Protein AF-A0A7L2TP23-F1 (afdb_monomer)

Organism: Pomatostomus ruficeps (NCBI:txid9176)

Secondary structure (DSSP, 8-state):
-HHHHHHHHHHHHHHHHHHHHHHHHHHHHHHHHHHHHHHHHHHHHHHHHHHHHHHHHHHHHHHHHHHHHHHHHHHHHHHHHHHHHHHHHHHHHHHHHHHHHTTSS----------SSHHHHHHHHHHHHHHHHHHHHHHHHHHHHHHHHHHHHHHHHHHHHHHHHHHHHHHHHHHHHHHHHHHHHHHHHHHHHHHHHHHHHHHHHHHHHHHHHHHHHHHHHHHHHHHHHHHHHHHHHHHHHHHHHHHHHHHHHHHHHHHHHHHHHHHHHHHHHHHHHHHHHHHHHHHHHHHHHHHHHHHHHHHHHHHHHHHHHHHHHHHHHHHHHHHHHHHHHHHHHHHHHHHHHHHHHHHHHHHHHGGGS-------------SHHHHHHHHHHHHHHHHHHHHHHHHHHHHHHHHHHHHHHHHHHHHHHHHHHHHHHHHHHHHHHHHHHHHHHHHHHHHHHHHHHHHHHHHHHHHHHHHHHHHHHHHHHHHHHHHHHHHHHHHHHHHHHHHHHHHHHHHHHHHHHHTTS----------------------------------------------------THHHHHHHHHHHHHHHHHHHHHHHHHHHHHHHHHHHHHHHHHHHHHHHHHHHHHHHHHHHHHHHHHHHHHHHHHHHHHHHHHHHHHHHHHHHHHHHHHHHHHHHHHHHHHHHHHHHHHHHHHH----HHHHHHHHHHHHHHHHHHHHHHHHHHHHHHHHHHHHHHHHHHHHHHHHHHHHHHHHHHHHHHHHHHHHHHHHHHHTTHHHHHHHHHHHHHHHHHHHHHHHHHHHHHHH--

Foldseek 3Di:
DVVVVVVVVVVVVVVVVVVVVVVVVVVVVVVVVVVVVVVVVVVVVVVVVVVVVVVVVVVVVVVVVVVVVVVVVVVVVVVVVVVVVVVVVVVVVVVVVVVVVVVPDDDDDDDDDDDDCVPVVVVVVVVVVVVVVVVVVVVVVVVVVVVVVVVVVVVVVVVVVVVVVVVVVVVVVVVVVVVVVVVVVVVVVVVVVVVVVVVVVVVVVVVVVVVVVVVVVVVVVVVVVVVVVVVVVVVVVVVVVVVVVVVVVVVVVVVVVVVVVVVVVVVVVVVVVVVVVVVVVVVVVVVVVVVVVVVVVVVVVVVVVVVVVVVVVVVVVVVVVVVVVVVVVVVVVVVVVVVVVVVVVVVVVVVVVCVVVVVPPPDDDDDDDDDDDDPPVPVPVVVVVVVVVVVVVVVVVVVVVVVVVVVVVVVVVVVVVVVVVVVVVVVVVVVVVVVVVVVVVVVVVVVVVVVVVVVVVVVVVVVVVVVVVVVVVVVVVVVVVVVVVVVVVVVVVVVVVVVVVVVVVVVVVVVVVVCVVVVVPDDDDDDDDDDDDDDDDDDDDDDDDDDDDDDYYDDDYYDDDDYDDDDDDDDDDVCPVCVPVCVVVVVVVVCVVVVVVVVVVVVVVVVVVVVVVVVVVVVVVVVVVVVVVVVVVVVVVVVVVVVVVVVVVVVVVVVVVVVVVVVVVVVVVVVVVVVVVVVVVVVVVVVVVVVVVVVVDPDDVVVVVVVVVVVVVVVVVVVVVVVVVVVVVVVVVVVVVVVVVVVVVVVVVVVVVVVVVVVVVVVVVVVVVVVVVVVVVVVVVVVVVVVVVVVVVVVVVVVVVVVVVVVVVD

Sequence (810 aa):
RFTLKQEEEKRLRAETLYEKTREKLRRKEEQYCKEMEEKQQLEIQSRNLEMELVTLRKLFKQVEDERDETQRQLSQEKSARALQEGLLNNHLWRQKELEEETRRTLGKSSDESNTEREEDLMCKNQLLQDEMAMLRLELDQVRLRHQEEEGKYLEENETLKEKNEDLKKELKLNEEALTQTVFQYNGQLNLLKTESAMLTSKLEQTKESKDKLETEIESFRSRLNTAVQELERHQSSKSDVERTFQRERDEWLRLQDKLHHDLSDVRDANKSLSQQLSKAESKANSLENELHQLRQTLREKTLLLEMTQKELSQTQCQAKEYDHARQVEKDQVNKLTIKQESMQERLAQLQSENLLLRQQLEDLQNKGIIKEKVVNDVQERFNDIFNKLRADTEKQVYLVEERNKDLNAKCIDLREQVFKYETDKIEREGMIRQLQQELADALKKQSMSEASLEVSTRYRSDLEEDKLHLQKELEKAKTKLRVVEEKYLQSERCVRDLKTALDEKEREATASAQKLQDQLLASSETNTTIKQLEEHVQRIEALQRDLLASASCESERKKVKKLVESKRPVELRLDQEMRRNLELQEDFKRLKRLLSRATKKIRVYEEREMESQLNLQGEMKSRYSEMVSEVDRLRAKVGELSQQLDKESKRCMQLEAEKQDLREQLSTLHGNCEELEKSKCQLKEEVAKLQHHLDTNAVDHSQIEQYKREVEERAGQEIRQKLQEVNLFLQAQAASQDRLEHIRANHHASLRNQLKDRIRDLECELDKIKNTQQDSTFPKECTLAEMEKYKELYLEEVKTRRCLAKKLER

Radius of gyration: 83.71 Å; Cα contacts (8 Å, |Δi|>4): 3; chains: 1; bounding box: 192×143×291 Å

Mean predicted aligned error: 25.72 Å

pLDDT: mean 78.63, std 18.39, range [23.0, 97.88]

Structure (mmCIF, N/CA/C/O backbone):
data_AF-A0A7L2TP23-F1
#
_entry.id   AF-A0A7L2TP23-F1
#
loop_
_atom_site.group_PDB
_atom_site.id
_atom_site.type_symbol
_atom_site.label_atom_id
_atom_site.label_alt_id
_atom_site.label_comp_id
_atom_site.label_asym_id
_atom_site.label_entity_id
_atom_site.label_seq_id
_atom_site.pdbx_PDB_ins_code
_atom_site.Cartn_x
_atom_site.Cartn_y
_atom_site.Cartn_z
_atom_site.occupancy
_atom_site.B_iso_or_equiv
_atom_site.auth_seq_id
_atom_site.auth_comp_id
_atom_site.auth_asym_id
_atom_site.auth_atom_id
_atom_site.pdbx_PDB_model_num
ATOM 1 N N . ARG A 1 1 ? 1.793 43.499 -14.882 1.00 55.81 1 ARG A N 1
ATOM 2 C CA . ARG A 1 1 ? 0.618 44.194 -14.289 1.00 55.81 1 ARG A CA 1
ATOM 3 C C . ARG A 1 1 ? -0.530 43.224 -14.004 1.00 55.81 1 ARG A C 1
ATOM 5 O O . ARG A 1 1 ? -0.825 43.066 -12.833 1.00 55.81 1 ARG A O 1
ATOM 12 N N . PHE A 1 2 ? -1.131 42.550 -14.995 1.00 59.69 2 PHE A N 1
ATOM 13 C CA . PHE A 1 2 ? -2.278 41.644 -14.761 1.00 59.69 2 PHE A CA 1
ATOM 14 C C . PHE A 1 2 ? -1.991 40.525 -13.737 1.00 59.69 2 PHE A C 1
ATOM 16 O O . PHE A 1 2 ? -2.726 40.378 -12.768 1.00 59.69 2 PHE A O 1
ATOM 23 N N . THR A 1 3 ? -0.862 39.825 -13.886 1.00 64.88 3 THR A N 1
ATOM 24 C CA . THR A 1 3 ? -0.388 38.790 -12.946 1.00 64.88 3 THR A CA 1
ATOM 25 C C . THR A 1 3 ? -0.216 39.287 -11.510 1.00 64.88 3 THR A C 1
ATOM 27 O O . THR A 1 3 ? -0.592 38.583 -10.582 1.00 64.88 3 THR A O 1
ATOM 30 N N . LEU A 1 4 ? 0.296 40.509 -11.319 1.00 69.75 4 LEU A N 1
ATOM 31 C CA . LEU A 1 4 ? 0.470 41.106 -9.989 1.00 69.75 4 LEU A CA 1
ATOM 32 C C . LEU A 1 4 ? -0.886 41.276 -9.289 1.00 69.75 4 LEU A C 1
ATOM 34 O O . LEU A 1 4 ? -1.044 40.837 -8.158 1.00 69.75 4 LEU A O 1
ATOM 38 N N . LYS A 1 5 ? -1.883 41.807 -10.011 1.00 74.56 5 LYS A N 1
ATOM 39 C CA . LYS A 1 5 ? -3.259 41.971 -9.518 1.00 74.56 5 LYS A CA 1
ATOM 40 C C . LYS A 1 5 ? -3.904 40.644 -9.115 1.00 74.56 5 LYS A C 1
ATOM 42 O O . LYS A 1 5 ? -4.607 40.572 -8.114 1.00 74.56 5 LYS A O 1
ATOM 47 N N . GLN A 1 6 ? -3.656 39.587 -9.888 1.00 73.50 6 GLN A N 1
ATOM 48 C CA . GLN A 1 6 ? -4.177 38.256 -9.587 1.00 73.50 6 GLN A CA 1
ATOM 49 C C . GLN A 1 6 ? -3.534 37.662 -8.320 1.00 73.50 6 GLN A C 1
ATOM 51 O O . GLN A 1 6 ? -4.212 36.975 -7.559 1.00 73.50 6 GLN A O 1
ATOM 56 N N . GLU A 1 7 ? -2.256 37.951 -8.061 1.00 78.56 7 GLU A N 1
ATOM 57 C CA . GLU A 1 7 ? -1.565 37.528 -6.836 1.00 78.56 7 GLU A CA 1
ATOM 58 C C . GLU A 1 7 ? -1.975 38.369 -5.613 1.00 78.56 7 GLU A C 1
ATOM 60 O O . GLU A 1 7 ? -2.178 37.822 -4.530 1.00 78.56 7 GLU A O 1
ATOM 65 N N . GLU A 1 8 ? -2.192 39.675 -5.796 1.00 79.81 8 GLU A N 1
ATOM 66 C CA . GLU A 1 8 ? -2.800 40.568 -4.799 1.00 79.81 8 GLU A CA 1
ATOM 67 C C . GLU A 1 8 ? -4.199 40.069 -4.395 1.00 79.81 8 GLU A C 1
ATOM 69 O O . GLU A 1 8 ? -4.491 39.956 -3.205 1.00 79.81 8 GLU A O 1
ATOM 74 N N . GLU A 1 9 ? -5.041 39.670 -5.356 1.00 82.31 9 GLU A N 1
ATOM 75 C CA . GLU A 1 9 ? -6.347 39.063 -5.070 1.00 82.31 9 GLU A CA 1
ATOM 76 C C . GLU A 1 9 ? -6.244 37.722 -4.333 1.00 82.31 9 GLU A C 1
ATOM 78 O O . GLU A 1 9 ? -7.007 37.493 -3.392 1.00 82.31 9 GLU A O 1
ATOM 83 N N . LYS A 1 10 ? -5.321 36.825 -4.715 1.00 83.44 10 LYS A N 1
ATOM 84 C CA . LYS A 1 10 ? -5.094 35.568 -3.974 1.00 83.44 10 LYS A CA 1
ATOM 85 C C . LYS A 1 10 ? -4.682 35.849 -2.532 1.00 83.44 10 LYS A C 1
ATOM 87 O O . LYS A 1 10 ? -5.232 35.232 -1.621 1.00 83.44 10 LYS A O 1
ATOM 92 N N . ARG A 1 11 ? -3.757 36.793 -2.322 1.00 83.44 11 ARG A N 1
ATOM 93 C CA . ARG A 1 11 ? -3.301 37.211 -0.992 1.00 83.44 11 ARG A CA 1
ATOM 94 C C . ARG A 1 11 ? -4.463 37.751 -0.162 1.00 83.44 11 ARG A C 1
ATOM 96 O O . ARG A 1 11 ? -4.667 37.267 0.945 1.00 83.44 11 ARG A O 1
ATOM 103 N N . LEU A 1 12 ? -5.275 38.652 -0.718 1.00 88.38 12 LEU A N 1
ATOM 104 C CA . LEU A 1 12 ? -6.444 39.216 -0.035 1.00 88.38 12 LEU A CA 1
ATOM 105 C C . LEU A 1 12 ? -7.477 38.134 0.337 1.00 88.38 12 LEU A C 1
ATOM 107 O O . LEU A 1 12 ? -8.048 38.157 1.429 1.00 88.38 12 LEU A O 1
ATOM 111 N N . ARG A 1 13 ? -7.702 37.150 -0.547 1.00 86.62 13 ARG A N 1
ATOM 112 C CA . ARG A 1 13 ? -8.581 35.994 -0.285 1.00 86.62 13 ARG A CA 1
ATOM 113 C C . ARG A 1 13 ? -8.020 35.102 0.829 1.00 86.62 13 ARG A C 1
ATOM 115 O O . ARG A 1 13 ? -8.777 34.715 1.715 1.00 86.62 13 ARG A O 1
ATOM 122 N N . ALA A 1 14 ? -6.717 34.812 0.820 1.00 85.69 14 ALA A N 1
ATOM 123 C CA . ALA A 1 14 ? -6.051 34.028 1.862 1.00 85.69 14 ALA A CA 1
ATOM 124 C C . ALA A 1 14 ? -6.078 34.737 3.229 1.00 85.69 14 ALA A C 1
ATOM 126 O O . ALA A 1 14 ? -6.421 34.122 4.233 1.00 85.69 14 ALA A O 1
ATOM 127 N N . GLU A 1 15 ? -5.813 36.042 3.257 1.00 89.25 15 GLU A N 1
ATOM 128 C CA . GLU A 1 15 ? -5.871 36.898 4.450 1.00 89.25 15 GLU A CA 1
ATOM 129 C C . GLU A 1 15 ? -7.302 36.977 5.021 1.00 89.25 15 GLU A C 1
ATOM 131 O O . GLU A 1 15 ? -7.513 36.808 6.222 1.00 89.25 15 GLU A O 1
ATOM 136 N N . THR A 1 16 ? -8.312 37.076 4.148 1.00 89.81 16 THR A N 1
ATOM 137 C CA . THR A 1 16 ? -9.736 37.000 4.528 1.00 89.81 16 THR A CA 1
ATOM 138 C C . THR A 1 16 ? -10.121 35.629 5.103 1.00 89.81 16 THR A C 1
ATOM 140 O O . THR A 1 16 ? -10.933 35.552 6.026 1.00 89.81 16 THR A O 1
ATOM 143 N N . LEU A 1 17 ? -9.574 34.530 4.571 1.00 87.44 17 LEU A N 1
ATOM 144 C CA . LEU A 1 17 ? -9.804 33.177 5.098 1.00 87.44 17 LEU A CA 1
ATOM 145 C C . LEU A 1 17 ? -9.088 32.956 6.438 1.00 87.44 17 LEU A C 1
ATOM 147 O O . LEU A 1 17 ? -9.661 32.337 7.337 1.00 87.44 17 LEU A O 1
ATOM 151 N N . TYR A 1 18 ? -7.882 33.504 6.593 1.00 87.38 18 TYR A N 1
ATOM 152 C CA . TYR A 1 18 ? -7.124 33.476 7.840 1.00 87.38 18 TYR A CA 1
ATOM 153 C C . TYR A 1 18 ? -7.872 34.207 8.960 1.00 87.38 18 TYR A C 1
ATOM 155 O O . TYR A 1 18 ? -8.158 33.594 9.988 1.00 87.38 18 TYR A O 1
ATOM 163 N N . GLU A 1 19 ? -8.306 35.455 8.747 1.00 91.19 19 GLU A N 1
ATOM 164 C CA . GLU A 1 19 ? -9.076 36.185 9.765 1.00 91.19 19 GLU A CA 1
ATOM 165 C C . GLU A 1 19 ? -10.434 35.533 10.057 1.00 91.19 19 GLU A C 1
ATOM 167 O O . GLU A 1 19 ? -10.790 35.379 11.223 1.00 91.19 19 GLU A O 1
ATOM 172 N N . LYS A 1 20 ? -11.156 35.013 9.052 1.00 91.25 20 LYS A N 1
ATOM 173 C CA . LYS A 1 20 ? -12.379 34.216 9.297 1.00 91.25 20 LYS A CA 1
ATOM 174 C C . LYS A 1 20 ? -12.125 32.965 10.145 1.00 91.25 20 LYS A C 1
ATOM 176 O O . LYS A 1 20 ? -13.022 32.525 10.862 1.00 91.25 20 LYS A O 1
ATOM 181 N N . THR A 1 21 ? -10.932 32.379 10.071 1.00 88.94 21 THR A N 1
ATOM 182 C CA . THR A 1 21 ? -10.550 31.209 10.878 1.00 88.94 21 THR A CA 1
ATOM 183 C C . THR A 1 21 ? -10.144 31.631 12.291 1.00 88.94 21 THR A C 1
ATOM 185 O O . THR A 1 21 ? -10.638 31.066 13.265 1.00 88.94 21 THR A O 1
ATOM 188 N N . ARG A 1 22 ? -9.344 32.694 12.415 1.00 90.69 22 ARG A N 1
ATOM 189 C CA . ARG A 1 22 ? -8.931 33.322 13.681 1.00 90.69 22 ARG A CA 1
ATOM 190 C C . ARG A 1 22 ? -10.117 33.844 14.499 1.00 90.69 22 ARG A C 1
ATOM 192 O O . ARG A 1 22 ? -10.142 33.719 15.718 1.00 90.69 22 ARG A O 1
ATOM 199 N N . GLU A 1 23 ? -11.122 34.411 13.842 1.00 91.25 23 GLU A N 1
ATOM 200 C CA . GLU A 1 23 ? -12.342 34.912 14.479 1.00 91.25 23 GLU A CA 1
ATOM 201 C C . GLU A 1 23 ? -13.310 33.774 14.863 1.00 91.25 23 GLU A C 1
ATOM 203 O O . GLU A 1 23 ? -14.025 33.874 15.859 1.00 91.25 23 GLU A O 1
ATOM 208 N N . LYS A 1 24 ? -13.317 32.651 14.129 1.00 87.00 24 LYS A N 1
ATOM 209 C CA . LYS A 1 24 ? -13.991 31.415 14.574 1.00 87.00 24 LYS A CA 1
ATOM 210 C C . LYS A 1 24 ? -13.304 30.789 15.789 1.00 87.00 24 LYS A C 1
ATOM 212 O O . LYS A 1 24 ? -14.002 30.250 16.642 1.00 87.00 24 LYS A O 1
ATOM 217 N N . LEU A 1 25 ? -11.972 30.860 15.867 1.00 87.25 25 LEU A N 1
ATOM 218 C CA . LEU A 1 25 ? -11.216 30.386 17.026 1.00 87.25 25 LEU A CA 1
ATOM 219 C C . LEU A 1 25 ? -11.551 31.226 18.266 1.00 87.25 25 LEU A C 1
ATOM 221 O O . LEU A 1 25 ? -12.028 30.658 19.243 1.00 87.25 25 LEU A O 1
ATOM 225 N N . ARG A 1 26 ? -11.469 32.563 18.172 1.00 91.94 26 ARG A N 1
ATOM 226 C CA . ARG A 1 26 ? -11.854 33.476 19.267 1.00 91.94 26 ARG A CA 1
ATOM 227 C C . ARG A 1 26 ? -13.272 33.240 19.784 1.00 91.94 26 ARG A C 1
ATOM 229 O O . ARG A 1 26 ? -13.457 33.122 20.986 1.00 91.94 26 ARG A O 1
ATOM 236 N N . ARG A 1 27 ? -14.264 33.056 18.902 1.00 92.56 27 ARG A N 1
ATOM 237 C CA . ARG A 1 27 ? -15.639 32.721 19.330 1.00 92.56 27 ARG A CA 1
ATOM 238 C C . ARG A 1 27 ? -15.732 31.405 20.114 1.00 92.56 27 ARG A C 1
ATOM 240 O O . ARG A 1 27 ? -16.564 31.306 21.007 1.00 92.56 27 ARG A O 1
ATOM 247 N N . LYS A 1 28 ? -14.898 30.403 19.803 1.00 89.06 28 LYS A N 1
ATOM 248 C CA . LYS A 1 28 ? -14.819 29.154 20.584 1.00 89.06 28 LYS A CA 1
ATOM 249 C C . LYS A 1 28 ? -14.083 29.343 21.909 1.00 89.06 28 LYS A C 1
ATOM 251 O O . LYS A 1 28 ? -14.502 28.768 22.903 1.00 89.06 28 LYS A O 1
ATOM 256 N N . GLU A 1 29 ? -13.019 30.139 21.933 1.00 86.62 29 GLU A N 1
ATOM 257 C CA . GLU A 1 29 ? -12.289 30.487 23.160 1.00 86.62 29 GLU A CA 1
ATOM 258 C C . GLU A 1 29 ? -13.206 31.253 24.132 1.00 86.62 29 GLU A C 1
ATOM 260 O O . GLU A 1 29 ? -13.350 30.856 25.283 1.00 86.62 29 GLU A O 1
ATOM 265 N N . GLU A 1 30 ? -13.930 32.265 23.643 1.00 92.12 30 GLU A N 1
ATOM 266 C CA . GLU A 1 30 ? -14.956 33.007 24.390 1.00 92.12 30 GLU A CA 1
ATOM 267 C C . GLU A 1 30 ? -16.103 32.110 24.888 1.00 92.12 30 GLU A C 1
ATOM 269 O O . GLU A 1 30 ? -16.625 32.336 25.980 1.00 92.12 30 GLU A O 1
ATOM 274 N N . GLN A 1 31 ? -16.502 31.094 24.113 1.00 88.50 31 GLN A N 1
ATOM 275 C CA . GLN A 1 31 ? -17.503 30.112 24.537 1.00 88.50 31 GLN A CA 1
ATOM 276 C C . GLN A 1 31 ? -16.965 29.214 25.663 1.00 88.50 31 GLN A C 1
ATOM 278 O O . GLN A 1 31 ? -17.620 29.091 26.694 1.00 88.50 31 GLN A O 1
ATOM 283 N N . TYR A 1 32 ? -15.760 28.651 25.520 1.00 84.69 32 TYR A N 1
ATOM 284 C CA . TYR A 1 32 ? -15.147 27.827 26.568 1.00 84.69 32 TYR A CA 1
ATOM 285 C C . TYR A 1 32 ? -14.877 28.606 27.863 1.00 84.69 32 TYR A C 1
ATOM 287 O O . TYR A 1 32 ? -14.998 28.033 28.944 1.00 84.69 32 TYR A O 1
ATOM 295 N N . CYS A 1 33 ? -14.556 29.903 27.786 1.00 88.56 33 CYS A N 1
ATOM 296 C CA . CYS A 1 33 ? -14.462 30.754 28.975 1.00 88.56 33 CYS A CA 1
ATOM 297 C C . CYS A 1 33 ? -15.804 30.835 29.718 1.00 88.56 33 CYS A C 1
ATOM 299 O O . CYS A 1 33 ? -15.832 30.610 30.924 1.00 88.56 33 CYS A O 1
ATOM 301 N N . LYS A 1 34 ? -16.920 31.057 29.008 1.00 92.06 34 LYS A N 1
ATOM 302 C CA . LYS A 1 34 ? -18.265 31.100 29.614 1.00 92.06 34 LYS A CA 1
ATOM 303 C C . LYS A 1 34 ? -18.680 29.756 30.206 1.00 92.06 34 LYS A C 1
ATOM 305 O O . LYS A 1 3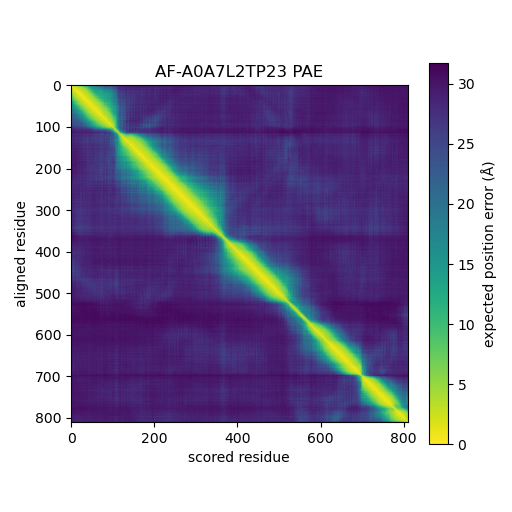4 ? -19.111 29.712 31.350 1.00 92.06 34 LYS A O 1
ATOM 310 N N . GLU A 1 35 ? -18.464 28.657 29.483 1.00 88.44 35 GLU A N 1
ATOM 311 C CA . GLU A 1 35 ? -18.729 27.299 29.987 1.00 88.44 35 GLU A CA 1
ATOM 312 C C . GLU A 1 35 ? -17.909 26.988 31.259 1.00 88.44 35 GLU A C 1
ATOM 314 O O . GLU A 1 35 ? -18.384 26.295 32.161 1.00 88.44 35 GLU A O 1
ATOM 319 N N . MET A 1 36 ? -16.692 27.534 31.378 1.00 88.69 36 MET A N 1
ATOM 320 C CA . MET A 1 36 ? -15.867 27.429 32.588 1.00 88.69 36 MET A CA 1
ATOM 321 C C . MET A 1 36 ? -16.326 28.356 33.725 1.00 88.69 36 MET A C 1
ATOM 323 O O . MET A 1 36 ? -16.290 27.935 34.882 1.00 88.69 36 MET A O 1
ATOM 327 N N . GLU A 1 37 ? -16.778 29.576 33.431 1.00 91.19 37 GLU A N 1
ATOM 328 C CA . GLU A 1 37 ? -17.357 30.507 34.414 1.00 91.19 37 GLU A CA 1
ATOM 329 C C . GLU A 1 37 ? -18.671 29.959 34.996 1.00 91.19 37 GLU A C 1
ATOM 331 O O . GLU A 1 37 ? -18.830 29.902 36.216 1.00 91.19 37 GLU A O 1
ATOM 336 N N . GLU A 1 38 ? -19.580 29.472 34.147 1.00 91.25 38 GLU A N 1
ATOM 337 C CA . GLU A 1 38 ? -20.828 28.808 34.546 1.00 91.25 38 GLU A CA 1
ATOM 338 C C . GLU A 1 38 ? -20.545 27.567 35.405 1.00 91.25 38 GLU A C 1
ATOM 340 O O . GLU A 1 38 ? -21.144 27.386 36.468 1.00 91.25 38 GLU A O 1
ATOM 345 N N . LYS A 1 39 ? -19.562 26.746 35.014 1.00 87.94 39 LYS A N 1
ATOM 346 C CA . LYS A 1 39 ? -19.129 25.588 35.805 1.00 87.94 39 LYS A CA 1
ATOM 347 C C . LYS A 1 39 ? -18.587 25.982 37.184 1.00 87.94 39 LYS A C 1
ATOM 349 O O . LYS A 1 39 ? -18.899 25.304 38.162 1.00 87.94 39 LYS A O 1
ATOM 354 N N . GLN A 1 40 ? -17.809 27.062 37.291 1.00 86.44 40 GLN A N 1
ATOM 355 C CA . GLN A 1 40 ? -17.327 27.564 38.585 1.00 86.44 40 GLN A CA 1
ATOM 356 C C . GLN A 1 40 ? -18.477 28.083 39.462 1.00 86.44 40 GLN A C 1
ATOM 358 O O . GLN A 1 40 ? -18.487 27.824 40.666 1.00 86.44 40 GLN A O 1
ATOM 363 N N . GLN A 1 41 ? -19.478 28.750 38.877 1.00 86.38 41 GLN A N 1
ATOM 364 C CA . GLN A 1 41 ? -20.677 29.175 39.608 1.00 86.38 41 GLN A CA 1
ATOM 365 C C . GLN A 1 41 ? -21.479 27.973 40.135 1.00 86.38 41 GLN A C 1
ATOM 367 O O . GLN A 1 41 ? -21.873 27.973 41.302 1.00 86.38 41 GLN A O 1
ATOM 372 N N . LEU A 1 42 ? -21.655 26.922 39.327 1.00 89.31 42 LEU A N 1
ATOM 373 C CA . LEU A 1 42 ? -22.305 25.675 39.749 1.00 89.31 42 LEU A CA 1
ATOM 374 C C . LEU A 1 42 ? -21.511 24.937 40.844 1.00 89.31 42 LEU A C 1
ATOM 376 O O . LEU A 1 42 ? -22.107 24.415 41.784 1.00 89.31 42 LEU A O 1
ATOM 380 N N . GLU A 1 43 ? -20.175 24.936 40.784 1.00 89.44 43 GLU A N 1
ATOM 381 C CA . GLU A 1 43 ? -19.316 24.357 41.832 1.00 89.44 43 GLU A CA 1
ATOM 382 C C . GLU A 1 43 ? -19.458 25.108 43.172 1.00 89.44 43 GLU A C 1
ATOM 384 O O . GLU A 1 43 ? -19.504 24.488 44.237 1.00 89.44 43 GLU A O 1
ATOM 389 N N . ILE A 1 44 ? -19.590 26.440 43.135 1.00 91.94 44 ILE A N 1
ATOM 390 C CA . ILE A 1 44 ? -19.871 27.267 44.320 1.00 91.94 44 ILE A CA 1
ATOM 391 C C . ILE A 1 44 ? -21.282 26.985 44.863 1.00 91.94 44 ILE A C 1
ATOM 393 O O . ILE A 1 44 ? -21.446 26.826 46.073 1.00 91.94 44 ILE A O 1
ATOM 397 N N . GLN A 1 45 ? -22.291 26.863 43.995 1.00 89.38 45 GLN A N 1
ATOM 398 C CA . GLN A 1 45 ? -23.658 26.515 44.405 1.00 89.38 45 GLN A CA 1
ATOM 399 C C . GLN A 1 45 ? -23.733 25.121 45.051 1.00 89.38 45 GLN A C 1
ATOM 401 O O . GLN A 1 45 ? -24.360 24.988 46.102 1.00 89.38 45 GLN A O 1
ATOM 406 N N . SER A 1 46 ? -23.036 24.114 44.504 1.00 87.19 46 SER A N 1
ATOM 407 C CA . SER A 1 46 ? -22.936 22.775 45.116 1.00 87.19 46 SER A CA 1
ATOM 408 C C . SER A 1 46 ? -22.347 22.849 46.524 1.00 87.19 46 SER A C 1
ATOM 410 O O . SER A 1 46 ? -22.957 22.357 47.469 1.00 87.19 46 SER A O 1
ATOM 412 N N . ARG A 1 47 ? -21.220 23.554 46.700 1.00 88.69 47 ARG A N 1
ATOM 413 C CA . ARG A 1 47 ? -20.589 23.726 48.021 1.00 88.69 47 ARG A CA 1
ATOM 414 C C . ARG A 1 47 ? -21.485 24.447 49.028 1.00 88.69 47 ARG A C 1
ATOM 416 O O . ARG A 1 47 ? -21.468 24.094 50.204 1.00 88.69 47 ARG A O 1
ATOM 423 N N . ASN A 1 48 ? -22.278 25.425 48.593 1.00 89.62 48 ASN A N 1
ATOM 424 C CA . ASN A 1 48 ? -23.236 26.103 49.469 1.00 89.62 48 ASN A CA 1
ATOM 425 C C . ASN A 1 48 ? -24.344 25.143 49.935 1.00 89.62 48 ASN A C 1
ATOM 427 O O . ASN A 1 48 ? -24.578 25.028 51.137 1.00 89.62 48 ASN A O 1
ATOM 431 N N . LEU A 1 49 ? -24.941 24.378 49.014 1.00 89.31 49 LEU A N 1
ATOM 432 C CA . LEU A 1 49 ? -25.947 23.359 49.339 1.00 89.31 49 LEU A CA 1
ATOM 433 C C . LEU A 1 49 ? -25.372 22.233 50.220 1.00 89.31 49 LEU A C 1
ATOM 435 O O . LEU A 1 49 ? -26.036 21.759 51.139 1.00 89.31 49 LEU A O 1
ATOM 439 N N . GLU A 1 50 ? -24.119 21.829 50.004 1.00 87.38 50 GLU A N 1
ATOM 440 C CA . GLU A 1 50 ? -23.409 20.875 50.866 1.00 87.38 50 GLU A CA 1
ATOM 441 C C . GLU A 1 50 ? -23.230 21.418 52.294 1.00 87.38 50 GLU A C 1
ATOM 443 O O . GLU A 1 50 ? -23.456 20.683 53.259 1.00 87.38 50 GLU A O 1
ATOM 448 N N . MET A 1 51 ? -22.888 22.704 52.454 1.00 90.56 51 MET A N 1
ATOM 449 C CA . MET A 1 51 ? -22.814 23.355 53.769 1.00 90.56 51 MET A CA 1
ATOM 450 C C . MET A 1 51 ? -24.188 23.448 54.448 1.00 90.56 51 MET A C 1
ATOM 452 O O . MET A 1 51 ? -24.287 23.152 55.641 1.00 90.56 51 MET A O 1
ATOM 456 N N . GLU A 1 52 ? -25.250 23.779 53.711 1.00 89.62 52 GLU A N 1
ATOM 457 C CA . GLU A 1 52 ? -26.631 23.792 54.220 1.00 89.62 52 GLU A CA 1
ATOM 458 C C . GLU A 1 52 ? -27.093 22.391 54.657 1.00 89.62 52 GLU A C 1
ATOM 460 O O . GLU A 1 52 ? -27.648 22.217 55.742 1.00 89.62 52 GLU A O 1
ATOM 465 N N . LEU A 1 53 ? -26.765 21.346 53.894 1.00 86.56 53 LEU A N 1
ATOM 466 C CA . LEU A 1 53 ? -27.023 19.953 54.280 1.00 86.56 53 LEU A CA 1
ATOM 467 C C . LEU A 1 53 ? -26.178 19.481 55.479 1.00 86.56 53 LEU A C 1
ATOM 469 O O . LEU A 1 53 ? -26.495 18.448 56.079 1.00 86.56 53 LEU A O 1
ATOM 473 N N . VAL A 1 54 ? -25.108 20.193 55.843 1.00 92.19 54 VAL A N 1
ATOM 474 C CA . VAL A 1 54 ? -24.320 19.949 57.065 1.00 92.19 54 VAL A CA 1
ATOM 475 C C . VAL A 1 54 ? -24.877 20.733 58.258 1.00 92.19 54 VAL A C 1
ATOM 477 O O . VAL A 1 54 ? -24.905 20.189 59.364 1.00 92.19 54 VAL A O 1
ATOM 480 N N . THR A 1 55 ? -25.363 21.966 58.079 1.00 88.56 55 THR A N 1
ATOM 481 C CA . THR A 1 55 ? -26.024 22.719 59.163 1.00 88.56 55 THR A CA 1
ATOM 482 C C . THR A 1 55 ? -27.383 22.117 59.513 1.00 88.56 55 THR A C 1
ATOM 484 O O . THR A 1 55 ? -27.642 21.880 60.692 1.00 88.56 55 THR A O 1
ATOM 487 N N . LEU A 1 56 ? -28.197 21.742 58.520 1.00 87.94 56 LEU A N 1
ATOM 488 C CA . LEU A 1 56 ? -29.470 21.043 58.729 1.00 87.94 56 LEU A CA 1
ATOM 489 C C . LEU A 1 56 ? -29.286 19.712 59.470 1.00 87.94 56 LEU A C 1
ATOM 491 O O . LEU A 1 56 ? -30.064 19.409 60.370 1.00 87.94 56 LEU A O 1
ATOM 495 N N . ARG A 1 57 ? -28.225 18.944 59.180 1.00 90.56 57 ARG A N 1
ATOM 496 C CA . ARG A 1 57 ? -27.916 17.707 59.926 1.00 90.56 57 ARG A CA 1
ATOM 497 C C . ARG A 1 57 ? -27.511 17.951 61.382 1.00 90.56 57 ARG A C 1
ATOM 499 O O . ARG A 1 57 ? -27.826 17.121 62.230 1.00 90.56 57 ARG A O 1
ATOM 506 N N . LYS A 1 58 ? -26.859 19.077 61.694 1.00 90.31 58 LYS A N 1
ATOM 507 C CA . LYS A 1 58 ? -26.573 19.473 63.086 1.00 90.31 58 LYS A CA 1
ATOM 508 C C . LYS A 1 58 ? -27.849 19.876 63.827 1.00 90.31 58 LYS A C 1
ATOM 510 O O . LYS A 1 58 ? -28.054 19.418 64.943 1.00 90.31 58 LYS A O 1
ATOM 515 N N . LEU A 1 59 ? -28.711 20.671 63.189 1.00 91.06 59 LEU A N 1
ATOM 516 C CA . LEU A 1 59 ? -30.001 21.086 63.752 1.00 91.06 59 LEU A CA 1
ATOM 517 C C . LEU A 1 59 ? -30.935 19.890 63.981 1.00 91.06 59 LEU A C 1
ATOM 519 O O . LEU A 1 59 ? -31.519 19.775 65.051 1.00 91.06 59 LEU A O 1
ATOM 523 N N . PHE A 1 60 ? -31.026 18.967 63.019 1.00 87.12 60 PHE A N 1
ATOM 524 C CA . PHE A 1 60 ? -31.818 17.745 63.167 1.00 87.12 60 PHE A CA 1
ATOM 525 C C . PHE A 1 60 ? -31.347 16.919 64.366 1.00 87.12 60 PHE A C 1
ATOM 527 O O . PHE A 1 60 ? -32.160 16.553 65.208 1.00 87.12 60 PHE A O 1
ATOM 534 N N . LYS A 1 61 ? -30.030 16.706 64.500 1.00 90.38 61 LYS A N 1
ATOM 535 C CA . LYS A 1 61 ? -29.480 15.973 65.642 1.00 90.38 61 LYS A CA 1
ATOM 536 C C . LYS A 1 61 ? -29.737 16.676 66.982 1.00 90.38 61 LYS A C 1
ATOM 538 O O . LYS A 1 61 ? -30.088 16.003 67.942 1.00 90.38 61 LYS A O 1
ATOM 543 N N . GLN A 1 62 ? -29.642 18.005 67.040 1.00 88.56 62 GLN A N 1
ATOM 544 C CA . GLN A 1 62 ? -30.014 18.754 68.244 1.00 88.56 62 GLN A CA 1
ATOM 545 C C . GLN A 1 62 ? -31.487 18.512 68.630 1.00 88.56 62 GLN A C 1
ATOM 547 O O . GLN A 1 62 ? -31.778 18.300 69.802 1.00 88.56 62 GLN A O 1
ATOM 552 N N . VAL A 1 63 ? -32.405 18.468 67.658 1.00 87.75 63 VAL A N 1
ATOM 553 C CA . VAL A 1 63 ? -33.827 18.156 67.904 1.00 87.75 63 VAL A CA 1
ATOM 554 C C . VAL A 1 63 ? -34.031 16.702 68.364 1.00 87.75 63 VAL A C 1
ATOM 556 O O . VAL A 1 63 ? -34.908 16.441 69.187 1.00 87.75 63 VAL A O 1
ATOM 559 N N . GLU A 1 64 ? -33.220 15.748 67.895 1.00 87.25 64 GLU A N 1
ATOM 560 C CA . GLU A 1 64 ? -33.218 14.375 68.428 1.00 87.25 64 GLU A CA 1
ATOM 561 C C . GLU A 1 64 ? -32.713 14.314 69.879 1.00 87.25 64 GLU A C 1
ATOM 563 O O . GLU A 1 64 ? -33.340 13.662 70.715 1.00 87.25 64 GLU A O 1
ATOM 568 N N . ASP A 1 65 ? -31.630 15.028 70.196 1.00 90.06 65 ASP A N 1
ATOM 569 C CA . ASP A 1 65 ? -31.073 15.102 71.550 1.00 90.06 65 ASP A CA 1
ATOM 570 C C . ASP A 1 65 ? -32.068 15.793 72.525 1.00 90.06 65 ASP A C 1
ATOM 572 O O . ASP A 1 65 ? -32.271 15.324 73.648 1.00 90.06 65 ASP A O 1
ATOM 576 N N . GLU A 1 66 ? -32.772 16.849 72.089 1.00 88.00 66 GLU A N 1
ATOM 577 C CA . GLU A 1 66 ? -33.834 17.543 72.850 1.00 88.00 66 GLU A CA 1
ATOM 578 C C . GLU A 1 66 ? -35.099 16.676 73.050 1.00 88.00 66 GLU A C 1
ATOM 580 O O . GLU A 1 66 ? -35.709 16.682 74.129 1.00 88.00 66 GLU A O 1
ATOM 585 N N . ARG A 1 67 ? -35.479 15.866 72.049 1.00 89.06 67 ARG A N 1
ATOM 586 C CA . ARG A 1 67 ? -36.529 14.838 72.183 1.00 89.06 67 ARG A CA 1
ATOM 587 C C . ARG A 1 67 ? -36.150 13.816 73.254 1.00 89.06 67 ARG A C 1
ATOM 589 O O . ARG A 1 67 ? -36.969 13.489 74.112 1.00 89.06 67 ARG A O 1
ATOM 596 N N . ASP A 1 68 ? -34.920 13.316 73.229 1.00 89.31 68 ASP A N 1
ATOM 597 C CA . ASP A 1 68 ? -34.490 12.265 74.155 1.00 89.31 68 ASP A CA 1
ATOM 598 C C . ASP A 1 68 ? -34.239 12.791 75.576 1.00 89.31 68 ASP A C 1
ATOM 600 O O . ASP A 1 68 ? -34.342 12.029 76.539 1.00 89.31 68 ASP A O 1
ATOM 604 N N . GLU A 1 69 ? -33.978 14.090 75.736 1.00 90.75 69 GLU A N 1
ATOM 605 C CA . GLU A 1 69 ? -34.006 14.786 77.025 1.00 90.75 69 GLU A CA 1
ATOM 606 C C . GLU A 1 69 ? -35.436 14.885 77.587 1.00 90.75 69 GLU A C 1
ATOM 608 O O . GLU A 1 69 ? -35.703 14.423 78.700 1.00 90.75 69 GLU A O 1
ATOM 613 N N . THR A 1 70 ? -36.392 15.398 76.806 1.00 87.12 70 THR A N 1
ATOM 614 C CA . THR A 1 70 ? -37.795 15.545 77.246 1.00 87.12 70 THR A CA 1
ATOM 615 C C . THR A 1 70 ? -38.475 14.198 77.531 1.00 87.12 70 THR A C 1
ATOM 617 O O . THR A 1 70 ? -39.195 14.066 78.525 1.00 87.12 70 THR A O 1
ATOM 620 N N . GLN A 1 71 ? -38.168 13.154 76.755 1.00 86.12 71 GLN A N 1
ATOM 621 C CA . GLN A 1 71 ? -38.584 11.767 77.015 1.00 86.12 71 GLN A CA 1
ATOM 622 C C . GLN A 1 71 ? -38.060 11.242 78.370 1.00 86.12 71 GLN A C 1
ATOM 624 O O . GLN A 1 71 ? -38.755 10.507 79.085 1.00 86.12 71 GLN A O 1
ATOM 629 N N . ARG A 1 72 ? -36.840 11.636 78.762 1.00 88.00 72 ARG A N 1
ATOM 630 C CA . ARG A 1 72 ? -36.209 11.241 80.033 1.00 88.00 72 ARG A CA 1
ATOM 631 C C . ARG A 1 72 ? -36.828 11.972 81.220 1.00 88.00 72 ARG A C 1
ATOM 633 O O . ARG A 1 72 ? -37.142 11.331 82.223 1.00 88.00 72 ARG A O 1
ATOM 640 N N . GLN A 1 73 ? -37.089 13.269 81.076 1.00 86.19 73 GLN A N 1
ATOM 641 C CA . GLN A 1 73 ? -37.787 14.083 82.077 1.00 86.19 73 GLN A CA 1
ATOM 642 C C . GLN A 1 73 ? -39.215 13.571 82.318 1.00 86.19 73 GLN A C 1
ATOM 644 O O . GLN A 1 73 ? -39.605 13.355 83.464 1.00 86.19 73 GLN A O 1
ATOM 649 N N . LEU A 1 74 ? -39.963 13.246 81.255 1.00 87.62 74 LEU A N 1
ATOM 650 C CA . LEU A 1 74 ? -41.288 12.619 81.358 1.00 87.62 74 LEU A CA 1
ATOM 651 C C . LEU A 1 74 ? -41.249 11.268 82.098 1.00 87.62 74 LEU A C 1
ATOM 653 O O . LEU A 1 74 ? -42.200 10.909 82.794 1.00 87.62 74 LEU A O 1
ATOM 657 N N . SER A 1 75 ? -40.159 10.513 81.959 1.00 83.31 75 SER A N 1
ATOM 658 C CA . SER A 1 75 ? -39.970 9.232 82.651 1.00 83.31 75 SER A CA 1
ATOM 659 C C . SER A 1 75 ? -39.664 9.420 84.145 1.00 83.31 75 SER A C 1
ATOM 661 O O . SER A 1 75 ? -40.206 8.695 84.979 1.00 83.31 75 SER A O 1
ATOM 663 N N . GLN A 1 76 ? -38.863 10.431 84.498 1.00 82.62 76 GLN A N 1
ATOM 664 C CA . GLN A 1 76 ? -38.593 10.814 85.891 1.00 82.62 76 GLN A CA 1
ATOM 665 C C . GLN A 1 76 ? -39.857 11.340 86.590 1.00 82.62 76 GLN A C 1
ATOM 667 O O . GLN A 1 76 ? -40.170 10.907 87.696 1.00 82.62 76 GLN A O 1
ATOM 672 N N . GLU A 1 77 ? -40.634 12.192 85.918 1.00 84.19 77 GLU A N 1
ATOM 673 C CA . GLU A 1 77 ? -41.907 12.734 86.412 1.00 84.19 77 GLU A CA 1
ATOM 674 C C . GLU A 1 77 ? -42.943 11.629 86.693 1.00 84.19 77 GLU A C 1
ATOM 676 O O . GLU A 1 77 ? -43.587 11.619 87.743 1.00 84.19 77 GLU A O 1
ATOM 681 N N . LYS A 1 78 ? -43.063 10.632 85.802 1.00 85.69 78 LYS A N 1
ATOM 682 C CA . LYS A 1 78 ? -43.903 9.442 86.045 1.00 85.69 78 LYS A CA 1
ATOM 683 C C . LYS A 1 78 ? -43.460 8.671 87.293 1.00 85.69 78 LYS A C 1
ATOM 685 O O . LYS A 1 78 ? -44.305 8.266 88.088 1.00 85.69 78 LYS A O 1
ATOM 690 N N . SER A 1 79 ? -42.149 8.507 87.490 1.00 83.31 79 SER A N 1
ATOM 691 C CA . SER A 1 79 ? -41.601 7.861 88.689 1.00 83.31 79 SER A CA 1
ATOM 692 C C . SER A 1 79 ? -41.878 8.667 89.963 1.00 83.31 79 SER A C 1
ATOM 694 O O . SER A 1 79 ? -42.169 8.074 90.999 1.00 83.31 79 SER A O 1
ATOM 696 N N . ALA A 1 80 ? -41.812 10.000 89.902 1.00 79.69 80 ALA A N 1
ATOM 697 C CA . ALA A 1 80 ? -42.085 10.875 91.041 1.00 79.69 80 ALA A CA 1
ATOM 698 C C . ALA A 1 80 ? -43.555 10.802 91.490 1.00 79.69 80 ALA A C 1
ATOM 700 O O . ALA A 1 80 ? -43.822 10.701 92.688 1.00 79.69 80 ALA A O 1
ATOM 701 N N . ARG A 1 81 ? -44.508 10.773 90.545 1.00 81.88 81 ARG A N 1
ATOM 702 C CA . ARG A 1 81 ? -45.945 10.634 90.853 1.00 81.88 81 ARG A CA 1
ATOM 703 C C . ARG A 1 81 ? -46.284 9.294 91.495 1.00 81.88 81 ARG A C 1
ATOM 705 O O . ARG A 1 81 ? -46.939 9.286 92.531 1.00 81.88 81 ARG A O 1
ATOM 712 N N . ALA A 1 82 ? -45.763 8.184 90.966 1.00 79.56 82 ALA A N 1
ATOM 713 C CA . ALA A 1 82 ? -45.952 6.863 91.575 1.00 79.56 82 ALA A CA 1
ATOM 714 C C . ALA A 1 82 ? -45.440 6.813 93.033 1.00 79.56 82 ALA A C 1
ATOM 716 O O . ALA A 1 82 ? -46.019 6.145 93.890 1.00 79.56 82 ALA A O 1
ATOM 717 N N . LEU A 1 83 ? -44.378 7.568 93.338 1.00 80.38 83 LEU A N 1
ATOM 718 C CA . LEU A 1 83 ? -43.819 7.685 94.686 1.00 80.38 83 LEU A CA 1
ATOM 719 C C . LEU A 1 83 ? -44.696 8.566 95.603 1.00 80.38 83 LEU A C 1
ATOM 721 O O . LEU A 1 83 ? -44.884 8.229 96.771 1.00 80.38 83 LEU A O 1
ATOM 725 N N . GLN A 1 84 ? -45.303 9.638 95.078 1.00 75.31 84 GLN A N 1
ATOM 726 C CA . GLN A 1 84 ? -46.303 10.442 95.799 1.00 75.31 84 GLN A CA 1
ATOM 727 C C . GLN A 1 84 ? -47.593 9.655 96.088 1.00 75.31 84 GLN A C 1
ATOM 729 O O . GLN A 1 84 ? -48.088 9.690 97.214 1.00 75.31 84 GLN A O 1
ATOM 734 N N . GLU A 1 85 ? -48.106 8.898 95.116 1.00 81.00 85 GLU A N 1
ATOM 735 C CA . GLU A 1 85 ? -49.264 8.007 95.285 1.00 81.00 85 GLU A CA 1
ATOM 736 C C . GLU A 1 85 ? -48.977 6.908 96.323 1.00 81.00 85 GLU A C 1
ATOM 738 O O . GLU A 1 85 ? -49.807 6.634 97.194 1.00 81.00 85 GLU A O 1
ATOM 743 N N . GLY A 1 86 ? -47.771 6.327 96.300 1.00 80.38 86 GLY A N 1
ATOM 744 C CA . GLY A 1 86 ? -47.313 5.368 97.308 1.00 80.38 86 GLY A CA 1
ATOM 745 C C . GLY A 1 86 ? -47.289 5.943 98.730 1.00 80.38 86 GLY A C 1
ATOM 746 O O . GLY A 1 86 ? -47.740 5.281 99.667 1.00 80.38 86 GLY A O 1
ATOM 747 N N . LEU A 1 87 ? -46.823 7.186 98.900 1.00 83.12 87 LEU A N 1
ATOM 748 C CA . LEU A 1 87 ? -46.836 7.887 100.191 1.00 83.12 87 LEU A CA 1
ATOM 749 C C . LEU A 1 87 ? -48.264 8.193 100.667 1.00 83.12 87 LEU A C 1
ATOM 751 O O . LEU A 1 87 ? -48.587 7.932 101.828 1.00 83.12 87 LEU A O 1
ATOM 755 N N . LEU A 1 88 ? -49.132 8.689 99.779 1.00 80.38 88 LEU A N 1
ATOM 756 C CA . LEU A 1 88 ? -50.528 9.010 100.097 1.00 80.38 88 LEU A CA 1
ATOM 757 C C . LEU A 1 88 ? -51.289 7.770 100.596 1.00 80.38 88 LEU A C 1
ATOM 759 O O . LEU A 1 88 ? -51.947 7.817 101.637 1.00 80.38 88 LEU A O 1
ATOM 763 N N . ASN A 1 89 ? -51.124 6.637 99.907 1.00 81.38 89 ASN A N 1
ATOM 764 C CA . ASN A 1 89 ? -51.712 5.359 100.305 1.00 81.38 89 ASN A CA 1
ATOM 765 C C . ASN A 1 89 ? -51.169 4.852 101.656 1.00 81.38 89 ASN A C 1
ATOM 767 O O . ASN A 1 89 ? -51.927 4.287 102.444 1.00 81.38 89 ASN A O 1
ATOM 771 N N . ASN A 1 90 ? -49.887 5.088 101.969 1.00 80.25 90 ASN A N 1
ATOM 772 C CA . ASN A 1 90 ? -49.299 4.692 103.255 1.00 80.25 90 ASN A CA 1
ATOM 773 C C . ASN A 1 90 ? -49.905 5.475 104.436 1.00 80.25 90 ASN A C 1
ATOM 775 O O . ASN A 1 90 ? -50.207 4.889 105.478 1.00 80.25 90 ASN A O 1
ATOM 779 N N . HIS A 1 91 ? -50.140 6.781 104.260 1.00 72.06 91 HIS A N 1
ATOM 780 C CA . HIS A 1 91 ? -50.833 7.608 105.252 1.00 72.06 91 HIS A CA 1
ATOM 781 C C . HIS A 1 91 ? -52.286 7.161 105.467 1.00 72.06 91 HIS A C 1
ATOM 783 O O . HIS A 1 91 ? -52.720 7.046 106.614 1.00 72.06 91 HIS A O 1
ATOM 789 N N . LEU A 1 92 ? -53.009 6.846 104.386 1.00 75.50 92 LEU A N 1
ATOM 790 C CA . LEU A 1 92 ? -54.396 6.373 104.453 1.00 75.50 92 LEU A CA 1
ATOM 791 C C . LEU A 1 92 ? -54.529 5.058 105.245 1.00 75.50 92 LEU A C 1
ATOM 793 O O . LEU A 1 92 ? -55.492 4.864 105.985 1.00 75.50 92 LEU A O 1
ATOM 797 N N . TRP A 1 93 ? -53.542 4.165 105.114 1.00 70.62 93 TRP A N 1
ATOM 798 C CA . TRP A 1 93 ? -53.495 2.896 105.847 1.00 70.62 93 TRP A CA 1
ATOM 799 C C . TRP A 1 93 ? -53.226 3.111 107.346 1.00 70.62 93 TRP A C 1
ATOM 801 O O . TRP A 1 93 ? -53.932 2.557 108.187 1.00 70.62 93 TRP A O 1
ATOM 811 N N . ARG A 1 94 ? -52.270 3.992 107.683 1.00 72.25 94 ARG A N 1
ATOM 812 C CA . ARG A 1 94 ? -51.931 4.356 109.074 1.00 72.25 94 ARG A CA 1
ATOM 813 C C . ARG A 1 94 ? -53.105 4.946 109.854 1.00 72.25 94 ARG A C 1
ATOM 815 O O . ARG A 1 94 ? -53.200 4.734 111.059 1.00 72.25 94 ARG A O 1
ATOM 822 N N . GLN A 1 95 ? -53.985 5.689 109.185 1.00 67.31 95 GLN A N 1
ATOM 823 C CA . GLN A 1 95 ? -55.150 6.283 109.837 1.00 67.31 95 GLN A CA 1
ATOM 824 C C . GLN A 1 95 ? -56.141 5.209 110.320 1.00 67.31 95 GLN A C 1
ATOM 826 O O . GLN A 1 95 ? -56.543 5.234 111.483 1.00 67.31 95 GLN A O 1
ATOM 831 N N . LYS A 1 96 ? -56.473 4.225 109.471 1.00 69.38 96 LYS A N 1
ATOM 832 C CA . LYS A 1 96 ? -57.379 3.119 109.836 1.00 69.38 96 LYS A CA 1
ATOM 833 C C . LYS A 1 96 ? -56.858 2.274 111.000 1.00 69.38 96 LYS A C 1
ATOM 835 O O . LYS A 1 96 ? -57.639 1.818 111.826 1.00 69.38 96 LYS A O 1
ATOM 840 N N . GLU A 1 97 ? -55.543 2.080 111.070 1.00 69.06 97 GLU A N 1
ATOM 841 C CA . GLU A 1 97 ? -54.880 1.313 112.131 1.00 69.06 97 GLU A CA 1
ATOM 842 C C . GLU A 1 97 ? -55.129 1.940 113.524 1.00 69.06 97 GLU A C 1
ATOM 844 O O . GLU A 1 97 ? -55.478 1.240 114.473 1.00 69.06 97 GLU A O 1
ATOM 849 N N . LEU A 1 98 ? -55.077 3.274 113.629 1.00 61.19 98 LEU A N 1
ATOM 850 C CA . LEU A 1 98 ? -55.361 4.023 114.867 1.00 61.19 98 LEU A CA 1
ATOM 851 C C . LEU A 1 98 ? -56.861 4.049 115.240 1.00 61.19 98 LEU A C 1
ATOM 853 O O . LEU A 1 98 ? -57.216 4.043 116.425 1.00 61.19 98 LEU A O 1
ATOM 857 N N . GLU A 1 99 ? -57.746 4.061 114.241 1.00 61.47 99 GLU A N 1
ATOM 858 C CA . GLU A 1 99 ? -59.206 3.979 114.419 1.00 61.47 99 GLU A CA 1
ATOM 859 C C . GLU A 1 99 ? -59.653 2.581 114.908 1.00 61.47 99 GLU A C 1
ATOM 861 O O . GLU A 1 99 ? -60.619 2.458 115.661 1.00 61.47 99 GLU A O 1
ATOM 866 N N . GLU A 1 100 ? -58.923 1.520 114.551 1.00 59.12 100 GLU A N 1
ATOM 867 C CA . GLU A 1 100 ? -59.127 0.165 115.084 1.00 59.12 100 GLU A CA 1
ATOM 868 C C . GLU A 1 100 ? -58.625 0.012 116.531 1.00 59.12 100 GLU A C 1
ATOM 870 O O . GLU A 1 100 ? -59.293 -0.622 117.354 1.00 59.12 100 GLU A O 1
ATOM 875 N N . GLU A 1 101 ? -57.464 0.590 116.853 1.00 55.34 101 GLU A N 1
ATOM 876 C CA . GLU A 1 101 ? -56.806 0.455 118.161 1.00 55.34 101 GLU A CA 1
ATOM 877 C C . GLU A 1 101 ? -57.650 1.055 119.298 1.00 55.34 101 GLU A C 1
ATOM 879 O O . GLU A 1 101 ? -57.847 0.445 120.353 1.00 55.34 101 GLU A O 1
ATOM 884 N N . THR A 1 102 ? -58.247 2.221 119.044 1.00 48.62 102 THR A N 1
ATOM 885 C CA . THR A 1 102 ? -59.121 2.931 119.995 1.00 48.62 102 THR A CA 1
ATOM 886 C C . THR A 1 102 ? -60.446 2.214 120.287 1.00 48.62 102 THR A C 1
ATOM 888 O O . THR A 1 102 ? -61.099 2.525 121.283 1.00 48.62 102 THR A O 1
ATOM 891 N N . ARG A 1 103 ? -60.832 1.213 119.484 1.00 51.28 103 ARG A N 1
ATOM 892 C CA . ARG A 1 103 ? -62.085 0.450 119.638 1.00 51.28 103 ARG A CA 1
ATOM 893 C C . ARG A 1 103 ? -61.979 -0.731 120.621 1.00 51.28 103 ARG A C 1
ATOM 895 O O . ARG A 1 103 ? -62.999 -1.322 120.965 1.00 51.28 103 ARG A O 1
ATOM 902 N N . ARG A 1 104 ? -60.772 -1.109 121.069 1.00 43.09 104 ARG A N 1
ATOM 903 C CA . ARG A 1 104 ? -60.517 -2.374 121.802 1.00 43.09 104 ARG A CA 1
ATOM 904 C C . ARG A 1 104 ? -60.525 -2.281 123.339 1.00 43.09 104 ARG A C 1
ATOM 906 O O . ARG A 1 104 ? -60.376 -3.305 123.997 1.00 43.09 104 ARG A O 1
ATOM 913 N N . THR A 1 105 ? -60.684 -1.096 123.932 1.00 36.28 105 THR A N 1
ATOM 914 C CA . THR A 1 105 ? -60.293 -0.838 125.339 1.00 36.28 105 THR A CA 1
ATOM 915 C C . THR A 1 105 ? -61.431 -0.699 126.364 1.00 36.28 105 THR A C 1
ATOM 917 O O . THR A 1 105 ? -61.145 -0.379 127.518 1.00 36.28 105 THR A O 1
ATOM 920 N N . LEU A 1 106 ? -62.704 -0.944 126.011 1.00 33.50 106 LEU A N 1
ATOM 921 C CA . LEU A 1 106 ? -63.838 -0.629 126.900 1.00 33.50 106 LEU A CA 1
ATOM 922 C C . LEU A 1 106 ? -64.799 -1.802 127.211 1.00 33.50 106 LEU A C 1
ATOM 924 O O . LEU A 1 106 ? -65.642 -2.167 126.397 1.00 33.50 106 LEU A O 1
ATOM 928 N N . GLY A 1 107 ? -64.759 -2.274 128.467 1.00 27.69 107 GLY A N 1
ATOM 929 C CA . GLY A 1 107 ? -65.957 -2.697 129.215 1.00 27.69 107 GLY A CA 1
ATOM 930 C C . GLY A 1 107 ? -66.143 -4.185 129.564 1.00 27.69 107 GLY A C 1
ATOM 931 O O . GLY A 1 107 ? -66.451 -4.993 128.689 1.00 27.69 107 GLY A O 1
ATOM 932 N N . LYS A 1 108 ? -66.109 -4.499 130.877 1.00 28.75 108 LYS A N 1
ATOM 933 C CA . LYS A 1 108 ? -67.143 -5.233 131.668 1.00 28.75 108 LYS A CA 1
ATOM 934 C C . LYS A 1 108 ? -66.665 -5.524 133.106 1.00 28.75 108 LYS A C 1
ATOM 936 O O . LYS A 1 108 ? -65.466 -5.645 133.333 1.00 28.75 108 LYS A O 1
ATOM 941 N N . SER A 1 109 ? -67.596 -5.645 134.063 1.00 23.00 109 SER A N 1
ATOM 942 C CA . SER A 1 109 ? -67.304 -5.944 135.482 1.00 23.00 109 SER A CA 1
ATOM 943 C C . SER A 1 109 ? -68.536 -6.409 136.286 1.00 23.00 109 SER A C 1
ATOM 945 O O . SER A 1 109 ? -69.603 -5.832 136.101 1.00 23.00 109 SER A O 1
ATOM 947 N N . SER A 1 110 ? -68.316 -7.312 137.255 1.00 23.11 110 SER A N 1
ATOM 948 C CA . SER A 1 110 ? -69.124 -7.594 138.470 1.00 23.11 110 SER A CA 1
ATOM 949 C C . SER A 1 110 ? -70.530 -8.217 138.335 1.00 23.11 110 SER A C 1
ATOM 951 O O . SER A 1 110 ? -71.522 -7.518 138.156 1.00 23.11 110 SER A O 1
ATOM 953 N N . ASP A 1 111 ? -70.607 -9.544 138.472 1.00 25.25 111 ASP A N 1
ATOM 954 C CA . ASP A 1 111 ? -70.979 -10.280 139.707 1.00 25.25 111 ASP A CA 1
ATOM 955 C C . ASP A 1 111 ? -72.076 -9.761 140.677 1.00 25.25 111 ASP A C 1
ATOM 957 O O . ASP A 1 111 ? -72.038 -8.610 141.104 1.00 25.25 111 ASP A O 1
ATOM 961 N N . GLU A 1 112 ? -72.901 -10.731 141.136 1.00 27.33 112 GLU A N 1
ATOM 962 C CA . GLU A 1 112 ? -73.538 -10.895 142.477 1.00 27.33 112 GLU A CA 1
ATOM 963 C C . GLU A 1 112 ? -74.586 -9.866 143.002 1.00 27.33 112 GLU A C 1
ATOM 965 O O . GLU A 1 112 ? -74.579 -8.699 142.639 1.00 27.33 112 GLU A O 1
ATOM 970 N N . SER A 1 113 ? -75.530 -10.194 143.911 1.00 30.88 113 SER A N 1
ATOM 971 C CA . SER A 1 113 ? -76.170 -11.472 144.320 1.00 30.88 113 SER A CA 1
ATOM 972 C C . SER A 1 113 ? -77.484 -11.218 145.122 1.00 30.88 113 SER A C 1
ATOM 974 O O . SER A 1 113 ? -77.765 -10.090 145.517 1.00 30.88 113 SER A O 1
ATOM 976 N N . ASN A 1 114 ? -78.260 -12.285 145.376 1.00 28.94 114 ASN A N 1
ATOM 977 C CA . ASN A 1 114 ? -79.199 -12.507 146.503 1.00 28.94 114 ASN A CA 1
ATOM 978 C C . ASN A 1 114 ? -80.450 -11.604 146.739 1.00 28.94 114 ASN A C 1
ATOM 980 O O . ASN A 1 114 ? -80.383 -10.480 147.228 1.00 28.94 114 ASN A O 1
ATOM 984 N N . THR A 1 115 ? -81.632 -12.194 146.477 1.00 40.25 115 THR A N 1
ATOM 985 C CA . THR A 1 115 ? -82.667 -12.584 147.482 1.00 40.25 115 THR A CA 1
ATOM 986 C C . THR A 1 115 ? -82.750 -11.723 148.765 1.00 40.25 115 THR A C 1
ATOM 988 O O . THR A 1 115 ? -81.895 -11.830 149.635 1.00 40.25 115 THR A O 1
ATOM 991 N N . GLU A 1 116 ? -83.731 -10.835 148.963 1.00 39.69 116 GLU A N 1
ATOM 992 C CA . GLU A 1 116 ? -85.144 -11.172 149.274 1.00 39.69 116 GLU A CA 1
ATOM 993 C C . GLU A 1 116 ? -86.169 -10.634 148.263 1.00 39.69 116 GLU A C 1
ATOM 995 O O . GLU A 1 116 ? -87.378 -10.790 148.421 1.00 39.69 116 GLU A O 1
ATOM 1000 N N . ARG A 1 117 ? -85.710 -9.998 147.184 1.00 48.06 117 ARG A N 1
ATOM 1001 C CA . ARG A 1 117 ? -86.565 -9.423 146.129 1.00 48.06 117 ARG A CA 1
ATOM 1002 C C . ARG A 1 117 ? -87.193 -10.501 145.223 1.00 48.06 117 ARG A C 1
ATOM 1004 O O . ARG A 1 117 ? -87.451 -10.245 144.057 1.00 48.06 117 ARG A O 1
ATOM 1011 N N . GLU A 1 118 ? -87.349 -11.721 145.724 1.00 47.09 118 GLU A N 1
ATOM 1012 C CA . GLU A 1 118 ? -87.195 -12.962 144.959 1.00 47.09 118 GLU A CA 1
ATOM 1013 C C . GLU A 1 118 ? -88.391 -13.305 144.065 1.00 47.09 118 GLU A C 1
ATOM 1015 O O . GLU A 1 118 ? -88.182 -13.776 142.957 1.00 47.09 118 GLU A O 1
ATOM 1020 N N . GLU A 1 119 ? -89.626 -12.978 144.454 1.00 48.03 119 GLU A N 1
ATOM 1021 C CA . GLU A 1 119 ? -90.816 -13.197 143.608 1.00 48.03 119 GLU A CA 1
ATOM 1022 C C . GLU A 1 119 ? -90.953 -12.131 142.500 1.00 48.03 119 GLU A C 1
ATOM 1024 O O . GLU A 1 119 ? -91.232 -12.444 141.342 1.00 48.03 119 GLU A O 1
ATOM 1029 N N . ASP A 1 120 ? -90.667 -10.865 142.822 1.00 55.78 120 ASP A N 1
ATOM 1030 C CA . ASP A 1 120 ? -90.644 -9.759 141.849 1.00 55.78 120 ASP A CA 1
ATOM 1031 C C . ASP A 1 120 ? -89.420 -9.868 140.913 1.00 55.78 120 ASP A C 1
ATOM 1033 O O . ASP A 1 120 ? -89.478 -9.518 139.730 1.00 55.78 120 ASP A O 1
ATOM 1037 N N . LEU A 1 121 ? -88.318 -10.434 141.426 1.00 56.88 121 LEU A N 1
ATOM 1038 C CA . LEU A 1 121 ? -87.208 -10.927 140.622 1.00 56.88 121 LEU A CA 1
ATOM 1039 C C . LEU A 1 121 ? -87.577 -12.186 139.848 1.00 56.88 121 LEU A C 1
ATOM 1041 O O . LEU A 1 121 ? -87.094 -12.277 138.743 1.00 56.88 121 LEU A O 1
ATOM 1045 N N . MET A 1 122 ? -88.413 -13.120 140.304 1.00 57.69 122 MET A N 1
ATOM 1046 C CA . MET A 1 122 ? -88.808 -14.283 139.488 1.00 57.69 122 MET A CA 1
ATOM 1047 C C . MET A 1 122 ? -89.543 -13.837 138.220 1.00 57.69 122 MET A C 1
ATOM 1049 O O . MET A 1 122 ? -89.183 -14.276 137.131 1.00 57.69 122 MET A O 1
ATOM 1053 N N . CYS A 1 123 ? -90.470 -12.878 138.311 1.00 61.88 123 CYS A N 1
ATOM 1054 C CA . CYS A 1 123 ? -91.097 -12.285 137.121 1.00 61.88 123 CYS A CA 1
ATOM 1055 C C . CYS A 1 123 ? -90.097 -11.523 136.229 1.00 61.88 123 CYS A C 1
ATOM 1057 O O . CYS A 1 123 ? -90.134 -11.659 135.006 1.00 61.88 123 CYS A O 1
ATOM 1059 N N . LYS A 1 124 ? -89.170 -10.745 136.809 1.00 72.31 124 LYS A N 1
ATOM 1060 C CA . LYS A 1 124 ? -88.136 -10.029 136.031 1.00 72.31 124 LYS A CA 1
ATOM 1061 C C . LYS A 1 124 ? -87.040 -10.942 135.483 1.00 72.31 124 LYS A C 1
ATOM 1063 O O . LYS A 1 124 ? -86.482 -10.634 134.446 1.00 72.31 124 LYS A O 1
ATOM 1068 N N . ASN A 1 125 ? -86.746 -12.051 136.145 1.00 70.69 125 ASN A N 1
ATOM 1069 C CA . ASN A 1 125 ? -85.773 -13.068 135.763 1.00 70.69 125 ASN A CA 1
ATOM 1070 C C . ASN A 1 125 ? -86.383 -13.990 134.706 1.00 70.69 125 ASN A C 1
ATOM 1072 O O . ASN A 1 125 ? -85.666 -14.379 133.804 1.00 70.69 125 ASN A O 1
ATOM 1076 N N . GLN A 1 126 ? -87.699 -14.239 134.715 1.00 75.81 126 GLN A N 1
ATOM 1077 C CA . GLN A 1 126 ? -88.382 -14.823 133.559 1.00 75.81 126 GLN A CA 1
ATOM 1078 C C . GLN A 1 126 ? -88.296 -13.882 132.350 1.00 75.81 126 GLN A C 1
ATOM 1080 O O . GLN A 1 126 ? -87.805 -14.296 131.311 1.00 75.81 126 GLN A O 1
ATOM 1085 N N . LEU A 1 127 ? -88.649 -12.597 132.498 1.00 79.44 127 LEU A N 1
ATOM 1086 C CA . LEU A 1 127 ? -88.507 -11.612 131.413 1.00 79.44 127 LEU A CA 1
ATOM 1087 C C . LEU A 1 127 ? -87.059 -11.473 130.911 1.00 79.44 127 LEU A C 1
ATOM 1089 O O . LEU A 1 127 ? -86.841 -11.424 129.707 1.00 79.44 127 LEU A O 1
ATOM 1093 N N . LEU A 1 128 ? -86.069 -11.464 131.809 1.00 81.31 128 LEU A N 1
ATOM 1094 C CA . LEU A 1 128 ? -84.647 -11.437 131.454 1.00 81.31 128 LEU A CA 1
ATOM 1095 C C . LEU A 1 128 ? -84.151 -12.781 130.899 1.00 81.31 128 LEU A C 1
ATOM 1097 O O . LEU A 1 128 ? -83.216 -12.780 130.111 1.00 81.31 128 LEU A O 1
ATOM 1101 N N . GLN A 1 129 ? -84.751 -13.920 131.255 1.00 77.44 129 GLN A N 1
ATOM 1102 C CA . GLN A 1 129 ? -84.474 -15.220 130.631 1.00 77.44 129 GLN A CA 1
ATOM 1103 C C . GLN A 1 129 ? -85.066 -15.292 129.226 1.00 77.44 129 GLN A C 1
ATOM 1105 O O . GLN A 1 129 ? -84.397 -15.805 128.334 1.00 77.44 129 GLN A O 1
ATOM 1110 N N . ASP A 1 130 ? -86.258 -14.738 129.012 1.00 81.38 130 ASP A N 1
ATOM 1111 C CA . ASP A 1 130 ? -86.905 -14.629 127.705 1.00 81.38 130 ASP A CA 1
ATOM 1112 C C . ASP A 1 130 ? -86.126 -13.645 126.808 1.00 81.38 130 ASP A C 1
ATOM 1114 O O . ASP A 1 130 ? -85.831 -13.954 125.654 1.00 81.38 130 ASP A O 1
ATOM 1118 N N . GLU A 1 131 ? -85.682 -12.505 127.352 1.00 86.00 131 GLU A N 1
ATOM 1119 C CA . GLU A 1 131 ? -84.796 -11.547 126.674 1.00 86.00 131 GLU A CA 1
ATOM 1120 C C . GLU A 1 131 ? -83.405 -12.151 126.409 1.00 86.00 131 GLU A C 1
ATOM 1122 O O . GLU A 1 131 ? -82.885 -12.034 125.303 1.00 86.00 131 GLU A O 1
ATOM 1127 N N . MET A 1 132 ? -82.818 -12.894 127.355 1.00 80.81 132 MET A N 1
ATOM 1128 C CA . MET A 1 132 ? -81.584 -13.656 127.124 1.00 80.81 132 MET A CA 1
ATOM 1129 C C . MET A 1 132 ? -81.775 -14.794 126.116 1.00 80.81 132 MET A C 1
ATOM 1131 O O . MET A 1 132 ? -80.823 -15.127 125.415 1.00 80.81 132 MET A O 1
ATOM 1135 N N . ALA A 1 133 ? -82.957 -15.405 126.022 1.00 84.00 133 ALA A N 1
ATOM 1136 C CA . ALA A 1 133 ? -83.267 -16.425 125.025 1.00 84.00 133 ALA A CA 1
ATOM 1137 C C . ALA A 1 133 ? -83.406 -15.802 123.630 1.00 84.00 133 ALA A C 1
ATOM 1139 O O . ALA A 1 133 ? -82.841 -16.337 122.678 1.00 84.00 133 ALA A O 1
ATOM 1140 N N . MET A 1 134 ? -84.054 -14.639 123.522 1.00 88.50 134 MET A N 1
ATOM 1141 C CA . MET A 1 134 ? -84.108 -13.847 122.291 1.00 88.50 134 MET A CA 1
ATOM 1142 C C . MET A 1 134 ? -82.720 -13.355 121.870 1.00 88.50 134 MET A C 1
ATOM 1144 O O . MET A 1 134 ? -82.321 -13.594 120.738 1.00 88.50 134 MET A O 1
ATOM 1148 N N . LEU A 1 135 ? -81.925 -12.781 122.777 1.00 85.69 135 LEU A N 1
ATOM 1149 C CA . LEU A 1 135 ? -80.555 -12.340 122.485 1.00 85.69 135 LEU A CA 1
ATOM 1150 C C . LEU A 1 135 ? -79.612 -13.509 122.154 1.00 85.69 135 LEU A C 1
ATOM 1152 O O . LEU A 1 135 ? -78.689 -13.339 121.361 1.00 85.69 135 LEU A O 1
ATOM 1156 N N . ARG A 1 136 ? -79.837 -14.710 122.710 1.00 88.50 136 ARG A N 1
ATOM 1157 C CA . ARG A 1 136 ? -79.149 -15.941 122.274 1.00 88.50 136 ARG A CA 1
ATOM 1158 C C . ARG A 1 136 ? -79.580 -16.346 120.868 1.00 88.50 136 ARG A C 1
ATOM 1160 O O . ARG A 1 136 ? -78.714 -16.604 120.043 1.00 88.50 136 ARG A O 1
ATOM 1167 N N . LEU A 1 137 ? -80.880 -16.341 120.576 1.00 89.44 137 LEU A N 1
ATOM 1168 C CA . LEU A 1 137 ? -81.415 -16.658 119.251 1.00 89.44 137 LEU A CA 1
ATOM 1169 C C . LEU A 1 137 ? -80.926 -15.664 118.184 1.00 89.44 137 LEU A C 1
ATOM 1171 O O . LEU A 1 137 ? -80.564 -16.077 117.088 1.00 89.44 137 LEU A O 1
ATOM 1175 N N . GLU A 1 138 ? -80.861 -14.372 118.500 1.00 88.19 138 GLU A N 1
ATOM 1176 C CA . GLU A 1 138 ? -80.301 -13.333 117.632 1.00 88.19 138 GLU A CA 1
ATOM 1177 C C . GLU A 1 138 ? -78.790 -13.496 117.450 1.00 88.19 138 GLU A C 1
ATOM 1179 O O . GLU A 1 138 ? -78.302 -13.410 116.324 1.00 88.19 138 GLU A O 1
ATOM 1184 N N . LEU A 1 139 ? -78.045 -13.800 118.519 1.00 88.44 139 LEU A N 1
ATOM 1185 C CA . LEU A 1 139 ? -76.616 -14.111 118.441 1.00 88.44 139 LEU A CA 1
ATOM 1186 C C . LEU A 1 139 ? -76.353 -15.357 117.582 1.00 88.44 139 LEU A C 1
ATOM 1188 O O . LEU A 1 139 ? -75.410 -15.360 116.795 1.00 88.44 139 LEU A O 1
ATOM 1192 N N . ASP A 1 140 ? -77.189 -16.388 117.689 1.00 89.00 140 ASP A N 1
ATOM 1193 C CA . ASP A 1 140 ? -77.083 -17.615 116.898 1.00 89.00 140 ASP A CA 1
ATOM 1194 C C . ASP A 1 140 ? -77.532 -17.406 115.440 1.00 89.00 140 ASP A C 1
ATOM 1196 O O . ASP A 1 140 ? -76.900 -17.942 114.534 1.00 89.00 140 ASP A O 1
ATOM 1200 N N . GLN A 1 141 ? -78.510 -16.533 115.169 1.00 89.62 141 GLN A N 1
ATOM 1201 C CA . GLN A 1 141 ? -78.815 -16.068 113.807 1.00 89.62 141 GLN A CA 1
ATOM 1202 C C . GLN A 1 141 ? -77.677 -15.233 113.202 1.00 89.62 141 GLN A C 1
ATOM 1204 O O . GLN A 1 141 ? -77.390 -15.359 112.013 1.00 89.62 141 GLN A O 1
ATOM 1209 N N . VAL A 1 142 ? -77.019 -14.376 113.992 1.00 89.31 142 VAL A N 1
ATOM 1210 C CA . VAL A 1 142 ? -75.838 -13.610 113.555 1.00 89.31 142 VAL A CA 1
ATOM 1211 C C . VAL A 1 142 ? -74.666 -14.551 113.278 1.00 89.31 142 VAL A C 1
ATOM 1213 O O . VAL A 1 142 ? -74.013 -14.396 112.252 1.00 89.31 142 VAL A O 1
ATOM 1216 N N . ARG A 1 143 ? -74.436 -15.562 114.126 1.00 91.19 143 ARG A N 1
ATOM 1217 C CA . ARG A 1 143 ? -73.442 -16.624 113.891 1.00 91.19 143 ARG A CA 1
ATOM 1218 C C . ARG A 1 143 ? -73.739 -17.410 112.618 1.00 91.19 143 ARG A C 1
ATOM 1220 O O . ARG A 1 143 ? -72.819 -17.621 111.839 1.00 91.19 143 ARG A O 1
ATOM 1227 N N . LEU A 1 144 ? -74.996 -17.792 112.382 1.00 90.31 144 LEU A N 1
ATOM 1228 C CA . LEU A 1 144 ? -75.390 -18.518 111.174 1.00 90.31 144 LEU A CA 1
ATOM 1229 C C . LEU A 1 144 ? -75.141 -17.672 109.916 1.00 90.31 144 LEU A C 1
ATOM 1231 O O . LEU A 1 144 ? -74.464 -18.133 109.003 1.00 90.31 144 LEU A O 1
ATOM 1235 N N . ARG A 1 145 ? -75.586 -16.405 109.899 1.00 89.69 145 ARG A N 1
ATOM 1236 C CA . ARG A 1 145 ? -75.300 -15.478 108.786 1.00 89.69 145 ARG A CA 1
ATOM 1237 C C . ARG A 1 145 ? -73.801 -15.269 108.577 1.00 89.69 145 ARG A C 1
ATOM 1239 O O . ARG A 1 145 ? -73.349 -15.278 107.440 1.00 89.69 145 ARG A O 1
ATOM 1246 N N . HIS A 1 146 ? -73.026 -15.141 109.654 1.00 89.94 146 HIS A N 1
ATOM 1247 C CA . HIS A 1 146 ? -71.575 -15.002 109.565 1.00 89.94 146 HIS A CA 1
ATOM 1248 C C . HIS A 1 146 ? -70.921 -16.255 108.963 1.00 89.94 146 HIS A C 1
ATOM 1250 O O . HIS A 1 146 ? -70.089 -16.112 108.076 1.00 89.94 146 HIS A O 1
ATOM 1256 N N . GLN A 1 147 ? -71.349 -17.460 109.355 1.00 86.75 147 GLN A N 1
ATOM 1257 C CA . GLN A 1 147 ? -70.880 -18.726 108.775 1.00 86.75 147 GLN A CA 1
ATOM 1258 C C . GLN A 1 147 ? -71.295 -18.889 107.302 1.00 86.75 147 GLN A C 1
ATOM 1260 O O . GLN A 1 147 ? -70.517 -19.390 106.494 1.00 86.75 147 GLN A O 1
ATOM 1265 N N . GLU A 1 148 ? -72.491 -18.433 106.920 1.00 88.25 148 GLU A N 1
ATOM 1266 C CA . GLU A 1 148 ? -72.923 -18.379 105.517 1.00 88.25 148 GLU A CA 1
ATOM 1267 C C . GLU A 1 148 ? -72.119 -17.363 104.687 1.00 88.25 148 GLU A C 1
ATOM 1269 O O . GLU A 1 148 ? -71.921 -17.564 103.491 1.00 88.25 148 GLU A O 1
ATOM 1274 N N . GLU A 1 149 ? -71.689 -16.249 105.283 1.00 89.94 149 GLU A N 1
ATOM 1275 C CA . GLU A 1 149 ? -70.821 -15.251 104.646 1.00 89.94 149 GLU A CA 1
ATOM 1276 C C . GLU A 1 149 ? -69.375 -15.753 104.532 1.00 89.94 149 GLU A C 1
ATOM 1278 O O . GLU A 1 149 ? -68.797 -15.678 103.451 1.00 89.94 149 GLU A O 1
ATOM 1283 N N . GLU A 1 150 ? -68.815 -16.355 105.586 1.00 88.31 150 GLU A N 1
ATOM 1284 C CA . GLU A 1 150 ? -67.518 -17.047 105.546 1.00 88.31 150 GLU A CA 1
ATOM 1285 C C . GLU A 1 150 ? -67.509 -18.158 104.486 1.00 88.31 150 GLU A C 1
ATOM 1287 O O . GLU A 1 150 ? -66.553 -18.258 103.719 1.00 88.31 150 GLU A O 1
ATOM 1292 N N . GLY A 1 151 ? -68.593 -18.936 104.378 1.00 90.19 151 GLY A N 1
ATOM 1293 C CA . GLY A 1 151 ? -68.779 -19.933 103.323 1.00 90.19 151 GLY A CA 1
ATOM 1294 C C . GLY A 1 151 ? -68.685 -19.329 101.919 1.00 90.19 151 GLY A C 1
ATOM 1295 O O . GLY A 1 151 ? -67.881 -19.792 101.112 1.00 90.19 151 GLY A O 1
ATOM 1296 N N . LYS A 1 152 ? -69.420 -18.241 101.650 1.00 92.12 152 LYS A N 1
ATOM 1297 C CA . LYS A 1 152 ? -69.369 -17.525 100.358 1.00 92.12 152 LYS A CA 1
ATOM 1298 C C . LYS A 1 152 ? -67.969 -16.984 100.061 1.00 92.12 152 LYS A C 1
ATOM 1300 O O . LYS A 1 152 ? -67.475 -17.166 98.953 1.00 92.12 152 LYS A O 1
ATOM 1305 N N . TYR A 1 153 ? -67.289 -16.381 101.040 1.00 89.25 153 TYR A N 1
ATOM 1306 C CA . TYR A 1 153 ? -65.920 -15.891 100.846 1.00 89.25 153 TYR A CA 1
ATOM 1307 C C . TYR A 1 153 ? -64.908 -17.024 100.608 1.00 89.25 153 TYR A C 1
ATOM 1309 O O . TYR A 1 153 ? -63.933 -16.818 99.883 1.00 89.25 153 TYR A O 1
ATOM 1317 N N . LEU A 1 154 ? -65.114 -18.216 101.178 1.00 89.81 154 LEU A N 1
ATOM 1318 C CA . LEU A 1 154 ? -64.296 -19.398 100.889 1.00 89.81 154 LEU A CA 1
ATOM 1319 C C . LEU A 1 154 ? -64.558 -19.934 99.474 1.00 89.81 154 LEU A C 1
ATOM 1321 O O . LEU A 1 154 ? -63.601 -20.178 98.742 1.00 89.81 154 LEU A O 1
ATOM 1325 N N . GLU A 1 155 ? -65.822 -20.044 99.057 1.00 89.94 155 GLU A N 1
ATOM 1326 C CA . GLU A 1 155 ? -66.206 -20.431 97.691 1.00 89.94 155 GLU A CA 1
ATOM 1327 C C . GLU A 1 155 ? -65.645 -19.449 96.646 1.00 89.94 155 GLU A C 1
ATOM 1329 O O . GLU A 1 155 ? -64.997 -19.867 95.682 1.00 89.94 155 GLU A O 1
ATOM 1334 N N . GLU A 1 156 ? -65.794 -18.138 96.860 1.00 91.94 156 GLU A N 1
ATOM 1335 C CA . GLU A 1 156 ? -65.203 -17.108 95.999 1.00 91.94 156 GLU A CA 1
ATOM 1336 C C . GLU A 1 156 ? -63.675 -17.243 95.918 1.00 91.94 156 GLU A C 1
ATOM 1338 O O . GLU A 1 156 ? -63.122 -17.210 94.814 1.00 91.94 156 GLU A O 1
ATOM 1343 N N . ASN A 1 157 ? -62.993 -17.473 97.048 1.00 87.56 157 ASN A N 1
ATOM 1344 C CA . ASN A 1 157 ? -61.545 -17.697 97.075 1.00 87.56 157 ASN A CA 1
ATOM 1345 C C . ASN A 1 157 ? -61.120 -18.950 96.296 1.00 87.56 157 ASN A C 1
ATOM 1347 O O . ASN A 1 157 ? -60.117 -18.885 95.585 1.00 87.56 157 ASN A O 1
ATOM 1351 N N . GLU A 1 158 ? -61.846 -20.068 96.379 1.00 91.31 158 GLU A N 1
ATOM 1352 C CA . GLU A 1 158 ? -61.527 -21.255 95.572 1.00 91.31 158 GLU A CA 1
ATOM 1353 C C . GLU A 1 158 ? -61.745 -20.999 94.073 1.00 91.31 158 GLU A C 1
ATOM 1355 O O . GLU A 1 158 ? -60.841 -21.281 93.284 1.00 91.31 158 GLU A O 1
ATOM 1360 N N . THR A 1 159 ? -62.844 -20.351 93.654 1.00 90.94 159 THR A N 1
ATOM 1361 C CA . THR A 1 159 ? -63.008 -20.015 92.221 1.00 90.94 159 THR A CA 1
ATOM 1362 C C . THR A 1 159 ? -61.959 -19.016 91.723 1.00 90.94 159 THR A C 1
ATOM 1364 O O . THR A 1 159 ? -61.608 -19.026 90.543 1.00 90.94 159 THR A O 1
ATOM 1367 N N . LEU A 1 160 ? -61.440 -18.139 92.591 1.00 90.94 160 LEU A N 1
ATOM 1368 C CA . LEU A 1 160 ? -60.339 -17.234 92.256 1.00 90.94 160 LEU A CA 1
ATOM 1369 C C . LEU A 1 160 ? -58.992 -17.965 92.194 1.00 90.94 160 LEU A C 1
ATOM 1371 O O . LEU A 1 160 ? -58.186 -17.637 91.323 1.00 90.94 160 LEU A O 1
ATOM 1375 N N . LYS A 1 161 ? -58.740 -18.968 93.045 1.00 91.75 161 LYS A N 1
ATOM 1376 C CA . LYS A 1 161 ? -57.558 -19.843 92.936 1.00 91.75 161 LYS A CA 1
ATOM 1377 C C . LYS A 1 161 ? -57.578 -20.643 91.638 1.00 91.75 161 LYS A C 1
ATOM 1379 O O . LYS A 1 161 ? -56.573 -20.649 90.936 1.00 91.75 161 LYS A O 1
ATOM 1384 N N . GLU A 1 162 ? -58.713 -21.251 91.296 1.00 90.62 162 GLU A N 1
ATOM 1385 C CA . GLU A 1 162 ? -58.885 -22.033 90.066 1.00 90.62 162 GLU A CA 1
ATOM 1386 C C . GLU A 1 162 ? -58.586 -21.178 88.823 1.00 90.62 162 GLU A C 1
ATOM 1388 O O . GLU A 1 162 ? -57.675 -21.503 88.061 1.00 90.62 162 GLU A O 1
ATOM 1393 N N . LYS A 1 163 ? -59.212 -19.995 88.714 1.00 92.75 163 LYS A N 1
ATOM 1394 C CA . LYS A 1 163 ? -58.925 -19.006 87.655 1.00 92.75 163 LYS A CA 1
ATOM 1395 C C . LYS A 1 163 ? -57.453 -18.578 87.615 1.00 92.75 163 LYS A C 1
ATOM 1397 O O . LYS A 1 163 ? -56.901 -18.396 86.534 1.00 92.75 163 LYS A O 1
ATOM 1402 N N . ASN A 1 164 ? -56.795 -18.414 88.767 1.00 87.62 164 ASN A N 1
ATOM 1403 C CA . ASN A 1 164 ? -55.368 -18.077 88.817 1.00 87.62 164 ASN A CA 1
ATOM 1404 C C . ASN A 1 164 ? -54.470 -19.235 88.350 1.00 87.62 164 ASN A C 1
ATOM 1406 O O . ASN A 1 164 ? -53.451 -18.983 87.711 1.00 87.62 164 ASN A O 1
ATOM 1410 N N . GLU A 1 165 ? -54.814 -20.490 88.644 1.00 92.81 165 GLU A N 1
ATOM 1411 C CA . GLU A 1 165 ? -54.079 -21.644 88.118 1.00 92.81 165 GLU A CA 1
ATOM 1412 C C . GLU A 1 165 ? -54.331 -21.858 86.621 1.00 92.81 165 GLU A C 1
ATOM 1414 O O . GLU A 1 165 ? -53.402 -22.234 85.910 1.00 92.81 165 GLU A O 1
ATOM 1419 N N . ASP A 1 166 ? -55.527 -21.568 86.109 1.00 90.56 166 ASP A N 1
ATOM 1420 C CA . ASP A 1 166 ? -55.798 -21.598 84.666 1.00 90.56 166 ASP A CA 1
ATOM 1421 C C . ASP A 1 166 ? -55.034 -20.504 83.911 1.00 90.56 166 ASP A C 1
ATOM 1423 O O . ASP A 1 166 ? -54.311 -20.818 82.965 1.00 90.56 166 ASP A O 1
ATOM 1427 N N . LEU A 1 167 ? -55.043 -19.259 84.398 1.00 89.31 167 LEU A N 1
ATOM 1428 C CA . LEU A 1 167 ? -54.227 -18.177 83.827 1.00 89.31 167 LEU A CA 1
ATOM 1429 C C . LEU A 1 167 ? -52.717 -18.493 83.860 1.00 89.31 167 LEU A C 1
ATOM 1431 O O . LEU A 1 167 ? -51.990 -18.128 82.937 1.00 89.31 167 LEU A O 1
ATOM 1435 N N . LYS A 1 168 ? -52.222 -19.223 84.873 1.00 89.06 168 LYS A N 1
ATOM 1436 C CA . LYS A 1 168 ? -50.829 -19.720 84.901 1.00 89.06 168 LYS A CA 1
ATOM 1437 C C . LYS A 1 168 ? -50.558 -20.807 83.856 1.00 89.06 168 LYS A C 1
ATOM 1439 O O . LYS A 1 168 ? -49.434 -20.879 83.355 1.00 89.06 168 LYS A O 1
ATOM 1444 N N . LYS A 1 169 ? -51.537 -21.664 83.541 1.00 91.19 169 LYS A N 1
ATOM 1445 C CA . LYS A 1 169 ? -51.424 -22.671 82.467 1.00 91.19 169 LYS A CA 1
ATOM 1446 C C . LYS A 1 169 ? -51.397 -21.977 81.105 1.00 91.19 169 LYS A C 1
ATOM 1448 O O . LYS A 1 169 ? -50.496 -22.249 80.317 1.00 91.19 169 LYS A O 1
ATOM 1453 N N . GLU A 1 170 ? -52.309 -21.035 80.863 1.00 89.56 170 GLU A N 1
ATOM 1454 C CA . GLU A 1 170 ? -52.340 -20.229 79.635 1.00 89.56 170 GLU A CA 1
ATOM 1455 C C . GLU A 1 170 ? -51.052 -19.420 79.440 1.00 89.56 170 GLU A C 1
ATOM 1457 O O . GLU A 1 170 ? -50.487 -19.424 78.347 1.00 89.56 170 GLU A O 1
ATOM 1462 N N . LEU A 1 171 ? -50.535 -18.774 80.493 1.00 91.19 171 LEU A N 1
ATOM 1463 C CA . LEU A 1 171 ? -49.279 -18.023 80.420 1.00 91.19 171 LEU A CA 1
ATOM 1464 C C . LEU A 1 171 ? -48.108 -18.916 79.982 1.00 91.19 171 LEU A C 1
ATOM 1466 O O . LEU A 1 171 ? -47.389 -18.554 79.055 1.00 91.19 171 LEU A O 1
ATOM 1470 N N . LYS A 1 172 ? -47.963 -20.109 80.575 1.00 92.38 172 LYS A N 1
ATOM 1471 C CA . LYS A 1 172 ? -46.921 -21.074 80.183 1.00 92.38 172 LYS A CA 1
ATOM 1472 C C . LYS A 1 172 ? -47.080 -21.567 78.748 1.00 92.38 172 LYS A C 1
ATOM 1474 O O . LYS A 1 172 ? -46.096 -21.635 78.023 1.00 92.38 172 LYS A O 1
ATOM 1479 N N . LEU A 1 173 ? -48.305 -21.864 78.312 1.00 88.00 173 LEU A N 1
ATOM 1480 C CA . LEU A 1 173 ? -48.568 -22.266 76.926 1.00 88.00 173 LEU A CA 1
ATOM 1481 C C . LEU A 1 173 ? -48.214 -21.144 75.933 1.00 88.00 173 LEU A C 1
ATOM 1483 O O . LEU A 1 173 ? -47.686 -21.423 74.858 1.00 88.00 173 LEU A O 1
ATOM 1487 N N . ASN A 1 174 ? -48.423 -19.879 76.310 1.00 87.00 174 ASN A N 1
ATOM 1488 C CA . ASN A 1 174 ? -47.993 -18.722 75.522 1.00 87.00 174 ASN A CA 1
ATOM 1489 C C . ASN A 1 174 ? -46.460 -18.539 75.521 1.00 87.00 174 ASN A C 1
ATOM 1491 O O . ASN A 1 174 ? -45.891 -18.225 74.476 1.00 87.00 174 ASN A O 1
ATOM 1495 N N . GLU A 1 175 ? -45.767 -18.785 76.638 1.00 89.50 175 GLU A N 1
ATOM 1496 C CA . GLU A 1 175 ? -44.293 -18.806 76.705 1.00 89.50 175 GLU A CA 1
ATOM 1497 C C . GLU A 1 175 ? -43.692 -19.941 75.845 1.00 89.50 175 GLU A C 1
ATOM 1499 O O . GLU A 1 175 ? -42.712 -19.737 75.118 1.00 89.50 175 GLU A O 1
ATOM 1504 N N . GLU A 1 176 ? -44.308 -21.126 75.858 1.00 89.88 176 GLU A N 1
ATOM 1505 C CA . GLU A 1 176 ? -43.937 -22.275 75.021 1.00 89.88 176 GLU A CA 1
ATOM 1506 C C . GLU A 1 176 ? -44.201 -22.007 73.525 1.00 89.88 176 GLU A C 1
ATOM 1508 O O . GLU A 1 176 ? -43.350 -22.296 72.681 1.00 89.88 176 GLU A O 1
ATOM 1513 N N . ALA A 1 177 ? -45.328 -21.380 73.172 1.00 90.50 177 ALA A N 1
ATOM 1514 C CA . ALA A 1 177 ? -45.619 -20.968 71.796 1.00 90.50 177 ALA A CA 1
ATOM 1515 C C . ALA A 1 177 ? -44.653 -19.874 71.294 1.00 90.50 177 ALA A C 1
ATOM 1517 O O . ALA A 1 177 ? -44.152 -19.938 70.164 1.00 90.50 177 ALA A O 1
ATOM 1518 N N . LEU A 1 178 ? -44.329 -18.889 72.139 1.00 91.50 178 LEU A N 1
ATOM 1519 C CA . LEU A 1 178 ? -43.371 -17.836 71.805 1.00 91.50 178 LEU A CA 1
ATOM 1520 C C . LEU A 1 178 ? -41.962 -18.411 71.597 1.00 91.50 178 LEU A C 1
ATOM 1522 O O . LEU A 1 178 ? -41.303 -18.093 70.609 1.00 91.50 178 LEU A O 1
ATOM 1526 N N . THR A 1 179 ? -41.506 -19.312 72.469 1.00 89.69 179 THR A N 1
ATOM 1527 C CA . THR A 1 179 ? -40.193 -19.958 72.303 1.00 89.69 179 THR A CA 1
ATOM 1528 C C . THR A 1 179 ? -40.136 -20.876 71.076 1.00 89.69 179 THR A C 1
ATOM 1530 O O . THR A 1 179 ? -39.112 -20.887 70.389 1.00 89.69 179 THR A O 1
ATOM 1533 N N . GLN A 1 180 ? -41.229 -21.558 70.708 1.00 89.69 180 GLN A N 1
ATOM 1534 C CA . GLN A 1 180 ? -41.309 -22.304 69.443 1.00 89.69 180 GLN A CA 1
ATOM 1535 C C . GLN A 1 180 ? -41.238 -21.397 68.206 1.00 89.69 180 GLN A C 1
ATOM 1537 O O . GLN A 1 180 ? -40.474 -21.692 67.286 1.00 89.69 180 GLN A O 1
ATOM 1542 N N . THR A 1 181 ? -41.977 -20.282 68.166 1.00 89.81 181 THR A N 1
ATOM 1543 C CA . THR A 1 181 ? -41.909 -19.348 67.022 1.00 89.81 181 THR A CA 1
ATOM 1544 C C . THR A 1 181 ? -40.525 -18.704 66.898 1.00 89.81 181 THR A C 1
ATOM 1546 O O . THR A 1 181 ? -39.969 -18.660 65.800 1.00 89.81 181 THR A O 1
ATOM 1549 N N . VAL A 1 182 ? -39.897 -18.312 68.013 1.00 91.38 182 VAL A N 1
ATOM 1550 C CA . VAL A 1 182 ? -38.500 -17.840 68.039 1.00 91.38 182 VAL A CA 1
ATOM 1551 C C . VAL A 1 182 ? -37.533 -18.910 67.516 1.00 91.38 182 VAL A C 1
ATOM 1553 O O . VAL A 1 182 ? -36.635 -18.587 66.737 1.00 91.38 182 VAL A O 1
ATOM 1556 N N . PHE A 1 183 ? -37.723 -20.187 67.868 1.00 88.56 183 PHE A N 1
ATOM 1557 C CA . PHE A 1 183 ? -36.909 -21.283 67.335 1.00 88.56 183 PHE A CA 1
ATOM 1558 C C . PHE A 1 183 ? -37.093 -21.466 65.818 1.00 88.56 183 PHE A C 1
ATOM 1560 O O . PHE A 1 183 ? -36.105 -21.623 65.101 1.00 88.56 183 PHE A O 1
ATOM 1567 N N . GLN A 1 184 ? -38.326 -21.375 65.305 1.00 91.25 184 GLN A N 1
ATOM 1568 C CA . GLN A 1 184 ? -38.611 -21.448 63.865 1.00 91.25 184 GLN A CA 1
ATOM 1569 C C . GLN A 1 184 ? -37.957 -20.294 63.088 1.00 91.25 184 GLN A C 1
ATOM 1571 O O . GLN A 1 184 ? -37.272 -20.541 62.093 1.00 91.25 184 GLN A O 1
ATOM 1576 N N . TYR A 1 185 ? -38.092 -19.049 63.561 1.00 91.38 185 TYR A N 1
ATOM 1577 C CA . TYR A 1 185 ? -37.438 -17.891 62.940 1.00 91.38 185 TYR A CA 1
ATOM 1578 C C . TYR A 1 185 ? -35.909 -17.975 63.016 1.00 91.38 185 TYR A C 1
ATOM 1580 O O . TYR A 1 185 ? -35.233 -17.642 62.045 1.00 91.38 185 TYR A O 1
ATOM 1588 N N . ASN A 1 186 ? -35.343 -18.483 64.115 1.00 91.94 186 ASN A N 1
ATOM 1589 C CA . ASN A 1 186 ? -33.906 -18.747 64.219 1.00 91.94 186 ASN A CA 1
ATOM 1590 C C . ASN A 1 186 ? -33.464 -19.847 63.229 1.00 91.94 186 ASN A C 1
ATOM 1592 O O . ASN A 1 186 ? -32.422 -19.723 62.589 1.00 91.94 186 ASN A O 1
ATOM 1596 N N . GLY A 1 187 ? -34.270 -20.894 63.027 1.00 92.38 187 GLY A N 1
ATOM 1597 C CA . GLY A 1 187 ? -34.038 -21.913 61.998 1.00 92.38 187 GLY A CA 1
ATOM 1598 C C . GLY A 1 187 ? -33.986 -21.321 60.585 1.00 92.38 187 GLY A C 1
ATOM 1599 O O . GLY A 1 187 ? -33.006 -21.523 59.867 1.00 92.38 187 GLY A O 1
ATOM 1600 N N . GLN A 1 188 ? -34.989 -20.517 60.215 1.00 92.19 188 GLN A N 1
ATOM 1601 C CA . GLN A 1 188 ? -35.036 -19.806 58.929 1.00 92.19 188 GLN A CA 1
ATOM 1602 C C . GLN A 1 188 ? -33.856 -18.835 58.757 1.00 92.19 188 GLN A C 1
ATOM 1604 O O . GLN A 1 188 ? -33.215 -18.822 57.708 1.00 92.19 188 GLN A O 1
ATOM 1609 N N . LEU A 1 189 ? -33.514 -18.070 59.799 1.00 94.38 189 LEU A N 1
ATOM 1610 C CA . LEU A 1 189 ? -32.373 -17.152 59.797 1.00 94.38 189 LEU A CA 1
ATOM 1611 C C . LEU A 1 189 ? -31.045 -17.889 59.570 1.00 94.38 189 LEU A C 1
ATOM 1613 O O . LEU A 1 189 ? -30.199 -17.403 58.821 1.00 94.38 189 LEU A O 1
ATOM 1617 N N . ASN A 1 190 ? -30.855 -19.064 60.178 1.00 92.62 190 ASN A N 1
ATOM 1618 C CA . ASN A 1 190 ? -29.652 -19.868 59.963 1.00 92.62 190 ASN A CA 1
ATOM 1619 C C . ASN A 1 190 ? -29.606 -20.482 58.557 1.00 92.62 190 ASN A C 1
ATOM 1621 O O . ASN A 1 190 ? -28.537 -20.467 57.948 1.00 92.62 190 ASN A O 1
ATOM 1625 N N . LEU A 1 191 ? -30.739 -20.929 58.000 1.00 94.94 191 LEU A N 1
ATOM 1626 C CA . LEU A 1 191 ? -30.818 -21.370 56.600 1.00 94.94 191 LEU A CA 1
ATOM 1627 C C . LEU A 1 191 ? -30.411 -20.238 55.644 1.00 94.94 191 LEU A C 1
ATOM 1629 O O . LEU A 1 191 ? -29.423 -20.385 54.925 1.00 94.94 191 LEU A O 1
ATOM 1633 N N . LEU A 1 192 ? -31.057 -19.070 55.734 1.00 92.44 192 LEU A N 1
ATOM 1634 C CA . LEU A 1 192 ? -30.726 -17.881 54.932 1.00 92.44 192 LEU A CA 1
ATOM 1635 C C . LEU A 1 192 ? -29.258 -17.445 55.098 1.00 92.44 192 LEU A C 1
ATOM 1637 O O . LEU A 1 192 ? -28.611 -17.017 54.141 1.00 92.44 192 LEU A O 1
ATOM 1641 N N . LYS A 1 193 ? -28.690 -17.594 56.300 1.00 95.44 193 LYS A N 1
ATOM 1642 C CA . LYS A 1 193 ? -27.272 -17.323 56.576 1.00 95.44 193 LYS A CA 1
ATOM 1643 C C . LYS A 1 193 ? -26.342 -18.328 55.885 1.00 95.44 193 LYS A C 1
ATOM 1645 O O . LYS A 1 193 ? -25.306 -17.916 55.363 1.00 95.44 193 LYS A O 1
ATOM 1650 N N . THR A 1 194 ? -26.704 -19.613 55.824 1.00 93.06 194 THR A N 1
ATOM 1651 C CA . THR A 1 194 ? -25.947 -20.621 55.055 1.00 93.06 194 THR A CA 1
ATOM 1652 C C . THR A 1 194 ? -26.095 -20.454 53.542 1.00 93.06 194 THR A C 1
ATOM 1654 O O . THR A 1 194 ? -25.111 -20.608 52.821 1.00 93.06 194 THR A O 1
ATOM 1657 N N . GLU A 1 195 ? -27.270 -20.056 53.050 1.00 94.25 195 GLU A N 1
ATOM 1658 C CA . GLU A 1 195 ? -27.480 -19.733 51.635 1.00 94.25 195 GLU A CA 1
ATOM 1659 C C . GLU A 1 195 ? -26.674 -18.498 51.224 1.00 94.25 195 GLU A C 1
ATOM 1661 O O . GLU A 1 195 ? -25.964 -18.538 50.222 1.00 94.25 195 GLU A O 1
ATOM 1666 N N . SER A 1 196 ? -26.678 -17.440 52.040 1.00 89.06 196 SER A N 1
ATOM 1667 C CA . SER A 1 196 ? -25.841 -16.248 51.844 1.00 89.06 196 SER A CA 1
ATOM 1668 C C . SER A 1 196 ? -24.340 -16.584 51.831 1.00 89.06 196 SER A C 1
ATOM 1670 O O . SER A 1 196 ? -23.605 -16.131 50.948 1.00 89.06 196 SER A O 1
ATOM 1672 N N . ALA A 1 197 ? -23.876 -17.458 52.733 1.00 95.19 197 ALA A N 1
ATOM 1673 C CA . ALA A 1 197 ? -22.500 -17.962 52.729 1.00 95.19 197 ALA A CA 1
ATOM 1674 C C . ALA A 1 197 ? -22.168 -18.790 51.467 1.00 95.19 197 ALA A C 1
ATOM 1676 O O . ALA A 1 197 ? -21.080 -18.665 50.904 1.00 95.19 197 ALA A O 1
ATOM 1677 N N . MET A 1 198 ? -23.109 -19.600 50.966 1.00 95.75 198 MET A N 1
ATOM 1678 C CA . MET A 1 198 ? -22.919 -20.350 49.721 1.00 95.75 198 MET A CA 1
ATOM 1679 C C . MET A 1 198 ? -22.924 -19.432 48.489 1.00 95.75 198 MET A C 1
ATOM 1681 O O . MET A 1 198 ? -22.128 -19.632 47.572 1.00 95.75 198 MET A O 1
ATOM 1685 N N . LEU A 1 199 ? -23.801 -18.428 48.448 1.00 94.56 199 LEU A N 1
ATOM 1686 C CA . LEU A 1 199 ? -23.900 -17.471 47.344 1.00 94.56 199 LEU A CA 1
ATOM 1687 C C . LEU A 1 199 ? -22.672 -16.559 47.276 1.00 94.56 199 LEU A C 1
ATOM 1689 O O . LEU A 1 199 ? -22.147 -16.345 46.187 1.00 94.56 199 LEU A O 1
ATOM 1693 N N . THR A 1 200 ? -22.160 -16.090 48.417 1.00 93.94 200 THR A N 1
ATOM 1694 C CA . THR A 1 200 ? -20.896 -15.334 48.471 1.00 93.94 200 THR A CA 1
ATOM 1695 C C . THR A 1 200 ? -19.697 -16.194 48.062 1.00 93.94 200 THR A C 1
ATOM 1697 O O . THR A 1 200 ? -18.881 -15.738 47.267 1.00 93.94 200 THR A O 1
ATOM 1700 N N . SER A 1 201 ? -19.627 -17.463 48.486 1.00 95.31 201 SER A N 1
ATOM 1701 C CA . SER A 1 201 ? -18.592 -18.403 48.022 1.00 95.31 201 SER A CA 1
ATOM 1702 C C . SER A 1 201 ? -18.647 -18.653 46.505 1.00 95.31 201 SER A C 1
ATOM 1704 O O . SER A 1 201 ? -17.617 -18.579 45.833 1.00 95.31 201 SER A O 1
ATOM 1706 N N . LYS A 1 202 ? -19.843 -18.875 45.939 1.00 96.38 202 LYS A N 1
ATOM 1707 C CA . LYS A 1 202 ? -20.047 -19.009 44.484 1.00 96.38 202 LYS A CA 1
ATOM 1708 C C . LYS A 1 202 ? -19.673 -17.728 43.735 1.00 96.38 202 LYS A C 1
ATOM 1710 O O . LYS A 1 202 ? -19.028 -17.803 42.692 1.00 96.38 202 LYS A O 1
ATOM 1715 N N . LEU A 1 203 ? -20.034 -16.559 44.268 1.00 93.56 203 LEU A N 1
ATOM 1716 C CA . LEU A 1 203 ? -19.666 -15.265 43.693 1.00 93.56 203 LEU A CA 1
ATOM 1717 C C . LEU A 1 203 ? -18.140 -15.102 43.635 1.00 93.56 203 LEU A C 1
ATOM 1719 O O . LEU A 1 203 ? -17.615 -14.759 42.576 1.00 93.56 203 LEU A O 1
ATOM 1723 N N . GLU A 1 204 ? -17.420 -15.413 44.715 1.00 94.62 204 GLU A N 1
ATOM 1724 C CA . GLU A 1 204 ? -15.954 -15.328 44.729 1.00 94.62 204 GLU A CA 1
ATOM 1725 C C . GLU A 1 204 ? -15.310 -16.303 43.734 1.00 94.62 204 GLU A C 1
ATOM 1727 O O . GLU A 1 204 ? -14.440 -15.903 42.962 1.00 94.62 204 GLU A O 1
ATOM 1732 N N . GLN A 1 205 ? -15.820 -17.537 43.642 1.00 95.75 205 GLN A N 1
ATOM 1733 C CA . GLN A 1 205 ? -15.388 -18.501 42.626 1.00 95.75 205 GLN A CA 1
ATOM 1734 C C . GLN A 1 205 ? -15.597 -17.967 41.195 1.00 95.75 205 GLN A C 1
ATOM 1736 O O . GLN A 1 205 ? -14.732 -18.151 40.334 1.00 95.75 205 GLN A O 1
ATOM 1741 N N . THR A 1 206 ? -16.713 -17.273 40.925 1.00 94.31 206 THR A N 1
ATOM 1742 C CA . THR A 1 206 ? -16.937 -16.658 39.606 1.00 94.31 206 THR A CA 1
ATOM 1743 C C . THR A 1 206 ? -15.990 -15.490 39.329 1.00 94.31 206 THR A C 1
ATOM 1745 O O . THR A 1 206 ? -15.461 -15.429 38.218 1.00 94.31 206 THR A O 1
ATOM 1748 N N . LYS A 1 207 ? -15.685 -14.630 40.316 1.00 96.56 207 LYS A N 1
ATOM 1749 C CA . LYS A 1 207 ? -14.659 -13.576 40.175 1.00 96.56 207 LYS A CA 1
ATOM 1750 C C . LYS A 1 207 ? -13.296 -14.179 39.853 1.00 96.56 207 LYS A C 1
ATOM 1752 O O . LYS A 1 207 ? -12.721 -13.843 38.828 1.00 96.56 207 LYS A O 1
ATOM 1757 N N . GLU A 1 208 ? -12.838 -15.149 40.645 1.00 95.75 208 GLU A N 1
ATOM 1758 C CA . GLU A 1 208 ? -11.579 -15.853 40.395 1.00 95.75 208 GLU A CA 1
ATOM 1759 C C . GLU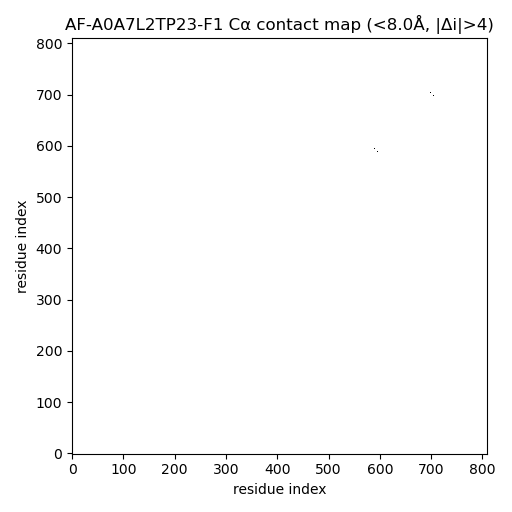 A 1 208 ? -11.505 -16.433 38.975 1.00 95.75 208 GLU A C 1
ATOM 1761 O O . GLU A 1 208 ? -10.454 -16.381 38.340 1.00 95.75 208 GLU A O 1
ATOM 1766 N N . SER A 1 209 ? -12.604 -17.011 38.474 1.00 94.94 209 SER A N 1
ATOM 1767 C CA . SER A 1 209 ? -12.656 -17.559 37.113 1.00 94.94 209 SER A CA 1
ATOM 1768 C C . SER A 1 209 ? -12.594 -16.472 36.033 1.00 94.94 209 SER A C 1
ATOM 1770 O O . SER A 1 209 ? -11.894 -16.643 35.035 1.00 94.94 209 SER A O 1
ATOM 1772 N N . LYS A 1 210 ? -13.257 -15.330 36.258 1.00 96.94 210 LYS A N 1
ATOM 1773 C CA . LYS A 1 210 ? -13.215 -14.157 35.379 1.00 96.94 210 LYS A CA 1
ATOM 1774 C C . LYS A 1 210 ? -11.812 -13.557 35.340 1.00 96.94 210 LYS A C 1
ATOM 1776 O O . LYS A 1 210 ? -11.302 -13.286 34.260 1.00 96.94 210 LYS A O 1
ATOM 1781 N N . ASP A 1 211 ? -11.182 -13.371 36.493 1.00 94.69 211 ASP A N 1
ATOM 1782 C CA . ASP A 1 211 ? -9.886 -12.702 36.589 1.00 94.69 211 ASP A CA 1
ATOM 1783 C C . ASP A 1 211 ? -8.780 -13.563 35.951 1.00 94.69 211 ASP A C 1
ATOM 1785 O O . ASP A 1 211 ? -7.923 -13.043 35.237 1.00 94.69 211 ASP A O 1
ATOM 1789 N N . LYS A 1 212 ? -8.863 -14.898 36.081 1.00 96.38 212 LYS A N 1
ATOM 1790 C CA . LYS A 1 212 ? -8.015 -15.843 35.326 1.00 96.38 212 LYS A CA 1
ATOM 1791 C C . LYS A 1 212 ? -8.183 -15.648 33.811 1.00 96.38 212 LYS A C 1
ATOM 1793 O O . LYS A 1 212 ? -7.190 -15.425 33.119 1.00 96.38 212 LYS A O 1
ATOM 1798 N N . LEU A 1 213 ? -9.421 -15.619 33.309 1.00 94.88 213 LEU A N 1
ATOM 1799 C CA . LEU A 1 213 ? -9.712 -15.353 31.892 1.00 94.88 213 LEU A CA 1
ATOM 1800 C C . LEU A 1 213 ? -9.231 -13.965 31.425 1.00 94.88 213 LEU A C 1
ATOM 1802 O O . LEU A 1 213 ? -8.739 -13.838 30.306 1.00 94.88 213 LEU A O 1
ATOM 1806 N N . GLU A 1 214 ? -9.308 -12.929 32.262 1.00 95.69 214 GLU A N 1
ATOM 1807 C CA . GLU A 1 214 ? -8.774 -11.600 31.934 1.00 95.69 214 GLU A CA 1
ATOM 1808 C C . GLU A 1 214 ? -7.237 -11.599 31.840 1.00 95.69 214 GLU A C 1
ATOM 1810 O O . GLU A 1 214 ? -6.694 -10.980 30.921 1.00 95.69 214 GLU A O 1
ATOM 1815 N N . THR A 1 215 ? -6.526 -12.358 32.686 1.00 95.19 215 THR A N 1
ATOM 1816 C CA . THR A 1 215 ? -5.065 -12.536 32.535 1.00 95.19 215 THR A CA 1
ATOM 1817 C C . THR A 1 215 ? -4.684 -13.329 31.281 1.00 95.19 215 THR A C 1
ATOM 1819 O O . THR A 1 215 ? -3.690 -12.998 30.631 1.00 95.19 215 THR A O 1
ATOM 1822 N N . GLU A 1 216 ? -5.485 -14.321 30.875 1.00 96.44 216 GLU A N 1
ATOM 1823 C CA . GLU A 1 216 ? -5.293 -15.018 29.597 1.00 96.44 216 GLU A CA 1
ATOM 1824 C C . GLU A 1 216 ? -5.528 -14.076 28.409 1.00 96.44 216 GLU A C 1
ATOM 1826 O O . GLU A 1 216 ? -4.699 -14.015 27.501 1.00 96.44 216 GLU A O 1
ATOM 1831 N N . ILE A 1 217 ? -6.598 -13.274 28.432 1.00 94.69 217 ILE A N 1
ATOM 1832 C CA . ILE A 1 217 ? -6.888 -12.264 27.404 1.00 94.69 217 ILE A CA 1
ATOM 1833 C C . ILE A 1 217 ? -5.742 -11.248 27.283 1.00 94.69 217 ILE A C 1
ATOM 1835 O O . ILE A 1 217 ? -5.353 -10.914 26.163 1.00 94.69 217 ILE A O 1
ATOM 1839 N N . GLU A 1 218 ? -5.153 -10.787 28.388 1.00 96.31 218 GLU A N 1
ATOM 1840 C CA . GLU A 1 218 ? -4.018 -9.853 28.340 1.00 96.31 218 GLU A CA 1
ATOM 1841 C C . GLU A 1 218 ? -2.705 -10.527 27.887 1.00 96.31 218 GLU A C 1
ATOM 1843 O O . GLU A 1 218 ? -1.894 -9.924 27.176 1.00 96.31 218 GLU A O 1
ATOM 1848 N N . SER A 1 219 ? -2.529 -11.822 28.171 1.00 96.88 219 SER A N 1
ATOM 1849 C CA . SER A 1 219 ? -1.469 -12.652 27.577 1.00 96.88 219 SER A CA 1
ATOM 1850 C C . SER A 1 219 ? -1.639 -12.794 26.055 1.00 96.88 219 SER A C 1
ATOM 1852 O O . SER A 1 219 ? -0.678 -12.654 25.295 1.00 96.88 219 SER A O 1
ATOM 1854 N N . PHE A 1 220 ? -2.869 -12.977 25.560 1.00 96.31 220 PHE A N 1
ATOM 1855 C CA . PHE A 1 220 ? -3.145 -12.985 24.120 1.00 96.31 220 PHE A CA 1
ATOM 1856 C C . PHE A 1 220 ? -2.963 -11.602 23.474 1.00 96.31 220 PHE A C 1
ATOM 1858 O O . PHE A 1 220 ? -2.384 -11.525 22.390 1.00 96.31 220 PHE A O 1
ATOM 1865 N N . ARG A 1 221 ? -3.381 -10.508 24.129 1.00 97.38 221 ARG A N 1
ATOM 1866 C CA . ARG A 1 221 ? -3.175 -9.123 23.652 1.00 97.38 221 ARG A CA 1
ATOM 1867 C C . ARG A 1 221 ? -1.696 -8.764 23.541 1.00 97.38 221 ARG A C 1
ATOM 1869 O O . ARG A 1 221 ? -1.271 -8.255 22.507 1.00 97.38 221 ARG A O 1
ATOM 1876 N N . SER A 1 222 ? -0.903 -9.059 24.569 1.00 95.88 222 SER A N 1
ATOM 1877 C CA . SER A 1 222 ? 0.542 -8.799 24.558 1.00 95.88 222 SER A CA 1
ATOM 1878 C C . SER A 1 222 ? 1.259 -9.611 23.473 1.00 95.88 222 SER A C 1
ATOM 1880 O O . SER A 1 222 ? 1.996 -9.027 22.680 1.00 95.88 222 SER A O 1
ATOM 1882 N N . ARG A 1 223 ? 0.959 -10.912 23.336 1.00 97.88 223 ARG A N 1
ATOM 1883 C CA . ARG A 1 223 ? 1.470 -11.750 22.231 1.00 97.88 223 ARG A CA 1
ATOM 1884 C C . ARG A 1 223 ? 1.067 -11.234 20.846 1.00 97.88 223 ARG A C 1
ATOM 1886 O O . ARG A 1 223 ? 1.893 -11.242 19.935 1.00 97.88 223 ARG A O 1
ATOM 1893 N N . LEU A 1 224 ? -0.179 -10.783 20.679 1.00 96.75 224 LEU A N 1
ATOM 1894 C CA . LEU A 1 224 ? -0.665 -10.211 19.421 1.00 96.75 224 LEU A CA 1
ATOM 1895 C C . LEU A 1 224 ? 0.074 -8.910 19.081 1.00 96.75 224 LEU A C 1
ATOM 1897 O O . LEU A 1 224 ? 0.510 -8.744 17.946 1.00 96.75 224 LEU A O 1
ATOM 1901 N N . ASN A 1 225 ? 0.284 -8.028 20.062 1.00 96.19 225 ASN A N 1
ATOM 1902 C CA . ASN A 1 225 ? 1.055 -6.798 19.878 1.00 96.19 225 ASN A CA 1
ATOM 1903 C C . ASN A 1 225 ? 2.509 -7.084 19.467 1.00 96.19 225 ASN A C 1
ATOM 1905 O O . ASN A 1 225 ? 3.023 -6.406 18.581 1.00 96.19 225 ASN A O 1
ATOM 1909 N N . THR A 1 226 ? 3.163 -8.100 20.044 1.00 96.69 226 THR A N 1
ATOM 1910 C CA . THR A 1 226 ? 4.503 -8.527 19.598 1.00 96.69 226 THR A CA 1
ATOM 1911 C C . THR A 1 226 ? 4.487 -8.968 18.133 1.00 96.69 226 THR A C 1
ATOM 1913 O O . THR A 1 226 ? 5.270 -8.446 17.343 1.00 96.69 226 THR A O 1
ATOM 1916 N N . ALA A 1 227 ? 3.549 -9.838 17.743 1.00 95.31 227 ALA A N 1
ATOM 1917 C CA . ALA A 1 227 ? 3.430 -10.320 16.364 1.00 95.31 227 ALA A CA 1
ATOM 1918 C C . ALA A 1 227 ? 3.110 -9.198 15.352 1.00 95.31 227 ALA A C 1
ATOM 1920 O O . ALA A 1 227 ? 3.606 -9.220 14.226 1.00 95.31 227 ALA A O 1
ATOM 1921 N N . VAL A 1 228 ? 2.326 -8.186 15.746 1.00 96.25 228 VAL A N 1
ATOM 1922 C CA . VAL A 1 228 ? 2.075 -6.986 14.925 1.00 96.25 228 VAL A CA 1
ATOM 1923 C C . VAL A 1 228 ? 3.359 -6.173 14.743 1.00 96.25 228 VAL A C 1
ATOM 1925 O O . VAL A 1 228 ? 3.713 -5.855 13.611 1.00 96.25 228 VAL A O 1
ATOM 1928 N N . GLN A 1 229 ? 4.118 -5.909 15.811 1.00 96.50 229 GLN A N 1
ATOM 1929 C CA . GLN A 1 229 ? 5.392 -5.186 15.693 1.00 96.50 229 GLN A CA 1
ATOM 1930 C C . GLN A 1 229 ? 6.476 -5.983 14.940 1.00 96.50 229 GLN A C 1
ATOM 1932 O O . GLN A 1 229 ? 7.421 -5.405 14.400 1.00 96.50 229 GLN A O 1
ATOM 1937 N N . GLU A 1 230 ? 6.409 -7.314 14.928 1.00 96.12 230 GLU A N 1
ATOM 1938 C CA . GLU A 1 230 ? 7.255 -8.159 14.076 1.00 96.12 230 GLU A CA 1
ATOM 1939 C C . GLU A 1 230 ? 6.845 -8.024 12.603 1.00 96.12 230 GLU A C 1
ATOM 1941 O O . GLU A 1 230 ? 7.705 -7.790 11.752 1.00 96.12 230 GLU A O 1
ATOM 1946 N N . LEU A 1 231 ? 5.541 -8.059 12.299 1.00 95.81 231 LEU A N 1
ATOM 1947 C CA . LEU A 1 231 ? 5.010 -7.820 10.954 1.00 95.81 231 LEU A CA 1
ATOM 1948 C C . LEU A 1 231 ? 5.407 -6.434 10.415 1.00 95.81 231 LEU A C 1
ATOM 1950 O O . LEU A 1 231 ? 5.854 -6.333 9.274 1.00 95.81 231 LEU A O 1
ATOM 1954 N N . GLU A 1 232 ? 5.302 -5.383 11.231 1.00 96.31 232 GLU A N 1
ATOM 1955 C CA . GLU A 1 232 ? 5.711 -4.014 10.882 1.00 96.31 232 GLU A CA 1
ATOM 1956 C C . GLU A 1 232 ? 7.211 -3.931 10.546 1.00 96.31 232 GLU A C 1
ATOM 1958 O O . GLU A 1 232 ? 7.588 -3.341 9.531 1.00 96.31 232 GLU A O 1
ATOM 1963 N N . ARG A 1 233 ? 8.077 -4.585 11.339 1.00 96.12 233 ARG A N 1
ATOM 1964 C CA . ARG A 1 233 ? 9.525 -4.678 11.056 1.00 96.12 233 ARG A CA 1
ATOM 1965 C C . ARG A 1 233 ? 9.827 -5.489 9.794 1.00 96.12 233 ARG A C 1
ATOM 1967 O O . ARG A 1 233 ? 10.745 -5.146 9.051 1.00 96.12 233 ARG A O 1
ATOM 1974 N N . HIS A 1 234 ? 9.057 -6.539 9.516 1.00 95.25 234 HIS A N 1
ATOM 1975 C CA . HIS A 1 234 ? 9.180 -7.286 8.266 1.00 95.25 234 HIS A CA 1
ATOM 1976 C C . HIS A 1 234 ? 8.699 -6.473 7.055 1.00 95.25 234 HIS A C 1
ATOM 1978 O O . HIS A 1 234 ? 9.319 -6.558 5.997 1.00 95.25 234 HIS A O 1
ATOM 1984 N N . GLN A 1 235 ? 7.661 -5.642 7.191 1.00 94.12 235 GLN A N 1
ATOM 1985 C CA . GLN A 1 235 ? 7.208 -4.742 6.125 1.00 94.12 235 GLN A CA 1
ATOM 1986 C C . GLN A 1 235 ? 8.208 -3.614 5.840 1.00 94.12 235 GLN A C 1
ATOM 1988 O O . GLN A 1 235 ? 8.475 -3.335 4.668 1.00 94.12 235 GLN A O 1
ATOM 1993 N N . SER A 1 236 ? 8.808 -2.996 6.864 1.00 93.06 236 SER A N 1
ATOM 1994 C CA . SER A 1 236 ? 9.842 -1.973 6.654 1.00 93.06 236 SER A CA 1
ATOM 1995 C C . SER A 1 236 ? 11.101 -2.569 6.020 1.00 93.06 236 SER A C 1
ATOM 1997 O O . SER A 1 236 ? 11.536 -2.079 4.980 1.00 93.06 236 SER A O 1
ATOM 1999 N N . SER A 1 237 ? 11.597 -3.698 6.542 1.00 95.25 237 SER A N 1
ATOM 2000 C CA . SER A 1 237 ? 12.741 -4.423 5.973 1.00 95.25 237 SER A CA 1
ATOM 2001 C C . SER A 1 237 ? 12.487 -4.888 4.533 1.00 95.25 237 SER A C 1
ATOM 2003 O O . SER A 1 237 ? 13.352 -4.717 3.672 1.00 95.25 237 SER A O 1
ATOM 2005 N N . LYS A 1 238 ? 11.285 -5.397 4.225 1.00 96.56 238 LYS A N 1
ATOM 2006 C CA . LYS A 1 238 ? 10.881 -5.709 2.847 1.00 96.56 238 LYS A CA 1
ATOM 2007 C C . LYS A 1 238 ? 10.941 -4.458 1.961 1.00 96.56 238 LYS A C 1
ATOM 2009 O O . LYS A 1 238 ? 11.507 -4.514 0.874 1.00 96.56 238 LYS A O 1
ATOM 2014 N N . SER A 1 239 ? 10.408 -3.335 2.440 1.00 94.44 239 SER A N 1
ATOM 2015 C CA . SER A 1 239 ? 10.411 -2.062 1.707 1.00 94.44 239 SER A CA 1
ATOM 2016 C C . SER A 1 239 ? 11.829 -1.522 1.476 1.00 94.44 239 SER A C 1
ATOM 2018 O O . SER A 1 239 ? 12.081 -0.874 0.462 1.00 94.44 239 SER A O 1
ATOM 2020 N N . ASP A 1 240 ? 12.768 -1.776 2.395 1.00 96.19 240 ASP A N 1
ATOM 2021 C CA . ASP A 1 240 ? 14.186 -1.448 2.214 1.00 96.19 240 ASP A CA 1
ATOM 2022 C C . ASP A 1 240 ? 14.825 -2.280 1.098 1.00 96.19 240 ASP A C 1
ATOM 2024 O O . ASP A 1 240 ? 15.508 -1.716 0.242 1.00 96.19 240 ASP A O 1
ATOM 2028 N N . VAL A 1 241 ? 14.540 -3.586 1.065 1.00 95.44 241 VAL A N 1
ATOM 2029 C CA . VAL A 1 241 ? 15.037 -4.528 0.048 1.00 95.44 241 VAL A CA 1
ATOM 2030 C C . VAL A 1 241 ? 14.420 -4.269 -1.334 1.00 95.44 241 VAL A C 1
ATOM 2032 O O . VAL A 1 241 ? 15.125 -4.279 -2.341 1.00 95.44 241 VAL A O 1
ATOM 2035 N N . GLU A 1 242 ? 13.127 -3.948 -1.416 1.00 95.56 242 GLU A N 1
ATOM 2036 C CA . GLU A 1 242 ? 12.497 -3.514 -2.674 1.00 95.56 242 GLU A CA 1
ATOM 2037 C C . GLU A 1 242 ? 13.123 -2.200 -3.182 1.00 95.56 242 GLU A C 1
ATOM 2039 O O . GLU A 1 242 ? 13.374 -2.048 -4.381 1.00 95.56 242 GLU A O 1
ATOM 2044 N N . ARG A 1 243 ? 13.490 -1.282 -2.274 1.00 96.94 243 ARG A N 1
ATOM 2045 C CA . ARG A 1 243 ? 14.228 -0.055 -2.616 1.00 96.94 243 ARG A CA 1
ATOM 2046 C C . ARG A 1 243 ? 15.697 -0.294 -2.988 1.00 96.94 243 ARG A C 1
ATOM 2048 O O . ARG A 1 243 ? 16.243 0.537 -3.711 1.00 96.94 243 ARG A O 1
ATOM 2055 N N . THR A 1 244 ? 16.372 -1.359 -2.546 1.00 95.94 244 THR A N 1
ATOM 2056 C CA . THR A 1 244 ? 17.705 -1.713 -3.085 1.00 95.94 244 THR A CA 1
ATOM 2057 C C . THR A 1 244 ? 17.588 -2.352 -4.461 1.00 95.94 244 THR A C 1
ATOM 2059 O O . THR A 1 244 ? 18.237 -1.865 -5.383 1.00 95.94 244 THR A O 1
ATOM 2062 N N . PHE A 1 245 ? 16.682 -3.317 -4.652 1.00 93.00 245 PHE A N 1
ATOM 2063 C CA . PHE A 1 245 ? 16.464 -3.934 -5.964 1.00 93.00 245 PHE A CA 1
ATOM 2064 C C . PHE A 1 245 ? 16.059 -2.922 -7.042 1.00 93.00 245 PHE A C 1
ATOM 2066 O O . PHE A 1 245 ? 16.505 -3.044 -8.181 1.00 93.00 245 PHE A O 1
ATOM 2073 N N . GLN A 1 246 ? 15.259 -1.897 -6.721 1.00 95.50 246 GLN A N 1
ATOM 2074 C CA . GLN A 1 246 ? 14.938 -0.876 -7.721 1.00 95.50 246 GLN A CA 1
ATOM 2075 C C . GLN A 1 246 ? 16.168 -0.045 -8.124 1.00 95.50 246 GLN A C 1
ATOM 2077 O O . GLN A 1 246 ? 16.352 0.197 -9.312 1.00 95.50 246 GLN A O 1
ATOM 2082 N N . ARG A 1 247 ? 17.058 0.313 -7.183 1.00 96.69 247 ARG A N 1
ATOM 2083 C CA . ARG A 1 247 ? 18.322 1.001 -7.517 1.00 96.69 247 ARG A CA 1
ATOM 2084 C C . ARG A 1 247 ? 19.223 0.129 -8.389 1.00 96.69 247 ARG A C 1
ATOM 2086 O O . ARG A 1 247 ? 19.745 0.618 -9.381 1.00 96.69 247 ARG A O 1
ATOM 2093 N N . GLU A 1 248 ? 19.350 -1.158 -8.066 1.00 95.94 248 GLU A N 1
ATOM 2094 C CA . GLU A 1 248 ? 20.119 -2.120 -8.869 1.00 95.94 248 GLU A CA 1
ATOM 2095 C C . GLU A 1 248 ? 19.554 -2.258 -10.293 1.00 95.94 248 GLU A C 1
ATOM 2097 O O . GLU A 1 248 ? 20.318 -2.317 -11.256 1.00 95.94 248 GLU A O 1
ATOM 2102 N N . ARG A 1 249 ? 18.222 -2.238 -10.458 1.00 96.88 249 ARG A N 1
ATOM 2103 C CA . ARG A 1 249 ? 17.569 -2.199 -11.779 1.00 96.88 249 ARG A CA 1
ATOM 2104 C C . ARG A 1 249 ? 17.849 -0.897 -12.528 1.00 96.88 249 ARG A C 1
ATOM 2106 O O . ARG A 1 249 ? 18.154 -0.952 -13.715 1.00 96.88 249 ARG A O 1
ATOM 2113 N N . ASP A 1 250 ? 17.767 0.251 -11.858 1.00 96.81 250 ASP A N 1
ATOM 2114 C CA . ASP A 1 250 ? 18.031 1.562 -12.465 1.00 96.81 250 ASP A CA 1
ATOM 2115 C C . ASP A 1 250 ? 19.511 1.704 -12.878 1.00 96.81 250 ASP A C 1
ATOM 2117 O O . ASP A 1 250 ? 19.824 2.273 -13.924 1.00 96.81 250 ASP A O 1
ATOM 2121 N N . GLU A 1 251 ? 20.436 1.156 -12.088 1.00 97.25 251 GLU A N 1
ATOM 2122 C CA . GLU A 1 251 ? 21.865 1.086 -12.407 1.00 97.25 251 GLU A CA 1
ATOM 2123 C C . GLU A 1 251 ? 22.153 0.103 -13.548 1.00 97.25 251 GLU A C 1
ATOM 2125 O O . GLU A 1 251 ? 22.912 0.437 -14.459 1.00 97.25 251 GLU A O 1
ATOM 2130 N N . TRP A 1 252 ? 21.501 -1.064 -13.566 1.00 97.38 252 TRP A N 1
ATOM 2131 C CA . TRP A 1 252 ? 21.596 -2.014 -14.676 1.00 97.38 252 TRP A CA 1
ATOM 2132 C C . TRP A 1 252 ? 21.070 -1.420 -15.988 1.00 97.38 252 TRP A C 1
ATOM 2134 O O . TRP A 1 252 ? 21.728 -1.565 -17.016 1.00 97.38 252 TRP A O 1
ATOM 2144 N N . LEU A 1 253 ? 19.949 -0.687 -15.957 1.00 96.88 253 LEU A N 1
ATOM 2145 C CA . LEU A 1 253 ? 19.420 0.032 -17.121 1.00 96.88 253 LEU A CA 1
ATOM 2146 C C . LEU A 1 253 ? 20.411 1.092 -17.621 1.00 96.88 253 LEU A C 1
ATOM 2148 O O . LEU A 1 253 ? 20.738 1.099 -18.802 1.00 96.88 253 LEU A O 1
ATOM 2152 N N . ARG A 1 254 ? 20.995 1.911 -16.735 1.00 97.62 254 ARG A N 1
ATOM 2153 C CA . ARG A 1 254 ? 22.037 2.889 -17.119 1.00 97.62 254 ARG A CA 1
ATOM 2154 C C . ARG A 1 254 ? 23.271 2.231 -17.742 1.00 97.62 254 ARG A C 1
ATOM 2156 O O . ARG A 1 254 ? 23.861 2.787 -18.668 1.00 97.62 254 ARG A O 1
ATOM 2163 N N . LEU A 1 255 ? 23.680 1.060 -17.247 1.00 97.19 255 LEU A N 1
ATOM 2164 C CA . LEU A 1 255 ? 24.777 0.281 -17.830 1.00 97.19 255 LEU A CA 1
ATOM 2165 C C . LEU A 1 255 ? 24.387 -0.330 -19.184 1.00 97.19 255 LEU A C 1
ATOM 2167 O O . LEU A 1 255 ? 25.206 -0.330 -20.102 1.00 97.19 255 LEU A O 1
ATOM 2171 N N . GLN A 1 256 ? 23.145 -0.797 -19.335 1.00 96.19 256 GLN A N 1
ATOM 2172 C CA . GLN A 1 256 ? 22.602 -1.279 -20.603 1.00 96.19 256 GLN A CA 1
ATOM 2173 C C . GLN A 1 256 ? 22.545 -0.152 -21.644 1.00 96.19 256 GLN A C 1
ATOM 2175 O O . GLN A 1 256 ? 23.028 -0.344 -22.759 1.00 96.19 256 GLN A O 1
ATOM 2180 N N . ASP A 1 257 ? 22.017 1.019 -21.289 1.00 96.69 257 ASP A N 1
ATOM 2181 C CA . ASP A 1 257 ? 21.964 2.199 -22.155 1.00 96.69 257 ASP A CA 1
ATOM 2182 C C . ASP A 1 257 ? 23.367 2.629 -22.573 1.00 96.69 25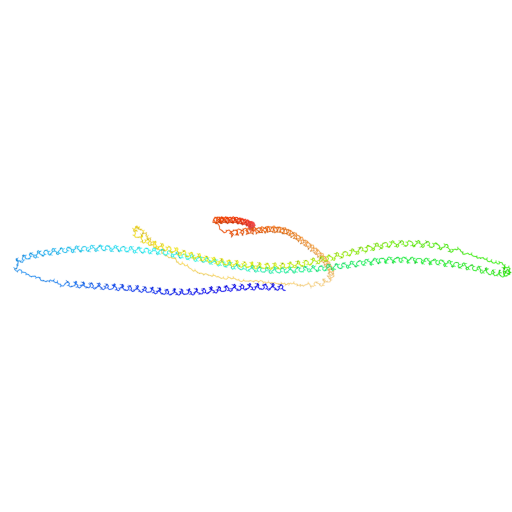7 ASP A C 1
ATOM 2184 O O . ASP A 1 257 ? 23.619 2.837 -23.762 1.00 96.69 257 ASP A O 1
ATOM 2188 N N . LYS A 1 258 ? 24.313 2.696 -21.626 1.00 97.69 258 LYS A N 1
ATOM 2189 C CA . LYS A 1 258 ? 25.711 3.007 -21.936 1.00 97.69 258 LYS A CA 1
ATOM 2190 C C . LYS A 1 258 ? 26.296 2.010 -22.940 1.00 97.69 258 LYS A C 1
ATOM 2192 O O . LYS A 1 258 ? 26.862 2.435 -23.940 1.00 97.69 258 LYS A O 1
ATOM 2197 N N . LEU A 1 259 ? 26.107 0.706 -22.727 1.00 97.06 259 LEU A N 1
ATOM 2198 C CA . LEU A 1 259 ? 26.574 -0.320 -23.665 1.00 97.06 259 LEU A CA 1
ATOM 2199 C C . LEU A 1 259 ? 25.934 -0.181 -25.056 1.00 97.06 259 LEU A C 1
ATOM 2201 O O . LEU A 1 259 ? 26.604 -0.453 -26.048 1.00 97.06 259 LEU A O 1
ATOM 2205 N N . HIS A 1 260 ? 24.681 0.274 -25.167 1.00 97.25 260 HIS A N 1
ATOM 2206 C CA . HIS A 1 260 ? 24.062 0.557 -26.469 1.00 97.25 260 HIS A CA 1
ATOM 2207 C C . HIS A 1 260 ? 24.668 1.785 -27.163 1.00 97.25 260 HIS A C 1
ATOM 2209 O O . HIS A 1 260 ? 24.837 1.749 -28.382 1.00 97.25 260 HIS A O 1
ATOM 2215 N N . HIS A 1 261 ? 25.038 2.831 -26.415 1.00 96.88 261 HIS A N 1
ATOM 2216 C CA . HIS A 1 261 ? 25.768 3.984 -26.955 1.00 96.88 261 HIS A CA 1
ATOM 2217 C C . HIS A 1 261 ? 27.180 3.572 -27.402 1.00 96.88 261 HIS A C 1
ATOM 2219 O O . HIS A 1 261 ? 27.508 3.740 -28.575 1.00 96.88 261 HIS A O 1
ATOM 2225 N N . ASP A 1 262 ? 27.953 2.913 -26.529 1.00 97.25 262 ASP A N 1
ATOM 2226 C CA . ASP A 1 262 ? 29.299 2.400 -26.828 1.00 97.25 262 ASP A CA 1
ATOM 2227 C C . ASP A 1 262 ? 29.281 1.478 -28.080 1.00 97.25 262 ASP A C 1
ATOM 2229 O O . ASP A 1 262 ? 30.143 1.571 -28.958 1.00 97.25 262 ASP A O 1
ATOM 2233 N N . LEU A 1 263 ? 28.260 0.617 -28.222 1.00 96.75 263 LEU A N 1
ATOM 2234 C CA . LEU A 1 263 ? 28.058 -0.235 -29.405 1.00 96.75 263 LEU A CA 1
ATOM 2235 C C . LEU A 1 263 ? 27.624 0.533 -30.663 1.00 96.75 263 LEU A C 1
ATOM 2237 O O . LEU A 1 263 ? 27.900 0.063 -31.771 1.00 96.75 263 LEU A O 1
ATOM 2241 N N . SER A 1 264 ? 26.939 1.671 -30.531 1.00 95.88 264 SER A N 1
ATOM 2242 C CA . SER A 1 264 ? 26.584 2.528 -31.668 1.00 95.88 264 SER A CA 1
ATOM 2243 C C . SER A 1 264 ? 27.806 3.289 -32.178 1.00 95.88 264 SER A C 1
ATOM 2245 O O . SER A 1 264 ? 28.066 3.274 -33.381 1.00 95.88 264 SER A O 1
ATOM 2247 N N . ASP A 1 265 ? 28.614 3.847 -31.277 1.00 97.12 265 ASP A N 1
ATOM 2248 C CA . ASP A 1 265 ? 29.855 4.549 -31.615 1.00 97.12 265 ASP A CA 1
ATOM 2249 C C . ASP A 1 265 ? 30.846 3.612 -32.322 1.00 97.12 265 ASP A C 1
ATOM 2251 O O . ASP A 1 265 ? 31.373 3.938 -33.389 1.00 97.12 265 ASP A O 1
ATOM 2255 N N . VAL A 1 266 ? 31.036 2.391 -31.803 1.00 95.12 266 VAL A N 1
ATOM 2256 C CA . VAL A 1 266 ? 31.862 1.357 -32.456 1.00 95.12 266 VAL A CA 1
ATOM 2257 C C . VAL A 1 266 ? 31.286 0.943 -33.817 1.00 95.12 266 VAL A C 1
ATOM 2259 O O . VAL A 1 266 ? 32.040 0.730 -34.771 1.00 95.12 266 VAL A O 1
ATOM 2262 N N . ARG A 1 267 ? 29.957 0.852 -33.952 1.00 97.38 267 ARG A N 1
ATOM 2263 C CA . ARG A 1 267 ? 29.291 0.527 -35.225 1.00 97.38 267 ARG A CA 1
ATOM 2264 C C . ARG A 1 267 ? 29.503 1.622 -36.268 1.00 97.38 267 ARG A C 1
ATOM 2266 O O . ARG A 1 267 ? 29.770 1.298 -37.425 1.00 97.38 267 ARG A O 1
ATOM 2273 N N . ASP A 1 268 ? 29.418 2.889 -35.883 1.00 95.94 268 ASP A N 1
ATOM 2274 C CA . ASP A 1 268 ? 29.555 4.021 -36.802 1.00 95.94 268 ASP A CA 1
ATOM 2275 C C . ASP A 1 268 ? 31.023 4.322 -37.138 1.00 95.94 268 ASP A C 1
ATOM 2277 O O . ASP A 1 268 ? 31.340 4.608 -38.298 1.00 95.94 268 ASP A O 1
ATOM 2281 N N . ALA A 1 269 ? 31.945 4.093 -36.198 1.00 96.56 269 ALA A N 1
ATOM 2282 C CA . ALA A 1 269 ? 33.374 4.000 -36.489 1.00 96.56 269 ALA A CA 1
ATOM 2283 C C . ALA A 1 269 ? 33.667 2.887 -37.515 1.00 96.56 269 ALA A C 1
ATOM 2285 O O . ALA A 1 269 ? 34.376 3.125 -38.495 1.00 96.56 269 ALA A O 1
ATOM 2286 N N . ASN A 1 270 ? 33.068 1.699 -37.364 1.00 95.31 270 ASN A N 1
ATOM 2287 C CA . ASN A 1 270 ? 33.237 0.599 -38.318 1.00 95.31 270 ASN A CA 1
ATOM 2288 C C . ASN A 1 270 ? 32.626 0.909 -39.702 1.00 95.31 270 ASN A C 1
ATOM 2290 O O . ASN A 1 270 ? 33.243 0.607 -40.726 1.00 95.31 270 ASN A O 1
ATOM 2294 N N . LYS A 1 271 ? 31.466 1.586 -39.774 1.00 96.62 271 LYS A N 1
ATOM 2295 C CA . LYS A 1 271 ? 30.927 2.119 -41.046 1.00 96.62 271 LYS A CA 1
ATOM 2296 C C . LYS A 1 271 ? 31.917 3.086 -41.704 1.00 96.62 271 LYS A C 1
ATOM 2298 O O . LYS A 1 271 ? 32.167 2.971 -42.902 1.00 96.62 271 LYS A O 1
ATOM 2303 N N . SER A 1 272 ? 32.493 4.015 -40.937 1.00 96.31 272 SER A N 1
ATOM 2304 C CA . SER A 1 272 ? 33.481 4.985 -41.431 1.00 96.31 272 SER A CA 1
ATOM 2305 C C . SER A 1 272 ? 34.737 4.293 -41.971 1.00 96.31 272 SER A C 1
ATOM 2307 O O . SER A 1 272 ? 35.152 4.564 -43.098 1.00 96.31 272 SER A O 1
ATOM 2309 N N . LEU A 1 273 ? 35.290 3.327 -41.230 1.00 96.31 273 LEU A N 1
ATOM 2310 C CA . LEU A 1 273 ? 36.432 2.518 -41.670 1.00 96.31 273 LEU A CA 1
ATOM 2311 C C . LEU A 1 273 ? 36.105 1.685 -42.920 1.00 96.31 273 LEU A C 1
ATOM 2313 O O . LEU A 1 273 ? 36.899 1.666 -43.854 1.00 96.31 273 LEU A O 1
ATOM 2317 N N . SER A 1 274 ? 34.913 1.089 -43.007 1.00 95.44 274 SER A N 1
ATOM 2318 C CA . SER A 1 274 ? 34.452 0.347 -44.196 1.00 95.44 274 SER A CA 1
ATOM 2319 C C . SER A 1 274 ? 34.300 1.251 -45.434 1.00 95.44 274 SER A C 1
ATOM 2321 O O . SER A 1 274 ? 34.621 0.860 -46.560 1.00 95.44 274 SER A O 1
ATOM 2323 N N . GLN A 1 275 ? 33.863 2.502 -45.249 1.00 96.81 275 GLN A N 1
ATOM 2324 C CA . GLN A 1 275 ? 33.839 3.506 -46.319 1.00 96.81 275 GLN A CA 1
ATOM 2325 C C . GLN A 1 275 ? 35.241 3.998 -46.705 1.00 96.81 275 GLN A C 1
ATOM 2327 O O . GLN A 1 275 ? 35.458 4.365 -47.858 1.00 96.81 275 GLN A O 1
ATOM 2332 N N . GLN A 1 276 ? 36.195 4.043 -45.772 1.00 96.38 276 GLN A N 1
ATOM 2333 C CA . GLN A 1 276 ? 37.592 4.361 -46.082 1.00 96.38 276 GLN A CA 1
ATOM 2334 C C . GLN A 1 276 ? 38.270 3.206 -46.827 1.00 96.38 276 GLN A C 1
ATOM 2336 O O . GLN A 1 276 ? 38.977 3.459 -47.801 1.00 96.38 276 GLN A O 1
ATOM 2341 N N . LEU A 1 277 ? 37.987 1.960 -46.436 1.00 96.44 277 LEU A N 1
ATOM 2342 C CA . LEU A 1 277 ? 38.478 0.752 -47.094 1.00 96.44 277 LEU A CA 1
ATOM 2343 C C . LEU A 1 277 ? 38.001 0.678 -48.549 1.00 96.44 277 LEU A C 1
ATOM 2345 O O . LEU A 1 277 ? 38.837 0.645 -49.442 1.00 96.44 277 LEU A O 1
ATOM 2349 N N . SER A 1 278 ? 36.699 0.805 -48.821 1.00 95.62 278 SER A N 1
ATOM 2350 C CA . SER A 1 278 ? 36.187 0.790 -50.207 1.00 95.62 278 SER A CA 1
ATOM 2351 C C . SER A 1 278 ? 36.702 1.957 -51.071 1.00 95.62 278 SER A C 1
ATOM 2353 O O . SER A 1 278 ? 36.919 1.807 -52.278 1.00 95.62 278 SER A O 1
ATOM 2355 N N . LYS A 1 279 ? 36.996 3.119 -50.467 1.00 96.81 279 LYS A N 1
ATOM 2356 C CA . LYS A 1 279 ? 37.702 4.238 -51.128 1.00 96.81 279 LYS A CA 1
ATOM 2357 C C . LYS A 1 279 ? 39.192 3.957 -51.373 1.00 96.81 279 LYS A C 1
ATOM 2359 O O . LYS A 1 279 ? 39.768 4.558 -52.276 1.00 96.81 279 LYS A O 1
ATOM 2364 N N . ALA A 1 280 ? 39.829 3.094 -50.583 1.00 95.00 280 ALA A N 1
ATOM 2365 C CA . ALA A 1 280 ? 41.205 2.651 -50.802 1.00 95.00 280 ALA A CA 1
ATOM 2366 C C . ALA A 1 280 ? 41.268 1.537 -51.860 1.00 95.00 280 ALA A C 1
ATOM 2368 O O . ALA A 1 280 ? 42.085 1.617 -52.770 1.00 95.00 280 ALA A O 1
ATOM 2369 N N . GLU A 1 281 ? 40.356 0.565 -51.802 1.00 96.12 281 GLU A N 1
ATOM 2370 C CA . GLU A 1 281 ? 40.205 -0.523 -52.777 1.00 96.12 281 GLU A CA 1
ATOM 2371 C C . GLU A 1 281 ? 39.915 0.016 -54.183 1.00 96.12 281 GLU A C 1
ATOM 2373 O O . GLU A 1 281 ? 40.598 -0.340 -55.137 1.00 96.12 281 GLU A O 1
ATOM 2378 N N . SER A 1 282 ? 38.970 0.952 -54.327 1.00 95.38 282 SER A N 1
ATOM 2379 C CA . SER A 1 282 ? 38.681 1.579 -55.630 1.00 95.38 282 SER A CA 1
ATOM 2380 C C . SER A 1 282 ? 39.878 2.342 -56.220 1.00 95.38 282 SER A C 1
ATOM 2382 O O . SER A 1 282 ? 40.066 2.315 -57.436 1.00 95.38 282 SER A O 1
ATOM 2384 N N . LYS A 1 283 ? 40.731 2.953 -55.383 1.00 97.19 283 LYS A N 1
ATOM 2385 C CA . LYS A 1 283 ? 42.004 3.569 -55.811 1.00 97.19 283 LYS A CA 1
ATOM 2386 C C . LYS A 1 283 ? 43.083 2.540 -56.147 1.00 97.19 283 LYS A C 1
ATOM 2388 O O . LYS A 1 283 ? 43.833 2.744 -57.092 1.00 97.19 283 LYS A O 1
ATOM 2393 N N . ALA A 1 284 ? 43.174 1.442 -55.398 1.00 95.25 284 ALA A N 1
ATOM 2394 C CA . ALA A 1 284 ? 44.083 0.345 -55.720 1.00 95.25 284 ALA A CA 1
ATOM 2395 C C . ALA A 1 284 ? 43.722 -0.260 -57.086 1.00 95.25 284 ALA A C 1
ATOM 2397 O O . ALA A 1 284 ? 44.590 -0.405 -57.941 1.00 95.25 284 ALA A O 1
ATOM 2398 N N . ASN A 1 285 ? 42.428 -0.479 -57.332 1.00 96.44 285 ASN A N 1
ATOM 2399 C CA . ASN A 1 285 ? 41.911 -0.971 -58.604 1.00 96.44 285 ASN A CA 1
ATOM 2400 C C . ASN A 1 285 ? 42.157 0.020 -59.758 1.00 96.44 285 ASN A C 1
ATOM 2402 O O . ASN A 1 285 ? 42.463 -0.418 -60.866 1.00 96.44 285 ASN A O 1
ATOM 2406 N N . SER A 1 286 ? 42.051 1.342 -59.552 1.00 96.31 286 SER A N 1
ATOM 2407 C CA . SER A 1 286 ? 42.383 2.307 -60.618 1.00 96.31 286 SER A CA 1
ATOM 2408 C C . SER A 1 286 ? 43.880 2.290 -60.943 1.00 96.31 286 SER A C 1
ATOM 2410 O O . SER A 1 286 ? 44.244 2.155 -62.109 1.00 96.31 286 SER A O 1
ATOM 2412 N N . LEU A 1 287 ? 44.740 2.299 -59.919 1.00 95.62 287 LEU A N 1
ATOM 2413 C CA . LEU A 1 287 ? 46.195 2.219 -60.074 1.00 95.62 287 LEU A CA 1
ATOM 2414 C C . LEU A 1 287 ? 46.653 0.891 -60.699 1.00 95.62 287 LEU A C 1
ATOM 2416 O O . LEU A 1 287 ? 47.596 0.886 -61.486 1.00 95.62 287 LEU A O 1
ATOM 2420 N N . GLU A 1 288 ? 45.993 -0.233 -60.405 1.00 95.88 288 GLU A N 1
ATOM 2421 C CA . GLU A 1 288 ? 46.285 -1.519 -61.049 1.00 95.88 288 GLU A CA 1
ATOM 2422 C C . GLU A 1 288 ? 45.897 -1.515 -62.537 1.00 95.88 288 GLU A C 1
ATOM 2424 O O . GLU A 1 288 ? 46.658 -2.014 -63.370 1.00 95.88 288 GLU A O 1
ATOM 2429 N N . ASN A 1 289 ? 44.772 -0.887 -62.898 1.00 95.88 289 ASN A N 1
ATOM 2430 C CA . ASN A 1 289 ? 44.374 -0.703 -64.296 1.00 95.88 289 ASN A CA 1
ATOM 2431 C C . ASN A 1 289 ? 45.342 0.225 -65.057 1.00 95.88 289 ASN A C 1
ATOM 2433 O O . ASN A 1 289 ? 45.778 -0.121 -66.156 1.00 95.88 289 ASN A O 1
ATOM 2437 N N . GLU A 1 290 ? 45.740 1.357 -64.469 1.00 96.62 290 GLU A N 1
ATOM 2438 C CA . GLU A 1 290 ? 46.771 2.255 -65.018 1.00 96.62 290 GLU A CA 1
ATOM 2439 C C . GLU A 1 290 ? 48.104 1.510 -65.218 1.00 96.62 290 GLU A C 1
ATOM 2441 O O . GLU A 1 290 ? 48.720 1.568 -66.284 1.00 96.62 290 GLU A O 1
ATOM 2446 N N . LEU A 1 291 ? 48.524 0.725 -64.224 1.00 95.88 291 LEU A N 1
ATOM 2447 C CA . LEU A 1 291 ? 49.729 -0.100 -64.277 1.00 95.88 291 LEU A CA 1
ATOM 2448 C C . LEU A 1 291 ? 49.626 -1.217 -65.332 1.00 95.88 291 LEU A C 1
ATOM 2450 O O . LEU A 1 291 ? 50.633 -1.548 -65.966 1.00 95.88 291 LEU A O 1
ATOM 2454 N N . HIS A 1 292 ? 48.436 -1.770 -65.584 1.00 95.56 292 HIS A N 1
ATOM 2455 C CA . HIS A 1 292 ? 48.206 -2.703 -66.690 1.00 95.56 292 HIS A CA 1
ATOM 2456 C C . HIS A 1 292 ? 48.360 -2.011 -68.053 1.00 95.56 292 HIS A C 1
ATOM 2458 O O . HIS A 1 292 ? 49.075 -2.527 -68.915 1.00 95.56 292 HIS A O 1
ATOM 2464 N N . GLN A 1 293 ? 47.763 -0.828 -68.236 1.00 95.31 293 GLN A N 1
ATOM 2465 C CA . GLN A 1 293 ? 47.882 -0.031 -69.465 1.00 95.31 293 GLN A CA 1
ATOM 2466 C C . GLN A 1 293 ? 49.338 0.372 -69.742 1.00 95.31 293 GLN A C 1
ATOM 2468 O O . GLN A 1 293 ? 49.824 0.216 -70.866 1.00 95.31 293 GLN A O 1
ATOM 2473 N N . LEU A 1 294 ? 50.077 0.799 -68.711 1.00 95.44 294 LEU A N 1
ATOM 2474 C CA . LEU A 1 294 ? 51.506 1.108 -68.809 1.00 95.44 294 LEU A CA 1
ATOM 2475 C C . LEU A 1 294 ? 52.338 -0.138 -69.148 1.00 95.44 294 LEU A C 1
ATOM 2477 O O . LEU A 1 294 ? 53.224 -0.064 -69.999 1.00 95.44 294 LEU A O 1
ATOM 2481 N N . ARG A 1 295 ? 52.029 -1.306 -68.562 1.00 97.19 295 ARG A N 1
ATOM 2482 C CA . ARG A 1 295 ? 52.664 -2.587 -68.933 1.00 97.19 295 ARG A CA 1
ATOM 2483 C C . ARG A 1 295 ? 52.363 -2.996 -70.376 1.00 97.19 295 ARG A C 1
ATOM 2485 O O . ARG A 1 295 ? 53.248 -3.546 -71.027 1.00 97.19 295 ARG A O 1
ATOM 2492 N N . GLN A 1 296 ? 51.155 -2.757 -70.886 1.00 95.62 296 GLN A N 1
ATOM 2493 C CA . GLN A 1 296 ? 50.827 -3.010 -72.292 1.00 95.62 296 GLN A CA 1
ATOM 2494 C C . GLN A 1 296 ? 51.601 -2.061 -73.215 1.00 95.62 296 GLN A C 1
ATOM 2496 O O . GLN A 1 296 ? 52.342 -2.532 -74.074 1.00 95.62 296 GLN A O 1
ATOM 2501 N N . THR A 1 297 ? 51.520 -0.752 -72.967 1.00 95.94 297 THR A N 1
ATOM 2502 C CA . THR A 1 297 ? 52.247 0.273 -73.735 1.00 95.94 297 THR A CA 1
ATOM 2503 C C . THR A 1 297 ? 53.749 -0.016 -73.765 1.00 95.94 297 THR A C 1
ATOM 2505 O O . THR A 1 297 ? 54.383 0.085 -74.813 1.00 95.94 297 THR A O 1
ATOM 2508 N N . LEU A 1 298 ? 54.334 -0.433 -72.635 1.00 95.38 298 LEU A N 1
ATOM 2509 C CA . LEU A 1 298 ? 55.744 -0.811 -72.570 1.00 95.38 298 LEU A CA 1
ATOM 2510 C C . LEU A 1 298 ? 56.058 -2.015 -73.471 1.00 95.38 298 LEU A C 1
ATOM 2512 O O . LEU A 1 298 ? 57.016 -1.939 -74.234 1.00 95.38 298 LEU A O 1
ATOM 2516 N N . ARG A 1 299 ? 55.245 -3.085 -73.449 1.00 96.31 299 ARG A N 1
ATOM 2517 C CA . ARG A 1 299 ? 55.424 -4.240 -74.354 1.00 96.31 299 ARG A CA 1
ATOM 2518 C C . ARG A 1 299 ? 55.339 -3.831 -75.823 1.00 96.31 299 ARG A C 1
ATOM 2520 O O . ARG A 1 299 ? 56.161 -4.275 -76.615 1.00 96.31 299 ARG A O 1
ATOM 2527 N N . GLU A 1 300 ? 54.389 -2.972 -76.183 1.00 95.44 300 GLU A N 1
ATOM 2528 C CA . GLU A 1 300 ? 54.241 -2.454 -77.549 1.00 95.44 300 GLU A CA 1
ATOM 2529 C C . GLU A 1 300 ? 55.479 -1.653 -77.984 1.00 95.44 300 GLU A C 1
ATOM 2531 O O . GLU A 1 300 ? 55.978 -1.839 -79.095 1.00 95.44 300 GLU A O 1
ATOM 2536 N N . LYS A 1 301 ? 56.049 -0.823 -77.095 1.00 95.62 301 LYS A N 1
ATOM 2537 C CA . LYS A 1 301 ? 57.320 -0.123 -77.356 1.00 95.62 301 LYS A CA 1
ATOM 2538 C C . LYS A 1 301 ? 58.518 -1.075 -77.432 1.00 95.62 301 LYS A C 1
ATOM 2540 O O . LYS A 1 301 ? 59.380 -0.858 -78.279 1.00 95.62 301 LYS A O 1
ATOM 2545 N N . THR A 1 302 ? 58.575 -2.128 -76.614 1.00 96.06 302 THR A N 1
ATOM 2546 C CA . THR A 1 302 ? 59.620 -3.164 -76.699 1.00 96.06 302 THR A CA 1
ATOM 2547 C C . THR A 1 302 ? 59.550 -3.920 -78.025 1.00 96.06 302 THR A C 1
ATOM 2549 O O . THR A 1 302 ? 60.571 -4.049 -78.691 1.00 96.06 302 THR A O 1
ATOM 2552 N N . LEU A 1 303 ? 58.360 -4.347 -78.460 1.00 96.31 303 LEU A N 1
ATOM 2553 C CA . LEU A 1 303 ? 58.165 -5.028 -79.745 1.00 96.31 303 LEU A CA 1
ATOM 2554 C C . LEU A 1 303 ? 58.529 -4.127 -80.935 1.00 96.31 303 LEU A C 1
ATOM 2556 O O . LEU A 1 303 ? 59.177 -4.586 -81.874 1.00 96.31 303 LEU A O 1
ATOM 2560 N N . LEU A 1 304 ? 58.181 -2.837 -80.878 1.00 95.56 304 LEU A N 1
ATOM 2561 C CA . LEU A 1 304 ? 58.578 -1.863 -81.897 1.00 95.56 304 LEU A CA 1
ATOM 2562 C C . LEU A 1 304 ? 60.104 -1.658 -81.936 1.00 95.56 304 LEU A C 1
ATOM 2564 O O . LEU A 1 304 ? 60.677 -1.569 -83.018 1.00 95.56 304 LEU A O 1
ATOM 2568 N N . LEU A 1 305 ? 60.771 -1.624 -80.778 1.00 94.44 305 LEU A N 1
ATOM 2569 C CA . LEU A 1 305 ? 62.233 -1.535 -80.684 1.00 94.44 305 LEU A CA 1
ATOM 2570 C C . LEU A 1 305 ? 62.914 -2.812 -81.198 1.00 94.44 305 LEU A C 1
ATOM 2572 O O . LEU A 1 305 ? 63.928 -2.738 -81.886 1.00 94.44 305 LEU A O 1
ATOM 2576 N N . GLU A 1 306 ? 62.345 -3.987 -80.931 1.00 95.00 306 GLU A N 1
ATOM 2577 C CA . GLU A 1 306 ? 62.812 -5.236 -81.532 1.00 95.00 306 GLU A CA 1
ATOM 2578 C C . GLU A 1 306 ? 62.656 -5.255 -83.057 1.00 95.00 306 GLU A C 1
ATOM 2580 O O . GLU A 1 306 ? 63.516 -5.809 -83.741 1.00 95.00 306 GLU A O 1
ATOM 2585 N N . MET A 1 307 ? 61.574 -4.684 -83.601 1.00 95.19 307 MET A N 1
ATOM 2586 C CA . MET A 1 307 ? 61.392 -4.547 -85.049 1.00 95.19 307 MET A CA 1
ATOM 2587 C C . MET A 1 307 ? 62.440 -3.613 -85.655 1.00 95.19 307 MET A C 1
ATOM 2589 O O . MET A 1 307 ? 63.164 -4.038 -86.552 1.00 95.19 307 MET A O 1
ATOM 2593 N N . THR A 1 308 ? 62.606 -2.398 -85.126 1.00 92.94 308 THR A N 1
ATOM 2594 C CA . THR A 1 308 ? 63.587 -1.445 -85.674 1.00 92.94 308 THR A CA 1
ATOM 2595 C C . 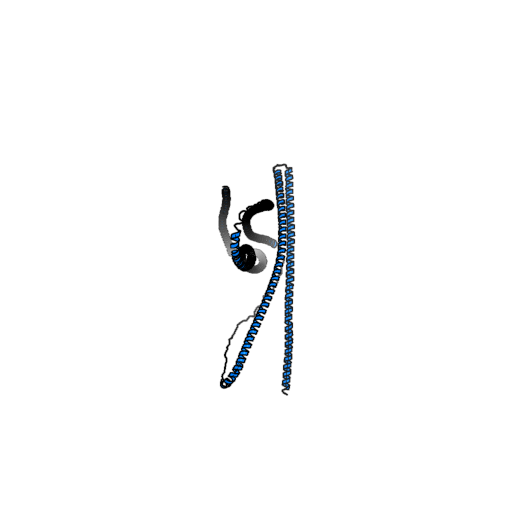THR A 1 308 ? 65.029 -1.927 -85.502 1.00 92.94 308 THR A C 1
ATOM 2597 O O . THR A 1 308 ? 65.861 -1.685 -86.372 1.00 92.94 308 THR A O 1
ATOM 2600 N N . GLN A 1 309 ? 65.338 -2.699 -84.453 1.00 93.62 309 GLN A N 1
ATOM 2601 C CA . GLN A 1 309 ? 66.638 -3.363 -84.307 1.00 93.62 309 GLN A CA 1
ATOM 2602 C C . GLN A 1 309 ? 66.854 -4.472 -85.357 1.00 93.62 309 GLN A C 1
ATOM 2604 O O . GLN A 1 309 ? 67.973 -4.637 -85.852 1.00 93.62 309 GLN A O 1
ATOM 2609 N N . LYS A 1 310 ? 65.802 -5.214 -85.737 1.00 93.31 310 LYS A N 1
ATOM 2610 C CA . LYS A 1 310 ? 65.854 -6.204 -86.832 1.00 93.31 310 LYS A CA 1
ATOM 2611 C C . LYS A 1 310 ? 66.043 -5.501 -88.183 1.00 93.31 310 LYS A C 1
ATOM 2613 O O . LYS A 1 310 ? 66.964 -5.863 -88.913 1.00 93.31 310 LYS A O 1
ATOM 2618 N N . GLU A 1 311 ? 65.282 -4.444 -88.462 1.00 93.31 311 GLU A N 1
ATOM 2619 C CA . GLU A 1 311 ? 65.412 -3.596 -89.662 1.00 93.31 311 GLU A CA 1
ATOM 2620 C C . GLU A 1 311 ? 66.808 -2.954 -89.774 1.00 93.31 311 GLU A C 1
ATOM 2622 O O . GLU A 1 311 ? 67.423 -2.968 -90.844 1.00 93.31 311 GLU A O 1
ATOM 2627 N N . LEU A 1 312 ? 67.367 -2.465 -88.661 1.00 92.81 312 LEU A N 1
ATOM 2628 C CA . LEU A 1 312 ? 68.736 -1.947 -88.588 1.00 92.81 312 LEU A CA 1
ATOM 2629 C C . LEU A 1 312 ? 69.774 -3.037 -88.898 1.00 92.81 312 LEU A C 1
ATOM 2631 O O . LEU A 1 312 ? 70.727 -2.789 -89.632 1.00 92.81 312 LEU A O 1
ATOM 2635 N N . SER A 1 313 ? 69.593 -4.258 -88.387 1.00 92.31 313 SER A N 1
ATOM 2636 C CA . SER A 1 313 ? 70.500 -5.370 -88.702 1.00 92.31 313 SER A CA 1
ATOM 2637 C C . SER A 1 313 ? 70.414 -5.801 -90.175 1.00 92.31 313 SER A C 1
ATOM 2639 O O . SER A 1 313 ? 71.445 -6.039 -90.804 1.00 92.31 313 SER A O 1
ATOM 2641 N N . GLN A 1 314 ? 69.211 -5.812 -90.762 1.00 93.12 314 GLN A N 1
ATOM 2642 C CA . GLN A 1 314 ? 68.990 -6.145 -92.171 1.00 93.12 314 GLN A CA 1
ATOM 2643 C C . GLN A 1 314 ? 69.589 -5.086 -93.106 1.00 93.12 314 GLN A C 1
ATOM 2645 O O . GLN A 1 314 ? 70.296 -5.430 -94.052 1.00 93.12 314 GLN A O 1
ATOM 2650 N N . THR A 1 315 ? 69.372 -3.801 -92.818 1.00 89.62 315 THR A N 1
ATOM 2651 C CA . THR A 1 315 ? 69.965 -2.698 -93.591 1.00 89.62 315 THR A CA 1
ATOM 2652 C C . THR A 1 315 ? 71.489 -2.645 -93.447 1.00 89.62 315 THR A C 1
ATOM 2654 O O . THR A 1 315 ? 72.176 -2.367 -94.426 1.00 89.62 315 THR A O 1
ATOM 2657 N N . GLN A 1 316 ? 72.053 -3.011 -92.288 1.00 91.31 316 GLN A N 1
ATOM 2658 C CA . GLN A 1 316 ? 73.504 -3.197 -92.135 1.00 91.31 316 GLN A CA 1
ATOM 2659 C C . GLN A 1 316 ? 74.061 -4.384 -92.939 1.00 91.31 316 GLN A C 1
ATOM 2661 O O . GLN A 1 316 ? 75.208 -4.321 -93.383 1.00 91.31 316 GLN A O 1
ATOM 2666 N N . CYS A 1 317 ? 73.296 -5.462 -93.134 1.00 89.00 317 CYS A N 1
ATOM 2667 C CA . CYS A 1 317 ? 73.680 -6.549 -94.042 1.00 89.00 317 CYS A CA 1
ATOM 2668 C C . CYS A 1 317 ? 73.651 -6.085 -95.504 1.00 89.00 317 CYS A C 1
ATOM 2670 O O . CYS A 1 317 ? 74.664 -6.206 -96.189 1.00 89.00 317 CYS A O 1
ATOM 2672 N N . GLN A 1 318 ? 72.564 -5.443 -95.940 1.00 89.62 318 GLN A N 1
ATOM 2673 C CA . GLN A 1 318 ? 72.445 -4.880 -97.291 1.00 89.62 318 GLN A CA 1
ATOM 2674 C C . GLN A 1 318 ? 73.541 -3.844 -97.587 1.00 89.62 318 GLN A C 1
ATOM 2676 O O . GLN A 1 318 ? 74.121 -3.849 -98.668 1.00 89.62 318 GLN A O 1
ATOM 2681 N N . ALA A 1 319 ? 73.898 -2.989 -96.624 1.00 88.81 319 ALA A N 1
ATOM 2682 C CA . ALA A 1 319 ? 75.005 -2.045 -96.776 1.00 88.81 319 ALA A CA 1
ATOM 2683 C C . ALA A 1 319 ? 76.349 -2.753 -97.037 1.00 88.81 319 ALA A C 1
ATOM 2685 O O . ALA A 1 319 ? 77.100 -2.328 -97.910 1.00 88.81 319 ALA A O 1
ATOM 2686 N N . LYS A 1 320 ? 76.628 -3.871 -96.347 1.00 90.50 320 LYS A N 1
ATOM 2687 C CA . LYS A 1 320 ? 77.833 -4.691 -96.581 1.00 90.50 320 LYS A CA 1
ATOM 2688 C C . LYS A 1 320 ? 77.805 -5.389 -97.942 1.00 90.50 320 LYS A C 1
ATOM 2690 O O . LYS A 1 320 ? 78.850 -5.506 -98.577 1.00 90.50 320 LYS A O 1
ATOM 2695 N N . GLU A 1 321 ? 76.633 -5.826 -98.400 1.00 88.75 321 GLU A N 1
ATOM 2696 C CA . GLU A 1 321 ? 76.438 -6.382 -99.745 1.00 88.75 321 GLU A CA 1
ATOM 2697 C C . GLU A 1 321 ? 76.716 -5.321 -100.823 1.00 88.75 321 GLU A C 1
ATOM 2699 O O . GLU A 1 321 ? 77.477 -5.587 -101.754 1.00 88.75 321 GLU A O 1
ATOM 2704 N N . TYR A 1 322 ? 76.205 -4.094 -100.659 1.00 85.69 322 TYR A N 1
ATOM 2705 C CA . TYR A 1 322 ? 76.496 -2.969 -101.557 1.00 85.69 322 TYR A CA 1
ATOM 2706 C C . TYR A 1 322 ? 77.961 -2.511 -101.501 1.00 85.69 322 TYR A C 1
ATOM 2708 O O . TYR A 1 322 ? 78.535 -2.224 -102.549 1.00 85.69 322 TYR A O 1
ATOM 2716 N N . ASP A 1 323 ? 78.602 -2.468 -100.329 1.00 88.06 323 ASP A N 1
ATOM 2717 C CA . ASP A 1 323 ? 80.036 -2.160 -100.223 1.00 88.06 323 ASP A CA 1
ATOM 2718 C C . ASP A 1 323 ? 80.899 -3.245 -100.891 1.00 88.06 323 ASP A C 1
ATOM 2720 O O . ASP A 1 323 ? 81.886 -2.916 -101.554 1.00 88.06 323 ASP A O 1
ATOM 2724 N N . HIS A 1 324 ? 80.517 -4.526 -100.787 1.00 88.88 324 HIS A N 1
ATOM 2725 C CA . HIS A 1 324 ? 81.187 -5.614 -101.502 1.00 88.88 324 HIS A CA 1
ATOM 2726 C C . HIS A 1 324 ? 80.975 -5.511 -103.019 1.00 88.88 324 HIS A C 1
ATOM 2728 O O . HIS A 1 324 ? 81.947 -5.585 -103.770 1.00 88.88 324 HIS A O 1
ATOM 2734 N N . ALA A 1 325 ? 79.743 -5.259 -103.474 1.00 89.56 325 ALA A N 1
ATOM 2735 C CA . ALA A 1 325 ? 79.439 -5.030 -104.885 1.00 89.56 325 ALA A CA 1
ATOM 2736 C C . ALA A 1 325 ? 80.230 -3.835 -105.444 1.00 89.56 325 ALA A C 1
ATOM 2738 O O . ALA A 1 325 ? 80.904 -3.978 -106.461 1.00 89.56 325 ALA A O 1
ATOM 2739 N N . ARG A 1 326 ? 80.263 -2.699 -104.732 1.00 84.75 326 ARG A N 1
ATOM 2740 C CA . ARG A 1 326 ? 81.053 -1.516 -105.110 1.00 84.75 326 ARG A CA 1
ATOM 2741 C C . ARG A 1 326 ? 82.559 -1.793 -105.098 1.00 84.75 326 ARG A C 1
ATOM 2743 O O . ARG A 1 326 ? 83.286 -1.196 -105.885 1.00 84.75 326 ARG A O 1
ATOM 2750 N N . GLN A 1 327 ? 83.058 -2.681 -104.235 1.00 88.06 327 GLN A N 1
ATOM 2751 C CA . GLN A 1 327 ? 84.464 -3.099 -104.265 1.00 88.06 327 GLN A CA 1
ATOM 2752 C C . GLN A 1 327 ? 84.762 -3.999 -105.477 1.00 88.06 327 GLN A C 1
ATOM 2754 O O . GLN A 1 327 ? 85.782 -3.797 -106.130 1.00 88.06 327 GLN A O 1
ATOM 2759 N N . VAL A 1 328 ? 83.862 -4.918 -105.845 1.00 87.44 328 VAL A N 1
ATOM 2760 C CA . VAL A 1 328 ? 83.977 -5.714 -107.082 1.00 87.44 328 VAL A CA 1
ATOM 2761 C C . VAL A 1 328 ? 83.904 -4.819 -108.323 1.00 87.44 328 VAL A C 1
ATOM 2763 O O . VAL A 1 328 ? 84.745 -4.950 -109.212 1.00 87.44 328 VAL A O 1
ATOM 2766 N N . GLU A 1 329 ? 82.973 -3.861 -108.364 1.00 82.69 329 GLU A N 1
ATOM 2767 C CA . GLU A 1 329 ? 82.913 -2.834 -109.408 1.00 82.69 329 GLU A CA 1
ATOM 2768 C C . GLU A 1 329 ? 84.193 -2.005 -109.446 1.00 82.69 329 GLU A C 1
ATOM 2770 O O . GLU A 1 329 ? 84.747 -1.820 -110.522 1.00 82.69 329 GLU A O 1
ATOM 2775 N N . LYS A 1 330 ? 84.724 -1.562 -108.301 1.00 87.38 330 LYS A N 1
ATOM 2776 C CA . LYS A 1 330 ? 85.994 -0.827 -108.224 1.00 87.38 330 LYS A CA 1
ATOM 2777 C C . LYS A 1 330 ? 87.163 -1.655 -108.753 1.00 87.38 330 LYS A C 1
ATOM 2779 O O . LYS A 1 330 ? 87.976 -1.123 -109.498 1.00 87.38 330 LYS A O 1
ATOM 2784 N N . ASP A 1 331 ? 87.244 -2.946 -108.444 1.00 86.31 331 ASP A N 1
ATOM 2785 C CA . ASP A 1 331 ? 88.302 -3.822 -108.961 1.00 86.31 331 ASP A CA 1
ATOM 2786 C C . ASP A 1 331 ? 88.114 -4.171 -110.445 1.00 86.31 331 ASP A C 1
ATOM 2788 O O . ASP A 1 331 ? 89.087 -4.445 -111.153 1.00 86.31 331 ASP A O 1
ATOM 2792 N N . GLN A 1 332 ? 86.882 -4.123 -110.950 1.00 86.19 332 GLN A N 1
ATOM 2793 C CA . GLN A 1 332 ? 86.577 -4.225 -112.375 1.00 86.19 332 GLN A CA 1
ATOM 2794 C C . GLN A 1 332 ? 86.866 -2.912 -113.119 1.00 86.19 332 GLN A C 1
ATOM 2796 O O . GLN A 1 332 ? 87.428 -2.960 -114.212 1.00 86.19 332 GLN A O 1
ATOM 2801 N N . VAL A 1 333 ? 86.595 -1.759 -112.504 1.00 83.69 333 VAL A N 1
ATOM 2802 C CA . VAL A 1 333 ? 87.014 -0.432 -112.966 1.00 83.69 333 VAL A CA 1
ATOM 2803 C C . VAL A 1 333 ? 88.533 -0.357 -112.982 1.00 83.69 333 VAL A C 1
ATOM 2805 O O . VAL A 1 333 ? 89.059 -0.056 -114.033 1.00 83.69 333 VAL A O 1
ATOM 2808 N N . ASN A 1 334 ? 89.257 -0.763 -111.935 1.00 85.31 334 ASN A N 1
ATOM 2809 C CA . ASN A 1 334 ? 90.727 -0.814 -111.930 1.00 85.31 334 ASN A CA 1
ATOM 2810 C C . ASN A 1 334 ? 91.278 -1.643 -113.112 1.00 85.31 334 ASN A C 1
ATOM 2812 O O . ASN A 1 334 ? 92.207 -1.219 -113.797 1.00 85.31 334 ASN A O 1
ATOM 2816 N N . LYS A 1 335 ? 90.672 -2.802 -113.417 1.00 87.25 335 LYS A N 1
ATOM 2817 C CA . LYS A 1 335 ? 91.021 -3.615 -114.604 1.00 87.25 335 LYS A CA 1
ATOM 2818 C C . LYS A 1 335 ? 90.687 -2.916 -115.927 1.00 87.25 335 LYS A C 1
ATOM 2820 O O . LYS A 1 335 ? 91.384 -3.139 -116.916 1.00 87.25 335 LYS A O 1
ATOM 2825 N N . LEU A 1 336 ? 89.625 -2.113 -115.973 1.00 81.00 336 LEU A N 1
ATOM 2826 C CA . LEU A 1 336 ? 89.277 -1.281 -117.127 1.00 81.00 336 LEU A CA 1
ATOM 2827 C C . LEU A 1 336 ? 90.177 -0.044 -117.235 1.00 81.00 336 LEU A C 1
ATOM 2829 O O . LEU A 1 336 ? 90.519 0.312 -118.350 1.00 81.00 336 LEU A O 1
ATOM 2833 N N . THR A 1 337 ? 90.635 0.540 -116.127 1.00 83.19 337 THR A N 1
ATOM 2834 C CA . THR A 1 337 ? 91.593 1.648 -116.069 1.00 83.19 337 THR A CA 1
ATOM 2835 C C . THR A 1 337 ? 92.948 1.196 -116.592 1.00 83.19 337 THR A C 1
ATOM 2837 O O . THR A 1 337 ? 93.440 1.815 -117.518 1.00 83.19 337 THR A O 1
ATOM 2840 N N . ILE A 1 338 ? 93.476 0.042 -116.167 1.00 82.12 338 ILE A N 1
ATOM 2841 C CA . ILE A 1 338 ? 94.724 -0.523 -116.725 1.00 82.12 338 ILE A CA 1
ATOM 2842 C C . ILE A 1 338 ? 94.593 -0.799 -118.241 1.00 82.12 338 ILE A C 1
ATOM 2844 O O . ILE A 1 338 ? 95.524 -0.580 -119.024 1.00 82.12 338 ILE A O 1
ATOM 2848 N N . LYS A 1 339 ? 93.415 -1.249 -118.698 1.00 82.50 339 LYS A N 1
ATOM 2849 C CA . LYS A 1 339 ? 93.111 -1.386 -120.137 1.00 82.50 339 LYS A CA 1
ATOM 2850 C C . LYS A 1 339 ? 92.980 -0.034 -120.843 1.00 82.50 339 LYS A C 1
ATOM 2852 O O . LYS A 1 339 ? 93.387 0.082 -121.992 1.00 82.50 339 LYS A O 1
ATOM 2857 N N . GLN A 1 340 ? 92.421 0.974 -120.182 1.00 76.81 340 GLN A N 1
ATOM 2858 C CA . GLN A 1 340 ? 92.262 2.324 -120.707 1.00 76.81 340 GLN A CA 1
ATOM 2859 C C . GLN A 1 340 ? 93.611 3.039 -120.785 1.00 76.81 340 GLN A C 1
ATOM 2861 O O . GLN A 1 340 ? 93.860 3.694 -121.781 1.00 76.81 340 GLN A O 1
ATOM 2866 N N . GLU A 1 341 ? 94.495 2.873 -119.803 1.00 78.38 341 GLU A N 1
ATOM 2867 C CA . GLU A 1 341 ? 95.856 3.414 -119.760 1.00 78.38 341 GLU A CA 1
ATOM 2868 C C . GLU A 1 341 ? 96.705 2.812 -120.882 1.00 78.38 341 GLU A C 1
ATOM 2870 O O . GLU A 1 341 ? 97.222 3.551 -121.714 1.00 78.38 341 GLU A O 1
ATOM 2875 N N . SER A 1 342 ? 96.729 1.480 -121.017 1.00 77.12 342 SER A N 1
ATOM 2876 C CA . SER A 1 342 ? 97.393 0.816 -122.154 1.00 77.12 342 SER A CA 1
ATOM 2877 C C . SER A 1 342 ? 96.740 1.127 -123.512 1.00 77.12 342 SER A C 1
ATOM 2879 O O . SER A 1 342 ? 97.413 1.116 -124.545 1.00 77.12 342 SER A O 1
ATOM 2881 N N . MET A 1 343 ? 95.446 1.475 -123.549 1.00 74.38 343 MET A N 1
ATOM 2882 C CA . MET A 1 343 ? 94.821 2.069 -124.736 1.00 74.38 343 MET A CA 1
ATOM 2883 C C . MET A 1 343 ? 95.115 3.564 -124.909 1.00 74.38 343 MET A C 1
ATOM 2885 O O . MET A 1 343 ? 95.086 4.015 -126.046 1.00 74.38 343 MET A O 1
ATOM 2889 N N . GLN A 1 344 ? 95.416 4.326 -123.856 1.00 73.62 344 GLN A N 1
ATOM 2890 C CA . GLN A 1 344 ? 95.742 5.756 -123.894 1.00 73.62 344 GLN A CA 1
ATOM 2891 C C . GLN A 1 344 ? 97.200 6.002 -124.266 1.00 73.62 344 GLN A C 1
ATOM 2893 O O . GLN A 1 344 ? 97.454 6.971 -124.967 1.00 73.62 344 GLN A O 1
ATOM 2898 N N . GLU A 1 345 ? 98.135 5.113 -123.928 1.00 71.12 345 GLU A N 1
ATOM 2899 C CA . GLU A 1 345 ? 99.466 5.093 -124.553 1.00 71.12 345 GLU A CA 1
ATOM 2900 C C . GLU A 1 345 ? 99.334 4.883 -126.070 1.00 71.12 345 GLU A C 1
ATOM 2902 O O . GLU A 1 345 ? 99.909 5.618 -126.876 1.00 71.12 345 GLU A O 1
ATOM 2907 N N . ARG A 1 346 ? 98.479 3.935 -126.473 1.00 77.00 346 ARG A N 1
ATOM 2908 C CA . ARG A 1 346 ? 98.174 3.647 -127.882 1.00 77.00 346 ARG A CA 1
ATOM 2909 C C . ARG A 1 346 ? 97.398 4.778 -128.569 1.00 77.00 346 ARG A C 1
ATOM 2911 O O . ARG A 1 346 ? 97.597 5.028 -129.752 1.00 77.00 346 ARG A O 1
ATOM 2918 N N . LEU A 1 347 ? 96.542 5.495 -127.839 1.00 70.81 347 LEU A N 1
ATOM 2919 C CA . LEU A 1 347 ? 95.844 6.683 -128.335 1.00 70.81 347 LEU A CA 1
ATOM 2920 C C . LEU A 1 347 ? 96.751 7.911 -128.363 1.00 70.81 347 LEU A C 1
ATOM 2922 O O . LEU A 1 347 ? 96.553 8.737 -129.238 1.00 70.81 347 LEU A O 1
ATOM 2926 N N . ALA A 1 348 ? 97.756 8.026 -127.494 1.00 71.38 348 ALA A N 1
ATOM 2927 C CA . ALA A 1 348 ? 98.771 9.075 -127.570 1.00 71.38 348 ALA A CA 1
ATOM 2928 C C . ALA A 1 348 ? 99.613 8.920 -128.848 1.00 71.38 348 ALA A C 1
ATOM 2930 O O . ALA A 1 348 ? 99.820 9.901 -129.560 1.00 71.38 348 ALA A O 1
ATOM 2931 N N . GLN A 1 349 ? 99.984 7.681 -129.200 1.00 64.00 349 GLN A N 1
ATOM 2932 C CA . GLN A 1 349 ? 100.605 7.347 -130.492 1.00 64.00 349 GLN A CA 1
ATOM 2933 C C . GLN A 1 349 ? 99.712 7.729 -131.690 1.00 64.00 349 GLN A C 1
ATOM 2935 O O . GLN A 1 349 ? 100.207 8.263 -132.674 1.00 64.00 349 GLN A O 1
ATOM 2940 N N . LEU A 1 350 ? 98.391 7.535 -131.591 1.00 66.56 350 LEU A N 1
ATOM 2941 C CA . LEU A 1 350 ? 97.424 7.950 -132.622 1.00 66.56 350 LEU A CA 1
ATOM 2942 C C . LEU A 1 350 ? 97.026 9.442 -132.539 1.00 66.56 350 LEU A C 1
ATOM 2944 O O . LEU A 1 350 ? 96.358 9.956 -133.440 1.00 66.56 350 LEU A O 1
ATOM 2948 N N . GLN A 1 351 ? 97.393 10.158 -131.469 1.00 61.22 351 GLN A N 1
ATOM 2949 C CA . GLN A 1 351 ? 97.048 11.569 -131.247 1.00 61.22 351 GLN A CA 1
ATOM 2950 C C . GLN A 1 351 ? 98.132 12.536 -131.714 1.00 61.22 351 GLN A C 1
ATOM 2952 O O . GLN A 1 351 ? 97.780 13.636 -132.136 1.00 61.22 351 GLN A O 1
ATOM 2957 N N . SER A 1 352 ? 99.403 12.127 -131.752 1.00 66.75 352 SER A N 1
ATOM 2958 C CA . SER A 1 352 ? 100.408 12.814 -132.575 1.00 66.75 352 SER A CA 1
ATOM 2959 C C . SER A 1 352 ? 100.017 12.767 -134.058 1.00 66.75 352 SER A C 1
ATOM 2961 O O . SER A 1 352 ? 100.065 13.793 -134.733 1.00 66.75 352 SER A O 1
ATOM 2963 N N . GLU A 1 353 ? 99.530 11.621 -134.543 1.00 61.31 353 GLU A N 1
ATOM 2964 C CA . GLU A 1 353 ? 98.995 11.472 -135.905 1.00 61.31 353 GLU A CA 1
ATOM 2965 C C . GLU A 1 353 ? 97.709 12.296 -136.119 1.00 61.31 353 GLU A C 1
ATOM 2967 O O . GLU A 1 353 ? 97.577 12.994 -137.123 1.00 61.31 353 GLU A O 1
ATOM 2972 N N . ASN A 1 354 ? 96.774 12.308 -135.159 1.00 57.47 354 ASN A N 1
ATOM 2973 C CA . ASN A 1 354 ? 95.556 13.126 -135.266 1.00 57.47 354 ASN A CA 1
ATOM 2974 C C . ASN A 1 354 ? 95.794 14.638 -135.124 1.00 57.47 354 ASN A C 1
ATOM 2976 O O . ASN A 1 354 ? 94.945 15.410 -135.571 1.00 57.47 354 ASN A O 1
ATOM 2980 N N . LEU A 1 355 ? 96.913 15.093 -134.551 1.00 67.25 355 LEU A N 1
ATOM 2981 C CA . LEU A 1 355 ? 97.252 16.521 -134.536 1.00 67.25 355 LEU A CA 1
ATOM 2982 C C . LEU A 1 355 ? 97.440 17.058 -135.967 1.00 67.25 355 LEU A C 1
ATOM 2984 O O . LEU A 1 355 ? 97.051 18.186 -136.253 1.00 67.25 355 LEU A O 1
ATOM 2988 N N . LEU A 1 356 ? 97.941 16.211 -136.876 1.00 57.56 356 LEU A N 1
ATOM 2989 C CA . LEU A 1 356 ? 98.097 16.501 -138.304 1.00 57.56 356 LEU A CA 1
ATOM 2990 C C . LEU A 1 356 ? 96.751 16.569 -139.057 1.00 57.56 356 LEU A C 1
ATOM 2992 O O . LEU A 1 356 ? 96.638 17.263 -140.062 1.00 57.56 356 LEU A O 1
ATOM 2996 N N . LEU A 1 357 ? 95.725 15.859 -138.570 1.00 55.84 357 LEU A N 1
ATOM 2997 C CA . LEU A 1 357 ? 94.399 15.765 -139.201 1.00 55.84 357 LEU A CA 1
ATOM 2998 C C . LEU A 1 357 ? 93.383 16.771 -138.638 1.00 55.84 357 LEU A C 1
ATOM 3000 O O . LEU A 1 357 ? 92.460 17.183 -139.338 1.00 55.84 357 LEU A O 1
ATOM 3004 N N . ARG A 1 358 ? 93.542 17.215 -137.385 1.00 47.00 358 ARG A N 1
ATOM 3005 C CA . ARG A 1 358 ? 92.614 18.173 -136.751 1.00 47.00 358 ARG A CA 1
ATOM 3006 C C . ARG A 1 358 ? 92.650 19.576 -137.354 1.00 47.00 358 ARG A C 1
ATOM 3008 O O . ARG A 1 358 ? 91.684 20.308 -137.190 1.00 47.00 358 ARG A O 1
ATOM 3015 N N . GLN A 1 359 ? 93.679 19.904 -138.133 1.00 47.16 359 GLN A N 1
ATOM 3016 C CA . GLN A 1 359 ? 93.745 21.139 -138.921 1.00 47.16 359 GLN A CA 1
ATOM 3017 C C . GLN A 1 359 ? 92.822 21.128 -140.167 1.00 47.16 359 GLN A C 1
ATOM 3019 O O . GLN A 1 359 ? 92.850 22.065 -140.957 1.00 47.16 359 GLN A O 1
ATOM 3024 N N . GLN A 1 360 ? 92.011 20.074 -140.359 1.00 47.31 360 GLN A N 1
ATOM 3025 C CA . GLN A 1 360 ? 91.082 19.909 -141.492 1.00 47.31 360 GLN A CA 1
ATOM 3026 C C . GLN A 1 360 ? 89.600 19.760 -141.086 1.00 47.31 360 GLN A C 1
ATOM 3028 O O . GLN A 1 360 ? 88.757 19.572 -141.960 1.00 47.31 360 GLN A O 1
ATOM 3033 N N . LEU A 1 361 ? 89.270 19.800 -139.786 1.00 50.12 361 LEU A N 1
ATOM 3034 C CA . LEU A 1 361 ? 87.901 19.591 -139.269 1.00 50.12 361 LEU A CA 1
ATOM 3035 C C . LEU A 1 361 ? 87.455 20.640 -138.233 1.00 50.12 361 LEU A C 1
ATOM 3037 O O . LEU A 1 361 ? 86.554 20.406 -137.426 1.00 50.12 361 LEU A O 1
ATOM 3041 N N . GLU A 1 362 ? 88.053 21.824 -138.303 1.00 45.16 362 GLU A N 1
ATOM 3042 C CA . GLU A 1 362 ? 87.368 23.064 -137.930 1.00 45.16 362 GLU A CA 1
ATOM 3043 C C . GLU A 1 362 ? 86.338 23.420 -139.044 1.00 45.16 362 GLU A C 1
ATOM 3045 O O . GLU A 1 362 ? 86.388 22.857 -140.137 1.00 45.16 362 GLU A O 1
ATOM 3050 N N . ASP A 1 363 ? 85.376 24.311 -138.774 1.00 36.59 363 ASP A N 1
ATOM 3051 C CA . ASP A 1 363 ? 84.420 24.882 -139.757 1.00 36.59 363 ASP A CA 1
ATOM 3052 C C . ASP A 1 363 ? 83.220 24.067 -140.329 1.00 36.59 363 ASP A C 1
ATOM 3054 O O . ASP A 1 363 ? 82.682 24.436 -141.372 1.00 36.59 363 ASP A O 1
ATOM 3058 N N . LEU A 1 364 ? 82.629 23.092 -139.607 1.00 38.50 364 LEU A N 1
ATOM 3059 C CA . LEU A 1 364 ? 81.219 22.660 -139.857 1.00 38.50 364 LEU A CA 1
ATOM 3060 C C . LEU A 1 364 ? 80.292 22.584 -138.613 1.00 38.50 364 LEU A C 1
ATOM 3062 O O . LEU A 1 364 ? 79.560 21.630 -138.380 1.00 38.50 364 LEU A O 1
ATOM 3066 N N . GLN A 1 365 ? 80.298 23.673 -137.842 1.00 33.59 365 GLN A N 1
ATOM 3067 C CA . GLN A 1 365 ? 79.117 24.385 -137.308 1.00 33.59 365 GLN A CA 1
ATOM 3068 C C . GLN A 1 365 ? 77.832 23.659 -136.782 1.00 33.59 365 GLN A C 1
ATOM 3070 O O . GLN A 1 365 ? 76.988 23.203 -137.543 1.00 33.59 365 GLN A O 1
ATOM 3075 N N . ASN A 1 366 ? 77.537 23.941 -135.496 1.00 30.77 366 ASN A N 1
ATOM 3076 C CA . ASN A 1 366 ? 76.282 24.547 -134.966 1.00 30.77 366 ASN A CA 1
ATOM 3077 C C . ASN A 1 366 ? 74.967 23.756 -134.644 1.00 30.77 366 ASN A C 1
ATOM 3079 O O . ASN A 1 366 ? 74.204 23.390 -135.527 1.00 30.77 366 ASN A O 1
ATOM 3083 N N . LYS A 1 367 ? 74.575 23.874 -133.350 1.00 36.94 367 LYS A N 1
ATOM 3084 C CA . LYS A 1 367 ? 73.244 24.277 -132.778 1.00 36.94 367 LYS A CA 1
ATOM 3085 C C . LYS A 1 367 ? 72.021 23.319 -132.746 1.00 36.94 367 LYS A C 1
ATOM 3087 O O . LYS A 1 367 ? 71.621 22.740 -133.743 1.00 36.94 367 LYS A O 1
ATOM 3092 N N . GLY A 1 368 ? 71.301 23.348 -131.606 1.00 32.94 368 GLY A N 1
ATOM 3093 C CA . GLY A 1 368 ? 69.895 22.907 -131.443 1.00 32.94 368 GLY A CA 1
ATOM 3094 C C . GLY A 1 368 ? 69.474 22.696 -129.968 1.00 32.94 368 GLY A C 1
ATOM 3095 O O . GLY A 1 368 ? 70.209 22.052 -129.229 1.00 32.94 368 GLY A O 1
ATOM 3096 N N . ILE A 1 369 ? 68.330 23.243 -129.510 1.00 37.62 369 ILE A N 1
ATOM 3097 C CA . ILE A 1 369 ? 67.843 23.187 -128.100 1.00 37.62 369 ILE A CA 1
ATOM 3098 C C . ILE A 1 369 ? 66.294 23.104 -128.058 1.00 37.62 369 ILE A C 1
ATOM 3100 O O . ILE A 1 369 ? 65.658 23.569 -129.000 1.00 37.62 369 ILE A O 1
ATOM 3104 N N . ILE A 1 370 ? 65.721 22.591 -126.946 1.00 43.34 370 ILE A N 1
ATOM 3105 C CA . ILE A 1 370 ? 64.430 22.945 -126.270 1.00 43.34 370 ILE A CA 1
ATOM 3106 C C . ILE A 1 370 ? 63.548 21.726 -125.926 1.00 43.34 370 ILE A C 1
ATOM 3108 O O . ILE A 1 370 ? 63.209 20.934 -126.804 1.00 43.34 370 ILE A O 1
ATOM 3112 N N . LYS A 1 371 ? 63.061 21.665 -124.669 1.00 36.88 371 LYS A N 1
ATOM 3113 C CA . LYS A 1 371 ? 61.675 21.257 -124.335 1.00 36.88 371 LYS A CA 1
ATOM 3114 C C . LYS A 1 371 ? 61.266 21.603 -122.894 1.00 36.88 371 LYS A C 1
ATOM 3116 O O . LYS A 1 371 ? 61.687 20.955 -121.945 1.00 36.88 371 LYS A O 1
ATOM 3121 N N . GLU A 1 372 ? 60.356 22.562 -122.765 1.00 48.19 372 GLU A N 1
ATOM 3122 C CA . GLU A 1 372 ? 59.565 22.841 -121.561 1.00 48.19 372 GLU A CA 1
ATOM 3123 C C . GLU A 1 372 ? 58.094 22.552 -121.901 1.00 48.19 372 GLU A C 1
ATOM 3125 O O . GLU A 1 372 ? 57.553 23.185 -122.810 1.00 48.19 372 GLU A O 1
ATOM 3130 N N . LYS A 1 373 ? 57.466 21.545 -121.263 1.00 50.00 373 LYS A N 1
ATOM 3131 C CA . LYS A 1 373 ? 56.027 21.244 -121.466 1.00 50.00 373 LYS A CA 1
ATOM 3132 C C . LYS A 1 373 ? 55.361 20.263 -120.477 1.00 50.00 373 LYS A C 1
ATOM 3134 O O . LYS A 1 373 ? 54.358 19.658 -120.831 1.00 50.00 373 LYS A O 1
ATOM 3139 N N . VAL A 1 374 ? 55.913 20.063 -119.275 1.00 54.84 374 VAL A N 1
ATOM 3140 C CA . VAL A 1 374 ? 55.509 18.955 -118.364 1.00 54.84 374 VAL A CA 1
ATOM 3141 C C . VAL A 1 374 ? 54.879 19.430 -117.038 1.00 54.84 374 VAL A C 1
ATOM 3143 O O . VAL A 1 374 ? 54.317 18.630 -116.302 1.00 54.84 374 VAL A O 1
ATOM 3146 N N . VAL A 1 375 ? 54.936 20.727 -116.716 1.00 54.41 375 VAL A N 1
ATOM 3147 C CA . VAL A 1 375 ? 54.626 21.227 -115.357 1.00 54.41 375 VAL A CA 1
ATOM 3148 C C . VAL A 1 375 ? 53.120 21.369 -115.062 1.00 54.41 375 VAL A C 1
ATOM 3150 O O . VAL A 1 375 ? 52.716 21.217 -113.912 1.00 54.41 375 VAL A O 1
ATOM 3153 N N . ASN A 1 376 ? 52.268 21.615 -116.064 1.00 56.94 376 ASN A N 1
ATOM 3154 C CA . ASN A 1 376 ? 50.867 21.994 -115.814 1.00 56.94 376 ASN A CA 1
ATOM 3155 C C . ASN A 1 376 ? 49.957 20.826 -115.372 1.00 56.94 376 ASN A C 1
ATOM 3157 O O . ASN A 1 376 ? 49.110 21.020 -114.502 1.00 56.94 376 ASN A O 1
ATOM 3161 N N . ASP A 1 377 ? 50.149 19.616 -115.907 1.00 56.19 377 ASP A N 1
ATOM 3162 C CA . ASP A 1 377 ? 49.219 18.481 -115.727 1.00 56.19 377 ASP A CA 1
ATOM 3163 C C . ASP A 1 377 ? 49.190 17.903 -114.293 1.00 56.19 377 ASP A C 1
ATOM 3165 O O . ASP A 1 377 ? 48.297 17.126 -113.938 1.00 56.19 377 ASP A O 1
ATOM 3169 N N . VAL A 1 378 ? 50.169 18.266 -113.458 1.00 60.84 378 VAL A N 1
ATOM 3170 C CA . VAL A 1 378 ? 50.272 17.822 -112.056 1.00 60.84 378 VAL A CA 1
ATOM 3171 C C . VAL A 1 378 ? 49.448 18.715 -111.121 1.00 60.84 378 VAL A C 1
ATOM 3173 O O . VAL A 1 378 ? 48.881 18.224 -110.143 1.00 60.84 378 VAL A O 1
ATOM 3176 N N . GLN A 1 379 ? 49.341 20.012 -111.427 1.00 49.38 379 GLN A N 1
ATOM 3177 C CA . GLN A 1 379 ? 48.796 21.023 -110.514 1.00 49.38 379 GLN A CA 1
ATOM 3178 C C . GLN A 1 379 ? 47.288 20.853 -110.260 1.00 49.38 379 GLN A C 1
ATOM 3180 O O . GLN A 1 379 ? 46.805 21.086 -109.153 1.00 49.38 379 GLN A O 1
ATOM 3185 N N . GLU A 1 380 ? 46.535 20.422 -111.273 1.00 60.09 380 GLU A N 1
ATOM 3186 C CA . GLU A 1 380 ? 45.071 20.326 -111.212 1.00 60.09 380 GLU A CA 1
ATOM 3187 C C . GLU A 1 380 ? 44.591 19.142 -110.350 1.00 60.09 380 GLU A C 1
ATOM 3189 O O . GLU A 1 380 ? 43.632 19.264 -109.585 1.00 60.09 380 GLU A O 1
ATOM 3194 N N . ARG A 1 381 ? 45.313 18.011 -110.388 1.00 62.28 381 ARG A N 1
ATOM 3195 C CA . ARG A 1 381 ? 44.927 16.768 -109.691 1.00 62.28 381 ARG A CA 1
ATOM 3196 C C . ARG A 1 381 ? 45.013 16.861 -108.165 1.00 62.28 381 ARG A C 1
ATOM 3198 O O . ARG A 1 381 ? 44.274 16.161 -107.476 1.00 62.28 381 ARG A O 1
ATOM 3205 N N . PHE A 1 382 ? 45.885 17.715 -107.626 1.00 58.81 382 PHE A N 1
ATOM 3206 C CA . PHE A 1 382 ? 46.013 17.897 -106.176 1.00 58.81 382 PHE A CA 1
ATOM 3207 C C . PHE A 1 382 ? 44.836 18.669 -105.563 1.00 58.81 382 PHE A C 1
ATOM 3209 O O . PHE A 1 382 ? 44.393 18.326 -104.464 1.00 58.81 382 PHE A O 1
ATOM 3216 N N . ASN A 1 383 ? 44.281 19.655 -106.277 1.00 66.94 383 ASN A N 1
ATOM 3217 C CA . ASN A 1 383 ? 43.151 20.455 -105.790 1.00 66.94 383 ASN A CA 1
ATOM 3218 C C . ASN A 1 383 ? 41.889 19.601 -105.572 1.00 66.94 383 ASN A C 1
ATOM 3220 O O . ASN A 1 383 ? 41.172 19.774 -104.585 1.00 66.94 383 ASN A O 1
ATOM 3224 N N . ASP A 1 384 ? 41.644 18.640 -106.464 1.00 69.44 384 ASP A N 1
ATOM 3225 C CA . ASP A 1 384 ? 40.437 17.810 -106.441 1.00 69.44 384 ASP A CA 1
ATOM 3226 C C . ASP A 1 384 ? 40.419 16.790 -105.280 1.00 69.44 384 ASP A C 1
ATOM 3228 O O . ASP A 1 384 ? 39.359 16.447 -104.751 1.00 69.44 384 ASP A O 1
ATOM 3232 N N . ILE A 1 385 ? 41.599 16.358 -104.814 1.00 68.62 385 ILE A N 1
ATOM 3233 C CA . ILE A 1 385 ? 41.760 15.527 -103.607 1.00 68.62 385 ILE A CA 1
ATOM 3234 C C . ILE A 1 385 ? 41.556 16.373 -102.339 1.00 68.62 385 ILE A C 1
ATOM 3236 O O . ILE A 1 385 ? 40.869 15.947 -101.406 1.00 68.62 385 ILE A O 1
ATOM 3240 N N . PHE A 1 386 ? 42.107 17.592 -102.314 1.00 67.88 386 PHE A N 1
ATOM 3241 C CA . PHE A 1 386 ? 42.048 18.487 -101.153 1.00 67.88 386 PHE A CA 1
ATOM 3242 C C . PHE A 1 386 ? 40.609 18.884 -100.782 1.00 67.88 386 PHE A C 1
ATOM 3244 O O . PHE A 1 386 ? 40.254 18.939 -99.602 1.00 67.88 386 PHE A O 1
ATOM 3251 N N . ASN A 1 387 ? 39.758 19.110 -101.787 1.00 72.50 387 ASN A N 1
ATOM 3252 C CA . ASN A 1 387 ? 38.355 19.476 -101.584 1.00 72.50 387 ASN A CA 1
ATOM 3253 C C . ASN A 1 387 ? 37.509 18.321 -101.016 1.00 72.50 387 ASN A C 1
ATOM 3255 O O . ASN A 1 387 ? 36.625 18.557 -100.193 1.00 72.50 387 ASN A O 1
ATOM 3259 N N . LYS A 1 388 ? 37.806 17.068 -101.389 1.00 72.69 388 LYS A N 1
ATOM 3260 C CA . LYS A 1 388 ? 37.088 15.878 -100.894 1.00 72.69 388 LYS A CA 1
ATOM 3261 C C . LYS A 1 388 ? 37.393 15.602 -99.418 1.00 72.69 388 LYS A C 1
ATOM 3263 O O . LYS A 1 388 ? 36.468 15.416 -98.631 1.00 72.69 388 LYS A O 1
ATOM 3268 N N . LEU A 1 389 ? 38.666 15.680 -99.018 1.00 70.75 389 LEU A N 1
ATOM 3269 C CA . LEU A 1 389 ? 39.079 15.521 -97.614 1.00 70.75 389 LEU A CA 1
ATOM 3270 C C . LEU A 1 389 ? 38.492 16.602 -96.692 1.00 70.75 389 LEU A C 1
ATOM 3272 O O . LEU A 1 389 ? 38.107 16.304 -95.559 1.00 70.75 389 LEU A O 1
ATOM 3276 N N . ARG A 1 390 ? 38.372 17.845 -97.180 1.00 74.12 390 ARG A N 1
ATOM 3277 C CA . ARG A 1 390 ? 37.715 18.933 -96.441 1.00 74.12 390 ARG A CA 1
ATOM 3278 C C . ARG A 1 390 ? 36.239 18.616 -96.168 1.00 74.12 390 ARG A C 1
ATOM 3280 O O . ARG A 1 390 ? 35.824 18.623 -95.012 1.00 74.12 390 ARG A O 1
ATOM 3287 N N . ALA A 1 391 ? 35.487 18.255 -97.209 1.00 70.94 391 ALA A N 1
ATOM 3288 C CA . ALA A 1 391 ? 34.048 18.005 -97.112 1.00 70.94 391 ALA A CA 1
ATOM 3289 C C . ALA A 1 391 ? 33.679 16.828 -96.187 1.00 70.94 391 ALA A C 1
ATOM 3291 O O . ALA A 1 391 ? 32.621 16.854 -95.561 1.00 70.94 391 ALA A O 1
ATOM 3292 N N . ASP A 1 392 ? 34.521 15.795 -96.076 1.00 72.25 392 ASP A N 1
ATOM 3293 C CA . ASP A 1 392 ? 34.281 14.691 -95.132 1.00 72.25 392 ASP A CA 1
ATOM 3294 C C . ASP A 1 392 ? 34.709 15.028 -93.695 1.00 72.25 392 ASP A C 1
ATOM 3296 O O . ASP A 1 392 ? 34.075 14.561 -92.746 1.00 72.25 392 ASP A O 1
ATOM 3300 N N . THR A 1 393 ? 35.704 15.904 -93.514 1.00 72.19 393 THR A N 1
ATOM 3301 C CA . THR A 1 393 ? 36.074 16.432 -92.189 1.00 72.19 393 THR A CA 1
ATOM 3302 C C . THR A 1 393 ? 34.931 17.265 -91.596 1.00 72.19 393 THR A C 1
ATOM 3304 O O . THR A 1 393 ? 34.543 17.064 -90.446 1.00 72.19 393 THR A O 1
ATOM 3307 N N . GLU A 1 394 ? 34.330 18.147 -92.398 1.00 75.19 394 GLU A N 1
ATOM 3308 C CA . GLU A 1 394 ? 33.232 19.033 -91.980 1.00 75.19 394 GLU A CA 1
ATOM 3309 C C . GLU A 1 394 ? 31.968 18.248 -91.556 1.00 75.19 394 GLU A C 1
ATOM 3311 O O . GLU A 1 394 ? 31.336 18.585 -90.552 1.00 75.19 394 GLU A O 1
ATOM 3316 N N . LYS A 1 395 ? 31.646 17.132 -92.230 1.00 75.38 395 LYS A N 1
ATOM 3317 C CA . LYS A 1 395 ? 30.535 16.233 -91.841 1.00 75.38 395 LYS A CA 1
ATOM 3318 C C . LYS A 1 395 ? 30.759 15.550 -90.488 1.00 75.38 395 LYS A C 1
ATOM 3320 O O . LYS A 1 395 ? 29.811 15.394 -89.718 1.00 75.38 395 LYS A O 1
ATOM 3325 N N . GLN A 1 396 ? 31.992 15.125 -90.197 1.00 71.12 396 GLN A N 1
ATOM 3326 C CA . GLN A 1 396 ? 32.320 14.477 -88.921 1.00 71.12 396 GLN A CA 1
ATOM 3327 C C . GLN A 1 396 ? 32.224 15.464 -87.751 1.00 71.12 396 GLN A C 1
ATOM 3329 O O . GLN A 1 396 ? 31.715 15.100 -86.692 1.00 71.12 396 GLN A O 1
ATOM 3334 N N . VAL A 1 397 ? 32.628 16.725 -87.952 1.00 77.12 397 VAL A N 1
ATOM 3335 C CA . VAL A 1 397 ? 32.456 17.791 -86.949 1.00 77.12 397 VAL A CA 1
ATOM 3336 C C . VAL A 1 397 ? 30.975 17.997 -86.620 1.00 77.12 397 VAL A C 1
ATOM 3338 O O . VAL A 1 397 ? 30.607 17.937 -85.448 1.00 77.12 397 VAL A O 1
ATOM 3341 N N . TYR A 1 398 ? 30.104 18.127 -87.626 1.00 77.81 398 TYR A N 1
ATOM 3342 C CA . TYR A 1 398 ? 28.663 18.332 -87.415 1.00 77.81 398 TYR A CA 1
ATOM 3343 C C . TYR A 1 398 ? 28.002 17.210 -86.585 1.00 77.81 398 TYR A C 1
ATOM 3345 O O . TYR A 1 398 ? 27.236 17.482 -85.659 1.00 77.81 398 TYR A O 1
ATOM 3353 N N . LEU A 1 399 ? 28.353 15.943 -86.847 1.00 77.00 399 LEU A N 1
ATOM 3354 C CA . LEU A 1 399 ? 27.860 14.786 -86.080 1.00 77.00 399 LEU A CA 1
ATOM 3355 C C . LEU A 1 399 ? 28.352 14.755 -84.620 1.00 77.00 399 LEU A C 1
ATOM 3357 O O . LEU A 1 399 ? 27.676 14.200 -83.749 1.00 77.00 399 LEU A O 1
ATOM 3361 N N . VAL A 1 400 ? 29.519 15.339 -84.336 1.00 77.81 400 VAL A N 1
ATOM 3362 C CA . VAL A 1 400 ? 30.043 15.498 -82.970 1.00 77.81 400 VAL A CA 1
ATOM 3363 C C . VAL A 1 400 ? 29.389 16.693 -82.265 1.00 77.81 400 VAL A C 1
ATOM 3365 O O . VAL A 1 400 ? 29.077 16.600 -81.078 1.00 77.81 400 VAL A O 1
ATOM 3368 N N . GLU A 1 401 ? 29.108 17.786 -82.977 1.00 78.56 401 GLU A N 1
ATOM 3369 C CA . GLU A 1 401 ? 28.388 18.946 -82.437 1.00 78.56 401 GLU A CA 1
ATOM 3370 C C . GLU A 1 401 ? 26.942 18.622 -82.043 1.00 78.56 401 GLU A C 1
ATOM 3372 O O . GLU A 1 401 ? 26.508 19.025 -80.965 1.00 78.56 401 GLU A O 1
ATOM 3377 N N . GLU A 1 402 ? 26.210 17.865 -82.868 1.00 80.25 402 GLU A N 1
ATOM 3378 C CA . GLU A 1 402 ? 24.889 17.309 -82.528 1.00 80.25 402 GLU A CA 1
ATOM 3379 C C . GLU A 1 402 ? 24.949 16.517 -81.213 1.00 80.25 402 GLU A C 1
ATOM 3381 O O . GLU A 1 402 ? 24.254 16.843 -80.250 1.00 80.25 402 GLU A O 1
ATOM 3386 N N . ARG A 1 403 ? 25.860 15.538 -81.115 1.00 82.44 403 ARG A N 1
ATOM 3387 C CA . ARG A 1 403 ? 26.029 14.718 -79.901 1.00 82.44 403 ARG A CA 1
ATOM 3388 C C . ARG A 1 403 ? 26.410 15.540 -78.667 1.00 82.44 403 ARG A C 1
ATOM 3390 O O . ARG A 1 403 ? 25.945 15.229 -77.574 1.00 82.44 403 ARG A O 1
ATOM 3397 N N . ASN A 1 404 ? 27.206 16.597 -78.822 1.00 81.69 404 ASN A N 1
ATOM 3398 C CA . ASN A 1 404 ? 27.551 17.499 -77.720 1.00 81.69 404 ASN A CA 1
ATOM 3399 C C . ASN A 1 404 ? 26.366 18.366 -77.259 1.00 81.69 404 ASN A C 1
ATOM 3401 O O . ASN A 1 404 ? 26.257 18.635 -76.062 1.00 81.69 404 ASN A O 1
ATOM 3405 N N . LYS A 1 405 ? 25.453 18.772 -78.154 1.00 85.81 405 LYS A N 1
ATOM 3406 C CA . LYS A 1 405 ? 24.192 19.441 -77.772 1.00 85.81 405 LYS A CA 1
ATOM 3407 C C . LYS A 1 405 ? 23.293 18.485 -76.987 1.00 85.81 405 LYS A C 1
ATOM 3409 O O . LYS A 1 405 ? 22.819 18.834 -75.909 1.00 85.81 405 LYS A O 1
ATOM 3414 N N . ASP A 1 406 ? 23.156 17.261 -77.484 1.00 83.31 406 ASP A N 1
ATOM 3415 C CA . ASP A 1 406 ? 22.356 16.186 -76.891 1.00 83.31 406 ASP A CA 1
ATOM 3416 C C . ASP A 1 406 ? 22.835 15.794 -75.479 1.00 83.31 406 ASP A C 1
ATOM 3418 O O . ASP A 1 406 ? 22.035 15.562 -74.568 1.00 83.31 406 ASP A O 1
ATOM 3422 N N . LEU A 1 407 ? 24.157 15.751 -75.277 1.00 83.88 407 LEU A N 1
ATOM 3423 C CA . LEU A 1 407 ? 24.779 15.534 -73.969 1.00 83.88 407 LEU A CA 1
ATOM 3424 C C . LEU A 1 407 ? 24.616 16.749 -73.046 1.00 83.88 407 LEU A C 1
ATOM 3426 O O . LEU A 1 407 ? 24.327 16.567 -71.865 1.00 83.88 407 LEU A O 1
ATOM 3430 N N . ASN A 1 408 ? 24.740 17.979 -73.558 1.00 83.25 408 ASN A N 1
ATOM 3431 C CA . ASN A 1 408 ? 24.511 19.185 -72.756 1.00 83.25 408 ASN A CA 1
ATOM 3432 C C . ASN A 1 408 ? 23.066 19.290 -72.252 1.00 83.25 408 ASN A C 1
ATOM 3434 O O . ASN A 1 408 ? 22.879 19.635 -71.088 1.00 83.25 408 ASN A O 1
ATOM 3438 N N . ALA A 1 409 ? 22.069 18.950 -73.077 1.00 87.88 409 ALA A N 1
ATOM 3439 C CA . ALA A 1 409 ? 20.662 18.915 -72.670 1.00 87.88 409 ALA A CA 1
ATOM 3440 C C . ALA A 1 409 ? 20.446 17.951 -71.489 1.00 87.88 409 ALA A C 1
ATOM 3442 O O . ALA A 1 409 ? 20.006 18.367 -70.420 1.00 87.88 409 ALA A O 1
ATOM 3443 N N . LYS A 1 410 ? 20.913 16.701 -71.614 1.00 88.75 410 LYS A N 1
ATOM 3444 C CA . LYS A 1 410 ? 20.840 15.691 -70.538 1.00 88.75 410 LYS A CA 1
ATOM 3445 C C . LYS A 1 410 ? 21.599 16.130 -69.275 1.00 88.75 410 LYS A C 1
ATOM 3447 O O . LYS A 1 410 ? 21.152 15.887 -68.156 1.00 88.75 410 LYS A O 1
ATOM 3452 N N . CYS A 1 411 ? 22.718 16.839 -69.433 1.00 80.88 411 CYS A N 1
ATOM 3453 C CA . CYS A 1 411 ? 23.461 17.455 -68.330 1.00 80.88 411 CYS A CA 1
ATOM 3454 C C . CYS A 1 411 ? 22.783 18.701 -67.725 1.00 80.88 411 CYS A C 1
ATOM 3456 O O . CYS A 1 411 ? 23.246 19.181 -66.690 1.00 80.88 411 CYS A O 1
ATOM 3458 N N . ILE A 1 412 ? 21.738 19.265 -68.333 1.00 89.44 412 ILE A N 1
ATOM 3459 C CA . ILE A 1 412 ? 20.870 20.287 -67.726 1.00 89.44 412 ILE A CA 1
ATOM 3460 C C . ILE A 1 412 ? 19.731 19.585 -66.978 1.00 89.44 412 ILE A C 1
ATOM 3462 O O . ILE A 1 412 ? 19.604 19.800 -65.774 1.00 89.44 412 ILE A O 1
ATOM 3466 N N . ASP A 1 413 ? 19.026 18.649 -67.624 1.00 88.00 413 ASP A N 1
ATOM 3467 C CA . ASP A 1 413 ? 17.931 17.867 -67.025 1.00 88.00 413 ASP A CA 1
ATOM 3468 C C . ASP A 1 413 ? 18.341 17.201 -65.697 1.00 88.00 413 ASP A C 1
ATOM 3470 O O . ASP A 1 413 ? 17.632 17.278 -64.691 1.00 88.00 413 ASP A O 1
ATOM 3474 N N . LEU A 1 414 ? 19.528 16.581 -65.663 1.00 86.56 414 LEU A N 1
ATOM 3475 C CA . LEU A 1 414 ? 20.071 15.944 -64.458 1.00 86.56 414 LEU A CA 1
ATOM 3476 C C . LEU A 1 414 ? 20.397 16.950 -63.342 1.00 86.56 414 LEU A C 1
ATOM 3478 O O . LEU A 1 414 ? 20.251 16.620 -62.166 1.00 86.56 414 LEU A O 1
ATOM 3482 N N . ARG A 1 415 ? 20.799 18.185 -63.675 1.00 87.81 415 ARG A N 1
ATOM 3483 C CA . ARG A 1 415 ? 21.000 19.249 -62.675 1.00 87.81 415 ARG A CA 1
ATOM 3484 C C . ARG A 1 415 ? 19.666 19.746 -62.121 1.00 87.81 415 ARG A C 1
ATOM 3486 O O . ARG A 1 415 ? 19.566 19.946 -60.915 1.00 87.81 415 ARG A O 1
ATOM 3493 N N . GLU A 1 416 ? 18.637 19.883 -62.953 1.00 89.88 416 GLU A N 1
ATOM 3494 C CA . GLU A 1 416 ? 17.294 20.258 -62.490 1.00 89.88 416 GLU A CA 1
ATOM 3495 C C . GLU A 1 416 ? 16.655 19.188 -61.592 1.00 89.88 416 GLU A C 1
ATOM 3497 O O . GLU A 1 416 ? 15.991 19.531 -60.612 1.00 89.88 416 GLU A O 1
ATOM 3502 N N . GLN A 1 417 ? 16.889 17.899 -61.864 1.00 85.94 417 GLN A N 1
ATOM 3503 C CA . GLN A 1 417 ? 16.479 16.821 -60.955 1.00 85.94 417 GLN A CA 1
ATOM 3504 C C . GLN A 1 417 ? 17.188 16.919 -59.597 1.00 85.94 417 GLN A C 1
ATOM 3506 O O . GLN A 1 417 ? 16.525 16.839 -58.566 1.00 85.94 417 GLN A O 1
ATOM 3511 N N . VAL A 1 418 ? 18.507 17.154 -59.576 1.00 84.69 418 VAL A N 1
ATOM 3512 C CA . VAL A 1 418 ? 19.260 17.352 -58.322 1.00 84.69 418 VAL A CA 1
ATOM 3513 C C . VAL A 1 418 ? 18.730 18.554 -57.534 1.00 84.69 418 VAL A C 1
ATOM 3515 O O . VAL A 1 418 ? 18.515 18.427 -56.331 1.00 84.69 418 VAL A O 1
ATOM 3518 N N . PHE A 1 419 ? 18.441 19.686 -58.189 1.00 87.75 419 PHE A N 1
ATOM 3519 C CA . PHE A 1 419 ? 17.833 20.838 -57.513 1.00 87.75 419 PHE A CA 1
ATOM 3520 C C . PHE A 1 419 ? 16.473 20.501 -56.891 1.00 87.75 419 PHE A C 1
ATOM 3522 O O . PHE A 1 419 ? 16.254 20.835 -55.729 1.00 87.75 419 PHE A O 1
ATOM 3529 N N . LYS A 1 420 ? 15.594 19.788 -57.610 1.00 87.50 420 LYS A N 1
ATOM 3530 C CA . LYS A 1 420 ? 14.300 19.339 -57.064 1.00 87.50 420 LYS A CA 1
ATOM 3531 C C . LYS A 1 420 ? 14.483 18.447 -55.837 1.00 87.50 420 LYS A C 1
ATOM 3533 O O . LYS A 1 420 ? 13.852 18.713 -54.822 1.00 87.50 420 LYS A O 1
ATOM 3538 N N . TYR A 1 421 ? 15.379 17.457 -55.888 1.00 85.81 421 TYR A N 1
ATOM 3539 C CA . TYR A 1 421 ? 15.646 16.575 -54.744 1.00 85.81 421 TYR A CA 1
ATOM 3540 C C . TYR A 1 421 ? 16.232 17.307 -53.525 1.00 85.81 421 TYR A C 1
ATOM 3542 O O . TYR A 1 421 ? 15.928 16.932 -52.391 1.00 85.81 421 TYR A O 1
ATOM 3550 N N . GLU A 1 422 ? 17.029 18.358 -53.729 1.00 87.75 422 GLU A N 1
ATOM 3551 C CA . GLU A 1 422 ? 17.555 19.182 -52.634 1.00 87.75 422 GLU A CA 1
ATOM 3552 C C . GLU A 1 422 ? 16.458 20.083 -52.023 1.00 87.75 422 GLU A C 1
ATOM 3554 O O . GLU A 1 422 ? 16.395 20.215 -50.801 1.00 87.75 422 GLU A O 1
ATOM 3559 N N . THR A 1 423 ? 15.531 20.626 -52.826 1.00 86.75 423 THR A N 1
ATOM 3560 C CA . THR A 1 423 ? 14.339 21.347 -52.326 1.00 86.75 423 THR A CA 1
ATOM 3561 C C . THR A 1 423 ? 13.416 20.426 -51.521 1.00 86.75 423 THR A C 1
ATOM 3563 O O . THR A 1 423 ? 13.136 20.705 -50.357 1.00 86.75 423 THR A O 1
ATOM 3566 N N . ASP A 1 424 ? 13.044 19.279 -52.094 1.00 89.69 424 ASP A N 1
ATOM 3567 C CA . ASP A 1 424 ? 12.307 18.175 -51.458 1.00 89.69 424 ASP A CA 1
ATOM 3568 C C . ASP A 1 424 ? 12.878 17.803 -50.074 1.00 89.69 424 ASP A C 1
ATOM 3570 O O . ASP A 1 424 ? 12.154 17.527 -49.114 1.00 89.69 424 ASP A O 1
ATOM 3574 N N . LYS A 1 425 ? 14.211 17.749 -49.976 1.00 91.19 425 LYS A N 1
ATOM 3575 C CA . LYS A 1 425 ? 14.946 17.433 -48.748 1.00 91.19 425 LYS A CA 1
ATOM 3576 C C . LYS A 1 425 ? 14.842 18.565 -47.725 1.00 91.19 425 LYS A C 1
ATOM 3578 O O . LYS A 1 425 ? 14.573 18.278 -46.561 1.00 91.19 425 LYS A O 1
ATOM 3583 N N . ILE A 1 426 ? 15.007 19.823 -48.136 1.00 89.75 426 ILE A N 1
ATOM 3584 C CA . ILE A 1 426 ? 14.865 20.993 -47.252 1.00 89.75 426 ILE A CA 1
ATOM 3585 C C . ILE A 1 426 ? 13.440 21.075 -46.680 1.00 89.75 426 ILE A C 1
ATOM 3587 O O . ILE A 1 426 ? 13.277 21.326 -45.485 1.00 89.75 426 ILE A O 1
ATOM 3591 N N . GLU A 1 427 ? 12.413 20.791 -47.485 1.00 89.50 427 GLU A N 1
ATOM 3592 C CA . GLU A 1 427 ? 11.017 20.737 -47.027 1.00 89.50 427 GLU A CA 1
ATOM 3593 C C . GLU A 1 427 ? 10.775 19.588 -46.035 1.00 89.50 427 GLU A C 1
ATOM 3595 O O . GLU A 1 427 ? 10.163 19.793 -44.983 1.00 89.50 427 GLU A O 1
ATOM 3600 N N . ARG A 1 428 ? 11.327 18.393 -46.299 1.00 86.25 428 ARG A N 1
ATOM 3601 C CA . ARG A 1 428 ? 11.289 17.256 -45.357 1.00 86.25 428 ARG A CA 1
ATOM 3602 C C . ARG A 1 428 ? 12.003 17.568 -44.043 1.00 86.25 428 ARG A C 1
ATOM 3604 O O . ARG A 1 428 ? 11.461 17.270 -42.982 1.00 86.25 428 ARG A O 1
ATOM 3611 N N . GLU A 1 429 ? 13.172 18.207 -44.080 1.00 89.69 429 GLU A N 1
ATOM 3612 C CA . GLU A 1 429 ? 13.851 18.682 -42.869 1.00 89.69 429 GLU A CA 1
ATOM 3613 C C . GLU A 1 429 ? 13.031 19.751 -42.123 1.00 89.69 429 GLU A C 1
ATOM 3615 O O . GLU A 1 429 ? 13.040 19.781 -40.892 1.00 89.69 429 GLU A O 1
ATOM 3620 N N . GLY A 1 430 ? 12.304 20.613 -42.841 1.00 89.94 430 GLY A N 1
ATOM 3621 C CA . GLY A 1 430 ? 11.365 21.580 -42.265 1.00 89.94 430 GLY A CA 1
ATOM 3622 C C . GLY A 1 430 ? 10.239 20.903 -41.481 1.00 89.94 430 GLY A C 1
ATOM 3623 O O . GLY A 1 430 ? 10.047 21.206 -40.302 1.00 89.94 430 GLY A O 1
ATOM 3624 N N . MET A 1 431 ? 9.562 19.927 -42.095 1.00 91.31 431 MET A N 1
ATOM 3625 C CA . MET A 1 431 ? 8.515 19.133 -41.437 1.00 91.31 431 MET A CA 1
ATOM 3626 C C . MET A 1 431 ? 9.053 18.333 -40.242 1.00 91.31 431 MET A C 1
ATOM 3628 O O . MET A 1 431 ? 8.409 18.283 -39.198 1.00 91.31 431 MET A O 1
ATOM 3632 N N . ILE A 1 432 ? 10.258 17.758 -40.341 1.00 88.62 432 ILE A N 1
ATOM 3633 C CA . ILE A 1 432 ? 10.898 17.050 -39.218 1.00 88.62 432 ILE A CA 1
ATOM 3634 C C . ILE A 1 432 ? 11.152 18.003 -38.039 1.00 88.62 432 ILE A C 1
ATOM 3636 O O . ILE A 1 432 ? 10.850 17.643 -36.903 1.00 88.62 432 ILE A O 1
ATOM 3640 N N . ARG A 1 433 ? 11.639 19.228 -38.285 1.00 90.12 433 ARG A N 1
ATOM 3641 C CA . ARG A 1 433 ? 11.835 20.240 -37.227 1.00 90.12 433 ARG A CA 1
ATOM 3642 C C . ARG A 1 433 ? 10.511 20.676 -36.587 1.00 90.12 433 ARG A C 1
ATOM 3644 O O . ARG A 1 433 ? 10.469 20.868 -35.375 1.00 90.12 433 ARG A O 1
ATOM 3651 N N . GLN A 1 434 ? 9.432 20.789 -37.366 1.00 87.81 434 GLN A N 1
ATOM 3652 C CA . GLN A 1 434 ? 8.090 21.076 -36.839 1.00 87.81 434 GLN A CA 1
ATOM 3653 C C . GLN A 1 434 ? 7.579 19.938 -35.944 1.00 87.81 434 GLN A C 1
ATOM 3655 O O . GLN A 1 434 ? 7.227 20.189 -34.795 1.00 87.81 434 GLN A O 1
ATOM 3660 N N . LEU A 1 435 ? 7.638 18.686 -36.408 1.00 88.69 435 LEU A N 1
ATOM 3661 C CA . LEU A 1 435 ? 7.222 17.515 -35.625 1.00 88.69 435 LEU A CA 1
ATOM 3662 C C . LEU A 1 435 ? 8.067 17.325 -34.351 1.00 88.69 435 LEU A C 1
ATOM 3664 O O . LEU A 1 435 ? 7.543 16.919 -33.317 1.00 88.69 435 LEU A O 1
ATOM 3668 N N . GLN A 1 436 ? 9.361 17.662 -34.386 1.00 83.56 436 GLN A N 1
ATOM 3669 C CA . GLN A 1 436 ? 10.225 17.675 -33.199 1.00 83.56 436 GLN A CA 1
ATOM 3670 C C . GLN A 1 436 ? 9.812 18.753 -32.182 1.00 83.56 436 GLN A C 1
ATOM 3672 O O . GLN A 1 436 ? 9.820 18.486 -30.980 1.00 83.56 436 GLN A O 1
ATOM 3677 N N . GLN A 1 437 ? 9.412 19.944 -32.642 1.00 90.94 437 GLN A N 1
ATOM 3678 C CA . GLN A 1 437 ? 8.888 21.003 -31.773 1.00 90.94 437 GLN A CA 1
ATOM 3679 C C . GLN A 1 437 ? 7.525 20.621 -31.175 1.00 90.94 437 GLN A C 1
ATOM 3681 O O . GLN A 1 437 ? 7.323 20.764 -29.970 1.00 90.94 437 GLN A O 1
ATOM 3686 N N . GLU A 1 438 ? 6.610 20.078 -31.982 1.00 91.06 438 GLU A N 1
ATOM 3687 C CA . GLU A 1 438 ? 5.301 19.605 -31.516 1.00 91.06 438 GLU A CA 1
ATOM 3688 C C . GLU A 1 438 ? 5.432 18.472 -30.492 1.00 91.06 438 GLU A C 1
ATOM 3690 O O . GLU A 1 438 ? 4.736 18.487 -29.476 1.00 91.06 438 GLU A O 1
ATOM 3695 N N . LEU A 1 439 ? 6.370 17.539 -30.696 1.00 89.50 439 LEU A N 1
ATOM 3696 C CA . LEU A 1 439 ? 6.700 16.494 -29.726 1.00 89.50 439 LEU A CA 1
ATOM 3697 C C . LEU A 1 439 ? 7.240 17.084 -28.413 1.00 89.50 439 LEU A C 1
ATOM 3699 O O . LEU A 1 439 ? 6.824 16.654 -27.337 1.00 89.50 439 LEU A O 1
ATOM 3703 N N . ALA A 1 440 ? 8.119 18.088 -28.473 1.00 89.25 440 ALA A N 1
ATOM 3704 C CA . ALA A 1 440 ? 8.639 18.756 -27.279 1.00 89.25 440 ALA A CA 1
ATOM 3705 C C . ALA A 1 440 ? 7.534 19.495 -26.497 1.00 89.25 440 ALA A C 1
ATOM 3707 O O . ALA A 1 440 ? 7.463 19.386 -25.270 1.00 89.25 440 ALA A O 1
ATOM 3708 N N . ASP A 1 441 ? 6.628 20.196 -27.185 1.00 91.56 441 ASP A N 1
ATOM 3709 C CA . ASP A 1 441 ? 5.485 20.863 -26.551 1.00 91.56 441 ASP A CA 1
ATOM 3710 C C . ASP A 1 441 ? 4.417 19.872 -26.053 1.00 91.56 441 ASP A C 1
ATOM 3712 O O . ASP A 1 441 ? 3.760 20.140 -25.043 1.00 91.56 441 ASP A O 1
ATOM 3716 N N . ALA A 1 442 ? 4.259 18.711 -26.696 1.00 88.94 442 ALA A N 1
ATOM 3717 C CA . ALA A 1 442 ? 3.415 17.619 -26.214 1.00 88.94 442 ALA A CA 1
ATOM 3718 C C . ALA A 1 442 ? 3.981 16.992 -24.930 1.00 88.94 442 ALA A C 1
ATOM 3720 O O . ALA A 1 442 ? 3.261 16.909 -23.936 1.00 88.94 442 ALA A O 1
ATOM 3721 N N . LEU A 1 443 ? 5.274 16.650 -24.899 1.00 88.25 443 LEU A N 1
ATOM 3722 C CA . LEU A 1 443 ? 5.963 16.139 -23.704 1.00 88.25 443 LEU A CA 1
ATOM 3723 C C . LEU A 1 443 ? 5.920 17.147 -22.545 1.00 88.25 443 LEU A C 1
ATOM 3725 O O . LEU A 1 443 ? 5.701 16.777 -21.392 1.00 88.25 443 LEU A O 1
ATOM 3729 N N . LYS A 1 444 ? 6.048 18.445 -22.842 1.00 92.56 444 LYS A N 1
ATOM 3730 C CA . LYS A 1 444 ? 5.908 19.517 -21.848 1.00 92.56 444 LYS A CA 1
ATOM 3731 C C . LYS A 1 444 ? 4.483 19.617 -21.292 1.00 92.56 444 LYS A C 1
ATOM 3733 O O . LYS A 1 444 ? 4.317 19.785 -20.085 1.00 92.56 444 LYS A O 1
ATOM 3738 N N . LYS A 1 445 ? 3.450 19.484 -22.135 1.00 91.81 445 LYS A N 1
ATOM 3739 C CA . LYS A 1 445 ? 2.044 19.405 -21.688 1.00 91.81 445 LYS A CA 1
ATOM 3740 C C . LYS A 1 445 ? 1.789 18.146 -20.857 1.00 91.81 445 LYS A C 1
ATOM 3742 O O . LYS A 1 445 ? 1.133 18.248 -19.824 1.00 91.81 445 LYS A O 1
ATOM 3747 N N . GLN A 1 446 ? 2.341 17.002 -21.265 1.00 86.38 446 GLN A N 1
ATOM 3748 C CA . GLN A 1 446 ? 2.259 15.744 -20.526 1.00 86.38 446 GLN A CA 1
ATOM 3749 C C . GLN A 1 446 ? 2.855 15.902 -19.122 1.00 86.38 446 GLN A C 1
ATOM 3751 O O . GLN A 1 446 ? 2.126 15.727 -18.151 1.00 86.38 446 GLN A O 1
ATOM 3756 N N . SER A 1 447 ? 4.104 16.361 -19.001 1.00 87.62 447 SER A N 1
ATOM 3757 C CA . SER A 1 447 ? 4.768 16.584 -17.707 1.00 87.62 447 SER A CA 1
ATOM 3758 C C . SER A 1 447 ? 3.995 17.551 -16.793 1.00 87.62 447 SER A C 1
ATOM 3760 O O . SER A 1 447 ? 3.841 17.295 -15.599 1.00 87.62 447 SER A O 1
ATOM 3762 N N . MET A 1 448 ? 3.417 18.626 -17.347 1.00 88.38 448 MET A N 1
ATOM 3763 C CA . MET A 1 448 ? 2.537 19.530 -16.590 1.00 88.38 448 MET A CA 1
ATOM 3764 C C . MET A 1 448 ? 1.236 18.847 -16.129 1.00 88.38 448 MET A C 1
ATOM 3766 O O . MET A 1 448 ? 0.755 19.126 -15.030 1.00 88.38 448 MET A O 1
ATOM 3770 N N . SER A 1 449 ? 0.663 17.952 -16.940 1.00 81.12 449 SER A N 1
ATOM 3771 C CA . SER A 1 449 ? -0.532 17.181 -16.572 1.00 81.12 449 SER A CA 1
ATOM 3772 C C . SER A 1 449 ? -0.237 16.086 -15.541 1.00 81.12 449 SER A C 1
ATOM 3774 O O . SER A 1 449 ? -1.039 15.888 -14.635 1.00 81.12 449 SER A O 1
ATOM 3776 N N . GLU A 1 450 ? 0.936 15.451 -15.607 1.00 89.25 450 GLU A N 1
ATOM 3777 C CA . GLU A 1 450 ? 1.419 14.465 -14.634 1.00 89.25 450 GLU A CA 1
ATOM 3778 C C . GLU A 1 450 ? 1.666 15.122 -13.271 1.00 89.25 450 GLU A C 1
ATOM 3780 O O . GLU A 1 450 ? 1.158 14.638 -12.263 1.00 89.25 450 GLU A O 1
ATOM 3785 N N . ALA A 1 451 ? 2.327 16.285 -13.235 1.00 85.94 451 ALA A N 1
ATOM 3786 C CA . ALA A 1 451 ? 2.498 17.064 -12.007 1.00 85.94 451 ALA A CA 1
ATOM 3787 C C . ALA A 1 451 ? 1.150 17.522 -11.411 1.00 85.94 451 ALA A C 1
ATOM 3789 O O . ALA A 1 451 ? 0.948 17.468 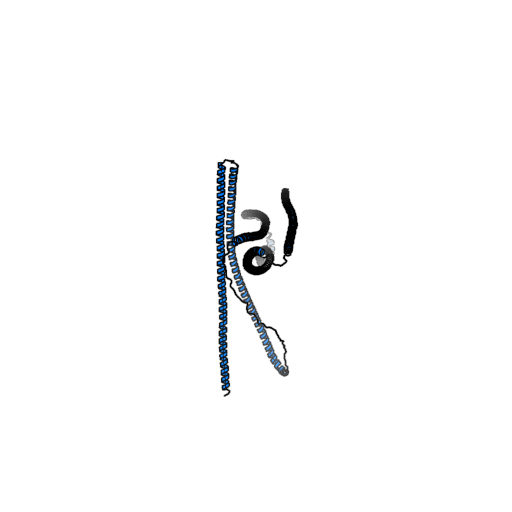-10.197 1.00 85.94 451 ALA A O 1
ATOM 3790 N N . SER A 1 452 ? 0.193 17.930 -12.254 1.00 84.88 452 SER A N 1
ATOM 3791 C CA . SER A 1 452 ? -1.167 18.268 -11.807 1.00 84.88 452 SER A CA 1
ATOM 3792 C C . SER A 1 452 ? -1.923 17.047 -11.269 1.00 84.88 452 SER A C 1
ATOM 3794 O O . SER A 1 452 ? -2.674 17.169 -10.298 1.00 84.88 452 SER A O 1
ATOM 3796 N N . LEU A 1 453 ? -1.733 15.874 -11.882 1.00 87.88 453 LEU A N 1
ATOM 3797 C CA . LEU A 1 453 ? -2.308 14.615 -11.422 1.00 87.88 453 LEU A CA 1
ATOM 3798 C C . LEU A 1 453 ? -1.702 14.206 -10.076 1.00 87.88 453 LEU A C 1
ATOM 3800 O O . LEU A 1 453 ? -2.452 13.808 -9.193 1.00 87.88 453 LEU A O 1
ATOM 3804 N N . GLU A 1 454 ? -0.390 14.361 -9.885 1.00 91.12 454 GLU A N 1
ATOM 3805 C CA . GLU A 1 454 ? 0.294 14.015 -8.634 1.00 91.12 454 GLU A CA 1
ATOM 3806 C C . GLU A 1 454 ? -0.138 14.911 -7.460 1.00 91.12 454 GLU A C 1
ATOM 3808 O O . GLU A 1 454 ? -0.391 14.429 -6.357 1.00 91.12 454 GLU A O 1
ATOM 3813 N N . VAL A 1 455 ? -0.314 16.217 -7.688 1.00 91.69 455 VAL A N 1
ATOM 3814 C CA . VAL A 1 455 ? -0.905 17.110 -6.673 1.00 91.69 455 VAL A CA 1
ATOM 3815 C C . VAL A 1 455 ? -2.339 16.675 -6.336 1.00 91.69 455 VAL A C 1
ATOM 3817 O O . VAL A 1 455 ? -2.732 16.679 -5.169 1.00 91.69 455 VAL A O 1
ATOM 3820 N N . SER A 1 456 ? -3.113 16.235 -7.334 1.00 84.44 456 SER A N 1
ATOM 3821 C CA . SER A 1 456 ? -4.479 15.735 -7.136 1.00 84.44 456 SER A CA 1
ATOM 3822 C C . SER A 1 456 ? -4.543 14.353 -6.463 1.00 84.44 456 SER A C 1
ATOM 3824 O O . SER A 1 456 ? -5.498 14.085 -5.732 1.00 84.44 456 SER A O 1
ATOM 3826 N N . THR A 1 457 ? -3.555 13.470 -6.658 1.00 85.75 457 THR A N 1
ATOM 3827 C CA . THR A 1 457 ? -3.479 12.191 -5.931 1.00 85.75 457 THR A CA 1
ATOM 3828 C C . THR A 1 457 ? -3.077 12.403 -4.480 1.00 85.75 457 THR A C 1
ATOM 3830 O O . THR A 1 457 ? -3.744 11.839 -3.619 1.00 85.75 457 THR A O 1
ATOM 3833 N N . ARG A 1 458 ? -2.085 13.262 -4.198 1.00 88.75 458 ARG A N 1
ATOM 3834 C CA . ARG A 1 458 ? -1.691 13.632 -2.826 1.00 88.75 458 ARG A CA 1
ATOM 3835 C C . ARG A 1 458 ? -2.879 14.194 -2.038 1.00 88.75 458 ARG A C 1
ATOM 3837 O O . ARG A 1 458 ? -3.246 13.615 -1.026 1.00 88.75 458 ARG A O 1
ATOM 3844 N N . TYR A 1 459 ? -3.585 15.189 -2.585 1.00 87.25 459 TYR A N 1
ATOM 3845 C CA . TYR A 1 459 ? -4.779 15.758 -1.941 1.00 87.25 459 TYR A CA 1
ATOM 3846 C C . TYR A 1 459 ? -5.902 14.729 -1.696 1.00 87.25 459 TYR A C 1
ATOM 3848 O O . TYR A 1 459 ? -6.670 14.851 -0.743 1.00 87.25 459 TYR A O 1
ATOM 3856 N N . ARG A 1 460 ? -6.007 13.687 -2.533 1.00 86.25 460 ARG A N 1
ATOM 3857 C CA . ARG A 1 460 ? -6.949 12.582 -2.302 1.00 86.25 460 ARG A CA 1
ATOM 3858 C C . ARG A 1 460 ? -6.495 11.676 -1.159 1.00 86.25 460 ARG A C 1
ATOM 3860 O O . ARG A 1 460 ? -7.339 11.284 -0.364 1.00 86.25 460 ARG A O 1
ATOM 3867 N N . SER A 1 461 ? -5.201 11.370 -1.070 1.00 85.69 461 SER A N 1
ATOM 3868 C CA . SER A 1 461 ? -4.627 10.620 0.052 1.00 85.69 461 SER A CA 1
ATOM 3869 C C . SER A 1 461 ? -4.802 11.371 1.371 1.00 85.69 461 SER A C 1
ATOM 3871 O O . SER A 1 461 ? -5.299 10.773 2.319 1.00 85.69 461 SER A O 1
ATOM 3873 N N . ASP A 1 462 ? -4.530 12.680 1.402 1.00 91.19 462 ASP A N 1
ATOM 3874 C CA . ASP A 1 462 ? -4.757 13.534 2.578 1.00 91.19 462 ASP A CA 1
ATOM 3875 C C . ASP A 1 462 ? -6.224 13.431 3.062 1.00 91.19 462 ASP A C 1
ATOM 3877 O O . ASP A 1 462 ? -6.494 13.192 4.239 1.00 91.19 462 ASP A O 1
ATOM 3881 N N . LEU A 1 463 ? -7.190 13.519 2.135 1.00 87.00 463 LEU A N 1
ATOM 3882 C CA . LEU A 1 463 ? -8.623 13.369 2.430 1.00 87.00 463 LEU A CA 1
ATOM 3883 C C . LEU A 1 463 ? -9.032 11.943 2.843 1.00 87.00 463 LEU A C 1
ATOM 3885 O O . LEU A 1 463 ? -9.991 11.776 3.601 1.00 87.00 463 LEU A O 1
ATOM 3889 N N . GLU A 1 464 ? -8.354 10.904 2.351 1.00 88.94 464 GLU A N 1
ATOM 3890 C CA . GLU A 1 464 ? -8.593 9.518 2.769 1.00 88.94 464 GLU A CA 1
ATOM 3891 C C . GLU A 1 464 ? -8.011 9.227 4.160 1.00 88.94 464 GLU A C 1
ATOM 3893 O O . GLU A 1 464 ? -8.647 8.508 4.937 1.00 88.94 464 GLU A O 1
ATOM 3898 N N . GLU A 1 465 ? -6.879 9.838 4.518 1.00 89.50 465 GLU A N 1
ATOM 3899 C CA . GLU A 1 465 ? -6.314 9.807 5.870 1.00 89.50 465 GLU A CA 1
ATOM 3900 C C . GLU A 1 465 ? -7.199 10.562 6.874 1.00 89.50 465 GLU A C 1
ATOM 3902 O O . GLU A 1 465 ? -7.549 9.992 7.912 1.00 89.50 465 GLU A O 1
ATOM 3907 N N . ASP A 1 466 ? -7.666 11.772 6.540 1.00 89.81 466 ASP A N 1
ATOM 3908 C CA . ASP A 1 466 ? -8.641 12.531 7.343 1.00 89.81 466 ASP A CA 1
ATOM 3909 C C . ASP A 1 466 ? -9.942 11.737 7.552 1.00 89.81 466 ASP A C 1
ATOM 3911 O O . ASP A 1 466 ? -10.453 11.630 8.671 1.00 89.81 466 ASP A O 1
ATOM 3915 N N . LYS A 1 467 ? -10.467 11.106 6.494 1.00 89.75 467 LYS A N 1
ATOM 3916 C CA . LYS A 1 467 ? -11.639 10.218 6.569 1.00 89.75 467 LYS A CA 1
ATOM 3917 C C . LYS A 1 467 ? -11.394 9.033 7.510 1.00 89.75 467 LYS A C 1
ATOM 3919 O O . LYS A 1 467 ? -12.259 8.719 8.329 1.00 89.75 467 LYS A O 1
ATOM 3924 N N . LEU A 1 468 ? -10.228 8.387 7.429 1.00 88.88 468 LEU A N 1
ATOM 3925 C CA . LEU A 1 468 ? -9.826 7.292 8.321 1.00 88.88 468 LEU A CA 1
ATOM 3926 C C . LEU A 1 468 ? -9.650 7.754 9.775 1.00 88.88 468 LEU A C 1
ATOM 3928 O O . LEU A 1 468 ? -9.985 7.007 10.699 1.00 88.88 468 LEU A O 1
ATOM 3932 N N . HIS A 1 469 ? -9.157 8.973 9.995 1.00 90.00 469 HIS A N 1
ATOM 3933 C CA . HIS A 1 469 ? -9.044 9.582 11.317 1.00 90.00 469 HIS A CA 1
ATOM 3934 C C . HIS A 1 469 ? -10.428 9.869 11.918 1.00 90.00 469 HIS A C 1
ATOM 3936 O O . HIS A 1 469 ? -10.739 9.385 13.008 1.00 90.00 469 HIS A O 1
ATOM 3942 N N . LEU A 1 470 ? -11.306 10.548 11.173 1.00 87.69 470 LEU A N 1
ATOM 3943 C CA . LEU A 1 470 ? -12.688 10.822 11.577 1.00 87.69 470 LEU A CA 1
ATOM 3944 C C . LEU A 1 470 ? -13.482 9.534 11.839 1.00 87.69 470 LEU A C 1
ATOM 3946 O O . LEU A 1 470 ? -14.249 9.471 12.799 1.00 87.69 470 LEU A O 1
ATOM 3950 N N . GLN A 1 471 ? -13.267 8.478 11.049 1.00 85.00 471 GLN A N 1
ATOM 3951 C CA . GLN A 1 471 ? -13.893 7.174 11.276 1.00 85.00 471 GLN A CA 1
ATOM 3952 C C . GLN A 1 471 ? -13.395 6.510 12.575 1.00 85.00 471 GLN A C 1
ATOM 3954 O O . GLN A 1 471 ? -14.199 5.936 13.310 1.00 85.00 471 GLN A O 1
ATOM 3959 N N . LYS A 1 472 ? -12.104 6.635 12.920 1.00 91.25 472 LYS A N 1
ATOM 3960 C CA . LYS A 1 472 ? -11.564 6.168 14.213 1.00 91.25 472 LYS A CA 1
ATOM 3961 C C . LYS A 1 472 ? -12.139 6.955 15.395 1.00 91.25 472 LYS A C 1
ATOM 3963 O O . LYS A 1 472 ? -12.498 6.343 16.401 1.00 91.25 472 LYS A O 1
ATOM 3968 N N . GLU A 1 473 ? -12.272 8.278 15.288 1.00 88.06 473 GLU A N 1
ATOM 3969 C CA . GLU A 1 473 ? -12.908 9.086 16.340 1.00 88.06 473 GLU A CA 1
ATOM 3970 C C . GLU A 1 473 ? -14.414 8.804 16.469 1.00 88.06 473 GLU A C 1
ATOM 3972 O O . GLU A 1 473 ? -14.933 8.762 17.585 1.00 88.06 473 GLU A O 1
ATOM 3977 N N . LEU A 1 474 ? -15.108 8.498 15.368 1.00 88.00 474 LEU A N 1
ATOM 3978 C CA . LEU A 1 474 ? -16.508 8.070 15.392 1.00 88.00 474 LEU A CA 1
ATOM 3979 C C . LEU A 1 474 ? -16.701 6.737 16.136 1.00 88.00 474 LEU A C 1
ATOM 3981 O O . LEU A 1 474 ? -17.618 6.623 16.947 1.00 88.00 474 LEU A O 1
ATOM 3985 N N . GLU A 1 475 ? -15.835 5.739 15.930 1.00 88.88 475 GLU A N 1
ATOM 3986 C CA . GLU A 1 475 ? -15.904 4.482 16.697 1.00 88.88 475 GLU A CA 1
ATOM 3987 C C . GLU A 1 475 ? -15.500 4.666 18.175 1.00 88.88 475 GLU A C 1
ATOM 3989 O O . GLU A 1 475 ? -16.098 4.053 19.066 1.00 88.88 475 GLU A O 1
ATOM 3994 N N . LYS A 1 476 ? -14.567 5.580 18.483 1.00 88.38 476 LYS A N 1
ATOM 3995 C CA . LYS A 1 476 ? -14.287 6.005 19.871 1.00 88.38 476 LYS A CA 1
ATOM 3996 C C . LYS A 1 476 ? -15.488 6.710 20.515 1.00 88.38 476 LYS A C 1
ATOM 3998 O O . LYS A 1 476 ? -15.728 6.536 21.707 1.00 88.38 476 LYS A O 1
ATOM 4003 N N . ALA A 1 477 ? -16.254 7.492 19.756 1.00 85.19 477 ALA A N 1
ATOM 4004 C CA . ALA A 1 477 ? -17.483 8.117 20.238 1.00 85.19 477 ALA A CA 1
ATOM 4005 C C . ALA A 1 477 ? -18.591 7.075 20.473 1.00 85.19 477 ALA A C 1
ATOM 4007 O O . ALA A 1 477 ? -19.198 7.073 21.541 1.00 85.19 477 ALA A O 1
ATOM 4008 N N . LYS A 1 478 ? -18.795 6.130 19.544 1.00 85.56 478 LYS A N 1
ATOM 4009 C CA . LYS A 1 478 ? -19.765 5.025 19.683 1.00 85.56 478 LYS A CA 1
ATOM 4010 C C . LYS A 1 478 ? -19.463 4.108 20.870 1.00 85.56 478 LYS A C 1
ATOM 4012 O O . LYS A 1 478 ? -20.380 3.701 21.573 1.00 85.56 478 LYS A O 1
ATOM 4017 N N . THR A 1 479 ? -18.195 3.782 21.118 1.00 86.38 479 THR A N 1
ATOM 4018 C CA . THR A 1 479 ? -17.805 2.963 22.282 1.00 86.38 479 THR A CA 1
ATOM 4019 C C . THR A 1 479 ? -18.008 3.706 23.602 1.00 86.38 479 THR A C 1
ATOM 4021 O O . THR A 1 479 ? -18.544 3.122 24.540 1.00 86.38 479 THR A O 1
ATOM 4024 N N . LYS A 1 480 ? -17.692 5.008 23.668 1.00 86.62 480 LYS A N 1
ATOM 4025 C CA . LYS A 1 480 ? -18.054 5.859 24.819 1.00 86.62 480 LYS A CA 1
ATOM 4026 C C . LYS A 1 480 ? -19.570 5.935 25.027 1.00 86.62 480 LYS A C 1
ATOM 4028 O O . LYS A 1 480 ? -20.010 5.833 26.167 1.00 86.62 480 LYS A O 1
ATOM 4033 N N . LEU A 1 481 ? -20.350 6.076 23.950 1.00 86.00 481 LEU A N 1
ATOM 4034 C CA . LEU A 1 481 ? -21.813 6.109 24.004 1.00 86.00 481 LEU A CA 1
ATOM 4035 C C . LEU A 1 481 ? -22.368 4.803 24.586 1.00 86.00 481 LEU A C 1
ATOM 4037 O O . LEU A 1 481 ? -23.079 4.867 25.580 1.00 86.00 481 LEU A O 1
ATOM 4041 N N . ARG A 1 482 ? -21.942 3.636 24.080 1.00 84.31 482 ARG A N 1
ATOM 4042 C CA . ARG A 1 482 ? -22.343 2.324 24.626 1.00 84.31 482 ARG A CA 1
ATOM 4043 C C . ARG A 1 482 ? -22.045 2.177 26.115 1.00 84.31 482 ARG A C 1
ATOM 4045 O O . ARG A 1 482 ? -22.893 1.706 26.855 1.00 84.31 482 ARG A O 1
ATOM 4052 N N . VAL A 1 483 ? -20.883 2.638 26.582 1.00 87.06 483 VAL A N 1
ATOM 4053 C CA . VAL A 1 483 ? -20.535 2.605 28.017 1.00 87.06 483 VAL A CA 1
ATOM 4054 C C . VAL A 1 483 ? -21.423 3.540 28.855 1.00 87.06 483 VAL A C 1
ATOM 4056 O O . VAL A 1 483 ? -21.623 3.293 30.044 1.00 87.06 483 VAL A O 1
ATOM 4059 N N . VAL A 1 484 ? -21.976 4.610 28.274 1.00 82.88 484 VAL A N 1
ATOM 4060 C CA . VAL A 1 484 ? -22.977 5.469 28.933 1.00 82.88 484 VAL A CA 1
ATOM 4061 C C . VAL A 1 484 ? -24.372 4.834 28.878 1.00 82.88 484 VAL A C 1
ATOM 4063 O O . VAL A 1 484 ? -25.062 4.834 29.894 1.00 82.88 484 VAL A O 1
ATOM 4066 N N . GLU A 1 485 ? -24.760 4.230 27.753 1.00 84.25 485 GLU A N 1
ATOM 4067 C CA . GLU A 1 485 ? -26.015 3.480 27.585 1.00 84.25 485 GLU A CA 1
ATOM 4068 C C . GLU A 1 485 ? -26.087 2.277 28.541 1.00 84.25 485 GLU A C 1
ATOM 4070 O O . GLU A 1 485 ? -27.096 2.085 29.214 1.00 84.25 485 GLU A O 1
ATOM 4075 N N . GLU A 1 486 ? -25.003 1.509 28.685 1.00 85.56 486 GLU A N 1
ATOM 4076 C CA . GLU A 1 486 ? -24.888 0.397 29.638 1.00 85.56 486 GLU A CA 1
ATOM 4077 C C . GLU A 1 486 ? -24.992 0.873 31.092 1.00 85.56 486 GLU A C 1
ATOM 4079 O O . GLU A 1 486 ? -25.690 0.248 31.890 1.00 85.56 486 GLU A O 1
ATOM 4084 N N . LYS A 1 487 ? -24.364 2.005 31.440 1.00 82.38 487 LYS A N 1
ATOM 4085 C CA . LYS A 1 487 ? -24.489 2.614 32.777 1.00 82.38 487 LYS A CA 1
ATOM 4086 C C . LYS A 1 487 ? -25.896 3.137 33.050 1.00 82.38 487 LYS A C 1
ATOM 4088 O O . LYS A 1 487 ? -26.376 2.993 34.170 1.00 82.38 487 LYS A O 1
ATOM 4093 N N . TYR A 1 488 ? -26.562 3.702 32.044 1.00 83.06 488 TYR A N 1
ATOM 4094 C CA . TYR A 1 488 ? -27.960 4.119 32.135 1.00 83.06 488 TYR A CA 1
ATOM 4095 C C . TYR A 1 488 ? -28.889 2.909 32.311 1.00 83.06 488 TYR A C 1
ATOM 4097 O O . TYR A 1 488 ? -29.72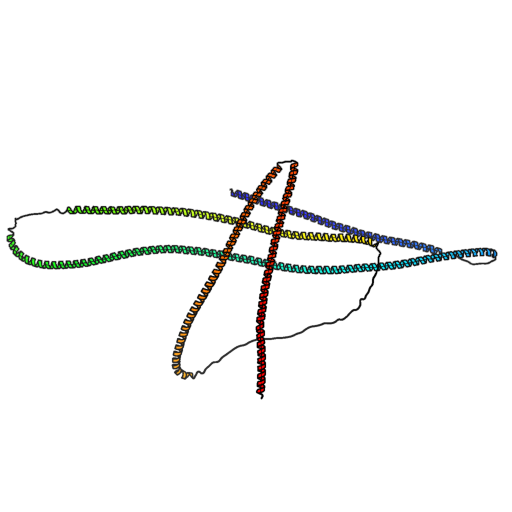3 2.892 33.207 1.00 83.06 488 TYR A O 1
ATOM 4105 N N . LEU A 1 489 ? -28.686 1.836 31.542 1.00 87.81 489 LEU A N 1
ATOM 4106 C CA . LEU A 1 489 ? -29.404 0.568 31.709 1.00 87.81 489 LEU A CA 1
ATOM 4107 C C . LEU A 1 489 ? -29.134 -0.092 33.071 1.00 87.81 489 LEU A C 1
ATOM 4109 O O . LEU A 1 489 ? -30.031 -0.723 33.625 1.00 87.81 489 LEU A O 1
ATOM 4113 N N . GLN A 1 490 ? -27.930 0.041 33.633 1.00 81.31 490 GLN A N 1
ATOM 4114 C CA . GLN A 1 490 ? -27.627 -0.414 34.993 1.00 81.31 490 GLN A CA 1
ATOM 4115 C C . GLN A 1 490 ? -28.316 0.446 36.061 1.00 81.31 490 GLN A C 1
ATOM 4117 O O . GLN A 1 490 ? -28.851 -0.116 37.016 1.00 81.31 490 GLN A O 1
ATOM 4122 N N . SER A 1 491 ? -28.352 1.775 35.912 1.00 76.00 491 SER A N 1
ATOM 4123 C CA . SER A 1 491 ? -29.059 2.642 36.861 1.00 76.00 491 SER A CA 1
ATOM 4124 C C . SER A 1 491 ? -30.577 2.462 36.778 1.00 76.00 491 SER A C 1
ATOM 4126 O O . SER A 1 491 ? -31.229 2.391 37.813 1.00 76.00 491 SER A O 1
ATOM 4128 N N . GLU A 1 492 ? -31.138 2.287 35.581 1.00 82.31 492 GLU A N 1
ATOM 4129 C CA . GLU A 1 492 ? -32.562 2.008 35.369 1.00 82.31 492 GLU A CA 1
ATOM 4130 C C . GLU A 1 492 ? -32.972 0.624 35.908 1.00 82.31 492 GLU A C 1
ATOM 4132 O O . GLU A 1 492 ? -34.069 0.481 36.447 1.00 82.31 492 GLU A O 1
ATOM 4137 N N . ARG A 1 493 ? -32.096 -0.391 35.824 1.00 84.88 493 ARG A N 1
ATOM 4138 C CA . ARG A 1 493 ? -32.292 -1.668 36.535 1.00 84.88 493 ARG A CA 1
ATOM 4139 C C . ARG A 1 493 ? -32.269 -1.458 38.042 1.00 84.88 493 ARG A C 1
ATOM 4141 O O . ARG A 1 493 ? -33.260 -1.763 38.677 1.00 84.88 493 ARG A O 1
ATOM 4148 N N . CYS A 1 494 ? -31.234 -0.822 38.589 1.00 84.12 494 CYS A N 1
ATOM 4149 C CA . CYS A 1 494 ? -31.132 -0.551 40.027 1.00 84.12 494 CYS A CA 1
ATOM 4150 C C . CYS A 1 494 ? -32.356 0.219 40.573 1.00 84.12 494 CYS A C 1
ATOM 4152 O O . CYS A 1 494 ? -32.892 -0.127 41.621 1.00 84.12 494 CYS A O 1
ATOM 4154 N N . VAL A 1 495 ? -32.865 1.211 39.832 1.00 78.56 495 VAL A N 1
ATOM 4155 C CA . VAL A 1 495 ? -34.104 1.935 40.170 1.00 78.56 495 VAL A CA 1
ATOM 4156 C C . VAL A 1 495 ? -35.341 1.033 40.086 1.00 78.56 495 VAL A C 1
ATOM 4158 O O . VAL A 1 495 ? -36.222 1.146 40.937 1.00 78.56 495 VAL A O 1
ATOM 4161 N N . ARG A 1 496 ? -35.421 0.120 39.108 1.00 85.00 496 ARG A N 1
ATOM 4162 C CA . ARG A 1 496 ? -36.492 -0.888 39.037 1.00 85.00 496 ARG A CA 1
ATOM 4163 C C . ARG A 1 496 ? -36.415 -1.897 40.179 1.00 85.00 496 ARG A C 1
ATOM 4165 O O . ARG A 1 496 ? -37.445 -2.140 40.788 1.00 85.00 496 ARG A O 1
ATOM 4172 N N . ASP A 1 497 ? -35.230 -2.403 40.503 1.00 83.88 497 ASP A N 1
ATOM 4173 C CA . ASP A 1 497 ? -34.992 -3.391 41.559 1.00 83.88 497 ASP A CA 1
ATOM 4174 C C . ASP A 1 497 ? -35.325 -2.799 42.944 1.00 83.88 497 ASP A C 1
ATOM 4176 O O . ASP A 1 497 ? -36.021 -3.419 43.751 1.00 83.88 497 ASP A O 1
ATOM 4180 N N . LEU A 1 498 ? -34.913 -1.546 43.191 1.00 80.19 498 LEU A N 1
ATOM 4181 C CA . LEU A 1 498 ? -35.302 -0.771 44.376 1.00 80.19 498 LEU A CA 1
ATOM 4182 C C . LEU A 1 498 ? -36.808 -0.494 44.419 1.00 80.19 498 LEU A C 1
ATOM 4184 O O . LEU A 1 498 ? -37.397 -0.528 45.498 1.00 80.19 498 LEU A O 1
ATOM 4188 N N . LYS A 1 499 ? -37.447 -0.245 43.268 1.00 82.12 499 LYS A N 1
ATOM 4189 C CA . LYS A 1 499 ? -38.899 -0.064 43.207 1.00 82.12 499 LYS A CA 1
ATOM 4190 C C . LYS A 1 499 ? -39.649 -1.369 43.472 1.00 82.12 499 LYS A C 1
ATOM 4192 O O . LYS A 1 499 ? -40.575 -1.351 44.269 1.00 82.12 499 LYS A O 1
ATOM 4197 N N . THR A 1 500 ? -39.242 -2.499 42.894 1.00 80.88 500 THR A N 1
ATOM 4198 C CA . THR A 1 500 ? -39.865 -3.794 43.204 1.00 80.88 500 THR A CA 1
ATOM 4199 C C . THR A 1 500 ? -39.697 -4.151 44.674 1.00 80.88 500 THR A C 1
ATOM 4201 O O . THR A 1 500 ? -40.671 -4.579 45.280 1.00 80.88 500 THR A O 1
ATOM 4204 N N . ALA A 1 501 ? -38.533 -3.876 45.274 1.00 79.94 501 ALA A N 1
ATOM 4205 C CA . ALA A 1 501 ? -38.319 -4.062 46.707 1.00 79.94 501 ALA A CA 1
ATOM 4206 C C . ALA A 1 501 ? -39.200 -3.128 47.564 1.00 79.94 501 ALA A C 1
ATOM 4208 O O . ALA A 1 501 ? -39.697 -3.547 48.607 1.00 79.94 501 ALA A O 1
ATOM 4209 N N . LEU A 1 502 ? -39.436 -1.882 47.134 1.00 79.69 502 LEU A N 1
ATOM 4210 C CA . LEU A 1 502 ? -40.358 -0.963 47.809 1.00 79.69 502 LEU A CA 1
ATOM 4211 C C . LEU A 1 502 ? -41.811 -1.445 47.698 1.00 79.69 502 LEU A C 1
ATOM 4213 O O . LEU A 1 502 ? -42.473 -1.592 48.722 1.00 79.69 502 LEU A O 1
ATOM 4217 N N . ASP A 1 503 ? -42.273 -1.767 46.487 1.00 79.56 503 ASP A N 1
ATOM 4218 C CA . ASP A 1 503 ? -43.613 -2.305 46.233 1.00 79.56 503 ASP A CA 1
ATOM 4219 C C . ASP A 1 503 ? -43.822 -3.656 46.969 1.00 79.56 503 ASP A C 1
ATOM 4221 O O . ASP A 1 503 ? -44.937 -4.001 47.358 1.00 79.56 503 ASP A O 1
ATOM 4225 N N . GLU A 1 504 ? -42.760 -4.449 47.170 1.00 79.69 504 GLU A N 1
ATOM 4226 C CA . GLU A 1 504 ? -42.762 -5.675 47.981 1.00 79.69 504 GLU A CA 1
ATOM 4227 C C . GLU A 1 504 ? -42.863 -5.388 49.476 1.00 79.69 504 GLU A C 1
ATOM 4229 O O . GLU A 1 504 ? -43.645 -6.052 50.149 1.00 79.69 504 GLU A O 1
ATOM 4234 N N . LYS A 1 505 ? -42.156 -4.382 50.006 1.00 78.56 505 LYS A N 1
ATOM 4235 C CA . LYS A 1 505 ? -42.302 -3.981 51.414 1.00 78.56 505 LYS A CA 1
ATOM 4236 C C . LYS A 1 505 ? -43.636 -3.295 51.696 1.00 78.56 505 LYS A C 1
ATOM 4238 O O . LYS A 1 505 ? -44.187 -3.492 52.775 1.00 78.56 505 LYS A O 1
ATOM 4243 N N . GLU A 1 506 ? -44.218 -2.596 50.726 1.00 74.12 506 GLU A N 1
ATOM 4244 C CA . GLU A 1 506 ? -45.591 -2.089 50.807 1.00 74.12 506 GLU A CA 1
ATOM 4245 C C . GLU A 1 506 ? -46.622 -3.235 50.759 1.00 74.12 506 GLU A C 1
ATOM 4247 O O . GLU A 1 506 ? -47.573 -3.251 51.547 1.00 74.12 506 GLU A O 1
ATOM 4252 N N . ARG A 1 507 ? -46.398 -4.263 49.925 1.00 74.88 507 ARG A N 1
ATOM 4253 C CA . ARG A 1 507 ? -47.204 -5.499 49.922 1.00 74.88 507 ARG A CA 1
ATOM 4254 C C . ARG A 1 507 ? -47.037 -6.336 51.193 1.00 74.88 507 ARG A C 1
ATOM 4256 O O . ARG A 1 507 ? -48.019 -6.889 51.670 1.00 74.88 507 ARG A O 1
ATOM 4263 N N . GLU A 1 508 ? -45.849 -6.408 51.788 1.00 74.38 508 GLU A N 1
ATOM 4264 C CA . GLU A 1 508 ? -45.637 -7.055 53.091 1.00 74.38 508 GLU A CA 1
ATOM 4265 C C . GLU A 1 508 ? -46.285 -6.262 54.234 1.00 74.38 508 GLU A C 1
ATOM 4267 O O . GLU A 1 508 ? -46.896 -6.865 55.115 1.00 74.38 508 GLU A O 1
ATOM 4272 N N . ALA A 1 509 ? -46.209 -4.927 54.224 1.00 67.56 509 ALA A N 1
ATOM 4273 C CA . ALA A 1 509 ? -46.854 -4.071 55.222 1.00 67.56 509 ALA A CA 1
ATOM 4274 C C . ALA A 1 509 ? -48.387 -4.176 55.155 1.00 67.56 509 ALA A C 1
ATOM 4276 O O . ALA A 1 509 ? -49.045 -4.379 56.174 1.00 67.56 509 ALA A O 1
ATOM 4277 N N . THR A 1 510 ? -48.966 -4.129 53.953 1.00 69.56 510 THR A N 1
ATOM 4278 C CA . THR A 1 510 ? -50.415 -4.315 53.763 1.00 69.56 510 THR A CA 1
ATOM 4279 C C . THR A 1 510 ? -50.856 -5.752 54.052 1.00 69.56 510 THR A C 1
ATOM 4281 O O . THR A 1 510 ? -51.856 -5.943 54.737 1.00 69.56 510 THR A O 1
ATOM 4284 N N . ALA A 1 511 ? -50.094 -6.775 53.649 1.00 66.69 511 ALA A N 1
ATOM 4285 C CA . ALA A 1 511 ? -50.414 -8.170 53.965 1.00 66.69 511 ALA A CA 1
ATOM 4286 C C . ALA A 1 511 ? -50.203 -8.536 55.447 1.00 66.69 511 ALA A C 1
ATOM 4288 O O . ALA A 1 511 ? -50.851 -9.459 55.933 1.00 66.69 511 ALA A O 1
ATOM 4289 N N . SER A 1 512 ? -49.324 -7.847 56.182 1.00 61.81 512 SER A N 1
ATOM 4290 C CA . SER A 1 512 ? -49.179 -8.028 57.637 1.00 61.81 512 SER A CA 1
ATOM 4291 C C . SER A 1 512 ? -50.257 -7.278 58.420 1.00 61.81 512 SER A C 1
ATOM 4293 O O . SER A 1 512 ? -50.798 -7.849 59.364 1.00 61.81 512 SER A O 1
ATOM 4295 N N . ALA A 1 513 ? -50.665 -6.083 57.978 1.00 57.72 513 ALA A N 1
ATOM 4296 C CA . ALA A 1 513 ? -51.866 -5.418 58.486 1.00 57.72 513 ALA A CA 1
ATOM 4297 C C . ALA A 1 513 ? -53.126 -6.278 58.259 1.00 57.72 513 ALA A C 1
ATOM 4299 O O . ALA A 1 513 ? -53.897 -6.494 59.191 1.00 57.72 513 ALA A O 1
ATOM 4300 N N . GLN A 1 514 ? -53.282 -6.854 57.061 1.00 50.41 514 GLN A N 1
ATOM 4301 C CA . GLN A 1 514 ? -54.387 -7.762 56.744 1.00 50.41 514 GLN A CA 1
ATOM 4302 C C . GLN A 1 514 ? -54.328 -9.051 57.583 1.00 50.41 514 GLN A C 1
ATOM 4304 O O . GLN A 1 514 ? -55.331 -9.440 58.169 1.00 50.41 514 GLN A O 1
ATOM 4309 N N . LYS A 1 515 ? -53.151 -9.675 57.748 1.00 57.38 515 LYS A N 1
ATOM 4310 C CA . LYS A 1 515 ? -52.994 -10.860 58.616 1.00 57.38 515 LYS A CA 1
ATOM 4311 C C . LYS A 1 515 ? -53.317 -10.581 60.084 1.00 57.38 515 LYS A C 1
ATOM 4313 O O . LYS A 1 515 ? -53.911 -11.443 60.718 1.00 57.38 515 LYS A O 1
ATOM 4318 N N . LEU A 1 516 ? -52.978 -9.404 60.613 1.00 52.06 516 LEU A N 1
ATOM 4319 C CA . LEU A 1 516 ? -53.374 -8.996 61.969 1.00 52.06 516 LEU A CA 1
ATOM 4320 C C . LEU A 1 516 ? -54.892 -8.790 62.106 1.00 52.06 516 LEU A C 1
ATOM 4322 O O . LEU A 1 516 ? -55.424 -8.919 63.206 1.00 52.06 516 LEU A O 1
ATOM 4326 N N . GLN A 1 517 ? -55.592 -8.508 61.005 1.00 40.84 517 GLN A N 1
ATOM 4327 C CA . GLN A 1 517 ? -57.050 -8.399 60.969 1.00 40.84 517 GLN A CA 1
ATOM 4328 C C . GLN A 1 517 ? -57.735 -9.770 60.795 1.00 40.84 517 GLN A C 1
ATOM 4330 O O . GLN A 1 517 ? -58.744 -10.032 61.447 1.00 40.84 517 GLN A O 1
ATOM 4335 N N . ASP A 1 518 ? -57.158 -10.670 59.994 1.00 39.50 518 ASP A N 1
ATOM 4336 C CA . ASP A 1 518 ? -57.708 -12.007 59.727 1.00 39.50 518 ASP A CA 1
ATOM 4337 C C . ASP A 1 518 ? -57.424 -13.008 60.873 1.00 39.50 518 ASP A C 1
ATOM 4339 O O . ASP A 1 518 ? -58.252 -13.870 61.175 1.00 39.50 518 ASP A O 1
ATOM 4343 N N . GLN A 1 519 ? -56.289 -12.877 61.577 1.00 44.88 519 GLN A N 1
ATOM 4344 C CA . GLN A 1 519 ? -55.939 -13.719 62.737 1.00 44.88 519 GLN A CA 1
ATOM 4345 C C . GLN A 1 519 ? -56.858 -13.511 63.954 1.00 44.88 519 GLN A C 1
ATOM 4347 O O . GLN A 1 519 ? -56.817 -14.310 64.887 1.00 44.88 519 GLN A O 1
ATOM 4352 N N . LEU A 1 520 ? -57.720 -12.488 63.941 1.00 42.00 520 LEU A N 1
ATOM 4353 C CA . LEU A 1 520 ? -58.682 -12.217 65.012 1.00 42.00 520 LEU A CA 1
ATOM 4354 C C . LEU A 1 520 ? -59.982 -13.049 64.921 1.00 42.00 520 LEU A C 1
ATOM 4356 O O . LEU A 1 520 ? -60.831 -12.928 65.802 1.00 42.00 520 LEU A O 1
ATOM 4360 N N . LEU A 1 521 ? -60.163 -13.857 63.865 1.00 39.19 521 LEU A N 1
ATOM 4361 C CA . LEU A 1 521 ? -61.417 -14.582 63.582 1.00 39.19 521 LEU A CA 1
ATOM 4362 C C . LEU A 1 521 ? -61.285 -16.110 63.438 1.00 39.19 521 LEU A C 1
ATOM 4364 O O . LEU A 1 521 ? -62.306 -16.783 63.307 1.00 39.19 521 LEU A O 1
ATOM 4368 N N . ALA A 1 522 ? -60.071 -16.671 63.456 1.00 32.88 522 ALA A N 1
ATOM 4369 C CA . ALA A 1 522 ? -59.825 -18.077 63.107 1.00 32.88 522 ALA A CA 1
ATOM 4370 C C . ALA A 1 522 ? -59.011 -18.845 64.167 1.00 32.88 522 ALA A C 1
ATOM 4372 O O . ALA A 1 522 ? -57.909 -19.331 63.912 1.00 32.88 522 ALA A O 1
ATOM 4373 N N . SER A 1 523 ? -59.577 -18.993 65.366 1.00 48.59 523 SER A N 1
ATOM 4374 C CA . SER A 1 523 ? -59.139 -20.005 66.331 1.00 48.59 523 SER A CA 1
ATOM 4375 C C . SER A 1 523 ? -59.680 -21.389 65.941 1.00 48.59 523 SER A C 1
ATOM 4377 O O . SER A 1 523 ? -60.802 -21.752 66.289 1.00 48.59 523 SER A O 1
ATOM 4379 N N . SER A 1 524 ? -58.881 -22.197 65.238 1.00 42.41 524 SER A N 1
ATOM 4380 C CA . SER A 1 524 ? -59.248 -23.587 64.926 1.00 42.41 524 SER A CA 1
ATOM 4381 C C . SER A 1 524 ? -58.048 -24.533 64.806 1.00 42.41 524 SER A C 1
ATOM 4383 O O . SER A 1 524 ? -57.101 -24.260 64.077 1.00 42.41 524 SER A O 1
ATOM 4385 N N . GLU A 1 525 ? -58.182 -25.694 65.452 1.00 31.89 525 GLU A N 1
ATOM 4386 C CA . GLU A 1 525 ? -57.615 -26.986 65.025 1.00 31.89 525 GLU A CA 1
ATOM 4387 C C . GLU A 1 525 ? -56.088 -27.221 65.128 1.00 31.89 525 GLU A C 1
ATOM 4389 O O . GLU A 1 525 ? -55.358 -27.378 64.159 1.00 31.89 525 GLU A O 1
ATOM 4394 N N . THR A 1 526 ? -55.658 -27.424 66.377 1.00 36.12 526 THR A N 1
ATOM 4395 C CA . THR A 1 526 ? -55.136 -28.722 66.877 1.00 36.12 526 THR A CA 1
ATOM 4396 C C . THR A 1 526 ? -53.991 -29.492 66.173 1.00 36.12 526 THR A C 1
ATOM 4398 O O . THR A 1 526 ? -54.161 -30.053 65.096 1.00 36.12 526 THR A O 1
ATOM 4401 N N . ASN A 1 527 ? -53.005 -29.834 67.023 1.00 31.17 527 ASN A N 1
ATOM 4402 C CA . ASN A 1 527 ? -52.497 -31.197 67.319 1.00 31.17 527 ASN A CA 1
ATOM 4403 C C . ASN A 1 527 ? -51.193 -31.756 66.714 1.00 31.17 527 ASN A C 1
ATOM 4405 O O . ASN A 1 527 ? -50.827 -31.536 65.568 1.00 31.17 527 ASN A O 1
ATOM 4409 N N . THR A 1 528 ? -50.577 -32.608 67.557 1.00 31.56 528 THR A N 1
ATOM 4410 C CA . THR A 1 528 ? -49.521 -33.615 67.293 1.00 31.56 528 THR A CA 1
ATOM 4411 C C . THR A 1 528 ? -48.259 -33.086 66.605 1.00 31.56 528 THR A C 1
ATOM 4413 O O . THR A 1 528 ? -48.232 -32.936 65.392 1.00 31.56 528 THR A O 1
ATOM 4416 N N . THR A 1 529 ? -47.169 -32.736 67.303 1.00 40.84 529 THR A N 1
ATOM 4417 C CA . THR A 1 529 ? -46.488 -33.388 68.455 1.00 40.84 529 THR A CA 1
ATOM 4418 C C . THR A 1 529 ? -46.015 -34.824 68.187 1.00 40.84 529 THR A C 1
ATOM 4420 O O . THR A 1 529 ? -46.557 -35.505 67.326 1.00 40.84 529 THR A O 1
ATOM 4423 N N . ILE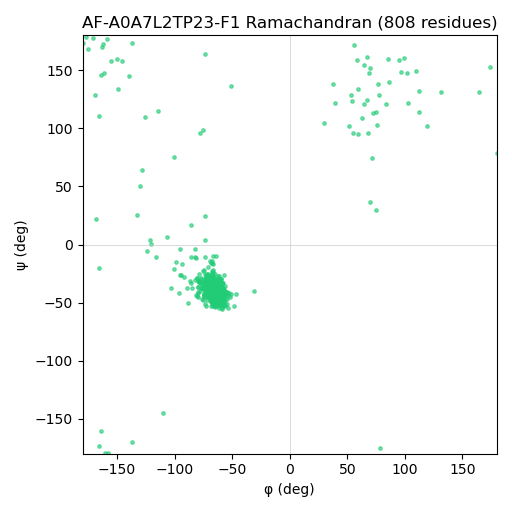 A 1 530 ? -45.034 -35.267 68.994 1.00 33.41 530 ILE A N 1
ATOM 4424 C CA . ILE A 1 530 ? -44.394 -36.600 69.022 1.00 33.41 530 ILE A CA 1
ATOM 4425 C C . ILE A 1 530 ? -43.363 -36.836 67.892 1.00 33.41 530 ILE A C 1
ATOM 4427 O O . ILE A 1 530 ? -43.687 -36.700 66.723 1.00 33.41 530 ILE A O 1
ATOM 4431 N N . LYS A 1 531 ? -42.118 -37.272 68.156 1.00 38.75 531 LYS A N 1
ATOM 4432 C CA . LYS A 1 531 ? -41.247 -37.242 69.362 1.00 38.75 531 LYS A CA 1
ATOM 4433 C C . LYS A 1 531 ? -39.899 -37.907 69.002 1.00 38.75 531 LYS A C 1
ATOM 4435 O O . LYS A 1 531 ? -39.840 -38.592 67.991 1.00 38.75 531 LYS A O 1
ATOM 4440 N N . GLN A 1 532 ? -38.932 -37.854 69.932 1.00 34.06 532 GLN A N 1
ATOM 4441 C CA . GLN A 1 532 ? -37.853 -38.853 70.117 1.00 34.06 532 GLN A CA 1
ATOM 4442 C C . GLN A 1 532 ? -36.763 -38.928 69.006 1.00 34.06 532 GLN A C 1
ATOM 4444 O O . GLN A 1 532 ? -37.038 -38.690 67.839 1.00 34.06 532 GLN A O 1
ATOM 4449 N N . LEU A 1 533 ? -35.491 -39.246 69.292 1.00 35.47 533 LEU A N 1
ATOM 4450 C CA . LEU A 1 533 ? -34.762 -39.331 70.574 1.00 35.47 533 LEU A CA 1
ATOM 4451 C C . LEU A 1 533 ? -33.234 -39.227 70.347 1.00 35.47 533 LEU A C 1
ATOM 4453 O O . LEU A 1 533 ? -32.775 -39.193 69.212 1.00 35.47 533 LEU A O 1
ATOM 4457 N N . GLU A 1 534 ? -32.495 -39.225 71.461 1.00 33.59 534 GLU A N 1
ATOM 4458 C CA . GLU A 1 534 ? -31.136 -39.774 71.621 1.00 33.59 534 GLU A CA 1
ATOM 4459 C C . GLU A 1 534 ? -30.026 -39.360 70.634 1.00 33.59 534 GLU A C 1
ATOM 4461 O O . GLU A 1 534 ? -29.770 -39.983 69.605 1.00 33.59 534 GLU A O 1
ATOM 4466 N N . GLU A 1 535 ? -29.179 -38.447 71.121 1.00 46.94 535 GLU A N 1
ATOM 4467 C CA . GLU A 1 535 ? -27.737 -38.706 71.077 1.00 46.94 535 GLU A CA 1
ATOM 4468 C C . GLU A 1 535 ? -27.443 -40.095 71.677 1.00 46.94 535 GLU A C 1
ATOM 4470 O O . GLU A 1 535 ? -27.929 -40.381 72.769 1.00 46.94 535 GLU A O 1
ATOM 4475 N N . HIS A 1 536 ? -26.578 -40.915 71.069 1.00 32.12 536 HIS A N 1
ATOM 4476 C CA . HIS A 1 536 ? -25.785 -41.890 71.832 1.00 32.12 536 HIS A CA 1
ATOM 4477 C C . HIS A 1 536 ? -24.559 -42.408 71.056 1.00 32.12 536 HIS A C 1
ATOM 4479 O O . HIS A 1 536 ? -24.610 -42.582 69.846 1.00 32.12 536 HIS A O 1
ATOM 4485 N N . VAL A 1 537 ? -23.479 -42.706 71.799 1.00 36.72 537 VAL A N 1
ATOM 4486 C CA . VAL A 1 537 ? -22.241 -43.416 71.375 1.00 36.72 537 VAL A CA 1
ATOM 4487 C C . VAL A 1 537 ? -21.455 -42.736 70.227 1.00 36.72 537 VAL A C 1
ATOM 4489 O O . VAL A 1 537 ? -21.792 -42.865 69.062 1.00 36.72 537 VAL A O 1
ATOM 4492 N N . GLN A 1 538 ? -20.426 -41.907 70.448 1.00 37.19 538 GLN A N 1
ATOM 4493 C CA . GLN A 1 538 ? -19.166 -42.056 71.211 1.00 37.19 538 GLN A CA 1
ATOM 4494 C C . GLN A 1 538 ? -18.074 -42.981 70.605 1.00 37.19 538 GLN A C 1
ATOM 4496 O O . GLN A 1 538 ? -18.143 -44.193 70.751 1.00 37.19 538 GLN A O 1
ATOM 4501 N N . ARG A 1 539 ? -16.955 -42.332 70.218 1.00 37.72 539 ARG A N 1
ATOM 4502 C CA . ARG A 1 539 ? -15.558 -42.574 70.684 1.00 37.72 539 ARG A CA 1
ATOM 4503 C C . ARG A 1 539 ? -14.607 -43.631 70.046 1.00 37.72 539 ARG A C 1
ATOM 4505 O O . ARG A 1 539 ? -14.930 -44.803 69.955 1.00 37.72 539 ARG A O 1
ATOM 4512 N N . ILE A 1 540 ? -13.338 -43.169 69.939 1.00 38.50 540 ILE A N 1
ATOM 4513 C CA . ILE A 1 540 ? -12.021 -43.859 70.119 1.00 38.50 540 ILE A CA 1
ATOM 4514 C C . ILE A 1 540 ? -11.299 -44.438 68.861 1.00 38.50 540 ILE A C 1
ATOM 4516 O O . ILE A 1 540 ? -11.908 -44.603 67.814 1.00 38.50 540 ILE A O 1
ATOM 4520 N N . GLU A 1 541 ? -9.966 -44.632 68.997 1.00 33.38 541 GLU A N 1
ATOM 4521 C CA . GLU A 1 541 ? -8.933 -45.179 68.060 1.00 33.38 541 GLU A CA 1
ATOM 4522 C C . GLU A 1 541 ? -8.455 -44.246 66.910 1.00 33.38 541 GLU A C 1
ATOM 4524 O O . GLU A 1 541 ? -9.179 -44.036 65.947 1.00 33.38 541 GLU A O 1
ATOM 4529 N N . ALA A 1 542 ? -7.286 -43.569 66.874 1.00 31.42 542 ALA A N 1
ATOM 4530 C CA . ALA A 1 542 ? -6.061 -43.405 67.700 1.00 31.42 542 ALA A CA 1
ATOM 4531 C C . ALA A 1 542 ? -4.759 -44.157 67.274 1.00 31.42 542 ALA A C 1
ATOM 4533 O O . ALA A 1 542 ? -4.711 -45.378 67.332 1.00 31.42 542 ALA A O 1
ATOM 4534 N N . LEU A 1 543 ? -3.665 -43.385 67.040 1.00 31.69 543 LEU A N 1
ATOM 4535 C CA . LEU A 1 543 ? -2.238 -43.790 66.827 1.00 31.69 543 LEU A CA 1
ATOM 4536 C C . LEU A 1 543 ? -1.941 -44.518 65.476 1.00 31.69 543 LEU A C 1
ATOM 4538 O O . LEU A 1 543 ? -2.829 -45.163 64.949 1.00 31.69 543 LEU A O 1
ATOM 4542 N N . GLN A 1 544 ? -0.766 -44.508 64.808 1.00 35.12 544 GLN A N 1
ATOM 4543 C CA . GLN A 1 544 ? 0.533 -43.778 64.847 1.00 35.12 544 GLN A CA 1
ATOM 4544 C C . GLN A 1 544 ? 1.288 -44.029 63.488 1.00 35.12 544 GLN A C 1
ATOM 4546 O O . GLN A 1 544 ? 0.666 -44.487 62.535 1.00 35.12 544 GLN A O 1
ATOM 4551 N N . ARG A 1 545 ? 2.618 -43.844 63.366 1.00 30.34 545 ARG A N 1
ATOM 4552 C CA . ARG A 1 545 ? 3.361 -42.634 62.917 1.00 30.34 545 ARG A CA 1
ATOM 4553 C C . ARG A 1 545 ? 4.818 -43.031 62.515 1.00 30.34 545 ARG A C 1
ATOM 4555 O O . ARG A 1 545 ? 5.216 -44.147 62.822 1.00 30.34 545 ARG A O 1
ATOM 4562 N N . ASP A 1 546 ? 5.600 -42.101 61.936 1.00 29.61 546 ASP A N 1
ATOM 4563 C CA . ASP A 1 546 ? 7.096 -42.069 61.879 1.00 29.61 546 ASP A CA 1
ATOM 4564 C C . ASP A 1 546 ? 7.858 -43.156 61.035 1.00 29.61 546 ASP A C 1
ATOM 4566 O O . ASP A 1 546 ? 7.291 -44.202 60.751 1.00 29.61 546 ASP A O 1
ATOM 4570 N N . LEU A 1 547 ? 9.147 -43.056 60.601 1.00 29.11 547 LEU A N 1
ATOM 4571 C CA . LEU A 1 547 ? 9.994 -41.942 60.067 1.00 29.11 547 LEU A CA 1
ATOM 4572 C C . LEU A 1 547 ? 11.381 -42.427 59.454 1.00 29.11 547 LEU A C 1
ATOM 4574 O O . LEU A 1 547 ? 12.138 -43.091 60.146 1.00 29.11 547 LEU A O 1
ATOM 4578 N N . LEU A 1 548 ? 11.741 -42.020 58.208 1.00 29.94 548 LEU A N 1
ATOM 4579 C CA . LEU A 1 548 ? 13.086 -41.783 57.540 1.00 29.94 548 LEU A CA 1
ATOM 4580 C C . LEU A 1 548 ? 14.319 -42.782 57.412 1.00 29.94 548 LEU A C 1
ATOM 4582 O O . LEU A 1 548 ? 15.013 -43.048 58.383 1.00 29.94 548 LEU A O 1
ATOM 4586 N N . ALA A 1 549 ? 14.753 -43.024 56.139 1.00 33.62 549 ALA A N 1
ATOM 4587 C CA . ALA A 1 549 ? 16.072 -42.707 55.455 1.00 33.62 549 ALA A CA 1
ATOM 4588 C C . ALA A 1 549 ? 17.416 -43.559 55.455 1.00 33.62 549 ALA A C 1
ATOM 4590 O O . ALA A 1 549 ? 17.698 -44.318 56.376 1.00 33.62 549 ALA A O 1
ATOM 4591 N N . SER A 1 550 ? 18.291 -43.285 54.426 1.00 27.41 550 SER A N 1
ATOM 4592 C CA . SER A 1 550 ? 19.756 -43.618 54.145 1.00 27.41 550 SER A CA 1
ATOM 4593 C C . SER A 1 550 ? 20.139 -44.814 53.189 1.00 27.41 550 SER A C 1
ATOM 4595 O O . SER A 1 550 ? 19.289 -45.676 53.006 1.00 27.41 550 SER A O 1
ATOM 4597 N N . ALA A 1 551 ? 21.345 -45.007 52.557 1.00 30.81 551 ALA A N 1
ATOM 4598 C CA . ALA A 1 551 ? 22.413 -44.155 51.907 1.00 30.81 551 ALA A CA 1
ATOM 4599 C C . ALA A 1 551 ? 23.592 -44.972 51.197 1.00 30.81 551 ALA A C 1
ATOM 4601 O O . ALA A 1 551 ? 23.745 -46.149 51.504 1.00 30.81 551 ALA A O 1
ATOM 4602 N N . SER A 1 552 ? 24.482 -44.331 50.370 1.00 28.02 552 SER A N 1
ATOM 4603 C CA . SER A 1 552 ? 25.967 -44.601 50.115 1.00 28.02 552 SER A CA 1
ATOM 4604 C C . SER A 1 552 ? 26.595 -45.136 48.749 1.00 28.02 552 SER A C 1
ATOM 4606 O O . SER A 1 552 ? 26.163 -46.172 48.259 1.00 28.02 552 SER A O 1
ATOM 4608 N N . CYS A 1 553 ? 27.702 -44.485 48.251 1.00 30.02 553 CYS A N 1
ATOM 4609 C CA . CYS A 1 553 ? 28.877 -44.873 47.345 1.00 30.02 553 CYS A CA 1
ATOM 4610 C C . CYS A 1 553 ? 28.723 -45.469 45.881 1.00 30.02 553 CYS A C 1
ATOM 4612 O O . CYS A 1 553 ? 27.612 -45.837 45.530 1.00 30.02 553 CYS A O 1
ATOM 4614 N N . GLU A 1 554 ? 29.716 -45.697 44.950 1.00 29.19 554 GLU A N 1
ATOM 4615 C CA . GLU A 1 554 ? 31.030 -45.124 44.410 1.00 29.19 554 GLU A CA 1
ATOM 4616 C C . GLU A 1 554 ? 31.586 -45.985 43.182 1.00 29.19 554 GLU A C 1
ATOM 4618 O O . GLU A 1 554 ? 30.959 -47.006 42.917 1.00 29.19 554 GLU A O 1
ATOM 4623 N N . SER A 1 555 ? 32.710 -45.808 42.405 1.00 30.83 555 SER A N 1
ATOM 4624 C CA . SER A 1 555 ? 33.545 -44.687 41.820 1.00 30.83 555 SER A CA 1
ATOM 4625 C C . SER A 1 555 ? 34.661 -45.146 40.767 1.00 30.83 555 SER A C 1
ATOM 4627 O O . SER A 1 555 ? 34.819 -46.336 40.513 1.00 30.83 555 SER A O 1
ATOM 4629 N N . GLU A 1 556 ? 35.436 -44.206 40.150 1.00 36.50 556 GLU A N 1
ATOM 4630 C CA . GLU A 1 556 ? 36.757 -44.283 39.387 1.00 36.50 556 GLU A CA 1
ATOM 4631 C C . GLU A 1 556 ? 36.959 -44.768 37.876 1.00 36.50 556 GLU A C 1
ATOM 4633 O O . GLU A 1 556 ? 35.999 -44.789 37.109 1.00 36.50 556 GLU A O 1
ATOM 4638 N N . ARG A 1 557 ? 38.226 -44.881 37.340 1.00 30.02 557 ARG A N 1
ATOM 4639 C CA . ARG A 1 557 ? 38.698 -44.303 36.010 1.00 30.02 557 ARG A CA 1
ATOM 4640 C C . ARG A 1 557 ? 39.842 -44.964 35.109 1.00 30.02 557 ARG A C 1
ATOM 4642 O O . ARG A 1 557 ? 40.788 -45.532 35.628 1.00 30.02 557 ARG A O 1
ATOM 4649 N N . LYS A 1 558 ? 39.874 -44.612 33.779 1.00 37.91 558 LYS A N 1
ATOM 4650 C CA . LYS A 1 558 ? 40.990 -44.202 32.793 1.00 37.91 558 LYS A CA 1
ATOM 4651 C C . LYS A 1 558 ? 42.201 -45.074 32.219 1.00 37.91 558 LYS A C 1
ATOM 4653 O O . LYS A 1 558 ? 43.159 -45.339 32.923 1.00 37.91 558 LYS A O 1
ATOM 4658 N N . LYS A 1 559 ? 42.294 -45.149 30.852 1.00 38.75 559 LYS A N 1
ATOM 4659 C CA . LYS A 1 559 ? 43.384 -44.815 29.817 1.00 38.75 559 LYS A CA 1
ATOM 4660 C C . LYS A 1 559 ? 44.827 -45.466 29.606 1.00 38.75 559 LYS A C 1
ATOM 4662 O O . LYS A 1 559 ? 45.743 -45.167 30.355 1.00 38.75 559 LYS A O 1
ATOM 4667 N N . VAL A 1 560 ? 45.072 -46.021 28.378 1.00 37.31 560 VAL A N 1
ATOM 4668 C CA . VAL A 1 560 ? 46.123 -45.768 27.282 1.00 37.31 560 VAL A CA 1
ATOM 4669 C C . VAL A 1 560 ? 47.691 -45.883 27.436 1.00 37.31 560 VAL A C 1
ATOM 4671 O O . VAL A 1 560 ? 48.262 -45.160 28.246 1.00 37.31 560 VAL A O 1
ATOM 4674 N N . LYS A 1 561 ? 48.420 -46.557 26.477 1.00 31.02 561 LYS A N 1
ATOM 4675 C CA . LYS A 1 561 ? 49.797 -46.186 25.935 1.00 31.02 561 LYS A CA 1
ATOM 4676 C C . LYS A 1 561 ? 50.292 -46.894 24.610 1.00 31.02 561 LYS A C 1
ATOM 4678 O O . LYS A 1 561 ? 49.478 -47.538 23.961 1.00 31.02 561 LYS A O 1
ATOM 4683 N N . LYS A 1 562 ? 51.565 -46.694 24.152 1.00 37.22 562 LYS A N 1
ATOM 4684 C CA . LYS A 1 562 ? 52.168 -46.999 22.794 1.00 37.22 562 LYS A CA 1
ATOM 4685 C C . LYS A 1 562 ? 53.603 -47.647 22.799 1.00 37.22 562 LYS A C 1
ATOM 4687 O O . LYS A 1 562 ? 54.276 -47.509 23.814 1.00 37.22 562 LYS A O 1
ATOM 4692 N N . LEU A 1 563 ? 54.105 -48.062 21.598 1.00 33.25 563 LEU A N 1
ATOM 4693 C CA . LEU A 1 563 ? 55.418 -47.722 20.919 1.00 33.25 563 LEU A CA 1
ATOM 4694 C C . LEU A 1 563 ? 56.599 -48.755 20.754 1.00 33.25 563 LEU A C 1
ATOM 4696 O O . LEU A 1 563 ? 56.866 -49.538 21.655 1.00 33.25 563 LEU A O 1
ATOM 4700 N N . VAL A 1 564 ? 57.371 -48.584 19.645 1.00 32.31 564 VAL A N 1
ATOM 4701 C CA . VAL A 1 564 ? 58.797 -48.963 19.325 1.00 32.31 564 VAL A CA 1
ATOM 4702 C C . VAL A 1 564 ? 59.140 -50.271 18.548 1.00 32.31 564 VAL A C 1
ATOM 4704 O O . VAL A 1 564 ? 58.454 -51.282 18.625 1.00 32.31 564 VAL A O 1
ATOM 4707 N N . GLU A 1 565 ? 60.243 -50.195 17.776 1.00 40.12 565 GLU A N 1
ATOM 4708 C CA . GLU A 1 565 ? 60.909 -51.192 16.897 1.00 40.12 565 GLU A CA 1
ATOM 4709 C C . GLU A 1 565 ? 62.460 -51.111 17.116 1.00 40.12 565 GLU A C 1
ATOM 4711 O O . GLU A 1 565 ? 62.885 -50.388 18.011 1.00 40.12 565 GLU A O 1
ATOM 4716 N N . SER A 1 566 ? 63.437 -51.701 16.398 1.00 40.97 566 SER A N 1
ATOM 4717 C CA . SER A 1 566 ? 63.595 -52.607 15.227 1.00 40.97 566 SER A CA 1
ATOM 4718 C C . SER A 1 566 ? 65.019 -53.245 15.302 1.00 40.97 566 SER A C 1
ATOM 4720 O O . SER A 1 566 ? 65.778 -52.904 16.215 1.00 40.97 566 SER A O 1
ATOM 4722 N N . LYS A 1 567 ? 65.464 -54.107 14.354 1.00 34.00 567 LYS A N 1
ATOM 4723 C CA . LYS A 1 567 ? 66.919 -54.379 14.166 1.00 34.00 567 LYS A CA 1
ATOM 4724 C C . LYS A 1 567 ? 67.357 -54.863 12.768 1.00 34.00 567 LYS A C 1
ATOM 4726 O O . LYS A 1 567 ? 66.563 -55.366 11.981 1.00 34.00 567 LYS A O 1
ATOM 4731 N N . ARG A 1 568 ? 68.651 -54.662 12.475 1.00 30.64 568 ARG A N 1
ATOM 4732 C CA . ARG A 1 568 ? 69.386 -54.838 11.197 1.00 30.64 568 ARG A CA 1
ATOM 4733 C C . ARG A 1 568 ? 70.901 -55.012 11.540 1.00 30.64 568 ARG A C 1
ATOM 4735 O O . ARG A 1 568 ? 71.240 -54.808 12.706 1.00 30.64 568 ARG A O 1
ATOM 4742 N N . PRO A 1 569 ? 71.826 -55.185 10.572 1.00 54.25 569 PRO A N 1
ATOM 4743 C CA . PRO A 1 569 ? 72.261 -56.414 9.882 1.00 54.25 569 PRO A CA 1
ATOM 4744 C C . PRO A 1 569 ? 73.716 -56.820 10.281 1.00 54.25 569 PRO A C 1
ATOM 4746 O O . PRO A 1 569 ? 74.124 -56.528 11.397 1.00 54.25 569 PRO A O 1
ATOM 4749 N N . VAL A 1 570 ? 74.487 -57.378 9.321 1.00 32.69 570 VAL A N 1
ATOM 4750 C CA . VAL A 1 570 ? 75.973 -57.417 9.152 1.00 32.69 570 VAL A CA 1
ATOM 4751 C C . VAL A 1 570 ? 76.579 -58.830 9.147 1.00 32.69 570 VAL A C 1
ATOM 4753 O O . VAL A 1 570 ? 76.787 -59.406 10.202 1.00 32.69 570 VAL A O 1
ATOM 4756 N N . GLU A 1 571 ? 76.908 -59.318 7.940 1.00 42.81 571 GLU A N 1
ATOM 4757 C CA . GLU A 1 571 ? 77.951 -60.313 7.581 1.00 42.81 571 GLU A CA 1
ATOM 4758 C C . GLU A 1 571 ? 77.891 -60.519 6.039 1.00 42.81 571 GLU A C 1
ATOM 4760 O O . GLU A 1 571 ? 77.221 -61.415 5.543 1.00 42.81 571 GLU A O 1
ATOM 4765 N N . LEU A 1 572 ? 78.428 -59.660 5.163 1.00 47.06 572 LEU A N 1
ATOM 4766 C CA . LEU A 1 572 ? 79.469 -58.629 5.280 1.00 47.06 572 LEU A CA 1
ATOM 4767 C C . LEU A 1 572 ? 80.895 -59.167 5.501 1.00 47.06 572 LEU A C 1
ATOM 4769 O O . LEU A 1 572 ? 81.690 -58.557 6.218 1.00 47.06 572 LEU A O 1
ATOM 4773 N N . ARG A 1 573 ? 81.226 -60.307 4.866 1.00 47.19 573 ARG A N 1
ATOM 4774 C CA . ARG A 1 573 ? 82.633 -60.663 4.559 1.00 47.19 573 ARG A CA 1
ATOM 4775 C C . ARG A 1 573 ? 82.878 -61.790 3.551 1.00 47.19 573 ARG A C 1
ATOM 4777 O O . ARG A 1 573 ? 83.948 -61.776 2.942 1.00 47.19 573 ARG A O 1
ATOM 4784 N N . LEU A 1 574 ? 81.913 -62.678 3.277 1.00 51.69 574 LEU A N 1
ATOM 4785 C CA . LEU A 1 574 ? 81.977 -63.558 2.087 1.00 51.69 574 LEU A CA 1
ATOM 4786 C C . LEU A 1 574 ? 82.109 -62.729 0.790 1.00 51.69 574 LEU A C 1
ATOM 4788 O O . LEU A 1 574 ? 82.718 -63.152 -0.192 1.00 51.69 574 LEU A O 1
ATOM 4792 N N . ASP A 1 575 ? 81.619 -61.492 0.856 1.00 51.41 575 ASP A N 1
ATOM 4793 C CA . ASP A 1 575 ? 81.802 -60.370 -0.049 1.00 51.41 575 ASP A CA 1
ATOM 4794 C C . ASP A 1 575 ? 83.150 -60.317 -0.785 1.00 51.41 575 ASP A C 1
ATOM 4796 O O . ASP A 1 575 ? 83.158 -59.858 -1.915 1.00 51.41 575 ASP A O 1
ATOM 4800 N N . GLN A 1 576 ? 84.302 -60.636 -0.173 1.00 53.12 576 GLN A N 1
ATOM 4801 C CA . GLN A 1 576 ? 85.620 -60.251 -0.727 1.00 53.12 576 GLN A CA 1
ATOM 4802 C C . GLN A 1 576 ? 85.990 -60.967 -2.039 1.00 53.12 576 GLN A C 1
ATOM 4804 O O . GLN A 1 576 ? 86.379 -60.291 -2.986 1.00 53.12 576 GLN A O 1
ATOM 4809 N N . GLU A 1 577 ? 85.793 -62.284 -2.132 1.00 52.12 577 GLU A N 1
ATOM 4810 C CA . GLU A 1 577 ? 86.107 -63.056 -3.351 1.00 52.12 577 GLU A CA 1
ATOM 4811 C C . GLU A 1 577 ? 84.872 -63.365 -4.202 1.00 52.12 577 GLU A C 1
ATOM 4813 O O . GLU A 1 577 ? 84.979 -63.519 -5.420 1.00 52.12 577 GLU A O 1
ATOM 4818 N N . MET A 1 578 ? 83.669 -63.316 -3.609 1.00 55.88 578 MET A N 1
ATOM 4819 C CA . MET A 1 578 ? 82.472 -63.120 -4.424 1.00 55.88 578 MET A CA 1
ATOM 4820 C C . MET A 1 578 ? 82.590 -61.816 -5.220 1.00 55.88 578 MET A C 1
ATOM 4822 O O . MET A 1 578 ? 82.296 -61.851 -6.409 1.00 55.88 578 MET A O 1
ATOM 4826 N N . ARG A 1 579 ? 83.080 -60.708 -4.630 1.00 58.62 579 ARG A N 1
ATOM 4827 C CA . ARG A 1 579 ? 83.152 -59.385 -5.282 1.00 58.62 579 ARG A CA 1
ATOM 4828 C C . ARG A 1 579 ? 83.747 -59.432 -6.674 1.00 58.62 579 ARG A C 1
ATOM 4830 O O . ARG A 1 579 ? 83.067 -58.982 -7.572 1.00 58.62 579 ARG A O 1
ATOM 4837 N N . ARG A 1 580 ? 84.930 -60.006 -6.907 1.00 57.91 580 ARG A N 1
ATOM 4838 C CA . ARG A 1 580 ? 85.617 -59.810 -8.199 1.00 57.91 580 ARG A CA 1
ATOM 4839 C C . ARG A 1 580 ? 85.032 -60.605 -9.372 1.00 57.91 580 ARG A C 1
ATOM 4841 O O . ARG A 1 580 ? 85.046 -60.131 -10.506 1.00 57.91 580 ARG A O 1
ATOM 4848 N N . ASN A 1 581 ? 84.483 -61.794 -9.114 1.00 51.34 581 ASN A N 1
ATOM 4849 C CA . ASN A 1 581 ? 83.830 -62.607 -10.152 1.00 51.34 581 ASN A CA 1
ATOM 4850 C C . ASN A 1 581 ? 82.319 -62.330 -10.239 1.00 51.34 581 ASN A C 1
ATOM 4852 O O . ASN A 1 581 ? 81.737 -62.388 -11.326 1.00 51.34 581 ASN A O 1
ATOM 4856 N N . LEU A 1 582 ? 81.688 -61.912 -9.131 1.00 58.03 582 LEU A N 1
ATOM 4857 C CA . LEU A 1 582 ? 80.440 -61.172 -9.241 1.00 58.03 582 LEU A CA 1
ATOM 4858 C C . LEU A 1 582 ? 80.656 -59.805 -9.871 1.00 58.03 582 LEU A C 1
ATOM 4860 O O . LEU A 1 582 ? 79.701 -59.378 -10.450 1.00 58.03 582 LEU A O 1
ATOM 4864 N N . GLU A 1 583 ? 81.789 -59.111 -9.868 1.00 59.56 583 GLU A N 1
ATOM 4865 C CA . GLU A 1 583 ? 81.864 -57.744 -10.423 1.00 59.56 583 GLU A CA 1
ATOM 4866 C C . GLU A 1 583 ? 81.627 -57.761 -11.934 1.00 59.56 583 GLU A C 1
ATOM 4868 O O . GLU A 1 583 ? 80.784 -57.019 -12.424 1.00 59.56 583 GLU A O 1
ATOM 4873 N N . LEU A 1 584 ? 82.235 -58.701 -12.662 1.00 56.44 584 LEU A N 1
ATOM 4874 C CA . LEU A 1 584 ? 81.978 -58.877 -14.095 1.00 56.44 584 LEU A CA 1
ATOM 4875 C C . LEU A 1 584 ? 80.580 -59.458 -14.381 1.00 56.44 584 LEU A C 1
ATOM 4877 O O . LEU A 1 584 ? 79.914 -59.040 -15.332 1.00 56.44 584 LEU A O 1
ATOM 4881 N N . GLN A 1 585 ? 80.089 -60.393 -13.558 1.00 56.81 585 GLN A N 1
ATOM 4882 C CA . GLN A 1 585 ? 78.753 -60.969 -13.756 1.00 56.81 585 GLN A CA 1
ATOM 4883 C C . GLN A 1 585 ? 77.624 -60.040 -13.268 1.00 56.81 585 GLN A C 1
ATOM 4885 O O . GLN A 1 585 ? 76.542 -60.042 -13.847 1.00 56.81 585 GLN A O 1
ATOM 4890 N N . GLU A 1 586 ? 77.870 -59.236 -12.236 1.00 63.47 586 GLU A N 1
ATOM 4891 C CA . GLU A 1 586 ? 77.068 -58.120 -11.736 1.00 63.47 586 GLU A CA 1
ATOM 4892 C C . GLU A 1 586 ? 77.061 -57.069 -12.806 1.00 63.47 586 GLU A C 1
ATOM 4894 O O . GLU A 1 586 ? 75.962 -56.745 -13.194 1.00 63.47 586 GLU A O 1
ATOM 4899 N N . ASP A 1 587 ? 78.190 -56.586 -13.332 1.00 67.12 587 ASP A N 1
ATOM 4900 C CA . ASP A 1 587 ? 78.192 -55.545 -14.360 1.00 67.12 587 ASP A CA 1
ATOM 4901 C C . ASP A 1 587 ? 77.492 -56.008 -15.642 1.00 67.12 587 ASP A C 1
ATOM 4903 O O . ASP A 1 587 ? 76.674 -55.259 -16.173 1.00 67.12 587 ASP A O 1
ATOM 4907 N N . PHE A 1 588 ? 77.610 -57.276 -16.056 1.00 66.38 588 PHE A N 1
ATOM 4908 C CA . PHE A 1 588 ? 76.743 -57.812 -17.113 1.00 66.38 588 PHE A CA 1
ATOM 4909 C C . PHE A 1 588 ? 75.263 -57.882 -16.682 1.00 66.38 588 PHE A C 1
ATOM 4911 O O . PHE A 1 588 ? 74.373 -57.422 -17.399 1.00 66.38 588 PHE A O 1
ATOM 4918 N N . LYS A 1 589 ? 74.959 -58.368 -15.469 1.00 68.44 589 LYS A N 1
ATOM 4919 C CA . LYS A 1 589 ? 73.606 -58.333 -14.875 1.00 68.44 589 LYS A CA 1
ATOM 4920 C C . LYS A 1 589 ? 73.124 -56.909 -14.572 1.00 68.44 589 LYS A C 1
ATOM 4922 O O . LYS A 1 589 ? 71.939 -56.740 -14.332 1.00 68.44 589 LYS A O 1
ATOM 4927 N N . ARG A 1 590 ? 73.972 -55.883 -14.527 1.00 69.38 590 ARG A N 1
ATOM 4928 C CA . ARG A 1 590 ? 73.727 -54.506 -14.054 1.00 69.38 590 ARG A CA 1
ATOM 4929 C C . ARG A 1 590 ? 73.577 -53.607 -15.252 1.00 69.38 590 ARG A C 1
ATOM 4931 O O . ARG A 1 590 ? 72.642 -52.838 -15.234 1.00 69.38 590 ARG A O 1
ATOM 4938 N N . LEU A 1 591 ? 74.329 -53.817 -16.327 1.00 69.75 591 LEU A N 1
ATOM 4939 C CA . LEU A 1 591 ? 73.957 -53.400 -17.674 1.00 69.75 591 LEU A CA 1
ATOM 4940 C C . LEU A 1 591 ? 72.631 -54.058 -18.076 1.00 69.75 591 LEU A C 1
ATOM 4942 O O . LEU A 1 591 ? 71.720 -53.348 -18.471 1.00 69.75 591 LEU A O 1
ATOM 4946 N N . LYS A 1 592 ? 72.420 -55.365 -17.847 1.00 71.88 592 LYS A N 1
ATOM 4947 C CA . LYS A 1 592 ? 71.119 -56.014 -18.120 1.00 71.88 592 LYS A CA 1
ATOM 4948 C C . LYS A 1 592 ? 69.988 -55.539 -17.190 1.00 71.88 592 LYS A C 1
ATOM 4950 O O . LYS A 1 592 ? 68.863 -55.379 -17.654 1.00 71.88 592 LYS A O 1
ATOM 4955 N N . ARG A 1 593 ? 70.251 -55.251 -15.904 1.00 73.50 593 ARG A N 1
ATOM 4956 C CA . ARG A 1 593 ? 69.278 -54.641 -14.966 1.00 73.50 593 ARG A CA 1
ATOM 4957 C C . ARG A 1 593 ? 69.065 -53.154 -15.251 1.00 73.50 593 ARG A C 1
ATOM 4959 O O . ARG A 1 593 ? 67.951 -52.702 -15.047 1.00 73.50 593 ARG A O 1
ATOM 4966 N N . LEU A 1 594 ? 70.059 -52.398 -15.715 1.00 74.31 594 LEU A N 1
ATOM 4967 C CA . LEU A 1 594 ? 69.943 -50.984 -16.094 1.00 74.31 594 LEU A CA 1
ATOM 4968 C C . LEU A 1 594 ? 69.219 -50.854 -17.424 1.00 74.31 594 LEU A C 1
ATOM 4970 O O . LEU A 1 594 ? 68.298 -50.061 -17.491 1.00 74.31 594 LEU A O 1
ATOM 4974 N N . LEU A 1 595 ? 69.538 -51.680 -18.422 1.00 71.31 595 LEU A N 1
ATOM 4975 C CA . LEU A 1 595 ? 68.796 -51.781 -19.674 1.00 71.31 595 LEU A CA 1
ATOM 4976 C C . LEU A 1 595 ? 67.360 -52.231 -19.396 1.00 71.31 595 LEU A C 1
ATOM 4978 O O . LEU A 1 595 ? 66.435 -51.542 -19.786 1.00 71.31 595 LEU A O 1
ATOM 4982 N N . SER A 1 596 ? 67.137 -53.296 -18.616 1.00 69.38 596 SER A N 1
ATOM 4983 C CA . SER A 1 596 ? 65.773 -53.714 -18.259 1.00 69.38 596 SER A CA 1
ATOM 4984 C C . SER A 1 596 ? 65.032 -52.674 -17.405 1.00 69.38 596 SER A C 1
ATOM 4986 O O . SER A 1 596 ? 63.832 -52.504 -17.589 1.00 69.38 596 SER A O 1
ATOM 4988 N N . ARG A 1 597 ? 65.708 -51.924 -16.520 1.00 73.94 597 ARG A N 1
ATOM 4989 C CA . ARG A 1 597 ? 65.118 -50.780 -15.794 1.00 73.94 597 ARG A CA 1
ATOM 4990 C C . ARG A 1 597 ? 64.901 -49.566 -16.695 1.00 73.94 597 ARG A C 1
ATOM 4992 O O . ARG A 1 597 ? 63.959 -48.835 -16.438 1.00 73.94 597 ARG A O 1
ATOM 4999 N N . ALA A 1 598 ? 65.719 -49.350 -17.720 1.00 68.88 598 ALA A N 1
ATOM 5000 C CA . ALA A 1 598 ? 65.554 -48.289 -18.705 1.00 68.88 598 ALA A CA 1
ATOM 5001 C C . ALA A 1 598 ? 64.382 -48.627 -19.622 1.00 68.88 598 ALA A C 1
ATOM 5003 O O . ALA A 1 598 ? 63.437 -47.862 -19.653 1.00 68.88 598 ALA A O 1
ATOM 5004 N N . THR A 1 599 ? 64.346 -49.812 -20.235 1.00 67.56 599 THR A N 1
ATOM 5005 C CA . THR A 1 599 ? 63.203 -50.308 -21.014 1.00 67.56 599 THR A CA 1
ATOM 5006 C C . THR A 1 599 ? 61.922 -50.376 -20.180 1.00 67.56 599 THR A C 1
ATOM 5008 O O . THR A 1 599 ? 60.873 -50.021 -20.693 1.00 67.56 599 THR A O 1
ATOM 5011 N N . LYS A 1 600 ? 61.968 -50.768 -18.896 1.00 74.38 600 LYS A N 1
ATOM 5012 C CA . LYS A 1 600 ? 60.783 -50.703 -18.018 1.00 74.38 600 LYS A CA 1
ATOM 5013 C C . LYS A 1 600 ? 60.410 -49.280 -17.607 1.00 74.38 600 LYS A C 1
ATOM 5015 O O . LYS A 1 600 ? 59.230 -49.023 -17.455 1.00 74.38 600 LYS A O 1
ATOM 5020 N N . LYS A 1 601 ? 61.361 -48.356 -17.431 1.00 73.62 601 LYS A N 1
ATOM 5021 C CA . LYS A 1 601 ? 61.048 -46.935 -17.206 1.00 73.62 601 LYS A CA 1
ATOM 5022 C C . LYS A 1 601 ? 60.447 -46.305 -18.454 1.00 73.62 601 LYS A C 1
ATOM 5024 O O . LYS A 1 601 ? 59.435 -45.646 -18.327 1.00 73.62 601 LYS A O 1
ATOM 5029 N N . ILE A 1 602 ? 61.050 -46.532 -19.618 1.00 73.88 602 ILE A N 1
ATOM 5030 C CA . ILE A 1 602 ? 60.578 -46.087 -20.931 1.00 73.88 602 ILE A CA 1
ATOM 5031 C C . ILE A 1 602 ? 59.165 -46.618 -21.151 1.00 73.88 602 ILE A C 1
ATOM 5033 O O . ILE A 1 602 ? 58.271 -45.800 -21.274 1.00 73.88 602 ILE A O 1
ATOM 5037 N N . ARG A 1 603 ? 58.924 -47.928 -20.993 1.00 72.12 603 ARG A N 1
ATOM 5038 C CA . ARG A 1 603 ? 57.561 -48.480 -21.027 1.00 72.12 603 ARG A CA 1
ATOM 5039 C C . ARG A 1 603 ? 56.630 -47.857 -19.999 1.00 72.12 603 ARG A C 1
ATOM 5041 O O . ARG A 1 603 ? 55.550 -47.468 -20.376 1.00 72.12 603 ARG A O 1
ATOM 5048 N N . VAL A 1 604 ? 57.037 -47.662 -18.745 1.00 72.50 604 VAL A N 1
ATOM 5049 C CA . VAL A 1 604 ? 56.183 -46.992 -17.740 1.00 72.50 604 VAL A CA 1
ATOM 5050 C C . VAL A 1 604 ? 55.954 -45.502 -18.050 1.00 72.50 604 VAL A C 1
ATOM 5052 O O . VAL A 1 604 ? 54.961 -44.948 -17.591 1.00 72.50 604 VAL A O 1
ATOM 5055 N N . TYR A 1 605 ? 56.821 -44.841 -18.823 1.00 67.94 605 TYR A N 1
ATOM 5056 C CA . TYR A 1 605 ? 56.580 -43.494 -19.351 1.00 67.94 605 TYR A CA 1
ATOM 5057 C C . TYR A 1 605 ? 55.654 -43.533 -20.576 1.00 67.94 605 TYR A C 1
ATOM 5059 O O . TYR A 1 605 ? 54.702 -42.771 -20.594 1.00 67.94 605 TYR A O 1
ATOM 5067 N N . GLU A 1 606 ? 55.862 -44.445 -21.529 1.00 71.19 606 GLU A N 1
ATOM 5068 C CA . GLU A 1 606 ? 55.009 -44.672 -22.710 1.00 71.19 606 GLU A CA 1
ATOM 5069 C C . GLU A 1 606 ? 53.586 -45.106 -22.303 1.00 71.19 606 GLU A C 1
ATOM 5071 O O . GLU A 1 606 ? 52.600 -44.560 -22.787 1.00 71.19 606 GLU A O 1
ATOM 5076 N N . GLU A 1 607 ? 53.476 -46.044 -21.360 1.00 70.12 607 GLU A N 1
ATOM 5077 C CA . GLU A 1 607 ? 52.240 -46.531 -20.741 1.00 70.12 607 GLU A CA 1
ATOM 5078 C C . GLU A 1 607 ? 51.556 -45.395 -19.970 1.00 70.12 607 GLU A C 1
ATOM 5080 O O . GLU A 1 607 ? 50.371 -45.170 -20.186 1.00 70.12 607 GLU A O 1
ATOM 5085 N N . ARG A 1 608 ? 52.282 -44.609 -19.153 1.00 72.31 608 ARG A N 1
ATOM 5086 C CA . ARG A 1 608 ? 51.704 -43.422 -18.491 1.00 72.31 608 ARG A CA 1
ATOM 5087 C C . ARG A 1 608 ? 51.298 -42.325 -19.459 1.00 72.31 608 ARG A C 1
ATOM 5089 O O . ARG A 1 608 ? 50.345 -41.615 -19.164 1.00 72.31 608 ARG A O 1
ATOM 5096 N N . GLU A 1 609 ? 52.016 -42.125 -20.555 1.00 67.81 609 GLU A N 1
ATOM 5097 C CA . GLU A 1 609 ? 51.696 -41.096 -21.540 1.00 67.81 609 GLU A CA 1
ATOM 5098 C C . GLU A 1 609 ? 50.446 -41.497 -22.330 1.00 67.81 609 GLU A C 1
ATOM 5100 O O . GLU A 1 609 ? 49.511 -40.705 -22.413 1.00 67.81 609 GLU A O 1
ATOM 5105 N N . MET A 1 610 ? 50.359 -42.754 -22.775 1.00 71.00 610 MET A N 1
ATOM 5106 C CA . MET A 1 610 ? 49.147 -43.341 -23.359 1.00 71.00 610 MET A CA 1
ATOM 5107 C C . MET A 1 610 ? 47.962 -43.310 -22.385 1.00 71.00 610 MET A C 1
ATOM 5109 O O . MET A 1 610 ? 46.877 -42.875 -22.758 1.00 71.00 610 MET A O 1
ATOM 5113 N N . GLU A 1 611 ? 48.154 -43.717 -21.129 1.00 68.12 611 GLU A N 1
ATOM 5114 C CA . GLU A 1 611 ? 47.116 -43.712 -20.089 1.00 68.12 611 GLU A CA 1
ATOM 5115 C C . GLU A 1 611 ? 46.675 -42.280 -19.740 1.00 68.12 611 GLU A C 1
ATOM 5117 O O . GLU A 1 611 ? 45.483 -42.021 -19.601 1.00 68.12 611 GLU A O 1
ATOM 5122 N N . SER A 1 612 ? 47.600 -41.314 -19.700 1.00 71.25 612 SER A N 1
ATOM 5123 C CA . SER A 1 612 ? 47.273 -39.893 -19.505 1.00 71.25 612 SER A CA 1
ATOM 5124 C C . SER A 1 612 ? 46.525 -39.310 -20.704 1.00 71.25 612 SER A C 1
ATOM 5126 O O . SER A 1 612 ? 45.556 -38.582 -20.511 1.00 71.25 612 SER A O 1
ATOM 5128 N N . GLN A 1 613 ? 46.922 -39.638 -21.939 1.00 69.50 613 GLN A N 1
ATOM 5129 C CA . GLN A 1 613 ? 46.220 -39.202 -23.152 1.00 69.50 613 GLN A CA 1
ATOM 5130 C C . GLN A 1 613 ? 44.820 -39.828 -23.253 1.00 69.50 613 GLN A C 1
ATOM 5132 O O . GLN A 1 613 ? 43.865 -39.131 -23.595 1.00 69.50 613 GLN A O 1
ATOM 5137 N N . LEU A 1 614 ? 44.666 -41.110 -22.903 1.00 69.81 614 LEU A N 1
ATOM 5138 C CA . LEU A 1 614 ? 43.372 -41.795 -22.851 1.00 69.81 614 LEU A CA 1
ATOM 5139 C C . LEU A 1 614 ? 42.469 -41.228 -21.749 1.00 69.81 614 LEU A C 1
ATOM 5141 O O . LEU A 1 614 ? 41.295 -40.977 -22.016 1.00 69.81 614 LEU A O 1
ATOM 5145 N N . ASN A 1 615 ? 43.006 -40.951 -20.557 1.00 72.44 615 ASN A N 1
ATOM 5146 C CA . ASN A 1 615 ? 42.256 -40.316 -19.472 1.00 72.44 615 ASN A CA 1
ATOM 5147 C C . ASN A 1 615 ? 41.849 -38.881 -19.833 1.00 72.44 615 ASN A C 1
ATOM 5149 O O . ASN A 1 615 ? 40.681 -38.541 -19.684 1.00 72.44 615 ASN A O 1
ATOM 5153 N N . LEU A 1 616 ? 42.741 -38.071 -20.416 1.00 70.06 616 LEU A N 1
ATOM 5154 C CA . LEU A 1 616 ? 42.401 -36.737 -20.931 1.00 70.06 616 LEU A CA 1
ATOM 5155 C C . LEU A 1 616 ? 41.329 -36.799 -22.030 1.00 70.06 616 LEU A C 1
ATOM 5157 O O . LEU A 1 616 ? 40.414 -35.977 -22.044 1.00 70.06 616 LEU A O 1
ATOM 5161 N N . GLN A 1 617 ? 41.391 -37.783 -22.934 1.00 71.25 617 GLN A N 1
ATOM 5162 C CA . GLN A 1 617 ? 40.360 -37.975 -23.957 1.00 71.25 617 GLN A CA 1
ATOM 5163 C C . GLN A 1 617 ? 39.026 -38.450 -23.349 1.00 71.25 617 GLN A C 1
ATOM 5165 O O . GLN A 1 617 ? 37.963 -38.051 -23.827 1.00 71.25 617 GLN A O 1
ATOM 5170 N N . GLY A 1 618 ? 39.068 -39.277 -22.301 1.00 74.69 618 GLY A N 1
ATOM 5171 C CA . GLY A 1 618 ? 37.906 -39.728 -21.534 1.00 74.69 618 GLY A CA 1
ATOM 5172 C C . GLY A 1 618 ? 37.240 -38.588 -20.764 1.00 74.69 618 GLY A C 1
ATOM 5173 O O . GLY A 1 618 ? 36.043 -38.369 -20.925 1.00 74.69 618 GLY A O 1
ATOM 5174 N N . GLU A 1 619 ? 38.016 -37.802 -20.015 1.00 77.12 619 GLU A N 1
ATOM 5175 C CA . GLU A 1 619 ? 37.554 -36.593 -19.326 1.00 77.12 619 GLU A CA 1
ATOM 5176 C C . GLU A 1 619 ? 36.945 -35.583 -20.299 1.00 77.12 619 GLU A C 1
ATOM 5178 O O . GLU A 1 619 ? 35.863 -35.068 -20.037 1.00 77.12 619 GLU A O 1
ATOM 5183 N N . MET A 1 620 ? 37.597 -35.319 -21.438 1.00 73.75 620 MET A N 1
ATOM 5184 C CA . MET A 1 620 ? 37.038 -34.446 -22.474 1.00 73.75 620 MET A CA 1
ATOM 5185 C C . MET A 1 620 ? 35.681 -34.968 -22.958 1.00 73.75 620 MET A C 1
ATOM 5187 O O . MET A 1 620 ? 34.720 -34.204 -22.998 1.00 73.75 620 MET A O 1
ATOM 5191 N N . LYS A 1 621 ? 35.566 -36.265 -23.275 1.00 82.06 621 LYS A N 1
ATOM 5192 C CA . LYS A 1 621 ? 34.293 -36.885 -23.687 1.00 82.06 621 LYS A CA 1
ATOM 5193 C C . LYS A 1 621 ? 33.219 -36.797 -22.594 1.00 82.06 621 LYS A C 1
ATOM 5195 O O . LYS A 1 621 ? 32.074 -36.502 -22.924 1.00 82.06 621 LYS A O 1
ATOM 5200 N N . SER A 1 622 ? 33.585 -36.985 -21.323 1.00 80.38 622 SER A N 1
ATOM 5201 C CA . SER A 1 622 ? 32.676 -36.823 -20.179 1.00 80.38 622 SER A CA 1
ATOM 5202 C C . SER A 1 622 ? 32.158 -35.387 -20.096 1.00 80.38 622 SER A C 1
ATOM 5204 O O . SER A 1 622 ? 30.956 -35.169 -20.223 1.00 80.38 622 SER A O 1
ATOM 5206 N N . ARG A 1 623 ? 33.057 -34.393 -20.060 1.00 81.25 623 ARG A N 1
ATOM 5207 C CA . ARG A 1 623 ? 32.705 -32.962 -20.012 1.00 81.25 623 ARG A CA 1
ATOM 5208 C C . ARG A 1 623 ? 31.857 -32.522 -21.211 1.00 81.25 623 ARG A C 1
ATOM 5210 O O . ARG A 1 623 ? 30.936 -31.730 -21.040 1.00 81.25 623 ARG A O 1
ATOM 5217 N N . TYR A 1 624 ? 32.117 -33.044 -22.415 1.00 79.31 624 TYR A N 1
ATOM 5218 C CA . TYR A 1 624 ? 31.253 -32.802 -23.579 1.00 79.31 624 TYR A CA 1
ATOM 5219 C C . TYR A 1 624 ? 29.855 -33.418 -23.399 1.00 79.31 624 TYR A C 1
ATOM 5221 O O . TYR A 1 624 ? 28.867 -32.755 -23.705 1.00 79.31 624 TYR A O 1
ATOM 5229 N N . SER A 1 625 ? 29.746 -34.641 -22.872 1.00 84.50 625 SER A N 1
ATOM 5230 C CA . SER A 1 625 ? 28.454 -35.292 -22.599 1.00 84.50 625 SER A CA 1
ATOM 5231 C C . SER A 1 625 ? 27.666 -34.593 -21.483 1.00 84.50 625 SER A C 1
ATOM 5233 O O . SER A 1 625 ? 26.450 -34.432 -21.589 1.00 84.50 625 SER A O 1
ATOM 5235 N N . GLU A 1 626 ? 28.349 -34.143 -20.430 1.00 86.25 626 GLU A N 1
ATOM 5236 C CA . GLU A 1 626 ? 27.794 -33.343 -19.333 1.00 86.25 626 GLU A CA 1
ATOM 5237 C C . GLU A 1 626 ? 27.284 -31.990 -19.850 1.00 86.25 626 GLU A C 1
ATOM 5239 O O . GLU A 1 626 ? 26.142 -31.620 -19.588 1.00 86.25 626 GLU A O 1
ATOM 5244 N N . MET A 1 627 ? 28.085 -31.289 -20.662 1.00 86.75 627 MET A N 1
ATOM 5245 C CA . MET A 1 627 ? 27.710 -30.008 -21.266 1.00 86.75 627 MET A CA 1
ATOM 5246 C C . MET A 1 627 ? 26.525 -30.139 -22.235 1.00 86.75 627 MET A C 1
ATOM 5248 O O . MET A 1 627 ? 25.645 -29.283 -22.221 1.00 86.75 627 MET A O 1
ATOM 5252 N N . VAL A 1 628 ? 26.455 -31.205 -23.041 1.00 88.69 628 VAL A N 1
ATOM 5253 C CA . VAL A 1 628 ? 25.281 -31.485 -23.892 1.00 88.69 628 VAL A CA 1
ATOM 5254 C C . VAL A 1 628 ? 24.040 -31.750 -23.035 1.00 88.69 628 VAL A C 1
ATOM 5256 O O . VAL A 1 628 ? 22.993 -31.156 -23.284 1.00 88.69 628 VAL A O 1
ATOM 5259 N N . SER A 1 629 ? 24.166 -32.560 -21.980 1.00 89.62 629 SER A N 1
ATOM 5260 C CA . SER A 1 629 ? 23.060 -32.857 -21.055 1.00 89.62 629 SER A CA 1
ATOM 5261 C C . SER A 1 629 ? 22.539 -31.597 -20.352 1.00 89.62 629 SER A C 1
ATOM 5263 O O . SER A 1 629 ? 21.331 -31.415 -20.209 1.00 89.62 629 SER A O 1
ATOM 5265 N N . GLU A 1 630 ? 23.437 -30.695 -19.950 1.00 87.50 630 GLU A N 1
ATOM 5266 C CA . GLU A 1 630 ? 23.091 -29.404 -19.349 1.00 87.50 630 GLU A CA 1
ATOM 5267 C C . GLU A 1 630 ? 22.449 -28.447 -20.367 1.00 87.50 630 GLU A C 1
ATOM 5269 O O . GLU A 1 630 ? 21.452 -27.799 -20.049 1.00 87.50 630 GLU A O 1
ATOM 5274 N N . VAL A 1 631 ? 22.939 -28.403 -21.613 1.00 87.81 631 VAL A N 1
ATOM 5275 C CA . VAL A 1 631 ? 22.314 -27.635 -22.705 1.00 87.81 631 VAL A CA 1
ATOM 5276 C C . VAL A 1 631 ? 20.897 -28.129 -22.994 1.00 87.81 631 VAL A C 1
ATOM 5278 O O . VAL A 1 631 ? 19.997 -27.305 -23.155 1.00 87.81 631 VAL A O 1
ATOM 5281 N N . ASP A 1 632 ? 20.653 -29.439 -23.007 1.00 89.25 632 ASP A N 1
ATOM 5282 C CA . ASP A 1 632 ? 19.310 -29.976 -23.239 1.00 89.25 632 ASP A CA 1
ATOM 5283 C C . ASP A 1 632 ? 18.388 -29.811 -22.018 1.00 89.25 632 ASP A C 1
ATOM 5285 O O . ASP A 1 632 ? 17.201 -29.520 -22.186 1.00 89.25 632 ASP A O 1
ATOM 5289 N N . ARG A 1 633 ? 18.925 -29.845 -20.790 1.00 91.44 633 ARG A N 1
ATOM 5290 C CA . ARG A 1 633 ? 18.194 -29.454 -19.570 1.00 91.44 633 ARG A CA 1
ATOM 5291 C C . ARG A 1 633 ? 17.778 -27.978 -19.602 1.00 91.44 633 ARG A C 1
ATOM 5293 O O . ARG A 1 633 ? 16.649 -27.644 -19.239 1.00 91.44 633 ARG A O 1
ATOM 5300 N N . LEU A 1 634 ? 18.666 -27.090 -20.054 1.00 90.12 634 LEU A N 1
ATOM 5301 C CA . LEU A 1 634 ? 18.365 -25.670 -20.251 1.00 90.12 634 LEU A CA 1
ATOM 5302 C C . LEU A 1 634 ? 17.348 -25.469 -21.386 1.00 90.12 634 LEU A C 1
ATOM 5304 O O . LEU A 1 634 ? 16.403 -24.703 -21.215 1.00 90.12 634 LEU A O 1
ATOM 5308 N N . ARG A 1 635 ? 17.472 -26.204 -22.500 1.00 91.56 635 ARG A N 1
ATOM 5309 C CA . ARG A 1 635 ? 16.522 -26.190 -23.627 1.00 91.56 635 ARG A CA 1
ATOM 5310 C C . ARG A 1 635 ? 15.112 -26.593 -23.188 1.00 91.56 635 ARG A C 1
ATOM 5312 O O . ARG A 1 635 ? 14.153 -25.907 -23.537 1.00 91.56 635 ARG A O 1
ATOM 5319 N N . ALA A 1 636 ? 14.987 -27.656 -22.391 1.00 89.88 636 ALA A N 1
ATOM 5320 C CA . ALA A 1 636 ? 13.714 -28.082 -21.813 1.00 89.88 636 ALA A CA 1
ATOM 5321 C C . ALA A 1 636 ? 13.104 -26.979 -20.932 1.00 89.88 636 ALA A C 1
ATOM 5323 O O . ALA A 1 636 ? 11.946 -26.607 -21.123 1.00 89.88 636 ALA A O 1
ATOM 5324 N N . LYS A 1 637 ? 13.906 -26.377 -20.042 1.00 90.69 637 LYS A N 1
ATOM 5325 C CA . LYS A 1 637 ? 13.441 -25.309 -19.146 1.00 90.69 637 LYS A CA 1
ATOM 5326 C C . LYS A 1 637 ? 13.073 -24.009 -19.874 1.00 90.69 637 LYS A C 1
ATOM 5328 O O . LYS A 1 637 ? 12.147 -23.321 -19.454 1.00 90.69 637 LYS A O 1
ATOM 5333 N N . VAL A 1 638 ? 13.732 -23.686 -20.989 1.00 90.62 638 VAL A N 1
ATOM 5334 C CA . VAL A 1 638 ? 13.296 -22.602 -21.889 1.00 90.62 638 VAL A CA 1
ATOM 5335 C C . VAL A 1 638 ? 11.921 -22.922 -22.485 1.00 90.62 638 VAL A C 1
ATOM 5337 O O . VAL A 1 638 ? 11.050 -22.060 -22.468 1.00 90.62 638 VAL A O 1
ATOM 5340 N N . GLY A 1 639 ? 11.683 -24.163 -22.926 1.00 91.19 639 GLY A N 1
ATOM 5341 C CA . GLY A 1 639 ? 10.370 -24.604 -23.412 1.00 91.19 639 GLY A CA 1
ATOM 5342 C C . GLY A 1 639 ? 9.256 -24.503 -22.359 1.00 91.19 639 GLY A C 1
ATOM 5343 O O . GLY A 1 639 ? 8.170 -24.006 -22.660 1.00 91.19 639 GLY A O 1
ATOM 5344 N N . GLU A 1 640 ? 9.533 -24.905 -21.115 1.00 92.69 640 GLU A N 1
ATOM 5345 C CA . GLU A 1 640 ? 8.614 -24.740 -19.976 1.00 92.69 640 GLU A CA 1
ATOM 5346 C C . GLU A 1 640 ? 8.267 -23.263 -19.731 1.00 92.69 640 GLU A C 1
ATOM 5348 O O . GLU A 1 640 ? 7.090 -22.913 -19.621 1.00 92.69 640 GLU A O 1
ATOM 5353 N N . LEU A 1 641 ? 9.278 -22.388 -19.697 1.00 91.06 641 LEU A N 1
ATOM 5354 C CA . LEU A 1 641 ? 9.101 -20.948 -19.489 1.00 91.06 641 LEU A CA 1
ATOM 5355 C C . LEU A 1 641 ? 8.343 -20.285 -20.648 1.00 91.06 641 LEU A C 1
ATOM 5357 O O . LEU A 1 641 ? 7.462 -19.465 -20.401 1.00 91.06 641 LEU A O 1
ATOM 5361 N N . SER A 1 642 ? 8.603 -20.673 -21.901 1.00 90.06 642 SER A N 1
ATOM 5362 C CA . SER A 1 642 ? 7.815 -20.216 -23.053 1.00 90.06 642 SER A CA 1
ATOM 5363 C C . SER A 1 642 ? 6.350 -20.657 -22.962 1.00 90.06 642 SER A C 1
ATOM 5365 O O . SER A 1 642 ? 5.462 -19.871 -23.285 1.00 90.06 642 SER A O 1
ATOM 5367 N N . GLN A 1 643 ? 6.067 -21.871 -22.473 1.00 93.44 643 GLN A N 1
ATOM 5368 C CA . GLN A 1 643 ? 4.687 -22.326 -22.276 1.00 93.44 643 GLN A CA 1
ATOM 5369 C C . GLN A 1 643 ? 3.992 -21.605 -21.105 1.00 93.44 643 GLN A C 1
ATOM 5371 O O . GLN A 1 643 ? 2.788 -21.359 -21.165 1.00 93.44 643 GLN A O 1
ATOM 5376 N N . GLN A 1 644 ? 4.720 -21.248 -20.042 1.00 89.94 644 GLN A N 1
ATOM 5377 C CA . GLN A 1 644 ? 4.188 -20.408 -18.962 1.00 89.94 644 GLN A CA 1
ATOM 5378 C C . GLN A 1 644 ? 3.892 -18.983 -19.452 1.00 89.94 644 GLN A C 1
ATOM 5380 O O . GLN A 1 644 ? 2.823 -18.453 -19.157 1.00 89.94 644 GLN A O 1
ATOM 5385 N N . LEU A 1 645 ? 4.784 -18.398 -20.258 1.00 92.31 645 LEU A N 1
ATOM 5386 C CA . LEU A 1 645 ? 4.599 -17.074 -20.852 1.00 92.31 645 LEU A CA 1
ATOM 5387 C C . LEU A 1 645 ? 3.387 -17.023 -21.798 1.00 92.31 645 LEU A C 1
ATOM 5389 O O . LEU A 1 645 ? 2.615 -16.074 -21.736 1.00 92.31 645 LEU A O 1
ATOM 5393 N N . ASP A 1 646 ? 3.170 -18.053 -22.620 1.00 91.38 646 ASP A N 1
ATOM 5394 C CA . ASP A 1 646 ? 1.977 -18.182 -23.473 1.00 91.38 646 ASP A CA 1
ATOM 5395 C C . ASP A 1 646 ? 0.673 -18.291 -22.652 1.00 91.38 646 ASP A C 1
ATOM 5397 O O . ASP A 1 646 ? -0.331 -17.655 -22.981 1.00 91.38 646 ASP A O 1
ATOM 5401 N N . LYS A 1 647 ? 0.690 -19.036 -21.536 1.00 90.12 647 LYS A N 1
ATOM 5402 C CA . LYS A 1 647 ? -0.457 -19.150 -20.616 1.00 90.12 647 LYS A CA 1
ATOM 5403 C C . LYS A 1 647 ? -0.793 -17.819 -19.939 1.00 90.12 647 LYS A C 1
ATOM 5405 O O . LYS A 1 647 ? -1.953 -17.412 -19.950 1.00 90.12 647 LYS A O 1
ATOM 5410 N N . GLU A 1 648 ? 0.199 -17.122 -19.389 1.00 86.44 648 GLU A N 1
ATOM 5411 C CA . GLU A 1 648 ? -0.022 -15.822 -18.741 1.00 86.44 648 GLU A CA 1
ATOM 5412 C C . GLU A 1 648 ? -0.295 -14.700 -19.761 1.00 86.44 648 GLU A C 1
ATOM 5414 O O . GLU A 1 648 ? -1.075 -13.799 -19.472 1.00 86.44 648 GLU A O 1
ATOM 5419 N N . SER A 1 649 ? 0.213 -14.788 -20.997 1.00 91.31 649 SER A N 1
ATOM 5420 C CA . SER A 1 649 ? -0.189 -13.899 -22.100 1.00 91.31 649 SER A CA 1
ATOM 5421 C C . SER A 1 649 ? -1.677 -14.055 -22.437 1.00 91.31 649 SER A C 1
ATOM 5423 O O . SER A 1 649 ? -2.398 -13.060 -22.525 1.00 91.31 649 SER A O 1
ATOM 5425 N N . LYS A 1 650 ? -2.176 -15.296 -22.538 1.00 92.81 650 LYS A N 1
ATOM 5426 C CA . LYS A 1 650 ? -3.610 -15.581 -22.737 1.00 92.81 650 LYS A CA 1
ATOM 5427 C C . LYS A 1 650 ? -4.467 -15.078 -21.578 1.00 92.81 650 LYS A C 1
ATOM 5429 O O . LYS A 1 650 ? -5.525 -14.502 -21.818 1.00 92.81 650 LYS A O 1
ATOM 5434 N N . ARG A 1 651 ? -3.983 -15.218 -20.343 1.00 93.94 651 ARG A N 1
ATOM 5435 C CA . ARG A 1 651 ? -4.626 -14.662 -19.147 1.00 93.94 651 ARG A CA 1
ATOM 5436 C C . ARG A 1 651 ? -4.651 -13.130 -19.149 1.00 93.94 651 ARG A C 1
ATOM 5438 O O . ARG A 1 651 ? -5.658 -12.541 -18.772 1.00 93.94 651 ARG A O 1
ATOM 5445 N N . CYS A 1 652 ? -3.575 -12.488 -19.604 1.00 85.56 652 CYS A N 1
ATOM 5446 C CA . CYS A 1 652 ? -3.495 -11.035 -19.743 1.00 85.56 652 CYS A CA 1
ATOM 5447 C C . CYS A 1 652 ? -4.543 -10.531 -20.745 1.00 85.56 652 CYS A C 1
ATOM 5449 O O . CYS A 1 652 ? -5.346 -9.674 -20.393 1.00 85.56 652 CYS A O 1
ATOM 5451 N N . MET A 1 653 ? -4.636 -11.149 -21.930 1.00 90.06 653 MET A N 1
ATOM 5452 C CA . MET A 1 653 ? -5.658 -10.810 -22.933 1.00 90.06 653 MET A CA 1
ATOM 5453 C C . MET A 1 653 ? -7.097 -11.010 -22.421 1.00 90.06 653 MET A C 1
ATOM 5455 O O . MET A 1 653 ? -7.974 -10.212 -22.740 1.00 90.06 653 MET A O 1
ATOM 5459 N N . GLN A 1 654 ? -7.351 -12.038 -21.601 1.00 91.12 654 GLN A N 1
ATOM 5460 C CA . GLN A 1 654 ? -8.656 -12.237 -20.951 1.00 91.12 654 GLN A CA 1
ATOM 5461 C C . GLN A 1 654 ? -8.981 -11.106 -19.962 1.00 91.12 654 GLN A C 1
ATOM 5463 O O . GLN A 1 654 ? -10.054 -10.513 -20.044 1.00 91.12 654 GLN A O 1
ATOM 5468 N N . LEU A 1 655 ? -8.039 -10.752 -19.083 1.00 89.06 655 LEU A N 1
ATOM 5469 C CA . LEU A 1 655 ? -8.208 -9.663 -18.115 1.00 89.06 655 LEU A CA 1
ATOM 5470 C C . LEU A 1 655 ? -8.299 -8.281 -18.786 1.00 89.06 655 LEU A C 1
ATOM 5472 O O . LEU A 1 655 ? -8.968 -7.390 -18.267 1.00 89.06 655 LEU A O 1
ATOM 5476 N N . GLU A 1 656 ? -7.653 -8.080 -19.936 1.00 87.31 656 GLU A N 1
ATOM 5477 C CA . GLU A 1 656 ? -7.796 -6.861 -20.739 1.00 87.31 656 GLU A CA 1
ATOM 5478 C C . GLU A 1 656 ? -9.177 -6.764 -21.398 1.00 87.31 656 GLU A C 1
ATOM 5480 O O . GLU A 1 656 ? -9.765 -5.682 -21.380 1.00 87.31 656 GLU A O 1
ATOM 5485 N N . ALA A 1 657 ? -9.736 -7.879 -21.881 1.00 90.69 657 ALA A N 1
ATOM 5486 C CA . ALA A 1 657 ? -11.105 -7.934 -22.393 1.00 90.69 657 ALA A CA 1
ATOM 5487 C C . ALA A 1 657 ? -12.149 -7.674 -21.289 1.00 90.69 657 ALA A C 1
ATOM 5489 O O . ALA A 1 657 ? -13.012 -6.816 -21.462 1.00 90.69 657 ALA A O 1
ATOM 5490 N N . GLU A 1 658 ? -12.032 -8.322 -20.122 1.00 92.94 658 GLU A N 1
ATOM 5491 C CA . GLU A 1 658 ? -12.897 -8.058 -18.955 1.00 92.94 658 GLU A CA 1
ATOM 5492 C C . GLU A 1 658 ? -12.806 -6.590 -18.497 1.00 92.94 658 GLU A C 1
ATOM 5494 O O . GLU A 1 658 ? -13.810 -5.945 -18.202 1.00 92.94 658 GLU A O 1
ATOM 5499 N N . LYS A 1 659 ? -11.597 -6.018 -18.488 1.00 86.94 659 LYS A N 1
ATOM 5500 C CA . LYS A 1 659 ? -11.355 -4.605 -18.161 1.00 86.94 659 LYS A CA 1
ATOM 5501 C C . LYS A 1 659 ? -11.922 -3.643 -19.209 1.00 86.94 659 LYS A C 1
ATOM 5503 O O . LYS A 1 659 ? -12.235 -2.505 -18.854 1.00 86.94 659 LYS A O 1
ATOM 5508 N N . GLN A 1 660 ? -12.029 -4.050 -20.474 1.00 88.88 660 GLN A N 1
ATOM 5509 C CA . GLN A 1 660 ? -12.697 -3.263 -21.506 1.00 88.88 660 GLN A CA 1
ATOM 5510 C C . GLN A 1 660 ? -14.222 -3.326 -21.345 1.00 88.88 660 GLN A C 1
ATOM 5512 O O . GLN A 1 660 ? -14.847 -2.271 -21.281 1.00 88.88 660 GLN A O 1
ATOM 5517 N N . ASP A 1 661 ? -14.801 -4.514 -21.165 1.00 92.44 661 ASP A N 1
ATOM 5518 C CA . ASP A 1 661 ? -16.238 -4.680 -20.908 1.00 92.44 661 ASP A CA 1
ATOM 5519 C C . ASP A 1 661 ? -16.685 -3.873 -19.672 1.00 92.44 661 ASP A C 1
ATOM 5521 O O . ASP A 1 661 ? -17.605 -3.059 -19.750 1.00 92.44 661 ASP A O 1
ATOM 5525 N N . LEU A 1 662 ? -15.940 -3.947 -18.562 1.00 91.25 662 LEU A N 1
ATOM 5526 C CA . LEU A 1 662 ? -16.197 -3.130 -17.368 1.00 91.25 662 LEU A CA 1
ATOM 5527 C C . LEU A 1 662 ? -16.084 -1.613 -17.618 1.00 91.25 662 LEU A C 1
ATOM 5529 O O . LEU A 1 662 ? -16.770 -0.832 -16.958 1.00 91.25 662 LEU A O 1
ATOM 5533 N N . ARG A 1 663 ? -15.249 -1.161 -18.563 1.00 89.56 663 ARG A N 1
ATOM 5534 C CA . ARG A 1 663 ? -15.186 0.258 -18.967 1.00 89.56 663 ARG A CA 1
ATOM 5535 C C . ARG A 1 663 ? -16.401 0.666 -19.794 1.00 89.56 663 ARG A C 1
ATOM 5537 O O . ARG A 1 663 ? -16.907 1.770 -19.603 1.00 89.56 663 ARG A O 1
ATOM 5544 N N . GLU A 1 664 ? -16.885 -0.206 -20.669 1.00 90.06 664 GLU A N 1
ATOM 5545 C CA . GLU A 1 664 ? -18.089 0.023 -21.472 1.00 90.06 664 GLU A CA 1
ATOM 5546 C C . GLU A 1 664 ? -19.349 0.018 -20.578 1.00 90.06 664 GLU A C 1
ATOM 5548 O O . GLU A 1 664 ? -20.176 0.931 -20.667 1.00 90.06 664 GLU A O 1
ATOM 5553 N N . GLN A 1 665 ? -19.429 -0.886 -19.592 1.00 90.56 665 GLN A N 1
ATOM 5554 C CA . GLN A 1 665 ? -20.438 -0.848 -18.522 1.00 90.56 665 GLN A CA 1
ATOM 5555 C C . GLN A 1 665 ? -20.388 0.463 -17.709 1.00 90.56 665 GLN A C 1
ATOM 5557 O O . GLN A 1 665 ? -21.420 1.094 -17.483 1.00 90.56 665 GLN A O 1
ATOM 5562 N N . LEU A 1 666 ? -19.201 0.932 -17.304 1.00 87.75 666 LEU A N 1
ATOM 5563 C CA . LEU A 1 666 ? -19.063 2.214 -16.596 1.00 87.75 666 LEU A CA 1
ATOM 5564 C C . LEU A 1 666 ? -19.453 3.416 -17.473 1.00 87.75 666 LEU A C 1
ATOM 5566 O O . LEU A 1 666 ? -20.031 4.376 -16.965 1.00 87.75 666 LEU A O 1
ATOM 5570 N N . SER A 1 667 ? -19.196 3.359 -18.783 1.00 88.81 667 SER A N 1
ATOM 5571 C CA . SER A 1 667 ? -19.602 4.405 -19.729 1.00 88.81 667 SER A CA 1
ATOM 5572 C C . SER A 1 667 ? -21.121 4.457 -19.937 1.00 88.81 667 SER A C 1
ATOM 5574 O O . SER A 1 667 ? -21.684 5.549 -20.005 1.00 88.81 667 SER A O 1
ATOM 5576 N N . THR A 1 668 ? -21.806 3.309 -19.998 1.00 90.31 668 THR A N 1
ATOM 5577 C CA . THR A 1 668 ? -23.282 3.272 -20.076 1.00 90.31 668 THR A CA 1
ATOM 5578 C C . THR A 1 668 ? -23.929 3.739 -18.771 1.00 90.31 668 THR A C 1
ATOM 5580 O O . THR A 1 668 ? -24.851 4.551 -18.807 1.00 90.31 668 THR A O 1
ATOM 5583 N N . LEU A 1 669 ? -23.389 3.350 -17.609 1.00 84.81 669 LEU A N 1
ATOM 5584 C CA . LEU A 1 669 ? -23.805 3.899 -16.312 1.00 84.81 669 LEU A CA 1
ATOM 5585 C C . LEU A 1 669 ? -23.607 5.421 -16.224 1.00 84.81 669 LEU A C 1
ATOM 5587 O O . LEU A 1 669 ? -24.458 6.108 -15.662 1.00 84.81 669 LEU A O 1
ATOM 5591 N N . HIS A 1 670 ? -22.530 5.967 -16.797 1.00 84.69 670 HIS A N 1
ATOM 5592 C CA . HIS A 1 670 ? -22.315 7.415 -16.836 1.00 84.69 67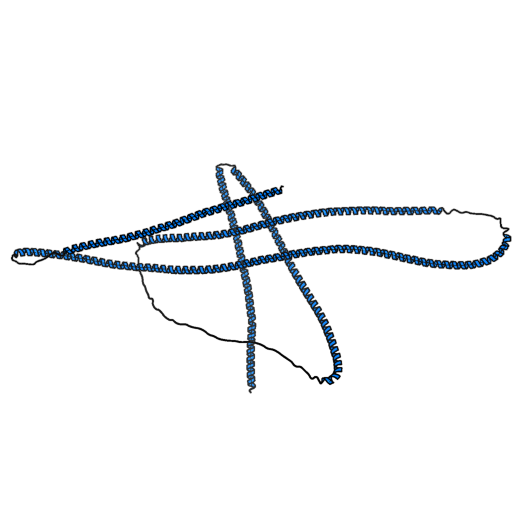0 HIS A CA 1
ATOM 5593 C C . HIS A 1 670 ? -23.367 8.134 -17.698 1.00 84.69 670 HIS A C 1
ATOM 5595 O O . HIS A 1 670 ? -23.955 9.111 -17.235 1.00 84.69 670 HIS A O 1
ATOM 5601 N N . GLY A 1 671 ? -23.677 7.605 -18.888 1.00 86.75 671 GLY A N 1
ATOM 5602 C CA . GLY A 1 671 ? -24.754 8.119 -19.744 1.00 86.75 671 GLY A CA 1
ATOM 5603 C C . GLY A 1 671 ? -26.122 8.099 -19.052 1.00 86.75 671 GLY A C 1
ATOM 5604 O O . GLY A 1 671 ? -26.804 9.121 -19.007 1.00 86.75 671 GLY A O 1
ATOM 5605 N N . ASN A 1 672 ? -26.472 6.982 -18.406 1.00 87.75 672 ASN A N 1
ATOM 5606 C CA . ASN A 1 672 ? -27.712 6.849 -17.633 1.00 87.75 672 ASN A CA 1
ATOM 5607 C C . ASN A 1 672 ? -27.792 7.882 -16.489 1.00 87.75 672 ASN A C 1
ATOM 5609 O O . ASN A 1 672 ? -28.852 8.450 -16.228 1.00 87.75 672 ASN A O 1
ATOM 5613 N N . CYS A 1 673 ? -26.670 8.167 -15.816 1.00 77.94 673 CYS A N 1
ATOM 5614 C CA . CYS A 1 673 ? -26.594 9.215 -14.797 1.00 77.94 673 CYS A CA 1
ATOM 5615 C C . CYS A 1 673 ? -26.793 10.624 -15.379 1.00 77.94 673 CYS A C 1
ATOM 5617 O O . CYS A 1 673 ? -27.464 11.441 -14.748 1.00 77.94 673 CYS A O 1
ATOM 5619 N N . GLU A 1 674 ? -26.274 10.923 -16.575 1.00 86.31 674 GLU A N 1
ATOM 5620 C CA . GLU A 1 674 ? -26.572 12.197 -17.239 1.00 86.31 674 GLU A CA 1
ATOM 5621 C C . GLU A 1 674 ? -28.053 12.329 -17.616 1.00 86.31 674 GLU A C 1
ATOM 5623 O O . GLU A 1 674 ? -28.620 13.413 -17.482 1.00 86.31 674 GLU A O 1
ATOM 5628 N N . GLU A 1 675 ? -28.690 11.263 -18.106 1.00 87.12 675 GLU A N 1
ATOM 5629 C CA . GLU A 1 675 ? -30.122 11.265 -18.440 1.00 87.12 675 GLU A CA 1
ATOM 5630 C C . GLU A 1 675 ? -30.997 11.469 -17.198 1.00 87.12 675 GLU A C 1
ATOM 5632 O O . GLU A 1 675 ? -31.932 12.275 -17.221 1.00 87.12 675 GLU A O 1
ATOM 5637 N N . LEU A 1 676 ? -30.638 10.833 -16.079 1.00 85.69 676 LEU A N 1
ATOM 5638 C CA . LEU A 1 676 ? -31.275 11.064 -14.783 1.00 85.69 676 LEU A CA 1
ATOM 5639 C C . LEU A 1 676 ? -31.085 12.506 -14.290 1.00 85.69 676 LEU A C 1
ATOM 5641 O O . LEU A 1 676 ? -32.041 13.099 -13.794 1.00 85.69 676 LEU A O 1
ATOM 5645 N N . GLU A 1 677 ? -29.902 13.109 -14.455 1.00 83.19 677 GLU A N 1
ATOM 5646 C CA . GLU A 1 677 ? -29.667 14.512 -14.079 1.00 83.19 677 GLU A CA 1
ATOM 5647 C C . GLU A 1 677 ? -30.444 15.487 -14.992 1.00 83.19 677 GLU A C 1
ATOM 5649 O O . GLU A 1 677 ? -31.014 16.463 -14.503 1.00 83.19 677 GLU A O 1
ATOM 5654 N N . LYS A 1 678 ? -30.567 15.190 -16.296 1.00 88.44 678 LYS A N 1
ATOM 5655 C CA . LYS A 1 678 ? -31.403 15.951 -17.250 1.00 88.44 678 LYS A CA 1
ATOM 5656 C C . LYS A 1 678 ? -32.890 15.886 -16.865 1.00 88.44 678 LYS A C 1
ATOM 5658 O O . LYS A 1 678 ? -33.533 16.929 -16.755 1.00 88.44 678 LYS A O 1
ATOM 5663 N N . SER A 1 679 ? -33.412 14.693 -16.568 1.00 88.75 679 SER A N 1
ATOM 5664 C CA . SER A 1 679 ? -34.793 14.476 -16.097 1.00 88.75 679 SER A CA 1
ATOM 5665 C C . SER A 1 679 ? -35.072 15.181 -14.757 1.00 88.75 679 SER A C 1
ATOM 5667 O O . SER A 1 679 ? -36.057 15.901 -14.598 1.00 88.75 679 SER A O 1
ATOM 5669 N N . LYS A 1 680 ? -34.137 15.089 -13.807 1.00 87.94 680 LYS A N 1
ATOM 5670 C CA . LYS A 1 680 ? -34.152 15.798 -12.516 1.00 87.94 680 LYS A CA 1
ATOM 5671 C C . LYS A 1 680 ? -34.160 17.325 -12.666 1.00 87.94 680 LYS A C 1
ATOM 5673 O O . LYS A 1 680 ? -34.772 18.005 -11.843 1.00 87.94 680 LYS A O 1
ATOM 5678 N N . CYS A 1 681 ? -33.519 17.880 -13.694 1.00 82.19 681 CYS A N 1
ATOM 5679 C CA . CYS A 1 681 ? -33.611 19.306 -14.018 1.00 82.19 681 CYS A CA 1
ATOM 5680 C C . CYS A 1 681 ? -34.972 19.681 -14.626 1.00 82.19 681 CYS A C 1
ATOM 5682 O O . CYS A 1 681 ? -35.562 20.664 -14.187 1.00 82.19 681 CYS A O 1
ATOM 5684 N N . GLN A 1 682 ? -35.522 18.870 -15.534 1.00 84.31 682 GLN A N 1
ATOM 5685 C CA . GLN A 1 682 ? -36.874 19.074 -16.078 1.00 84.31 682 GLN A CA 1
ATOM 5686 C C . GLN A 1 682 ? -37.940 19.048 -14.970 1.00 84.31 682 GLN A C 1
ATOM 5688 O O . GLN A 1 682 ? -38.766 19.953 -14.883 1.00 84.31 682 GLN A O 1
ATOM 5693 N N . LEU A 1 683 ? -37.870 18.081 -14.048 1.00 83.75 683 LEU A N 1
ATOM 5694 C CA . LEU A 1 683 ? -38.769 18.009 -12.890 1.00 83.75 683 LEU A CA 1
ATOM 5695 C C . LEU A 1 683 ? -38.643 19.230 -11.963 1.00 83.75 683 LEU A C 1
ATOM 5697 O O . LEU A 1 683 ? -39.649 19.686 -11.426 1.00 83.75 683 LEU A O 1
ATOM 5701 N N . LYS A 1 684 ? -37.442 19.804 -11.795 1.00 82.44 684 LYS A N 1
ATOM 5702 C CA . LYS A 1 684 ? -37.264 21.065 -11.051 1.00 82.44 684 LYS A CA 1
ATOM 5703 C C . LYS A 1 684 ? -37.909 22.256 -11.757 1.00 82.44 684 LYS A C 1
ATOM 5705 O O . LYS A 1 684 ? -38.465 23.110 -11.074 1.00 82.44 684 LYS A O 1
ATOM 5710 N N . GLU A 1 685 ? -37.851 22.322 -13.086 1.00 82.12 685 GLU A N 1
ATOM 5711 C CA . GLU A 1 685 ? -38.548 23.364 -13.845 1.00 82.12 685 GLU A CA 1
ATOM 5712 C C . GLU A 1 685 ? -40.070 23.221 -13.745 1.00 82.12 685 GLU A C 1
ATOM 5714 O O . GLU A 1 685 ? -40.746 24.223 -13.533 1.00 82.12 685 GLU A O 1
ATOM 5719 N N . GLU A 1 686 ? -40.619 22.006 -13.832 1.00 83.56 686 GLU A N 1
ATOM 5720 C CA . GLU A 1 686 ? -42.059 21.782 -13.629 1.00 83.56 686 GLU A CA 1
ATOM 5721 C C . GLU A 1 686 ? -42.499 22.115 -12.198 1.00 83.56 686 GLU A C 1
ATOM 5723 O O . GLU A 1 686 ? -43.499 22.806 -12.009 1.00 83.56 686 GLU A O 1
ATOM 5728 N N . VAL A 1 687 ? -41.717 21.736 -11.180 1.00 81.12 687 VAL A N 1
ATOM 5729 C CA . VAL A 1 687 ? -41.970 22.160 -9.792 1.00 81.12 687 VAL A CA 1
ATOM 5730 C C . VAL A 1 687 ? -41.921 23.686 -9.662 1.00 81.12 687 VAL A C 1
ATOM 5732 O O . VAL A 1 687 ? -42.802 24.254 -9.027 1.00 81.12 687 VAL A O 1
ATOM 5735 N N . ALA A 1 688 ? -40.970 24.374 -10.302 1.00 81.19 688 ALA A N 1
ATOM 5736 C CA . ALA A 1 688 ? -40.904 25.838 -10.282 1.00 81.19 688 ALA A CA 1
ATOM 5737 C C . ALA A 1 688 ? -42.087 26.508 -11.013 1.00 81.19 688 ALA A C 1
ATOM 5739 O O . ALA A 1 688 ? -42.596 27.524 -10.539 1.00 81.19 688 ALA A O 1
ATOM 5740 N N . LYS A 1 689 ? -42.573 25.932 -12.122 1.00 80.25 689 LYS A N 1
ATOM 5741 C CA . LYS A 1 689 ? -43.786 26.390 -12.830 1.00 80.25 689 LYS A CA 1
ATOM 5742 C C . LYS A 1 689 ? -45.032 26.214 -11.959 1.00 80.25 689 LYS A C 1
ATOM 5744 O O . LYS A 1 689 ? -45.843 27.133 -11.866 1.00 80.25 689 LYS A O 1
ATOM 5749 N N . LEU A 1 690 ? -45.162 25.075 -11.276 1.00 77.31 690 LEU A N 1
ATOM 5750 C CA . LEU A 1 690 ? -46.248 24.813 -10.325 1.00 77.31 690 LEU A CA 1
ATOM 5751 C C . LEU A 1 690 ? -46.181 25.745 -9.105 1.00 77.31 690 LEU A C 1
ATOM 5753 O O . LEU A 1 690 ? -47.213 26.261 -8.685 1.00 77.31 690 LEU A O 1
ATOM 5757 N N . GLN A 1 691 ? -44.980 26.021 -8.586 1.00 70.56 691 GLN A N 1
ATOM 5758 C CA . GLN A 1 691 ? -44.750 26.990 -7.511 1.00 70.56 691 GLN A CA 1
ATOM 5759 C C . GLN A 1 691 ? -45.200 28.399 -7.934 1.00 70.56 691 GLN A C 1
ATOM 5761 O O . GLN A 1 691 ? -45.982 29.030 -7.233 1.00 70.56 691 GLN A O 1
ATOM 5766 N N . HIS A 1 692 ? -44.809 28.854 -9.130 1.00 66.56 692 HIS A N 1
ATOM 5767 C CA . HIS A 1 692 ? -45.237 30.149 -9.667 1.00 66.56 692 HIS A CA 1
ATOM 5768 C C . HIS A 1 692 ? -46.757 30.203 -9.917 1.00 66.56 692 HIS A C 1
ATOM 5770 O O . HIS A 1 692 ? -47.381 31.242 -9.699 1.00 66.56 692 HIS A O 1
ATOM 5776 N N . HIS A 1 693 ? -47.383 29.102 -10.349 1.00 64.19 693 HIS A N 1
ATOM 5777 C CA . HIS A 1 693 ? -48.841 29.022 -10.490 1.00 64.19 693 HIS A CA 1
ATOM 5778 C C . HIS A 1 693 ? -49.576 29.100 -9.143 1.00 64.19 693 HIS A C 1
ATOM 5780 O O . HIS A 1 693 ? -50.621 29.746 -9.072 1.00 64.19 693 HIS A O 1
ATOM 5786 N N . LEU A 1 694 ? -49.021 28.500 -8.084 1.00 59.78 694 LEU A N 1
ATOM 5787 C CA . LEU A 1 694 ? -49.514 28.638 -6.709 1.00 59.78 694 LEU A CA 1
ATOM 5788 C C . LEU A 1 694 ? -49.382 30.086 -6.211 1.00 59.78 694 LEU A C 1
ATOM 5790 O O . LEU A 1 694 ? -50.363 30.653 -5.740 1.00 59.78 694 LEU A O 1
ATOM 5794 N N . ASP A 1 695 ? -48.214 30.708 -6.394 1.00 59.34 695 ASP A N 1
ATOM 5795 C CA . ASP A 1 695 ? -47.945 32.086 -5.953 1.00 59.34 695 ASP A CA 1
ATOM 5796 C C . ASP A 1 695 ? -48.783 33.143 -6.710 1.00 59.34 695 ASP A C 1
ATOM 5798 O O . ASP A 1 695 ? -48.992 34.248 -6.209 1.00 59.34 695 ASP A O 1
ATOM 5802 N N . THR A 1 696 ? -49.284 32.821 -7.911 1.00 59.03 696 THR A N 1
ATOM 5803 C CA . THR A 1 696 ? -50.102 33.739 -8.735 1.00 59.03 696 THR A CA 1
ATOM 5804 C C . THR A 1 696 ? -51.597 33.684 -8.389 1.00 59.03 696 THR A C 1
ATOM 5806 O O . THR A 1 696 ? -52.294 34.692 -8.513 1.00 59.03 696 THR A O 1
ATOM 5809 N N . ASN A 1 697 ? -52.110 32.529 -7.955 1.00 54.22 697 ASN A N 1
ATOM 5810 C CA . ASN A 1 697 ? -53.549 32.278 -7.817 1.00 54.22 697 ASN A CA 1
ATOM 5811 C C . ASN A 1 697 ? -54.026 32.412 -6.361 1.00 54.22 697 ASN A C 1
ATOM 5813 O O . ASN A 1 697 ? -54.314 31.434 -5.670 1.00 54.22 697 ASN A O 1
ATOM 5817 N N . ALA A 1 698 ? -54.136 33.656 -5.893 1.00 51.50 698 ALA A N 1
ATOM 5818 C CA . ALA A 1 698 ? -54.585 33.961 -4.539 1.00 51.50 698 ALA A CA 1
ATOM 5819 C C . ALA A 1 698 ? -56.110 33.785 -4.345 1.00 51.50 698 ALA A C 1
ATOM 5821 O O . ALA A 1 698 ? -56.885 34.712 -4.562 1.00 51.50 698 ALA A O 1
ATOM 5822 N N . VAL A 1 699 ? -56.478 32.623 -3.790 1.00 52.06 699 VAL A N 1
ATOM 5823 C CA . VAL A 1 699 ? -57.745 32.300 -3.097 1.00 52.06 699 VAL A CA 1
ATOM 5824 C C . VAL A 1 699 ? -58.998 32.099 -3.961 1.00 52.06 699 VAL A C 1
ATOM 5826 O O . VAL A 1 699 ? -59.635 33.041 -4.418 1.00 52.06 699 VAL A O 1
ATOM 5829 N N . ASP A 1 700 ? -59.478 30.854 -3.949 1.00 47.88 700 ASP A N 1
ATOM 5830 C CA . ASP A 1 700 ? -60.910 30.541 -3.920 1.00 47.88 700 ASP A CA 1
ATOM 5831 C C . ASP A 1 700 ? -61.139 29.346 -2.968 1.00 47.88 700 ASP A C 1
ATOM 5833 O O . ASP A 1 700 ? -60.276 28.470 -2.850 1.00 47.88 700 ASP A O 1
ATOM 5837 N N . HIS A 1 701 ? -62.247 29.289 -2.222 1.00 50.75 701 HIS A N 1
ATOM 5838 C CA . HIS A 1 701 ? -62.337 28.342 -1.087 1.00 50.75 701 HIS A CA 1
ATOM 5839 C C . HIS A 1 701 ? -62.466 26.874 -1.541 1.00 50.75 701 HIS A C 1
ATOM 5841 O O . HIS A 1 701 ? -61.888 25.974 -0.931 1.00 50.75 701 HIS A O 1
ATOM 5847 N N . SER A 1 702 ? -63.113 26.642 -2.686 1.00 56.69 702 SER A N 1
ATOM 5848 C CA . SER A 1 702 ? -63.162 25.333 -3.355 1.00 56.69 702 SER A CA 1
ATOM 5849 C C . SER A 1 702 ? -61.785 24.858 -3.836 1.00 56.69 702 SER A C 1
ATOM 5851 O O . SER A 1 702 ? -61.509 23.658 -3.830 1.00 56.69 702 SER A O 1
ATOM 5853 N N . GLN A 1 703 ? -60.895 25.790 -4.198 1.00 53.22 703 GLN A N 1
ATOM 5854 C CA . GLN A 1 703 ? -59.514 25.494 -4.580 1.00 53.22 703 GLN A CA 1
ATOM 5855 C C . GLN A 1 703 ? -58.678 25.124 -3.352 1.00 53.22 703 GLN A C 1
ATOM 5857 O O . GLN A 1 703 ? -57.827 24.252 -3.453 1.00 53.22 703 GLN A O 1
ATOM 5862 N N . ILE A 1 704 ? -58.961 25.685 -2.170 1.00 58.31 704 ILE A N 1
ATOM 5863 C CA . ILE A 1 704 ? -58.328 25.256 -0.909 1.00 58.31 704 ILE A CA 1
ATOM 5864 C C . ILE A 1 704 ? -58.727 23.809 -0.563 1.00 58.31 704 ILE A C 1
ATOM 5866 O O . ILE A 1 704 ? -57.869 23.011 -0.191 1.00 58.31 704 ILE A O 1
ATOM 5870 N N . GLU A 1 705 ? -59.991 23.421 -0.751 1.00 59.03 705 GLU A N 1
ATOM 5871 C CA . GLU A 1 705 ? -60.437 22.028 -0.559 1.00 59.03 705 GLU A CA 1
ATOM 5872 C C . GLU A 1 705 ? -60.002 21.074 -1.687 1.00 59.03 705 GLU A C 1
ATOM 5874 O O . GLU A 1 705 ? -59.929 19.858 -1.484 1.00 59.03 705 GLU A O 1
ATOM 5879 N N . GLN A 1 706 ? -59.698 21.590 -2.881 1.00 61.00 706 GLN A N 1
ATOM 5880 C CA . GLN A 1 706 ? -59.026 20.824 -3.929 1.00 61.00 706 GLN A CA 1
ATOM 5881 C C . GLN A 1 706 ? -57.543 20.628 -3.591 1.00 61.00 706 GLN A C 1
ATOM 5883 O O . GLN A 1 706 ? -57.103 19.487 -3.523 1.00 61.00 706 GLN A O 1
ATOM 5888 N N . TYR A 1 707 ? -56.800 21.691 -3.269 1.00 70.44 707 TYR A N 1
ATOM 5889 C CA . TYR A 1 707 ? -55.402 21.607 -2.842 1.00 70.44 707 TYR A CA 1
ATOM 5890 C C . TYR A 1 707 ? -55.227 20.735 -1.603 1.00 70.44 707 TYR A C 1
ATOM 5892 O O . TYR A 1 707 ? -54.273 19.966 -1.547 1.00 70.44 707 TYR A O 1
ATOM 5900 N N . LYS A 1 708 ? -56.157 20.772 -0.641 1.00 71.81 708 LYS A N 1
ATOM 5901 C CA . LYS A 1 708 ? -56.145 19.848 0.498 1.00 71.81 708 LYS A CA 1
ATOM 5902 C C . LYS A 1 708 ? -56.209 18.389 0.032 1.00 71.81 708 LYS A C 1
ATOM 5904 O O . LYS A 1 708 ? -55.356 17.605 0.434 1.00 71.81 708 LYS A O 1
ATOM 5909 N N . ARG A 1 709 ? -57.137 18.043 -0.868 1.00 75.06 709 ARG A N 1
ATOM 5910 C CA . ARG A 1 709 ? -57.225 16.693 -1.455 1.00 75.06 709 ARG A CA 1
ATOM 5911 C C . ARG A 1 709 ? -56.004 16.335 -2.302 1.00 75.06 709 ARG A C 1
ATOM 5913 O O . ARG A 1 709 ? -55.537 15.212 -2.215 1.00 75.06 709 ARG A O 1
ATOM 5920 N N . GLU A 1 710 ? -55.442 17.268 -3.064 1.00 79.56 710 GLU A N 1
ATOM 5921 C CA . GLU A 1 710 ? -54.216 17.042 -3.843 1.00 79.56 710 GLU A CA 1
ATOM 5922 C C . GLU A 1 710 ? -52.961 16.900 -2.969 1.00 79.56 710 GLU A C 1
ATOM 5924 O O . GLU A 1 710 ? -52.000 16.260 -3.390 1.00 79.56 710 GLU A O 1
ATOM 5929 N N . VAL A 1 711 ? -52.927 17.512 -1.782 1.00 77.94 711 VAL A N 1
ATOM 5930 C CA . VAL A 1 711 ? -51.846 17.364 -0.795 1.00 77.94 711 VAL A CA 1
ATOM 5931 C C . VAL A 1 711 ? -52.013 16.062 -0.014 1.00 77.94 711 VAL A C 1
ATOM 5933 O O . VAL A 1 711 ? -51.036 15.342 0.161 1.00 77.94 711 VAL A O 1
ATOM 5936 N N . GLU A 1 712 ? -53.236 15.704 0.382 1.00 81.12 712 GLU A N 1
ATOM 5937 C CA . GLU A 1 712 ? -53.559 14.400 0.974 1.00 81.12 712 GLU A CA 1
ATOM 5938 C C . GLU A 1 712 ? -53.296 13.255 -0.020 1.00 81.12 712 GLU A C 1
ATOM 5940 O O . GLU A 1 712 ? -52.734 12.224 0.357 1.00 81.12 712 GLU A O 1
ATOM 5945 N N . GLU A 1 713 ? -53.605 13.440 -1.308 1.00 83.12 713 GLU A N 1
ATOM 5946 C CA . GLU A 1 713 ? -53.276 12.465 -2.345 1.00 83.12 713 GLU A CA 1
ATOM 5947 C C . GLU A 1 713 ? -51.771 12.422 -2.624 1.00 83.12 713 GLU A C 1
ATOM 5949 O O . GLU A 1 713 ? -51.229 11.322 -2.687 1.00 83.12 713 GLU A O 1
ATOM 5954 N N . ARG A 1 714 ? -51.068 13.562 -2.718 1.00 82.50 714 ARG A N 1
ATOM 5955 C CA . ARG A 1 714 ? -49.596 13.586 -2.846 1.00 82.50 714 ARG A CA 1
ATOM 5956 C C . ARG A 1 714 ? -48.914 12.892 -1.670 1.00 82.50 714 ARG A C 1
ATOM 5958 O O . ARG A 1 714 ? -48.070 12.037 -1.905 1.00 82.50 714 ARG A O 1
ATOM 5965 N N . ALA A 1 715 ? -49.332 13.163 -0.434 1.00 82.50 715 ALA A N 1
ATOM 5966 C CA . ALA A 1 715 ? -48.848 12.450 0.746 1.00 82.50 715 ALA A CA 1
ATOM 5967 C C . ALA A 1 715 ? -49.174 10.947 0.667 1.00 82.50 715 ALA A C 1
ATOM 5969 O O . ALA A 1 715 ? -48.326 10.111 0.962 1.00 82.50 715 ALA A O 1
ATOM 5970 N N . GLY A 1 716 ? -50.367 10.575 0.192 1.00 87.38 716 GLY A N 1
ATOM 5971 C CA . GLY A 1 716 ? -50.731 9.181 -0.063 1.00 87.38 716 GLY A CA 1
ATOM 5972 C C . GLY A 1 716 ? -49.897 8.511 -1.165 1.00 87.38 716 GLY A C 1
ATOM 5973 O O . GLY A 1 716 ? -49.577 7.329 -1.051 1.00 87.38 716 GLY A O 1
ATOM 5974 N N . GLN A 1 717 ? -49.531 9.237 -2.224 1.00 83.31 717 GLN A N 1
ATOM 5975 C CA . GLN A 1 717 ? -48.654 8.771 -3.301 1.00 83.31 717 GLN A CA 1
ATOM 5976 C C . GLN A 1 717 ? -47.209 8.629 -2.803 1.00 83.31 717 GLN A C 1
ATOM 5978 O O . GLN A 1 717 ? -46.594 7.598 -3.060 1.00 83.31 717 GLN A O 1
ATOM 5983 N N . GLU A 1 718 ? -46.698 9.587 -2.028 1.00 88.69 718 GLU A N 1
ATOM 5984 C CA . GLU A 1 718 ? -45.372 9.533 -1.407 1.00 88.69 718 GLU A CA 1
ATOM 5985 C C . GLU A 1 718 ? -45.280 8.395 -0.381 1.00 88.69 718 GLU A C 1
ATOM 5987 O O . GLU A 1 718 ? -44.333 7.615 -0.421 1.00 88.69 718 GLU A O 1
ATOM 5992 N N . ILE A 1 719 ? -46.299 8.192 0.463 1.00 86.81 719 ILE A N 1
ATOM 5993 C CA . ILE A 1 719 ? -46.386 7.035 1.370 1.00 86.81 719 ILE A CA 1
ATOM 5994 C C . ILE A 1 719 ? -46.407 5.718 0.580 1.00 86.81 719 ILE A C 1
ATOM 5996 O O . ILE A 1 719 ? -45.727 4.769 0.970 1.00 86.81 719 ILE A O 1
ATOM 6000 N N . ARG A 1 720 ? -47.125 5.642 -0.551 1.00 88.56 720 ARG A N 1
ATOM 6001 C CA . ARG A 1 720 ? -47.101 4.459 -1.434 1.00 88.56 720 ARG A CA 1
ATOM 6002 C C . ARG A 1 720 ? -45.727 4.239 -2.074 1.00 88.56 720 ARG A C 1
ATOM 6004 O O . ARG A 1 720 ? -45.267 3.101 -2.098 1.00 88.56 720 ARG A O 1
ATOM 6011 N N . GLN A 1 721 ? -45.049 5.294 -2.525 1.00 88.12 721 GLN A N 1
ATOM 6012 C CA . GLN A 1 721 ? -43.682 5.215 -3.054 1.00 88.12 721 GLN A CA 1
ATOM 6013 C C . GLN A 1 721 ? -42.684 4.792 -1.971 1.00 88.12 721 GLN A C 1
ATOM 6015 O O . GLN A 1 721 ? -41.890 3.891 -2.210 1.00 88.12 721 GLN A O 1
ATOM 6020 N N . LYS A 1 722 ? -42.770 5.338 -0.754 1.00 89.25 722 LYS A N 1
ATOM 6021 C CA . LYS A 1 722 ? -41.919 4.946 0.380 1.00 89.25 722 LYS A CA 1
ATOM 6022 C C . LYS A 1 722 ? -42.190 3.514 0.841 1.00 89.25 722 LYS A C 1
ATOM 6024 O O . LYS A 1 722 ? -41.244 2.788 1.123 1.00 89.25 722 LYS A O 1
ATOM 6029 N N . LEU A 1 723 ? -43.443 3.057 0.831 1.00 88.69 723 LEU A N 1
ATOM 6030 C CA . LEU A 1 723 ? -43.778 1.641 1.029 1.00 88.69 723 LEU A CA 1
ATOM 6031 C C . LEU A 1 723 ? -43.210 0.754 -0.087 1.00 88.69 723 LEU A C 1
ATOM 6033 O O . LEU A 1 723 ? -42.752 -0.349 0.200 1.00 88.69 723 LEU A O 1
ATOM 6037 N N . GLN A 1 724 ? -43.196 1.218 -1.338 1.00 90.44 724 GLN A N 1
ATOM 6038 C CA . GLN A 1 724 ? -42.604 0.487 -2.460 1.00 90.44 724 GLN A CA 1
ATOM 6039 C C . GLN A 1 724 ? -41.068 0.455 -2.385 1.00 90.44 724 GLN A C 1
ATOM 6041 O O . GLN A 1 724 ? -40.490 -0.606 -2.593 1.00 90.44 724 GLN A O 1
ATOM 6046 N N . GLU A 1 725 ? -40.409 1.557 -2.015 1.00 89.50 725 GLU A N 1
ATOM 6047 C CA . GLU A 1 725 ? -38.971 1.618 -1.710 1.00 89.50 725 GLU A CA 1
ATOM 6048 C C . GLU A 1 725 ? -38.605 0.665 -0.565 1.00 89.50 725 GLU A C 1
ATOM 6050 O O . GLU A 1 725 ? -37.662 -0.111 -0.694 1.00 89.50 725 GLU A O 1
ATOM 6055 N N . VAL A 1 726 ? -39.375 0.665 0.530 1.00 90.75 726 VAL A N 1
ATOM 6056 C CA . VAL A 1 726 ? -39.172 -0.246 1.668 1.00 90.75 726 VAL A CA 1
ATOM 6057 C C . VAL A 1 726 ? -39.422 -1.702 1.269 1.00 90.75 726 VAL A C 1
ATOM 6059 O O . VAL A 1 726 ? -38.657 -2.571 1.670 1.00 90.75 726 VAL A O 1
ATOM 6062 N N . ASN A 1 727 ? -40.431 -1.998 0.447 1.00 90.38 727 ASN A N 1
ATOM 6063 C CA . ASN A 1 727 ? -40.688 -3.358 -0.036 1.00 90.38 727 ASN A CA 1
ATOM 6064 C C . ASN A 1 727 ? -39.578 -3.835 -0.994 1.00 90.38 727 ASN A C 1
ATOM 6066 O O . ASN A 1 727 ? -39.089 -4.951 -0.853 1.00 90.38 727 ASN A O 1
ATOM 6070 N N . LEU A 1 728 ? -39.092 -2.974 -1.895 1.00 92.00 728 LEU A N 1
ATOM 6071 C CA . LEU A 1 728 ? -37.919 -3.250 -2.734 1.00 92.00 728 LEU A CA 1
ATOM 6072 C C . LEU A 1 728 ? -36.646 -3.436 -1.896 1.00 92.00 728 LEU A C 1
ATOM 6074 O O . LEU A 1 728 ? -35.858 -4.334 -2.182 1.00 92.00 728 LEU A O 1
ATOM 6078 N N . PHE A 1 729 ? -36.460 -2.647 -0.834 1.00 91.25 729 PHE A N 1
ATOM 6079 C CA . PHE A 1 729 ? -35.354 -2.815 0.109 1.00 91.25 729 PHE A CA 1
ATOM 6080 C C . PHE A 1 729 ? -35.456 -4.142 0.869 1.00 91.25 729 PHE A C 1
ATOM 6082 O O . PHE A 1 729 ? -34.464 -4.856 0.961 1.00 91.25 729 PHE A O 1
ATOM 6089 N N . LEU A 1 730 ? -36.643 -4.524 1.350 1.00 90.88 730 LEU A N 1
ATOM 6090 C CA . LEU A 1 730 ? -36.879 -5.807 2.020 1.00 90.88 730 LEU A CA 1
ATOM 6091 C C . LEU A 1 730 ? -36.699 -7.000 1.067 1.00 90.88 730 LEU A C 1
ATOM 6093 O O . LEU A 1 730 ? -36.135 -8.013 1.469 1.00 90.88 730 LEU A O 1
ATOM 6097 N N . GLN A 1 731 ? -37.096 -6.877 -0.203 1.00 88.38 731 GLN A N 1
ATOM 6098 C CA . GLN A 1 731 ? -36.837 -7.886 -1.239 1.00 88.38 731 GLN A CA 1
ATOM 6099 C C . GLN A 1 731 ? -35.343 -7.992 -1.571 1.00 88.38 731 GLN A C 1
ATOM 6101 O O . GLN A 1 731 ? -34.817 -9.098 -1.677 1.00 88.38 731 GLN A O 1
ATOM 6106 N N . ALA A 1 732 ? -34.632 -6.866 -1.679 1.00 88.81 732 ALA A N 1
ATOM 6107 C CA . ALA A 1 732 ? -33.182 -6.851 -1.857 1.00 88.81 732 ALA A CA 1
ATOM 6108 C C . ALA A 1 732 ? -32.451 -7.417 -0.628 1.00 88.81 732 ALA A C 1
ATOM 6110 O O . ALA A 1 732 ? -31.477 -8.156 -0.777 1.00 88.81 732 ALA A O 1
ATOM 6111 N N . GLN A 1 733 ? -32.943 -7.130 0.580 1.00 87.25 733 GLN A N 1
ATOM 6112 C CA . GLN A 1 733 ? -32.430 -7.673 1.832 1.00 87.25 733 GLN A CA 1
ATOM 6113 C C . GLN A 1 733 ? -32.645 -9.191 1.896 1.00 87.25 733 GLN A C 1
ATOM 6115 O O . GLN A 1 733 ? -31.677 -9.905 2.150 1.00 87.25 733 GLN A O 1
ATOM 6120 N N . ALA A 1 734 ? -33.843 -9.692 1.575 1.00 84.50 734 ALA A N 1
ATOM 6121 C CA . ALA A 1 734 ? -34.131 -11.125 1.469 1.00 84.50 734 ALA A CA 1
ATOM 6122 C C . ALA A 1 734 ? -33.226 -11.806 0.428 1.00 84.50 734 ALA A C 1
ATOM 6124 O O . ALA A 1 734 ? -32.481 -12.718 0.770 1.00 84.50 734 ALA A O 1
ATOM 6125 N N . ALA A 1 735 ? -33.147 -11.273 -0.795 1.00 87.56 735 ALA A N 1
ATOM 6126 C CA . ALA A 1 735 ? -32.258 -11.801 -1.830 1.00 87.56 735 ALA A CA 1
ATOM 6127 C C . ALA A 1 735 ? -30.762 -11.732 -1.445 1.00 87.56 735 ALA A C 1
ATOM 6129 O O . ALA A 1 735 ? -29.960 -12.539 -1.920 1.00 87.56 735 ALA A O 1
ATOM 6130 N N . SER A 1 736 ? -30.352 -10.786 -0.589 1.00 83.00 736 SER A N 1
ATOM 6131 C CA . SER A 1 736 ? -28.991 -10.735 -0.035 1.00 83.00 736 SER A CA 1
ATOM 6132 C C . SER A 1 736 ? -28.765 -11.771 1.075 1.00 83.00 736 SER A C 1
ATOM 6134 O O . SER A 1 736 ? -27.682 -12.354 1.147 1.00 83.00 736 SER A O 1
ATOM 6136 N N . GLN A 1 737 ? -29.793 -12.055 1.880 1.00 87.38 737 GLN A N 1
ATOM 6137 C CA . GLN A 1 737 ? -29.795 -13.097 2.904 1.00 87.38 737 GLN A CA 1
ATOM 6138 C C . GLN A 1 737 ? -29.734 -14.489 2.260 1.00 87.38 737 GLN A C 1
ATOM 6140 O O . GLN A 1 737 ? -28.870 -15.278 2.632 1.00 87.38 737 GLN A O 1
ATOM 6145 N N . ASP A 1 738 ? -30.535 -14.752 1.223 1.00 89.19 738 ASP A N 1
ATOM 6146 C CA . ASP A 1 738 ? -30.506 -16.001 0.448 1.00 89.19 738 ASP A CA 1
ATOM 6147 C C . ASP A 1 738 ? -29.110 -16.258 -0.147 1.00 89.19 738 ASP A C 1
ATOM 6149 O O . ASP A 1 738 ? -28.567 -17.362 -0.064 1.00 89.19 738 ASP A O 1
ATOM 6153 N N . ARG A 1 739 ? -28.472 -15.215 -0.701 1.00 91.06 739 ARG A N 1
ATOM 6154 C CA . ARG A 1 739 ? -27.084 -15.281 -1.195 1.00 91.06 739 ARG A CA 1
ATOM 6155 C C . ARG A 1 739 ? -26.092 -15.577 -0.069 1.00 91.06 739 ARG A C 1
ATOM 6157 O O . ARG A 1 739 ? -25.191 -16.394 -0.257 1.00 91.06 739 ARG A O 1
ATOM 6164 N N . LEU A 1 740 ? -26.245 -14.947 1.097 1.00 90.75 740 LEU A N 1
ATOM 6165 C CA . LEU A 1 740 ? -25.395 -15.191 2.265 1.00 90.75 740 LEU A CA 1
ATOM 6166 C C . LEU A 1 740 ? -25.556 -16.624 2.796 1.00 90.75 740 LEU A C 1
ATOM 6168 O O . LEU A 1 740 ? -24.567 -17.263 3.157 1.00 90.75 740 LEU A O 1
ATOM 6172 N N . GLU A 1 741 ? -26.775 -17.157 2.808 1.00 89.31 741 GLU A N 1
ATOM 6173 C CA . GLU A 1 741 ? -27.064 -18.533 3.207 1.00 89.31 741 GLU A CA 1
ATOM 6174 C C . GLU A 1 741 ? -26.548 -19.547 2.182 1.00 89.31 741 GLU A C 1
ATOM 6176 O O . GLU A 1 741 ? -25.937 -20.540 2.578 1.00 89.31 741 GLU A O 1
ATOM 6181 N N . HIS A 1 742 ? -26.632 -19.256 0.880 1.00 91.56 742 HIS A N 1
ATOM 6182 C CA . HIS A 1 742 ? -25.982 -20.063 -0.156 1.00 91.56 742 HIS A CA 1
ATOM 6183 C C . HIS A 1 742 ? -24.447 -20.064 -0.007 1.00 91.56 742 HIS A C 1
ATOM 6185 O O . HIS A 1 742 ? -23.815 -21.115 -0.152 1.00 91.56 742 HIS A O 1
ATOM 6191 N N . ILE A 1 743 ? -23.830 -18.927 0.339 1.00 90.25 743 ILE A N 1
ATOM 6192 C CA . ILE A 1 743 ? -22.386 -18.840 0.623 1.00 90.25 743 ILE A CA 1
ATOM 6193 C C . ILE A 1 743 ? -22.024 -19.665 1.869 1.00 90.25 743 ILE A C 1
ATOM 6195 O O . ILE A 1 743 ? -21.062 -20.435 1.828 1.00 90.25 743 ILE A O 1
ATOM 6199 N N . ARG A 1 744 ? -22.810 -19.579 2.953 1.00 92.19 744 ARG A N 1
ATOM 6200 C CA . ARG A 1 744 ? -22.636 -20.414 4.159 1.00 92.19 744 ARG A CA 1
ATOM 6201 C C . ARG A 1 744 ? -22.775 -21.904 3.835 1.00 92.19 744 ARG A C 1
ATOM 6203 O O . ARG A 1 744 ? -21.925 -22.696 4.237 1.00 92.19 744 ARG A O 1
ATOM 6210 N N . ALA A 1 745 ? -23.796 -22.292 3.070 1.00 89.69 745 ALA A N 1
ATOM 6211 C CA . ALA A 1 745 ? -24.024 -23.672 2.650 1.00 89.69 745 ALA A CA 1
ATOM 6212 C C . ALA A 1 745 ? -22.856 -24.215 1.809 1.00 89.69 745 ALA A C 1
ATOM 6214 O O . ALA A 1 745 ? -22.359 -25.308 2.097 1.00 89.69 745 ALA A O 1
ATOM 6215 N N . ASN A 1 746 ? -22.359 -23.429 0.846 1.00 93.44 746 ASN A N 1
ATOM 6216 C CA . ASN A 1 746 ? -21.179 -23.758 0.041 1.00 93.44 746 ASN A CA 1
ATOM 6217 C C . ASN A 1 746 ? -19.919 -23.893 0.905 1.00 93.44 746 ASN A C 1
ATOM 6219 O O . ASN A 1 746 ? -19.167 -24.853 0.744 1.00 93.44 746 ASN A O 1
ATOM 6223 N N . HIS A 1 747 ? -19.697 -22.978 1.854 1.00 93.12 747 HIS A N 1
ATOM 6224 C CA . HIS A 1 747 ? -18.556 -23.039 2.767 1.00 93.12 747 HIS A CA 1
ATOM 6225 C C . HIS A 1 747 ? -18.608 -24.295 3.653 1.00 93.12 747 HIS A C 1
ATOM 6227 O O . HIS A 1 747 ? -17.633 -25.041 3.719 1.00 93.12 747 HIS A O 1
ATOM 6233 N N . HIS A 1 748 ? -19.762 -24.610 4.252 1.00 93.31 748 HIS A N 1
ATOM 6234 C CA . HIS A 1 748 ? -19.942 -25.841 5.025 1.00 93.31 748 HIS A CA 1
ATOM 6235 C C . HIS A 1 748 ? -19.856 -27.112 4.161 1.00 93.31 748 HIS A C 1
ATOM 6237 O O . HIS A 1 748 ? -19.406 -28.149 4.645 1.00 93.31 748 HIS A O 1
ATOM 6243 N N . ALA A 1 749 ? -20.285 -27.087 2.895 1.00 91.69 749 ALA A N 1
ATOM 6244 C CA . ALA A 1 749 ? -20.096 -28.203 1.964 1.00 91.69 749 ALA A CA 1
ATOM 6245 C C . ALA A 1 749 ? -18.609 -28.412 1.628 1.00 91.69 749 ALA A C 1
ATOM 6247 O O . ALA A 1 749 ? -18.113 -29.529 1.755 1.00 91.69 749 ALA A O 1
ATOM 6248 N N . SER A 1 750 ? -17.889 -27.336 1.300 1.00 93.75 750 SER A N 1
ATOM 6249 C CA . SER A 1 750 ? -16.445 -27.352 1.038 1.00 93.75 750 SER A CA 1
ATOM 6250 C C . SER A 1 750 ? -15.656 -27.868 2.246 1.00 93.75 750 SER A C 1
ATOM 6252 O O . SER A 1 750 ? -14.897 -28.825 2.115 1.00 93.75 750 SER A O 1
ATOM 6254 N N . LEU A 1 751 ? -15.924 -27.339 3.446 1.00 93.25 751 LEU A N 1
ATOM 6255 C CA . LEU A 1 751 ? -15.284 -27.782 4.687 1.00 93.25 751 LEU A CA 1
ATOM 6256 C C . LEU A 1 751 ? -15.571 -29.263 4.992 1.00 93.25 751 LEU A C 1
ATOM 6258 O O . LEU A 1 751 ? -14.664 -29.998 5.372 1.00 93.25 751 LEU A O 1
ATOM 6262 N N . ARG A 1 752 ? -16.806 -29.741 4.778 1.00 93.75 752 ARG A N 1
ATOM 6263 C CA . ARG A 1 752 ? -17.141 -31.172 4.930 1.00 93.75 752 ARG A CA 1
ATOM 6264 C C . ARG A 1 752 ? -16.410 -32.058 3.922 1.00 93.75 752 ARG A C 1
ATOM 6266 O O . ARG A 1 752 ? -16.048 -33.174 4.280 1.00 93.75 752 ARG A O 1
ATOM 6273 N N . ASN A 1 753 ? -16.179 -31.587 2.698 1.00 93.06 753 ASN A N 1
ATOM 6274 C CA . ASN A 1 753 ? -15.406 -32.330 1.703 1.00 93.06 753 ASN A CA 1
ATOM 6275 C C . ASN A 1 753 ? -13.915 -32.348 2.070 1.00 93.06 753 ASN A C 1
ATOM 6277 O O . ASN A 1 753 ? -13.351 -33.429 2.183 1.00 93.06 753 ASN A O 1
ATOM 6281 N N . GLN A 1 754 ? -13.322 -31.198 2.410 1.00 94.06 754 GLN A N 1
ATOM 6282 C CA . GLN A 1 754 ? -11.937 -31.111 2.898 1.00 94.06 754 GLN A CA 1
ATOM 6283 C C . GLN A 1 754 ? -11.686 -32.013 4.116 1.00 94.06 754 GLN A C 1
ATOM 6285 O O . GLN A 1 754 ? -10.669 -32.698 4.172 1.00 94.06 754 GLN A O 1
ATOM 6290 N N . LEU A 1 755 ? -12.623 -32.069 5.070 1.00 91.56 755 LEU A N 1
ATOM 6291 C CA . LEU A 1 755 ? -12.528 -32.973 6.220 1.00 91.56 755 LEU A CA 1
ATOM 6292 C C . LEU A 1 755 ? -12.660 -34.452 5.816 1.00 91.56 755 LEU A C 1
ATOM 6294 O O . LEU A 1 755 ? -11.912 -35.273 6.334 1.00 91.56 755 LEU A O 1
ATOM 6298 N N . LYS A 1 756 ? -13.547 -34.806 4.874 1.00 92.69 756 LYS A N 1
ATOM 6299 C CA . LYS A 1 756 ? -13.653 -36.179 4.336 1.00 92.69 756 LYS A CA 1
ATOM 6300 C C . LYS A 1 756 ? -12.399 -36.621 3.587 1.00 92.69 756 LYS A C 1
ATOM 6302 O O . LYS A 1 756 ? -11.985 -37.766 3.730 1.00 92.69 756 LYS A O 1
ATOM 6307 N N . ASP A 1 757 ? -11.819 -35.742 2.778 1.00 91.94 757 ASP A N 1
ATOM 6308 C CA . ASP A 1 757 ? -10.585 -36.027 2.047 1.00 91.94 757 ASP A CA 1
ATOM 6309 C C . ASP A 1 757 ? -9.411 -36.147 3.027 1.00 91.94 757 ASP A C 1
ATOM 6311 O O . ASP A 1 757 ? -8.662 -37.117 2.964 1.00 91.94 757 ASP A O 1
ATOM 6315 N N . ARG A 1 758 ? -9.335 -35.269 4.039 1.00 94.69 758 ARG A N 1
ATOM 6316 C CA . ARG A 1 758 ? -8.318 -35.362 5.094 1.00 94.69 758 ARG A CA 1
ATOM 6317 C C . ARG A 1 758 ? -8.455 -36.612 5.970 1.00 94.69 758 ARG A C 1
ATOM 6319 O O . ARG A 1 758 ? -7.441 -37.146 6.408 1.00 94.69 758 ARG A O 1
ATOM 6326 N N . ILE A 1 759 ? -9.676 -37.081 6.231 1.00 90.56 759 ILE A N 1
ATOM 6327 C CA . ILE A 1 759 ? -9.914 -38.372 6.892 1.00 90.56 759 ILE A CA 1
ATOM 6328 C C . ILE A 1 759 ? -9.385 -39.506 6.007 1.00 90.56 759 ILE A C 1
ATOM 6330 O O . ILE A 1 759 ? -8.597 -40.309 6.494 1.00 90.56 759 ILE A O 1
ATOM 6334 N N . ARG A 1 760 ? -9.699 -39.506 4.704 1.00 94.56 760 ARG A N 1
ATOM 6335 C CA . ARG A 1 760 ? -9.210 -40.516 3.750 1.00 94.56 760 ARG A CA 1
ATOM 6336 C C . ARG A 1 760 ? -7.683 -40.549 3.640 1.00 94.56 760 ARG A C 1
ATOM 6338 O O . ARG A 1 760 ? -7.109 -41.632 3.570 1.00 94.56 760 ARG A O 1
ATOM 6345 N N . ASP A 1 761 ? -7.021 -39.392 3.663 1.00 90.94 761 ASP A N 1
ATOM 6346 C CA . ASP A 1 761 ? -5.555 -39.308 3.723 1.00 90.94 761 ASP A CA 1
ATOM 6347 C C . ASP A 1 761 ? -5.012 -39.991 4.988 1.00 90.94 761 ASP A C 1
ATOM 6349 O O . ASP A 1 761 ? -4.062 -40.769 4.922 1.00 90.94 761 ASP A O 1
ATOM 6353 N N . LEU A 1 762 ? -5.616 -39.710 6.148 1.00 91.75 762 LEU A N 1
ATOM 6354 C CA . LEU A 1 762 ? -5.198 -40.276 7.433 1.00 91.75 762 LEU A CA 1
ATOM 6355 C C . LEU A 1 762 ? -5.486 -41.782 7.520 1.00 91.75 762 LEU A C 1
ATOM 6357 O O . LEU A 1 762 ? -4.661 -42.514 8.058 1.00 91.75 762 LEU A O 1
ATOM 6361 N N . GLU A 1 763 ? -6.593 -42.256 6.949 1.00 92.44 763 GLU A N 1
ATOM 6362 C CA . GLU A 1 763 ? -6.893 -43.683 6.776 1.00 92.44 763 GLU A CA 1
ATOM 6363 C C . GLU A 1 763 ? -5.826 -44.359 5.896 1.00 92.44 763 GLU A C 1
ATOM 6365 O O . GLU A 1 763 ? -5.266 -45.383 6.286 1.00 92.44 763 GLU A O 1
ATOM 6370 N N . CYS A 1 764 ? -5.445 -43.737 4.772 1.00 90.25 764 CYS A N 1
ATOM 6371 C CA . CYS A 1 764 ? -4.378 -44.235 3.900 1.00 90.25 764 CYS A CA 1
ATOM 6372 C C . CYS A 1 764 ? -3.005 -44.285 4.595 1.00 90.25 764 CYS A C 1
ATOM 6374 O O . CYS A 1 764 ? -2.248 -45.230 4.375 1.00 90.25 764 CYS A O 1
ATOM 6376 N N . GLU A 1 765 ? -2.652 -43.294 5.421 1.00 90.62 765 GLU A N 1
ATOM 6377 C CA . GLU A 1 765 ? -1.409 -43.333 6.208 1.00 90.62 765 GLU A CA 1
ATOM 6378 C C . GLU A 1 765 ? -1.464 -44.371 7.340 1.00 90.62 765 GLU A C 1
ATOM 6380 O O . GLU A 1 765 ? -0.473 -45.059 7.586 1.00 90.62 765 GLU A O 1
ATOM 6385 N N . LEU A 1 766 ? -2.617 -44.555 7.993 1.00 89.12 766 LEU A N 1
ATOM 6386 C CA . LEU A 1 766 ? -2.799 -45.600 9.005 1.00 89.12 766 LEU A CA 1
ATOM 6387 C C . LEU A 1 766 ? -2.652 -47.004 8.407 1.00 89.12 766 LEU A C 1
ATOM 6389 O O . LEU A 1 766 ? -1.959 -47.833 8.998 1.00 89.12 766 LEU A O 1
ATOM 6393 N N . ASP A 1 767 ? -3.212 -47.268 7.223 1.00 87.12 767 ASP A N 1
ATOM 6394 C CA . ASP A 1 767 ? -3.024 -48.552 6.539 1.00 87.12 767 ASP A CA 1
ATOM 6395 C C . ASP A 1 767 ? -1.570 -48.759 6.072 1.00 87.12 767 ASP A C 1
ATOM 6397 O O . ASP A 1 767 ? -1.050 -49.869 6.183 1.00 87.12 767 ASP A O 1
ATOM 6401 N N . LYS A 1 768 ? -0.843 -47.710 5.652 1.00 88.19 768 LYS A N 1
ATOM 6402 C CA . LYS A 1 768 ? 0.612 -47.807 5.392 1.00 88.19 768 LYS A CA 1
ATOM 6403 C C . LYS A 1 768 ? 1.402 -48.159 6.656 1.00 88.19 768 LYS A C 1
ATOM 6405 O O . LYS A 1 768 ? 2.288 -49.015 6.604 1.00 88.19 768 LYS A O 1
ATOM 6410 N N . ILE A 1 769 ? 1.091 -47.532 7.792 1.00 84.75 769 ILE A N 1
ATOM 6411 C CA . ILE A 1 769 ? 1.734 -47.818 9.087 1.00 84.75 769 ILE A CA 1
ATOM 6412 C C . ILE A 1 769 ? 1.420 -49.250 9.542 1.00 84.75 769 ILE A C 1
ATOM 6414 O O . ILE A 1 769 ? 2.308 -49.969 9.993 1.00 84.75 769 ILE A O 1
ATOM 6418 N N . LYS A 1 770 ? 0.176 -49.699 9.373 1.00 85.56 770 LYS A N 1
ATOM 6419 C CA . LYS A 1 770 ? -0.273 -51.057 9.698 1.00 85.56 770 LYS A CA 1
ATOM 6420 C C . LYS A 1 770 ? 0.413 -52.115 8.831 1.00 85.56 770 LYS A C 1
ATOM 6422 O O . LYS A 1 770 ? 0.964 -53.071 9.373 1.00 85.56 770 LYS A O 1
ATOM 6427 N N . ASN A 1 771 ? 0.461 -51.908 7.514 1.00 79.00 771 ASN A N 1
ATOM 6428 C CA . ASN A 1 771 ? 1.152 -52.804 6.584 1.00 79.00 771 ASN A CA 1
ATOM 6429 C C . ASN A 1 771 ? 2.654 -52.865 6.899 1.00 79.00 771 ASN A C 1
ATOM 6431 O O . ASN A 1 771 ? 3.187 -53.951 7.085 1.00 79.00 771 ASN A O 1
ATOM 6435 N N . THR A 1 772 ? 3.323 -51.723 7.097 1.00 76.69 772 THR A N 1
ATOM 6436 C CA . THR A 1 772 ? 4.754 -51.712 7.463 1.00 76.69 772 THR A CA 1
ATOM 6437 C C . THR A 1 772 ? 5.040 -52.313 8.844 1.00 76.69 772 THR A C 1
ATOM 6439 O O . THR A 1 772 ? 6.089 -52.929 9.030 1.00 76.69 772 THR A O 1
ATOM 6442 N N . GLN A 1 773 ? 4.118 -52.232 9.813 1.00 74.50 773 GLN A N 1
ATOM 6443 C CA . GLN A 1 773 ? 4.226 -53.000 11.060 1.00 74.50 773 GLN A CA 1
ATOM 6444 C C . GLN A 1 773 ? 4.120 -54.512 10.811 1.00 74.50 773 GLN A C 1
ATOM 6446 O O . GLN A 1 773 ? 4.932 -55.268 11.355 1.00 74.50 773 GLN A O 1
ATOM 6451 N N . GLN A 1 774 ? 3.177 -54.948 9.974 1.00 70.94 774 GLN A N 1
ATOM 6452 C CA . GLN A 1 774 ? 2.953 -56.355 9.628 1.00 70.94 774 GLN A CA 1
ATOM 6453 C C . GLN A 1 774 ? 4.147 -56.939 8.844 1.00 70.94 774 GLN A C 1
ATOM 6455 O O . GLN A 1 774 ? 4.702 -57.965 9.248 1.00 70.94 774 GLN A O 1
ATOM 6460 N N . ASP A 1 775 ? 4.658 -56.205 7.852 1.00 65.62 775 ASP A N 1
ATOM 6461 C CA . ASP A 1 775 ? 5.899 -56.491 7.117 1.00 65.62 775 ASP A CA 1
ATOM 6462 C C . ASP A 1 775 ? 7.144 -56.474 8.022 1.00 65.62 775 ASP A C 1
ATOM 6464 O O . ASP A 1 775 ? 8.122 -57.164 7.748 1.00 65.62 775 ASP A O 1
ATOM 6468 N N . SER A 1 776 ? 7.130 -55.727 9.134 1.00 65.44 776 SER A N 1
ATOM 6469 C CA . SER A 1 776 ? 8.198 -55.782 10.146 1.00 65.44 776 SER A CA 1
ATOM 6470 C C . SER A 1 776 ? 8.063 -56.957 11.119 1.00 65.44 776 SER A C 1
ATOM 6472 O O . SER A 1 776 ? 8.976 -57.192 11.913 1.00 65.44 776 SER A O 1
ATOM 6474 N N . THR A 1 777 ? 6.923 -57.650 11.130 1.00 66.56 777 THR A N 1
ATOM 6475 C CA . THR A 1 777 ? 6.622 -58.744 12.067 1.00 66.56 777 THR A CA 1
ATOM 6476 C C . THR A 1 777 ? 6.929 -60.096 11.431 1.00 66.56 777 THR A C 1
ATOM 6478 O O . THR A 1 777 ? 7.616 -60.907 12.049 1.00 66.56 777 THR A O 1
ATOM 6481 N N . PHE A 1 778 ? 6.579 -60.280 10.155 1.00 66.44 778 PHE A N 1
ATOM 6482 C CA . PHE A 1 778 ? 6.872 -61.497 9.387 1.00 66.44 778 PHE A CA 1
ATOM 6483 C C . PHE A 1 778 ? 8.363 -61.933 9.434 1.00 66.44 778 PHE A C 1
ATOM 6485 O O . PHE A 1 778 ? 8.638 -63.111 9.678 1.00 66.44 778 PHE A O 1
ATOM 6492 N N . PRO A 1 779 ? 9.365 -61.029 9.315 1.00 62.53 779 PRO A N 1
ATOM 6493 C CA . PRO A 1 779 ? 10.779 -61.391 9.441 1.00 62.53 779 PRO A CA 1
ATOM 6494 C C . PRO A 1 779 ? 11.193 -61.750 10.873 1.00 62.53 779 PRO A C 1
ATOM 6496 O O . PRO A 1 779 ? 12.111 -62.547 11.059 1.00 62.53 779 PRO A O 1
ATOM 6499 N N . LYS A 1 780 ? 10.532 -61.186 11.895 1.00 68.44 780 LYS A N 1
ATOM 6500 C CA . LYS A 1 780 ? 10.793 -61.511 13.309 1.00 68.44 780 LYS A CA 1
ATOM 6501 C C . LYS A 1 780 ? 10.276 -62.909 13.638 1.00 68.44 780 LYS A C 1
ATOM 6503 O O . LYS A 1 780 ? 10.985 -63.683 14.264 1.00 68.44 780 LYS A O 1
ATOM 6508 N N . GLU A 1 781 ? 9.085 -63.256 13.159 1.00 68.94 781 GLU A N 1
ATOM 6509 C CA . GLU A 1 781 ? 8.519 -64.603 13.301 1.00 68.94 781 GLU A CA 1
ATOM 6510 C C . GLU A 1 781 ? 9.357 -65.644 12.542 1.00 68.94 781 GLU A C 1
ATOM 6512 O O . GLU A 1 781 ? 9.693 -66.688 13.101 1.00 68.94 781 GLU A O 1
ATOM 6517 N N . CYS A 1 782 ? 9.799 -65.328 11.318 1.00 68.31 782 CYS A N 1
ATOM 6518 C CA . CYS A 1 782 ? 10.685 -66.199 10.543 1.00 68.31 782 CYS A CA 1
ATOM 6519 C C . CYS A 1 782 ? 12.044 -66.423 11.235 1.00 68.31 782 CYS A C 1
ATOM 6521 O O . CYS A 1 782 ? 12.474 -67.564 11.394 1.00 68.31 782 CYS A O 1
ATOM 6523 N N . THR A 1 783 ? 12.704 -65.358 11.705 1.00 70.31 783 THR A N 1
ATOM 6524 C CA . THR A 1 783 ? 14.004 -65.472 12.399 1.00 70.31 783 THR A CA 1
ATOM 6525 C C . THR A 1 783 ? 13.898 -66.129 13.776 1.00 70.31 783 THR A C 1
ATOM 6527 O O . THR A 1 783 ? 14.824 -66.834 14.178 1.00 70.31 783 THR A O 1
ATOM 6530 N N . LEU A 1 784 ? 12.769 -65.986 14.482 1.00 73.50 784 LEU A N 1
ATOM 6531 C CA . LEU A 1 784 ? 12.486 -66.759 15.695 1.00 73.50 784 LEU A CA 1
ATOM 6532 C C . LEU A 1 784 ? 12.331 -68.254 15.383 1.00 73.50 784 LEU A C 1
ATOM 6534 O O . LEU A 1 784 ? 12.964 -69.069 16.050 1.00 73.50 784 LEU A O 1
ATOM 6538 N N . ALA A 1 785 ? 11.574 -68.622 14.345 1.00 76.50 785 ALA A N 1
ATOM 6539 C CA . ALA A 1 785 ? 11.412 -70.019 13.934 1.00 76.50 785 ALA A CA 1
ATOM 6540 C C . ALA A 1 785 ? 12.742 -70.663 13.485 1.00 76.50 785 ALA A C 1
ATOM 6542 O O . ALA A 1 785 ? 13.027 -71.813 13.826 1.00 76.50 785 ALA A O 1
ATOM 6543 N N . GLU A 1 786 ? 13.595 -69.918 12.775 1.00 76.06 786 GLU A N 1
ATOM 6544 C CA . GLU A 1 786 ? 14.958 -70.356 12.450 1.00 76.06 786 GLU A CA 1
ATOM 6545 C C . GLU A 1 786 ? 15.823 -70.521 13.709 1.00 76.06 786 GLU A C 1
ATOM 6547 O O . GLU A 1 786 ? 16.505 -71.537 13.852 1.00 76.06 786 GLU A O 1
ATOM 6552 N N . MET A 1 787 ? 15.765 -69.578 14.658 1.00 76.06 787 MET A N 1
ATOM 6553 C CA . MET A 1 787 ? 16.487 -69.669 15.932 1.00 76.06 787 MET A CA 1
ATOM 6554 C C . MET A 1 787 ? 16.043 -70.880 16.768 1.00 76.06 787 MET A C 1
ATOM 6556 O O . MET A 1 787 ? 16.890 -71.564 17.345 1.00 76.06 787 MET A O 1
ATOM 6560 N N . GLU A 1 788 ? 14.741 -71.173 16.821 1.00 80.12 788 GLU A N 1
ATOM 6561 C CA . GLU A 1 788 ? 14.187 -72.351 17.499 1.00 80.12 788 GLU A CA 1
ATOM 6562 C C . GLU A 1 788 ? 14.749 -73.642 16.880 1.00 80.12 788 GLU A C 1
ATOM 6564 O O . GLU A 1 788 ? 15.308 -74.488 17.579 1.00 80.12 788 GLU A O 1
ATOM 6569 N N . LYS A 1 789 ? 14.731 -73.735 15.545 1.00 85.38 789 LYS A N 1
ATOM 6570 C CA . LYS A 1 789 ? 15.291 -74.862 14.785 1.00 85.38 789 LYS A CA 1
ATOM 6571 C C . LYS A 1 789 ? 16.802 -75.027 14.997 1.00 85.38 789 LYS A C 1
ATOM 6573 O O . LYS A 1 789 ? 17.295 -76.151 15.099 1.00 85.38 789 LYS A O 1
ATOM 6578 N N . TYR A 1 790 ? 17.551 -73.928 15.122 1.00 83.88 790 TYR A N 1
ATOM 6579 C CA . TYR A 1 790 ? 18.970 -73.972 15.496 1.00 83.88 790 TYR A CA 1
ATOM 6580 C C . TYR A 1 790 ? 19.190 -74.459 16.940 1.00 83.88 790 TYR A C 1
ATOM 6582 O O . TYR A 1 790 ? 20.136 -75.218 17.167 1.00 83.88 790 TYR A O 1
ATOM 6590 N N . LYS A 1 791 ? 18.324 -74.105 17.909 1.00 85.50 791 LYS A N 1
ATOM 6591 C CA . LYS A 1 791 ? 18.378 -74.681 19.271 1.00 85.50 791 LYS A CA 1
ATOM 6592 C C . LYS A 1 791 ? 18.154 -76.192 19.242 1.00 85.50 791 LYS A C 1
ATOM 6594 O O . LYS A 1 791 ? 18.902 -76.916 19.894 1.00 85.50 791 LYS A O 1
ATOM 6599 N N . GLU A 1 792 ? 17.157 -76.674 18.499 1.00 86.44 792 GLU A N 1
ATOM 6600 C CA . GLU A 1 792 ? 16.861 -78.110 18.385 1.00 86.44 792 GLU A CA 1
ATOM 6601 C C . GLU A 1 792 ? 18.042 -78.887 17.789 1.00 86.44 792 GLU A C 1
ATOM 6603 O O . GLU A 1 792 ? 18.502 -79.867 18.380 1.00 86.44 792 GLU A O 1
ATOM 6608 N N . LEU A 1 793 ? 18.601 -78.403 16.674 1.00 87.06 793 LEU A N 1
ATOM 6609 C CA . LEU A 1 793 ? 19.781 -78.999 16.040 1.00 87.06 793 LEU A CA 1
ATOM 6610 C C . LEU A 1 793 ? 21.000 -79.006 16.976 1.00 87.06 793 LEU A C 1
ATOM 6612 O O . LEU A 1 793 ? 21.708 -80.009 17.048 1.00 87.06 793 LEU A O 1
ATOM 6616 N N . TYR A 1 794 ? 21.226 -77.931 17.738 1.00 86.38 794 TYR A N 1
ATOM 6617 C CA . TYR A 1 794 ? 22.297 -77.877 18.735 1.00 86.38 794 TYR A CA 1
ATOM 6618 C C . TYR A 1 794 ? 22.063 -78.850 19.904 1.00 86.38 794 TYR A C 1
ATOM 6620 O O . TYR A 1 794 ? 23.001 -79.495 20.375 1.00 86.38 794 TYR A O 1
ATOM 6628 N N . LEU A 1 795 ? 20.817 -79.020 20.356 1.00 87.25 795 LEU A N 1
ATOM 6629 C CA . LEU A 1 795 ? 20.470 -79.998 21.390 1.00 87.25 795 LEU A CA 1
ATOM 6630 C C . LEU A 1 795 ? 20.681 -81.441 20.907 1.00 87.25 795 LEU A C 1
ATOM 6632 O O . LEU A 1 795 ? 21.180 -82.260 21.683 1.00 87.25 795 LEU A O 1
ATOM 6636 N N . GLU A 1 796 ? 20.384 -81.756 19.643 1.00 85.25 796 GLU A N 1
ATOM 6637 C CA . GLU A 1 796 ? 20.731 -83.054 19.047 1.00 85.25 796 GLU A CA 1
ATOM 6638 C C . GLU A 1 796 ? 22.240 -83.221 18.811 1.00 85.25 796 GLU A C 1
ATOM 6640 O O . GLU A 1 796 ? 22.772 -84.312 19.029 1.00 85.25 796 GLU A O 1
ATOM 6645 N N . GLU A 1 797 ? 22.981 -82.160 18.480 1.00 84.88 797 GLU A N 1
ATOM 6646 C CA . GLU A 1 797 ? 24.450 -82.206 18.446 1.00 84.88 797 GLU A CA 1
ATOM 6647 C C . GLU A 1 797 ? 25.030 -82.513 19.842 1.00 84.88 7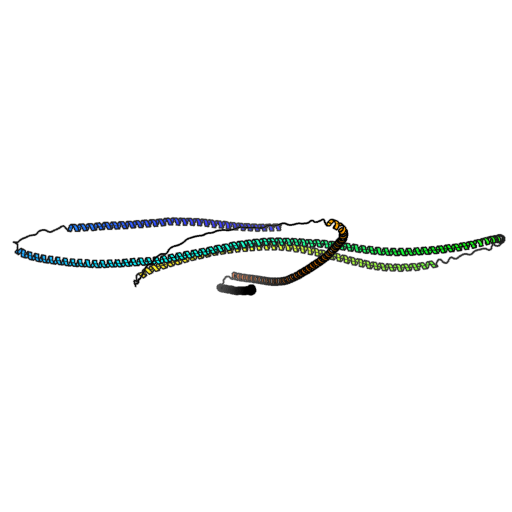97 GLU A C 1
ATOM 6649 O O . GLU A 1 797 ? 25.920 -83.351 19.997 1.00 84.88 797 GLU A O 1
ATOM 6654 N N . VAL A 1 798 ? 24.490 -81.900 20.900 1.00 86.25 798 VAL A N 1
ATOM 6655 C CA . VAL A 1 798 ? 24.897 -82.169 22.288 1.00 86.25 798 VAL A CA 1
ATOM 6656 C C . VAL A 1 798 ? 24.500 -83.584 22.732 1.00 86.25 798 VAL A C 1
ATOM 6658 O O . VAL A 1 798 ? 25.293 -84.248 23.409 1.00 86.25 798 VAL A O 1
ATOM 6661 N N . LYS A 1 799 ? 23.321 -84.090 22.344 1.00 86.31 799 LYS A N 1
ATOM 6662 C CA . LYS A 1 799 ? 22.905 -85.482 22.603 1.00 86.31 799 LYS A CA 1
ATOM 6663 C C . LYS A 1 799 ? 23.810 -86.477 21.876 1.00 86.31 799 LYS A C 1
ATOM 6665 O O . LYS A 1 799 ? 24.324 -87.395 22.511 1.00 86.31 799 LYS A O 1
ATOM 6670 N N . THR A 1 800 ? 24.071 -86.279 20.584 1.00 83.69 800 THR A N 1
ATOM 6671 C CA . THR A 1 800 ? 24.933 -87.168 19.787 1.00 83.69 800 THR A CA 1
ATOM 6672 C C . THR A 1 800 ? 26.385 -87.138 20.259 1.00 83.69 800 THR A C 1
ATOM 6674 O O . THR A 1 800 ? 26.955 -88.210 20.457 1.00 83.69 800 THR A O 1
ATOM 6677 N N . ARG A 1 801 ? 26.960 -85.968 20.585 1.00 81.31 801 ARG A N 1
ATOM 6678 C CA . ARG A 1 801 ? 28.268 -85.862 21.269 1.00 81.31 801 ARG A CA 1
ATOM 6679 C C . ARG A 1 801 ? 28.292 -86.635 22.592 1.00 81.31 801 ARG A C 1
ATOM 6681 O O . ARG A 1 801 ? 29.237 -87.377 22.844 1.00 81.31 801 ARG A O 1
ATOM 6688 N N . ARG A 1 802 ? 27.241 -86.532 23.415 1.00 82.00 802 ARG A N 1
ATOM 6689 C CA . ARG A 1 802 ? 27.118 -87.272 24.689 1.00 82.00 802 ARG A CA 1
ATOM 6690 C C . ARG A 1 802 ? 26.986 -88.788 24.483 1.00 82.00 802 ARG A C 1
ATOM 6692 O O . ARG A 1 802 ? 27.515 -89.559 25.279 1.00 82.00 802 ARG A O 1
ATOM 6699 N N . CYS A 1 803 ? 26.316 -89.226 23.419 1.00 78.38 803 CYS A N 1
ATOM 6700 C CA . CYS A 1 803 ? 26.232 -90.636 23.031 1.00 78.38 803 CYS A CA 1
ATOM 6701 C C . CYS A 1 803 ? 27.538 -91.169 22.423 1.00 78.38 803 CYS A C 1
ATOM 6703 O O . CYS A 1 803 ? 27.844 -92.342 22.615 1.00 78.38 803 CYS A O 1
ATOM 6705 N N . LEU A 1 804 ? 28.311 -90.332 21.724 1.00 73.81 804 LEU A N 1
ATOM 6706 C CA . LEU A 1 804 ? 29.646 -90.667 21.221 1.00 73.81 804 LEU A CA 1
ATOM 6707 C C . LEU A 1 804 ? 30.659 -90.784 22.364 1.00 73.81 804 LEU A C 1
ATOM 6709 O O . LEU A 1 804 ? 31.371 -91.778 22.415 1.00 73.81 804 LEU A O 1
ATOM 6713 N N . ALA A 1 805 ? 30.656 -89.859 23.330 1.00 73.94 805 ALA A N 1
ATOM 6714 C CA . ALA A 1 805 ? 31.475 -89.967 24.542 1.00 73.94 805 ALA A CA 1
ATOM 6715 C C . ALA A 1 805 ? 31.221 -91.301 25.273 1.00 73.94 805 ALA A C 1
ATOM 6717 O O . ALA A 1 805 ? 32.138 -92.098 25.438 1.00 73.94 805 ALA A O 1
ATOM 6718 N N . LYS A 1 806 ? 29.949 -91.638 25.538 1.00 76.31 806 LYS A N 1
ATOM 6719 C CA . LYS A 1 806 ? 29.544 -92.927 26.138 1.00 76.31 806 LYS A CA 1
ATOM 6720 C C . LYS A 1 806 ? 29.839 -94.179 25.290 1.00 76.31 806 LYS A C 1
ATOM 6722 O O . LYS A 1 806 ? 29.651 -95.294 25.776 1.00 76.31 806 LYS A O 1
ATOM 6727 N N . LYS A 1 807 ? 30.235 -94.017 24.022 1.00 72.25 807 LYS A N 1
ATOM 6728 C CA . LYS A 1 807 ? 30.723 -95.091 23.136 1.00 72.25 807 LYS A CA 1
ATOM 6729 C C . LYS A 1 807 ? 32.252 -95.156 23.054 1.00 72.25 807 LYS A C 1
ATOM 6731 O O . LYS A 1 807 ? 32.754 -96.154 22.564 1.00 72.25 807 LYS A O 1
ATOM 6736 N N . LEU A 1 808 ? 32.959 -94.115 23.495 1.00 66.00 808 LEU A N 1
ATOM 6737 C CA . LEU A 1 808 ? 34.421 -94.072 23.630 1.00 66.00 808 LEU A CA 1
ATOM 6738 C C . LEU A 1 808 ? 34.878 -94.459 25.051 1.00 66.00 808 LEU A C 1
ATOM 6740 O O . LEU A 1 808 ? 36.036 -94.797 25.254 1.00 66.00 808 LEU A O 1
ATOM 6744 N N . GLU A 1 809 ? 33.961 -94.440 26.023 1.00 61.47 809 GLU A N 1
ATOM 6745 C CA . GLU A 1 809 ? 34.124 -94.964 27.391 1.00 61.47 809 GLU A CA 1
ATOM 6746 C C . GLU A 1 809 ? 33.807 -96.480 27.506 1.00 61.47 809 GLU A C 1
ATOM 6748 O O . GLU A 1 809 ? 33.539 -96.976 28.602 1.00 61.47 809 GLU A O 1
ATOM 6753 N N . ARG A 1 810 ? 33.773 -97.214 26.383 1.00 45.25 810 ARG A N 1
ATOM 6754 C CA . ARG A 1 810 ? 33.476 -98.656 26.288 1.00 45.25 810 ARG A CA 1
ATOM 6755 C C . ARG A 1 810 ? 34.425 -99.359 25.327 1.00 45.25 810 ARG A C 1
ATOM 6757 O O . ARG A 1 810 ? 34.750 -100.524 25.635 1.00 45.25 810 ARG A O 1
#

Solvent-accessible surface area (backbone atoms only — not comparable to full-atom values): 45164 Å² total; per-residue (Å²): 109,72,68,56,54,54,51,51,50,51,49,53,52,51,52,53,51,48,51,57,48,54,54,52,48,49,56,49,53,59,45,53,51,48,57,48,51,53,50,51,52,51,54,52,51,50,52,50,54,53,49,50,60,50,52,51,53,52,53,52,50,50,53,53,54,52,49,57,47,54,56,49,52,55,51,51,52,54,52,52,49,57,51,52,53,52,51,54,53,52,53,59,52,56,53,55,56,56,63,54,60,72,69,74,80,81,91,87,82,82,83,89,82,81,79,84,62,48,70,71,41,46,58,51,48,48,54,49,48,52,49,50,48,50,54,47,52,51,52,49,51,50,49,49,53,48,52,56,49,52,47,50,56,49,54,53,48,51,58,50,49,52,53,52,54,49,53,52,50,53,50,50,52,49,53,53,50,50,52,50,51,53,49,52,53,51,51,52,52,51,49,55,50,50,50,50,54,51,50,53,52,52,49,51,53,51,50,56,54,50,52,54,51,50,53,51,51,51,51,51,50,52,54,48,53,52,53,49,58,50,50,52,52,51,50,51,54,48,52,52,52,56,54,48,53,50,49,54,49,54,50,49,48,53,52,50,52,49,51,52,49,58,52,46,53,52,50,52,52,48,52,51,51,53,56,49,48,55,58,46,50,56,49,49,53,49,53,51,51,52,51,48,53,51,54,48,53,48,51,56,52,50,54,50,50,53,48,54,53,49,53,51,52,50,52,54,50,51,50,52,51,49,54,50,50,52,48,52,50,49,56,49,45,52,56,46,48,58,51,46,50,62,46,44,58,54,42,49,63,50,42,65,56,42,59,73,52,55,84,72,71,68,93,82,80,85,91,89,89,91,90,87,89,76,73,70,83,61,64,63,63,54,56,62,52,55,55,53,58,49,59,55,51,56,54,54,51,52,60,49,52,53,52,52,52,58,50,49,50,52,61,45,54,54,49,55,52,51,52,50,55,53,50,56,46,54,53,51,52,49,52,51,53,49,53,51,49,52,48,50,54,47,52,52,52,47,54,54,49,51,54,54,46,49,57,53,49,51,57,48,49,54,51,51,50,51,50,54,49,53,51,52,51,49,53,54,48,51,53,53,46,50,60,50,52,52,50,49,54,50,51,55,45,52,55,47,55,53,44,52,53,47,57,46,51,52,49,48,52,51,50,48,55,48,45,64,60,55,67,75,75,66,93,75,83,85,82,78,82,90,79,89,80,78,89,78,86,84,89,85,89,83,90,88,82,92,85,90,91,92,89,87,94,92,90,93,88,90,88,93,91,90,91,93,88,87,92,82,90,89,83,90,60,76,56,68,71,49,41,67,63,42,46,62,54,42,48,54,51,43,52,50,48,46,49,51,49,43,56,49,46,50,45,54,48,53,51,48,49,52,50,48,52,49,48,52,53,47,51,51,52,47,54,52,53,52,50,51,53,50,50,51,52,49,52,51,51,50,52,52,50,52,52,50,50,54,51,52,50,54,50,48,55,50,53,51,50,53,53,47,52,54,48,54,54,52,49,53,53,49,53,53,49,52,52,50,52,52,51,53,49,52,53,50,50,52,51,50,52,53,50,52,52,56,76,67,62,84,80,53,73,69,53,52,60,45,50,50,51,54,49,54,47,47,51,51,50,50,53,50,49,52,52,47,51,50,49,52,47,52,49,51,48,48,58,49,48,54,51,52,50,51,50,49,51,49,50,55,50,50,52,53,49,54,50,52,51,52,48,51,53,52,52,54,50,49,51,52,52,51,49,54,51,50,65,60,41,56,59,52,56,50,52,48,54,52,52,50,53,51,51,53,53,49,51,50,51,52,49,50,52,54,54,49,51,65,59,72,77,108

InterPro domains:
  IPR021885 Domain of unknown function DUF3496 [PF12001] (752-810)
  IPR039497 CCDC144C-like, coiled-coil domain [PF14915] (2-480)